Protein AF-0000000084912585 (afdb_homodimer)

Secondary structure (DSSP, 8-state):
------------HHHHHTTSTT-PPPEEEEEEEE---TT-SSPEEEEEEEETTEEEEEEEETTTTEEEE-SS---B-S-SEEEE-SSSEEEEEETTEEEEEETTTTEEEEEEEPPTT-EEEEEEEETTTEEEEEEEEEPP--TTSPEEESPPPPEEEEEEEETTTEEEEEEEEETTEEEEEE-TTSSEEEEEEES-SSPPTT-BEEEEEEE--TT--GGG-EES-SS--BEEEEEE-TTSSEEEEEE---SS-TTTSPPPEEEEEHHHHHHT-GGG-EEEE-SS-EE------SS-TTEEEEEEEETTTEEEEEEEETT-TTS-PEEEEE---S-EEE--SSSS-EEEEEE--SSS--EEEEEETTT--EEEEEEPP--GGGTTEEEEEEEEE-TTS-EEEEEEEEETT--TT--EEEE--S-SS------HHHHHS-SSS--HHHHHTT-EEEEE--TT-TTS-HHHHTTTTT-TT-TTTHHHHHHHHHHHHHHTT---TTSEEEEEETHHHHHHHHHHHH-S--SEEEEES--S-HHHHHHHH---HHHHHH-TT--GGG--SPPHHHHHH-SGGGGGG--S-EEEEEETT-SSS-THHHHHHHHHHHTTT--EEEEEETT--TT---HHHHHHHHHHHHHHHHHHS-SS--/------------HHHHHTTSTT-PPPEEEEEEEE---TT-SSPEEEEEEEETTEEEEEEEETTTTEEEE-SS---B-S-SEEEE-SSSEEEEEETTEEEEEETTTTEEEEEEEPPTT-EEEEEEEETTTEEEEEEEEEPP--TTSPEEESPPPPEEEEEEEETTTEEEEEEEEETTEEEEEE-TTSSEEEEEEES-SSPPTT-BEEEEEEE--TT--GGG-EES-SS--BEEEEEE-TTSSEEEEEE---SS-TTTSPPPEEEEEHHHHHHT-GGG-EEEE-SS-EE-----SSS-TTEEEEEEEETTTEEEEEEEETTEEEEEEEEEEE--SS-EEE--SSSS-EEEEEE--SSS--EEEEEETTT--EEEEEEPP--GGGTTEEEEEEEEE-TTS-EEEEEEEEETT--TT--EEEE--S-SS------HHHHHS-SSS--HHHHHTT-EEEEE--TT-TTS-HHHHTTTTT-TT-TTTHHHHHHHHHHHHHHTT---TTSEEEEEETHHHHHHHHHHHH-S--SEEEEES--S-HHHHHHHH---HHHHHH-TT--GGGG-SPPHHHHHH-SGGGGGG--S-EEEEEETT-SSS-THHHHHHHHHHHTTT--EEEEEETT--TT---HHHHHHHHHHHHHHHHHHS-SS--

pLDDT: mean 81.7, std 15.3, range [21.84, 98.81]

Sequence (1308 aa):
MTTTPPQQPRVDARIAALCGPGKDVVRPSAVFVLNKEDGDDDAAIIVCERKASTLQFYRSQGAGNTVATLDDSLTLTDVDGFFPISDTAFAYQKGQDVKLYDFATKETSDVCTLPARASEVCITYSVDAGATVACFQPDERCKDAPLVLPCEPAAKTLLAHRPLAGWATVCVVPETAERLTIASDGRLCAYAVMTNVIPEEAERGEVVICRLAPAATPHQARRVTADAGRVGEVVFTHDSTAILYTANYSEKRPITTHCPLFACPIKSALMATTDDDRILLSPQQTHVQQLVQGVASSSILITLIEGVAERSLYLADWRHPEQAAELLAPATTPCVAVTAGDDTRRLCFISESHRRYPHVVCVDAAKGSVAREVDLPHDAEFDDIRVDIVSYTSHDDTAMEMLHCYTAETKADASLLVHAHGGPAVAFTAHRTAAASNVRYPYRQLLKSGYRVIMPLFRGTLGYGDKFAQANIGCQGRHDSDLGDILAAIQAMRKSGFAFEDRIGIFGGSYGGYMTLRSLAITDTFKAGVAMYGFVHGRFMSLEGGDFTWEVTWEDEYVGKQAWPITDATIDSDVFHQLGNITAPTLLLHGDEDDICLKSSSLVAYRALHTRGIPTGCIIYPGEGHGFENPVYQRDRDLRLLKWFLAHVPPTPAMTTTPPQQPRVDARIAALCGPGKDVVRPSAVFVLNKEDGDDDAAIIVCERKASTLQFYRSQGAGNTVATLDDSLTLTDVDGFFPISDTAFAYQKGQDVKLYDFATKETSDVCTLPARASEVCITYSVDAGATVACFQPDERCKDAPLVLPCEPAAKTLLAHRPLAGWATVCVVPETAERLTIASDGRLCAYAVMTNVIPEEAERGEVVICRLAPAATPHQARRVTADAGRVGEVVFTHDSTAILYTANYSEKRPITTHCPLFACPIKSALMATTDDDRILLSPQQTHVQQLVQGVASSSILITLIEGVAERSLYLADWRHPEQAAELLAPATTPCVAVTAGDDTRRLCFISESHRRYPHVVCVDAAKGSVAREVDLPHDAEFDDIRVDIVSYTSHDDTAMEMLHCYTAETKADASLLVHAHGGPAVAFTAHRTAAASNVRYPYRQLLKSGYRVIMPLFRGTLGYGDKFAQANIGCQGRHDSDLGDILAAIQAMRKSGFAFEDRIGIFGGSYGGYMTLRSLAITDTFKAGVAMYGFVHGRFMSLEGGDFTWEVTWEDEYVGKQAWPITDATIDSDVFHQLGNITAPTLLLHGDEDDICLKSSSLVAYRALHTRGIPTGCIIYPGEGHGFENPVYQRDRDLRLLKWFLAHVPPTPA

Solvent-accessible surface area (backbone atoms only — not comparable to full-atom values): 66013 Å² total; per-residue (Å²): 131,82,71,66,72,76,78,72,58,88,69,55,66,73,55,50,50,57,35,34,86,86,57,65,45,70,41,77,66,40,45,27,34,39,66,60,54,94,88,49,93,53,57,39,38,33,37,34,27,37,47,86,40,28,41,42,41,30,27,44,39,79,91,49,50,42,58,39,68,51,79,82,71,64,65,46,65,65,44,76,41,80,39,80,62,51,44,49,30,34,32,38,22,45,85,49,37,32,35,35,36,32,66,84,75,68,42,74,44,82,68,50,69,56,61,83,67,55,40,59,72,31,74,34,56,33,92,88,66,38,56,33,37,35,30,34,29,58,63,89,76,67,78,78,48,61,46,50,39,79,62,74,85,58,43,20,34,35,33,36,31,34,74,90,74,38,74,39,56,25,37,75,40,61,56,37,54,42,64,49,30,58,21,43,83,49,51,36,30,34,30,32,40,39,73,46,84,59,72,42,89,35,39,36,24,31,42,32,36,29,64,55,42,66,71,40,63,70,83,51,60,26,49,47,47,74,75,24,15,18,48,63,62,54,45,50,36,63,69,50,53,28,38,33,33,28,35,41,53,26,82,57,34,30,57,39,39,56,29,24,38,33,36,31,42,40,72,38,33,73,63,53,47,62,87,58,63,37,69,48,42,72,67,47,38,48,49,73,42,49,67,38,53,68,81,44,75,55,42,34,44,35,37,36,33,48,45,43,76,40,30,36,27,23,44,31,37,67,91,41,35,86,48,74,57,44,79,52,42,78,27,59,47,56,36,53,18,43,37,75,57,71,100,65,44,30,38,31,27,39,27,47,30,36,86,38,66,57,23,37,38,27,25,31,63,86,77,46,41,81,71,43,62,32,45,49,94,73,68,73,90,53,67,52,56,40,48,40,83,43,75,46,57,29,86,82,67,46,81,39,46,26,41,42,35,34,35,79,78,39,53,62,74,17,18,26,35,38,38,39,60,40,63,47,50,40,67,57,71,48,34,38,48,47,46,60,23,64,39,98,53,76,34,41,60,45,31,75,63,30,22,32,38,35,34,55,57,33,57,12,26,37,24,64,42,48,68,38,14,45,61,22,56,63,37,50,72,27,70,90,31,30,42,18,30,47,53,28,50,50,49,51,33,34,76,72,54,43,43,52,77,90,26,24,33,32,29,20,36,39,44,3,6,26,45,32,54,40,46,46,34,76,46,84,61,48,50,25,36,37,26,25,38,18,57,28,46,64,68,61,47,25,28,45,62,64,36,53,43,63,43,43,47,36,32,87,75,49,45,72,70,44,68,51,69,78,48,68,60,58,58,66,51,34,32,58,88,37,50,71,53,44,66,48,38,37,38,30,41,28,20,63,55,16,72,78,41,43,44,54,29,48,37,27,52,40,43,59,31,46,54,58,68,31,58,58,33,35,38,35,34,62,83,18,30,80,74,56,77,53,65,69,58,48,24,50,48,45,45,51,54,46,43,50,36,55,62,58,43,44,29,54,81,132,131,83,73,67,72,76,78,73,58,88,69,56,66,74,54,50,50,56,34,35,86,86,58,63,43,71,41,79,64,38,42,27,31,38,64,60,54,96,88,50,93,53,57,40,38,34,37,34,28,38,45,86,38,28,42,42,42,29,26,44,39,77,91,50,47,42,59,41,68,51,80,81,69,65,64,46,65,64,43,75,40,79,41,80,64,52,43,50,29,35,31,38,22,45,85,49,36,32,33,34,38,31,64,87,74,68,43,76,42,83,68,50,69,54,62,83,66,56,39,62,72,31,72,34,57,32,92,88,67,38,56,32,37,36,29,35,28,57,64,88,74,66,80,78,48,61,45,50,39,80,62,74,86,58,43,20,33,34,36,37,32,35,73,89,75,38,75,38,56,22,34,68,39,60,58,36,53,41,64,50,30,59,21,42,84,50,51,36,31,36,29,32,40,39,74,48,84,58,72,41,87,35,40,36,25,31,41,32,36,29,64,54,38,70,69,35,57,58,82,54,57,26,51,48,47,75,74,23,16,17,48,63,62,55,44,50,35,62,68,50,53,27,38,34,35,29,35,41,53,26,82,57,34,29,57,37,39,50,29,21,37,33,36,30,41,40,72,36,32,73,62,53,47,62,86,58,62,37,73,48,46,57,78,47,36,48,48,79,32,53,66,42,57,71,84,41,68,55,37,32,38,34,34,35,34,51,43,44,79,40,27,38,28,27,43,26,32,70,92,42,34,89,63,48,40,80,34,78,49,60,35,62,46,55,29,58,17,47,41,75,57,73,101,67,46,30,40,30,27,35,23,44,30,35,86,37,65,57,23,39,36,26,25,31,64,86,76,59,42,81,71,45,62,32,46,49,94,72,71,73,89,55,66,52,57,42,47,41,83,43,76,45,57,28,85,83,68,46,82,39,45,25,41,42,36,33,35,79,77,39,52,62,73,17,17,26,35,36,39,39,59,38,65,45,49,40,69,56,68,48,33,36,48,46,44,60,24,61,40,99,52,75,34,40,60,45,32,75,63,30,22,32,39,35,35,56,56,33,56,12,25,38,25,64,42,48,70,40,14,47,61,21,56,64,38,51,73,27,70,93,30,29,41,18,31,46,52,27,48,50,51,50,34,33,75,73,55,42,44,51,77,92,25,23,33,33,29,21,36,39,44,4,7,25,45,30,53,40,45,44,34,76,45,84,62,48,50,25,35,37,26,25,38,17,57,28,45,65,68,60,48,24,28,44,60,63,36,53,44,62,44,41,47,37,32,89,75,49,43,71,70,45,66,51,70,76,48,66,61,57,58,66,52,33,33,58,89,36,50,70,52,43,66,49,37,36,37,31,39,28,21,64,54,15,69,78,40,44,45,54,31,46,36,27,53,40,42,58,32,46,56,56,67,31,59,57,33,35,35,35,34,63,82,20,32,79,73,57,78,52,67,69,58,46,25,50,49,45,45,50,54,47,41,50,37,57,64,58,43,45,29,55,84,132

Nearest PDB structures (foldseek):
  7c72-assembly1_A  TM=6.687E-01  e=1.669E-30  Mycobacterium tuberculosis
  3azq-assembly1_A  TM=6.581E-01  e=9.686E-29  Streptomyces morookaense
  3ivm-assembly1_A  TM=6.615E-01  e=1.525E-24  Aeromonas caviae
  3iuq-assembly1_A  TM=6.765E-01  e=2.326E-23  Aeromonas caviae
  5lcn-assembly1_A  TM=7.028E-01  e=6.674E-11  Pyrococcus furiosus DSM 3638

Organism: Salpingoeca rosetta (strain ATCC 50818 / BSB-021) (NCBI:txid946362)

InterPro domains:
  IPR001375 Peptidase S9, prolyl oligopeptidase, catalytic domain [PF00326] (445-648)
  IPR002471 Peptidase S9, serine active site [PS00708] (485-515)
  IPR029058 Alpha/Beta hydrolase fold [G3DSA:3.40.50.1820] (337-649)
  IPR029058 Alpha/Beta hydrolase fold [SSF53474] (386-648)

Radius of gyration: 35.96 Å; Cα contacts (8 Å, |Δi|>4): 3363; chains: 2; bounding box: 74×111×90 Å

Foldseek 3Di:
DPPDQPDQDDDDPVLLCCLDPPVAFKDFDAKAWAPDDPPAPGTKIKIWIDGFQKIWIWIDDGQDQEIDTPPDPPIDGQWPAWADAANFKIWTDHQQWIWIAGNVVRDIGTDDGHDPQWAAKEWYADPVFGIKIKTKHWDDDDPPDDDDPVDDWTWIWIWMQTDVPGIATADIGTPQWAQWYAANVRFKIKTWRFPDPQDFPLQWTWIWMFTPDHPPPPVQIFTQDDLQGHWDHWYAQNLRQWIKIWGQSDQLASLLGATFIWIGGPVCRRVNPNVPIDGLGPDFRWPQADQAPPDDSFKGWTWHFAAAFFTWIWITGNVCSVPDTDTLDGADDRHWYWDPDDPWIWIWHWHFGQQGATWIWIAGPVVSHTDGIHDYDDDPVLNQKGWDWDWFAFPVRDIWIKIKIAGPPADLAWFEEEEEEADLAEEHYNGSCVCVHPDLHYNNSVRVLRYIYMYTNFQLYTNHHSCSVQVCQLPPLHCVGRLRSRVRVLVVSVVVSRYDQQFYEYEYEASSLLNQLSCLLPHSRHQEYERELYAQQLLVQCVVLVHCSCCSNRPVPRDPVPSPDDDPSNVVSGRLVRLLRHQHAYEYEYECAASHRHCVRVVSSQCSQVVVPRHYYYHYDYPAYGSGDDSVVSSVVNVVVNSRCCVRRNGDDD/DPPDQPDQDDDDPVLLCCLDPPVAFKDFDAKAWAPDDPPAPGTKIWIWIDGFQKIWIWIDDGQDQEIDTPPDPPIDGQWPAWADAANFKIWTDHQQWIWIAGNVVRDIGTDDGHDPQWAAKEWYADPVFGIKIKTKHWDDDDPPDDDDPVDDWTWIWIWMQTDVPGIATAEIGTPQWAQWYAANVRFKIKTWRFPDPQDFPLQWTWIWMATPDHPNPPVQIFTQDDLQGHWDHWYAQNLRQWIKIWGQSDQLASLLGATFIWIGGPVCRSVNNNVPIDGLGDWARWDQADNAPPDDSFWGWTWGFAAAFATWIWIAGNVCSVPIDTLRDRADDSHWYWHPDDPWIWIWGWHFGQQGAIWIWIAGPVVSHTDGIHDDDDDPVLNQKGWDWDWFAFPVRDIWIKIKIAGPPADLAWFEEEEEEADLAEEHYNGSCVLVHPDLHYNNSVRVLRYIYMYTNFQLYGNHTSCSVQVCQLPPLHCPGRLRSSVRVLVVSVVVSRYDQQFYEYEYEASSLLNQLSCLLPHSRHQEYERELYAQQLLVQCVVLVHCSCCSNRPVPRDVVPSPDDDPSNVVSGRLVRLLRHQHEYEYEYECAASHRHCVRVVSSQCSQVVVPRHYYYHYDYPAYGSGDDSVVSSVVNVVVNSSCCVRRNGDDD

Structure (mmCIF, N/CA/C/O backbone):
data_AF-0000000084912585-model_v1
#
loop_
_entity.id
_entity.type
_entity.pdbx_description
1 polymer 'Peptidase S9 prolyl oligopeptidase catalytic domain-containing protein'
#
loop_
_atom_site.group_PDB
_atom_site.id
_atom_site.type_symbol
_atom_site.label_atom_id
_atom_site.label_alt_id
_atom_site.label_comp_id
_atom_site.label_asym_id
_atom_site.label_entity_id
_atom_site.label_seq_id
_atom_site.pdbx_PDB_ins_code
_atom_site.Cartn_x
_atom_site.Cartn_y
_atom_site.Cartn_z
_atom_site.occupancy
_atom_site.B_iso_or_equiv
_atom_site.auth_seq_id
_atom_site.auth_comp_id
_atom_site.auth_asym_id
_atom_site.auth_atom_id
_atom_site.pdbx_PDB_model_num
ATOM 1 N N . MET A 1 1 ? 29.234 11.031 2.162 1 22.2 1 MET A N 1
ATOM 2 C CA . MET A 1 1 ? 29.969 10.156 1.259 1 22.2 1 MET A CA 1
ATOM 3 C C . MET A 1 1 ? 29.062 9.57 0.192 1 22.2 1 MET A C 1
ATOM 5 O O . MET A 1 1 ? 28.016 9 0.512 1 22.2 1 MET A O 1
ATOM 9 N N . THR A 1 2 ? 29.094 10.086 -0.97 1 27.62 2 THR A N 1
ATOM 10 C CA . THR A 1 2 ? 28.453 9.68 -2.219 1 27.62 2 THR A CA 1
ATOM 11 C C . THR A 1 2 ? 28.797 8.234 -2.553 1 27.62 2 THR A C 1
ATOM 13 O O . THR A 1 2 ? 29.922 7.922 -2.953 1 27.62 2 THR A O 1
ATOM 16 N N . THR A 1 3 ? 28.484 7.367 -1.679 1 32 3 THR A N 1
ATOM 17 C CA . THR A 1 3 ? 28.859 6.027 -2.109 1 32 3 THR A CA 1
ATOM 18 C C . THR A 1 3 ? 28.375 5.758 -3.531 1 32 3 THR A C 1
ATOM 20 O O . THR A 1 3 ? 27.219 6.008 -3.855 1 32 3 THR A O 1
ATOM 23 N N . THR A 1 4 ? 29.266 5.895 -4.422 1 34.47 4 THR A N 1
ATOM 24 C CA . THR A 1 4 ? 29.109 5.496 -5.816 1 34.47 4 THR A CA 1
ATOM 25 C C . THR A 1 4 ? 28.375 4.168 -5.922 1 34.47 4 THR A C 1
ATOM 27 O O . THR A 1 4 ? 28.734 3.189 -5.27 1 34.47 4 THR A O 1
ATOM 30 N N . PRO A 1 5 ? 27.219 4.312 -6.348 1 39.75 5 PRO A N 1
ATOM 31 C CA . PRO A 1 5 ? 26.594 2.998 -6.539 1 39.75 5 PRO A CA 1
ATOM 32 C C . PRO A 1 5 ? 27.547 1.989 -7.184 1 39.75 5 PRO A C 1
ATOM 34 O O . PRO A 1 5 ? 28.406 2.369 -7.977 1 39.75 5 PRO A O 1
ATOM 37 N N . PRO A 1 6 ? 27.875 0.97 -6.57 1 40.69 6 PRO A N 1
ATOM 38 C CA . PRO A 1 6 ? 28.766 -0.003 -7.203 1 40.69 6 PRO A CA 1
ATOM 39 C C . PRO A 1 6 ? 28.469 -0.194 -8.688 1 40.69 6 PRO A C 1
ATOM 41 O O . PRO A 1 6 ? 27.328 -0.039 -9.125 1 40.69 6 PRO A O 1
ATOM 44 N N . GLN A 1 7 ? 29.516 0.004 -9.578 1 42.09 7 GLN A N 1
ATOM 45 C CA . GLN A 1 7 ? 29.484 -0.253 -11.016 1 42.09 7 GLN A CA 1
ATOM 46 C C . GLN A 1 7 ? 28.828 -1.596 -11.312 1 42.09 7 GLN A C 1
ATOM 48 O O . GLN A 1 7 ? 29.234 -2.631 -10.789 1 42.09 7 GLN A O 1
ATOM 53 N N . GLN A 1 8 ? 27.656 -1.567 -11.789 1 54.31 8 GLN A N 1
ATOM 54 C CA . GLN A 1 8 ? 27.016 -2.809 -12.211 1 54.31 8 GLN A CA 1
ATOM 55 C C . GLN A 1 8 ? 27.906 -3.594 -13.164 1 54.31 8 GLN A C 1
ATOM 57 O O . GLN A 1 8 ? 28.484 -3.025 -14.102 1 54.31 8 GLN A O 1
ATOM 62 N N . PRO A 1 9 ? 28.328 -4.773 -12.82 1 59.66 9 PRO A N 1
ATOM 63 C CA . PRO A 1 9 ? 29.172 -5.543 -13.734 1 59.66 9 PRO A CA 1
ATOM 64 C C . PRO A 1 9 ? 28.641 -5.527 -15.172 1 59.66 9 PRO A C 1
ATOM 66 O O . PRO A 1 9 ? 27.422 -5.5 -15.383 1 59.66 9 PRO A O 1
ATOM 69 N N . ARG A 1 10 ? 29.531 -5.32 -16.219 1 62.06 10 ARG A N 1
ATOM 70 C CA . ARG A 1 10 ? 29.188 -5.398 -17.625 1 62.06 10 ARG A CA 1
ATOM 71 C C . ARG A 1 10 ? 28.828 -6.824 -18.031 1 62.06 10 ARG A C 1
ATOM 73 O O . ARG A 1 10 ? 29.562 -7.766 -17.734 1 62.06 10 ARG A O 1
ATOM 80 N N . VAL A 1 11 ? 27.531 -7.148 -18.344 1 71.12 11 VAL A N 1
ATOM 81 C CA . VAL A 1 11 ? 27.047 -8.445 -18.812 1 71.12 11 VAL A CA 1
ATOM 82 C C . VAL A 1 11 ? 27.391 -8.625 -20.281 1 71.12 11 VAL A C 1
ATOM 84 O O . VAL A 1 11 ? 27.219 -7.703 -21.094 1 71.12 11 VAL A O 1
ATOM 87 N N . ASP A 1 12 ? 28.047 -9.734 -20.516 1 74.25 12 ASP A N 1
ATOM 88 C CA . ASP A 1 12 ? 28.266 -10.109 -21.906 1 74.25 12 ASP A CA 1
ATOM 89 C C . ASP A 1 12 ? 26.984 -9.945 -22.719 1 74.25 12 ASP A C 1
ATOM 91 O O . ASP A 1 12 ? 25.891 -10.305 -22.266 1 74.25 12 ASP A O 1
ATOM 95 N N . ALA A 1 13 ? 27.156 -9.242 -23.797 1 71.56 13 ALA A N 1
ATOM 96 C CA . ALA A 1 13 ? 26.031 -8.914 -24.672 1 71.56 13 ALA A CA 1
ATOM 97 C C . ALA A 1 13 ? 25.234 -10.164 -25.047 1 71.56 13 ALA A C 1
ATOM 99 O O . ALA A 1 13 ? 24.016 -10.125 -25.172 1 71.56 13 ALA A O 1
ATOM 100 N N . ARG A 1 14 ? 26.031 -11.195 -25.234 1 70.38 14 ARG A N 1
ATOM 101 C CA . ARG A 1 14 ? 25.391 -12.453 -25.609 1 70.38 14 ARG A CA 1
ATOM 102 C C . ARG A 1 14 ? 24.484 -12.953 -24.484 1 70.38 14 ARG A C 1
ATOM 104 O O . ARG A 1 14 ? 23.375 -13.422 -24.75 1 70.38 14 ARG A O 1
ATOM 111 N N . ILE A 1 15 ? 24.953 -12.766 -23.328 1 73.5 15 ILE A N 1
ATOM 112 C CA . ILE A 1 15 ? 24.188 -13.242 -22.188 1 73.5 15 ILE A CA 1
ATOM 113 C C . ILE A 1 15 ? 23.016 -12.305 -21.922 1 73.5 15 ILE A C 1
ATOM 115 O O . ILE A 1 15 ? 21.906 -12.758 -21.609 1 73.5 15 ILE A O 1
ATOM 119 N N . ALA A 1 16 ? 23.234 -11.047 -22.141 1 73.81 16 ALA A N 1
ATOM 120 C CA . ALA A 1 16 ? 22.156 -10.07 -21.984 1 73.81 16 ALA A CA 1
ATOM 121 C C . ALA A 1 16 ? 21.031 -10.336 -22.969 1 73.81 16 ALA A C 1
ATOM 123 O O . ALA A 1 16 ? 19.859 -10.141 -22.641 1 73.81 16 ALA A O 1
ATOM 124 N N . ALA A 1 17 ? 21.406 -10.836 -24.047 1 75.88 17 ALA A N 1
ATOM 125 C CA . ALA A 1 17 ? 20.422 -11.117 -25.094 1 75.88 17 ALA A CA 1
ATOM 126 C C . ALA A 1 17 ? 19.516 -12.266 -24.688 1 75.88 17 ALA A C 1
ATOM 128 O O . ALA A 1 17 ? 18.391 -12.383 -25.172 1 75.88 17 ALA A O 1
ATOM 129 N N . LEU A 1 18 ? 20 -13.055 -23.766 1 75.25 18 LEU A N 1
ATOM 130 C CA . LEU A 1 18 ? 19.203 -14.18 -23.281 1 75.25 18 LEU A CA 1
ATOM 131 C C . LEU A 1 18 ? 18.031 -13.688 -22.438 1 75.25 18 LEU A C 1
ATOM 133 O O . LEU A 1 18 ? 17.078 -14.438 -22.203 1 75.25 18 LEU A O 1
ATOM 137 N N . CYS A 1 19 ? 18.125 -12.477 -22 1 72.56 19 CYS A N 1
ATOM 138 C CA . CYS A 1 19 ? 17.062 -11.875 -21.203 1 72.56 19 CYS A CA 1
ATOM 139 C C . CYS A 1 19 ? 16.172 -10.984 -22.062 1 72.56 19 CYS A C 1
ATOM 141 O O . CYS A 1 19 ? 15.219 -10.375 -21.562 1 72.56 19 CYS A O 1
ATOM 143 N N . GLY A 1 20 ? 16.484 -10.867 -23.281 1 72.31 20 GLY A N 1
ATOM 144 C CA . GLY A 1 20 ? 15.812 -9.914 -24.141 1 72.31 20 GLY A CA 1
ATOM 145 C C . GLY A 1 20 ? 14.547 -10.469 -24.766 1 72.31 20 GLY A C 1
ATOM 146 O O . GLY A 1 20 ? 14.125 -11.586 -24.453 1 72.31 20 GLY A O 1
ATOM 147 N N . PRO A 1 21 ? 14.047 -9.594 -25.594 1 68.75 21 PRO A N 1
ATOM 148 C CA . PRO A 1 21 ? 12.82 -10.008 -26.281 1 68.75 21 PRO A CA 1
ATOM 149 C C . PRO A 1 21 ? 13.055 -11.195 -27.219 1 68.75 21 PRO A C 1
ATOM 151 O O . PRO A 1 21 ? 14.164 -11.391 -27.719 1 68.75 21 PRO A O 1
ATOM 154 N N . GLY A 1 22 ? 12.164 -12.062 -27.422 1 64.31 22 GLY A N 1
ATOM 155 C CA . GLY A 1 22 ? 12.258 -13.203 -28.328 1 64.31 22 GLY A CA 1
ATOM 156 C C . GLY A 1 22 ? 12.594 -14.5 -27.609 1 64.31 22 GLY A C 1
ATOM 157 O O . GLY A 1 22 ? 12.461 -15.586 -28.188 1 64.31 22 GLY A O 1
ATOM 158 N N . LYS A 1 23 ? 13.086 -14.273 -26.484 1 63.53 23 LYS A N 1
ATOM 159 C CA . LYS A 1 23 ? 13.438 -15.469 -25.719 1 63.53 23 LYS A CA 1
ATOM 160 C C . LYS A 1 23 ? 12.375 -15.789 -24.672 1 63.53 23 LYS A C 1
ATOM 162 O O . LYS A 1 23 ? 12.641 -16.516 -23.719 1 63.53 23 LYS A O 1
ATOM 167 N N . ASP A 1 24 ? 11.242 -15.25 -25.016 1 62.69 24 ASP A N 1
ATOM 168 C CA . ASP A 1 24 ? 10.148 -15.477 -24.062 1 62.69 24 ASP A CA 1
ATOM 169 C C . ASP A 1 24 ? 9.711 -16.938 -24.078 1 62.69 24 ASP A C 1
ATOM 171 O O . ASP A 1 24 ? 9.852 -17.625 -25.094 1 62.69 24 ASP A O 1
ATOM 175 N N . VAL A 1 25 ? 9.242 -17.297 -22.969 1 59.34 25 VAL A N 1
ATOM 176 C CA . VAL A 1 25 ? 8.852 -18.688 -22.766 1 59.34 25 VAL A CA 1
ATOM 177 C C . VAL A 1 25 ? 7.645 -19.016 -23.656 1 59.34 25 VAL A C 1
ATOM 179 O O . VAL A 1 25 ? 6.699 -18.234 -23.734 1 59.34 25 VAL A O 1
ATOM 182 N N . VAL A 1 26 ? 7.812 -20.031 -24.438 1 60.72 26 VAL A N 1
ATOM 183 C CA . VAL A 1 26 ? 6.727 -20.547 -25.266 1 60.72 26 VAL A CA 1
ATOM 184 C C . VAL A 1 26 ? 6.086 -21.766 -24.578 1 60.72 26 VAL A C 1
ATOM 186 O O . VAL A 1 26 ? 6.789 -22.656 -24.109 1 60.72 26 VAL A O 1
ATOM 189 N N . ARG A 1 27 ? 4.809 -21.641 -24.328 1 63.5 27 ARG A N 1
ATOM 190 C CA . ARG A 1 27 ? 4.082 -22.781 -23.781 1 63.5 27 ARG A CA 1
ATOM 191 C C . ARG A 1 27 ? 3.061 -23.297 -24.781 1 63.5 27 ARG A C 1
ATOM 193 O O . ARG A 1 27 ? 2.195 -22.547 -25.25 1 63.5 27 ARG A O 1
ATOM 200 N N . PRO A 1 28 ? 3.381 -24.547 -25.188 1 64.25 28 PRO A N 1
ATOM 201 C CA . PRO A 1 28 ? 2.283 -25.094 -26 1 64.25 28 PRO A CA 1
ATOM 202 C C . PRO A 1 28 ? 0.954 -25.109 -25.25 1 64.25 28 PRO A C 1
ATOM 204 O O . PRO A 1 28 ? 0.894 -25.562 -24.094 1 64.25 28 PRO A O 1
ATOM 207 N N . SER A 1 29 ? -0.005 -24.547 -25.812 1 65.12 29 SER A N 1
ATOM 208 C CA . SER A 1 29 ? -1.274 -24.328 -25.125 1 65.12 29 SER A CA 1
ATOM 209 C C . SER A 1 29 ? -2.332 -25.328 -25.594 1 65.12 29 SER A C 1
ATOM 211 O O . SER A 1 29 ? -3.283 -25.609 -24.875 1 65.12 29 SER A O 1
ATOM 213 N N . ALA A 1 30 ? -2.195 -25.844 -26.844 1 69.62 30 ALA A N 1
ATOM 214 C CA . ALA A 1 30 ? -3.232 -26.734 -27.359 1 69.62 30 ALA A CA 1
ATOM 215 C C . ALA A 1 30 ? -2.721 -27.547 -28.547 1 69.62 30 ALA A C 1
ATOM 217 O O . ALA A 1 30 ? -1.782 -27.125 -29.219 1 69.62 30 ALA A O 1
ATOM 218 N N . VAL A 1 31 ? -3.35 -28.672 -28.688 1 70.69 31 VAL A N 1
ATOM 219 C CA . VAL A 1 31 ? -3.088 -29.547 -29.828 1 70.69 31 VAL A CA 1
ATOM 220 C C . VAL A 1 31 ? -4.391 -29.828 -30.562 1 70.69 31 VAL A C 1
ATOM 222 O O . VAL A 1 31 ? -5.418 -30.109 -29.938 1 70.69 31 VAL A O 1
ATOM 225 N N . PHE A 1 32 ? -4.27 -29.625 -31.875 1 70.94 32 PHE A N 1
ATOM 226 C CA . PHE A 1 32 ? -5.395 -29.922 -32.75 1 70.94 32 PHE A CA 1
ATOM 227 C C . PHE A 1 32 ? -5.016 -30.984 -33.781 1 70.94 32 PHE A C 1
ATOM 229 O O . PHE A 1 32 ? -3.881 -31.016 -34.25 1 70.94 32 PHE A O 1
ATOM 236 N N . VAL A 1 33 ? -5.879 -31.844 -34.031 1 71.06 33 VAL A N 1
ATOM 237 C CA . VAL A 1 33 ? -5.637 -32.875 -35 1 71.06 33 VAL A CA 1
ATOM 238 C C . VAL A 1 33 ? -6.668 -32.781 -36.125 1 71.06 33 VAL A C 1
ATOM 240 O O . VAL A 1 33 ? -7.875 -32.875 -35.875 1 71.06 33 VAL A O 1
ATOM 243 N N . LEU A 1 34 ? -6.137 -32.531 -37.312 1 64.94 34 LEU A N 1
ATOM 244 C CA . LEU A 1 34 ? -7.008 -32.406 -38.469 1 64.94 34 LEU A CA 1
ATOM 245 C C . LEU A 1 34 ? -7.156 -33.719 -39.188 1 64.94 34 LEU A C 1
ATOM 247 O O . LEU A 1 34 ? -6.211 -34.531 -39.25 1 64.94 34 LEU A O 1
ATOM 251 N N . ASN A 1 35 ? -8.508 -34.125 -39.5 1 59.34 35 ASN A N 1
ATOM 252 C CA . ASN A 1 35 ? -8.773 -35.344 -40.25 1 59.34 35 ASN A CA 1
ATOM 253 C C . ASN A 1 35 ? -7.957 -35.375 -41.531 1 59.34 35 ASN A C 1
ATOM 255 O O . ASN A 1 35 ? -7.586 -34.344 -42.062 1 59.34 35 ASN A O 1
ATOM 259 N N . LYS A 1 36 ? -7.598 -36.656 -42 1 57.12 36 LYS A N 1
ATOM 260 C CA . LYS A 1 36 ? -6.855 -36.938 -43.219 1 57.12 36 LYS A CA 1
ATOM 261 C C . LYS A 1 36 ? -7.445 -36.219 -44.406 1 57.12 36 LYS A C 1
ATOM 263 O O . LYS A 1 36 ? -8.664 -36.25 -44.625 1 57.12 36 LYS A O 1
ATOM 268 N N . GLU A 1 37 ? -6.727 -35.125 -44.781 1 48.34 37 GLU A N 1
ATOM 269 C CA . GLU A 1 37 ? -7.102 -34.75 -46.156 1 48.34 37 GLU A CA 1
ATOM 270 C C . GLU A 1 37 ? -6.809 -35.844 -47.156 1 48.34 37 GLU A C 1
ATOM 272 O O . GLU A 1 37 ? -5.926 -36.688 -46.906 1 48.34 37 GLU A O 1
ATOM 277 N N . ASP A 1 38 ? -7.609 -35.969 -48.25 1 43.78 38 ASP A N 1
ATOM 278 C CA . ASP A 1 38 ? -7.383 -36.906 -49.344 1 43.78 38 ASP A CA 1
ATOM 279 C C . ASP A 1 38 ? -5.918 -36.906 -49.781 1 43.78 38 ASP A C 1
ATOM 281 O O . ASP A 1 38 ? -5.375 -35.844 -50.125 1 43.78 38 ASP A O 1
ATOM 285 N N . GLY A 1 39 ? -5.176 -38.062 -49.625 1 45.56 39 GLY A N 1
ATOM 286 C CA . GLY A 1 39 ? -3.828 -38.344 -50.094 1 45.56 39 GLY A CA 1
ATOM 287 C C . GLY A 1 39 ? -2.805 -38.375 -48.969 1 45.56 39 GLY A C 1
ATOM 288 O O . GLY A 1 39 ? -1.663 -38.781 -49.156 1 45.56 39 GLY A O 1
ATOM 289 N N . ASP A 1 40 ? -3.078 -37.656 -47.844 1 48.69 40 ASP A N 1
ATOM 290 C CA . ASP A 1 40 ? -2.035 -37.594 -46.812 1 48.69 40 ASP A CA 1
ATOM 291 C C . ASP A 1 40 ? -2.172 -38.781 -45.844 1 48.69 40 ASP A C 1
ATOM 293 O O . ASP A 1 40 ? -3.285 -39.156 -45.5 1 48.69 40 ASP A O 1
ATOM 297 N N . ASP A 1 41 ? -1.229 -39.594 -45.656 1 48.38 41 ASP A N 1
ATOM 298 C CA . ASP A 1 41 ? -1.172 -40.812 -44.844 1 48.38 41 ASP A CA 1
ATOM 299 C C . ASP A 1 41 ? -1.446 -40.469 -43.375 1 48.38 41 ASP A C 1
ATOM 301 O O . ASP A 1 41 ? -1.836 -41.375 -42.594 1 48.38 41 ASP A O 1
ATOM 305 N N . ASP A 1 42 ? -1.128 -39.25 -42.844 1 56.56 42 ASP A N 1
ATOM 306 C CA . ASP A 1 42 ? -1.308 -39.062 -41.406 1 56.56 42 ASP A CA 1
ATOM 307 C C . ASP A 1 42 ? -2.041 -37.75 -41.125 1 56.56 42 ASP A C 1
ATOM 309 O O . ASP A 1 42 ? -1.96 -36.781 -41.938 1 56.56 42 ASP A O 1
ATOM 313 N N . ALA A 1 43 ? -2.875 -37.75 -40.125 1 62.16 43 ALA A N 1
ATOM 314 C CA . ALA A 1 43 ? -3.613 -36.594 -39.688 1 62.16 43 ALA A CA 1
ATOM 315 C C . ALA A 1 43 ? -2.662 -35.438 -39.312 1 62.16 43 ALA A C 1
ATOM 317 O O . ALA A 1 43 ? -1.602 -35.688 -38.75 1 62.16 43 ALA A O 1
ATOM 318 N N . ALA A 1 44 ? -2.939 -34.312 -39.906 1 67.12 44 ALA A N 1
ATOM 319 C CA . ALA A 1 44 ? -2.131 -33.156 -39.594 1 67.12 44 ALA A CA 1
ATOM 320 C C . ALA A 1 44 ? -2.367 -32.688 -38.156 1 67.12 44 ALA A C 1
ATOM 322 O O . ALA A 1 44 ? -3.506 -32.656 -37.688 1 67.12 44 ALA A O 1
ATOM 323 N N . ILE A 1 45 ? -1.284 -32.562 -37.406 1 69 45 ILE A N 1
ATOM 324 C CA . ILE A 1 45 ? -1.313 -32.062 -36.031 1 69 45 ILE A CA 1
ATOM 325 C C . ILE A 1 45 ? -0.972 -30.578 -36.031 1 69 45 ILE A C 1
ATOM 327 O O . ILE A 1 45 ? 0.007 -30.156 -36.625 1 69 45 ILE A O 1
ATOM 331 N N . ILE A 1 46 ? -1.858 -29.828 -35.438 1 69.19 46 ILE A N 1
ATOM 332 C CA . ILE A 1 46 ? -1.601 -28.406 -35.25 1 69.19 46 ILE A CA 1
ATOM 333 C C . ILE A 1 46 ? -1.386 -28.109 -33.781 1 69.19 46 ILE A C 1
ATOM 335 O O . ILE A 1 46 ? -2.166 -28.562 -32.938 1 69.19 46 ILE A O 1
ATOM 339 N N . VAL A 1 47 ? -0.299 -27.469 -33.469 1 67.94 47 VAL A N 1
ATOM 340 C CA . VAL A 1 47 ? 0.017 -27.078 -32.094 1 67.94 47 VAL A CA 1
ATOM 341 C C . VAL A 1 47 ? -0.022 -25.562 -31.969 1 67.94 47 VAL A C 1
ATOM 343 O O . VAL A 1 47 ? 0.473 -24.844 -32.844 1 67.94 47 VAL A O 1
ATOM 346 N N . CYS A 1 48 ? -0.737 -25.141 -30.953 1 66.62 48 CYS A N 1
ATOM 347 C CA . CYS A 1 48 ? -0.765 -23.719 -30.625 1 66.62 48 CYS A CA 1
ATOM 348 C C . CYS A 1 48 ? 0.212 -23.391 -29.5 1 66.62 48 CYS A C 1
ATOM 350 O O . CYS A 1 48 ? 0.214 -24.062 -28.469 1 66.62 48 CYS A O 1
ATOM 352 N N . GLU A 1 49 ? 1.027 -22.438 -29.812 1 65.44 49 GLU A N 1
ATOM 353 C CA . GLU A 1 49 ? 1.929 -21.922 -28.781 1 65.44 49 GLU A CA 1
ATOM 354 C C . GLU A 1 49 ? 1.596 -20.484 -28.406 1 65.44 49 GLU A C 1
ATOM 356 O O . GLU A 1 49 ? 1.339 -19.656 -29.297 1 65.44 49 GLU A O 1
ATOM 361 N N . ARG A 1 50 ? 1.483 -20.281 -27.125 1 65.06 50 ARG A N 1
ATOM 362 C CA . ARG A 1 50 ? 1.207 -18.938 -26.656 1 65.06 50 ARG A CA 1
ATOM 363 C C . ARG A 1 50 ? 2.473 -18.266 -26.141 1 65.06 50 ARG A C 1
ATOM 365 O O . ARG A 1 50 ? 3.174 -18.828 -25.297 1 65.06 50 ARG A O 1
ATOM 372 N N . LYS A 1 51 ? 2.807 -17.141 -26.797 1 65.81 51 LYS A N 1
ATOM 373 C CA . LYS A 1 51 ? 3.857 -16.234 -26.344 1 65.81 51 LYS A CA 1
ATOM 374 C C . LYS A 1 51 ? 3.271 -14.906 -25.875 1 65.81 51 LYS A C 1
ATOM 376 O O . LYS A 1 51 ? 3.008 -14.016 -26.688 1 65.81 51 LYS A O 1
ATOM 381 N N . ALA A 1 52 ? 3.049 -14.711 -24.672 1 64.75 52 ALA A N 1
ATOM 382 C CA . ALA A 1 52 ? 2.348 -13.539 -24.156 1 64.75 52 ALA A CA 1
ATOM 383 C C . ALA A 1 52 ? 0.942 -13.438 -24.734 1 64.75 52 ALA A C 1
ATOM 385 O O . ALA A 1 52 ? 0.145 -14.367 -24.625 1 64.75 52 ALA A O 1
ATOM 386 N N . SER A 1 53 ? 0.786 -12.383 -25.516 1 68.69 53 SER A N 1
ATOM 387 C CA . SER A 1 53 ? -0.54 -12.18 -26.094 1 68.69 53 SER A CA 1
ATOM 388 C C . SER A 1 53 ? -0.59 -12.648 -27.547 1 68.69 53 SER A C 1
ATOM 390 O O . SER A 1 53 ? -1.55 -12.359 -28.266 1 68.69 53 SER A O 1
ATOM 392 N N . THR A 1 54 ? 0.437 -13.531 -27.891 1 72.94 54 THR A N 1
ATOM 393 C CA . THR A 1 54 ? 0.498 -13.984 -29.281 1 72.94 54 THR A CA 1
ATOM 394 C C . THR A 1 54 ? 0.298 -15.5 -29.359 1 72.94 54 THR A C 1
ATOM 396 O O . THR A 1 54 ? 0.887 -16.25 -28.578 1 72.94 54 THR A O 1
ATOM 399 N N . LEU A 1 55 ? -0.553 -15.945 -30.25 1 76.81 55 LEU A N 1
ATOM 400 C CA . LEU A 1 55 ? -0.736 -17.359 -30.562 1 76.81 55 LEU A CA 1
ATOM 401 C C . LEU A 1 55 ? -0.051 -17.719 -31.875 1 76.81 55 LEU A C 1
ATOM 403 O O . LEU A 1 55 ? -0.316 -17.094 -32.906 1 76.81 55 LEU A O 1
ATOM 407 N N . GLN A 1 56 ? 0.808 -18.719 -31.734 1 75.88 56 GLN A N 1
ATOM 408 C CA . GLN A 1 56 ? 1.467 -19.266 -32.938 1 75.88 56 GLN A CA 1
ATOM 409 C C . GLN A 1 56 ? 1.074 -20.719 -33.156 1 75.88 56 GLN A C 1
ATOM 411 O O . GLN A 1 56 ? 0.989 -21.5 -32.188 1 75.88 56 GLN A O 1
ATOM 416 N N . PHE A 1 57 ? 0.836 -20.984 -34.406 1 78.94 57 PHE A N 1
ATOM 417 C CA . PHE A 1 57 ? 0.373 -22.328 -34.719 1 78.94 57 PHE A CA 1
ATOM 418 C C . PHE A 1 57 ? 1.384 -23.047 -35.625 1 78.94 57 PHE A C 1
ATOM 420 O O . PHE A 1 57 ? 1.966 -22.438 -36.531 1 78.94 57 PHE A O 1
ATOM 427 N N . TYR A 1 58 ? 1.559 -24.297 -35.25 1 77.38 58 TYR A N 1
ATOM 428 C CA . TYR A 1 58 ? 2.447 -25.172 -36 1 77.38 58 TYR A CA 1
ATOM 429 C C . TYR A 1 58 ? 1.7 -26.391 -36.531 1 77.38 58 TYR A C 1
ATOM 431 O O . TYR A 1 58 ? 0.831 -26.938 -35.844 1 77.38 58 TYR A O 1
ATOM 439 N N . ARG A 1 59 ? 2.133 -26.734 -37.719 1 80.06 59 ARG A N 1
ATOM 440 C CA . ARG A 1 59 ? 1.527 -27.906 -38.344 1 80.06 59 ARG A CA 1
ATOM 441 C C . ARG A 1 59 ? 2.572 -28.969 -38.625 1 80.06 59 ARG A C 1
ATOM 443 O O . ARG A 1 59 ? 3.691 -28.672 -39.031 1 80.06 59 ARG A O 1
ATOM 450 N N . SER A 1 60 ? 2.182 -30.203 -38.281 1 79.75 60 SER A N 1
ATOM 451 C CA . SER A 1 60 ? 3.062 -31.328 -38.562 1 79.75 60 SER A CA 1
ATOM 452 C C . SER A 1 60 ? 3.252 -31.516 -40.062 1 79.75 60 SER A C 1
ATOM 454 O O . SER A 1 60 ? 2.314 -31.297 -40.844 1 79.75 60 SER A O 1
ATOM 456 N N . GLN A 1 61 ? 4.512 -31.828 -40.344 1 74.12 61 GLN A N 1
ATOM 457 C CA . GLN A 1 61 ? 4.832 -32.031 -41.75 1 74.12 61 GLN A CA 1
ATOM 458 C C . GLN A 1 61 ? 4.852 -33.531 -42.094 1 74.12 61 GLN A C 1
ATOM 460 O O . GLN A 1 61 ? 5.742 -34.25 -41.656 1 74.12 61 GLN A O 1
ATOM 465 N N . GLY A 1 62 ? 4.008 -33.844 -43 1 63.56 62 GLY A N 1
ATOM 466 C CA . GLY A 1 62 ? 3.982 -35.219 -43.438 1 63.56 62 GLY A CA 1
ATOM 467 C C . GLY A 1 62 ? 4.09 -36.219 -42.312 1 63.56 62 GLY A C 1
ATOM 468 O O . GLY A 1 62 ? 3.518 -36.031 -41.219 1 63.56 62 GLY A O 1
ATOM 469 N N . ALA A 1 63 ? 4.75 -37.375 -42.688 1 58.25 63 ALA A N 1
ATOM 470 C CA . ALA A 1 63 ? 4.969 -38.438 -41.719 1 58.25 63 ALA A CA 1
ATOM 471 C C . ALA A 1 63 ? 6.203 -38.156 -40.844 1 58.25 63 ALA A C 1
ATOM 473 O O . ALA A 1 63 ? 6.512 -38.906 -39.938 1 58.25 63 ALA A O 1
ATOM 474 N N . GLY A 1 64 ? 6.715 -37 -41.125 1 60.06 64 GLY A N 1
ATOM 475 C CA . GLY A 1 64 ? 7.957 -36.688 -40.438 1 60.06 64 GLY A CA 1
ATOM 476 C C . GLY A 1 64 ? 7.738 -36.188 -39.031 1 60.06 64 GLY A C 1
ATOM 477 O O . GLY A 1 64 ? 6.602 -36.094 -38.562 1 60.06 64 GLY A O 1
ATOM 478 N N . ASN A 1 65 ? 8.828 -36.031 -38.344 1 67.5 65 ASN A N 1
ATOM 479 C CA . ASN A 1 65 ? 8.859 -35.656 -36.938 1 67.5 65 ASN A CA 1
ATOM 480 C C . ASN A 1 65 ? 9.078 -34.156 -36.75 1 67.5 65 ASN A C 1
ATOM 482 O O . ASN A 1 65 ? 9.57 -33.719 -35.719 1 67.5 65 ASN A O 1
ATOM 486 N N . THR A 1 66 ? 8.648 -33.438 -37.875 1 73.62 66 THR A N 1
ATOM 487 C CA . THR A 1 66 ? 8.898 -32 -37.781 1 73.62 66 THR A CA 1
ATOM 488 C C . THR A 1 66 ? 7.609 -31.219 -38 1 73.62 66 THR A C 1
ATOM 490 O O . THR A 1 66 ? 6.598 -31.766 -38.406 1 73.62 66 THR A O 1
ATOM 493 N N . VAL A 1 67 ? 7.68 -29.969 -37.5 1 76.06 67 VAL A N 1
ATOM 494 C CA . VAL A 1 67 ? 6.539 -29.078 -37.688 1 76.06 67 VAL A CA 1
ATOM 495 C C . VAL A 1 67 ? 6.969 -27.844 -38.469 1 76.06 67 VAL A C 1
ATOM 497 O O . VAL A 1 67 ? 8.156 -27.531 -38.531 1 76.06 67 VAL A O 1
ATOM 500 N N . ALA A 1 68 ? 5.996 -27.266 -39.25 1 75.31 68 ALA A N 1
ATOM 501 C CA . ALA A 1 68 ? 6.156 -25.969 -39.906 1 75.31 68 ALA A CA 1
ATOM 502 C C . ALA A 1 68 ? 5.098 -24.984 -39.406 1 75.31 68 ALA A C 1
ATOM 504 O O . ALA A 1 68 ? 4.027 -25.391 -38.938 1 75.31 68 ALA A O 1
ATOM 505 N N . THR A 1 69 ? 5.539 -23.688 -39.344 1 76.44 69 THR A N 1
ATOM 506 C CA . THR A 1 69 ? 4.559 -22.672 -39.031 1 76.44 69 THR A CA 1
ATOM 507 C C . THR A 1 69 ? 3.357 -22.75 -39.969 1 76.44 69 THR A C 1
ATOM 509 O O . THR A 1 69 ? 3.516 -22.953 -41.188 1 76.44 69 THR A O 1
ATOM 512 N N . LEU A 1 70 ? 2.27 -22.734 -39.344 1 73 70 LEU A N 1
ATOM 513 C CA . LEU A 1 70 ? 1.053 -22.781 -40.156 1 73 70 LEU A CA 1
ATOM 514 C C . LEU A 1 70 ? 0.958 -21.594 -41.062 1 73 70 LEU A C 1
ATOM 516 O O . LEU A 1 70 ? 1.221 -20.453 -40.656 1 73 70 LEU A O 1
ATOM 520 N N . ASP A 1 71 ? 1.438 -21.672 -42.438 1 58.56 71 ASP A N 1
ATOM 521 C CA . ASP A 1 71 ? 1.613 -20.688 -43.5 1 58.56 71 ASP A CA 1
ATOM 522 C C . ASP A 1 71 ? 0.596 -19.562 -43.375 1 58.56 71 ASP A C 1
ATOM 524 O O . ASP A 1 71 ? 0.863 -18.438 -43.812 1 58.56 71 ASP A O 1
ATOM 528 N N . ASP A 1 72 ? -0.726 -19.766 -43.219 1 50.81 72 ASP A N 1
ATOM 529 C CA . ASP A 1 72 ? -1.723 -18.844 -43.75 1 50.81 72 ASP A CA 1
ATOM 530 C C . ASP A 1 72 ? -1.965 -17.688 -42.781 1 50.81 72 ASP A C 1
ATOM 532 O O . ASP A 1 72 ? -3.07 -17.141 -42.719 1 50.81 72 ASP A O 1
ATOM 536 N N . SER A 1 73 ? -1.088 -17 -42.25 1 54.66 73 SER A N 1
ATOM 537 C CA . SER A 1 73 ? -1.303 -15.688 -41.656 1 54.66 73 SER A CA 1
ATOM 538 C C . SER A 1 73 ? -2.055 -15.82 -40.312 1 54.66 73 SER A C 1
ATOM 540 O O . SER A 1 73 ? -2.625 -14.844 -39.844 1 54.66 73 SER A O 1
ATOM 542 N N . LEU A 1 74 ? -2.113 -17.109 -39.875 1 68.88 74 LEU A N 1
ATOM 543 C CA . LEU A 1 74 ? -2.891 -17.078 -38.656 1 68.88 74 LEU A CA 1
ATOM 544 C C . LEU A 1 74 ? -2.002 -16.75 -37.438 1 68.88 74 LEU A C 1
ATOM 546 O O . LEU A 1 74 ? -1.424 -17.656 -36.844 1 68.88 74 LEU A O 1
ATOM 550 N N . THR A 1 75 ? -1.456 -15.672 -37.438 1 69.25 75 THR A N 1
ATOM 551 C CA . THR A 1 75 ? -0.866 -15.156 -36.188 1 69.25 75 THR A CA 1
ATOM 552 C C . THR A 1 75 ? -1.812 -14.172 -35.5 1 69.25 75 THR A C 1
ATOM 554 O O . THR A 1 75 ? -2.213 -13.172 -36.094 1 69.25 75 THR A O 1
ATOM 557 N N . LEU A 1 76 ? -2.217 -14.688 -34.344 1 80.69 76 LEU A N 1
ATOM 558 C CA . LEU A 1 76 ? -3.127 -13.82 -33.625 1 80.69 76 LEU A CA 1
ATOM 559 C C . LEU A 1 76 ? -2.393 -13.094 -32.5 1 80.69 76 LEU A C 1
ATOM 561 O O . LEU A 1 76 ? -1.743 -13.727 -31.656 1 80.69 76 LEU A O 1
ATOM 565 N N . THR A 1 77 ? -2.436 -11.789 -32.562 1 81.19 77 THR A N 1
ATOM 566 C CA . THR A 1 77 ? -1.817 -10.977 -31.516 1 81.19 77 THR A CA 1
ATOM 567 C C . THR A 1 77 ? -2.879 -10.328 -30.625 1 81.19 77 THR A C 1
ATOM 569 O O . THR A 1 77 ? -4.043 -10.227 -31.016 1 81.19 77 THR A O 1
ATOM 572 N N . ASP A 1 78 ? -2.541 -9.922 -29.469 1 82.06 78 ASP A N 1
ATOM 573 C CA . ASP A 1 78 ? -3.396 -9.227 -28.5 1 82.06 78 ASP A CA 1
ATOM 574 C C . ASP A 1 78 ? -4.594 -10.094 -28.109 1 82.06 78 ASP A C 1
ATOM 576 O O . ASP A 1 78 ? -5.73 -9.617 -28.094 1 82.06 78 ASP A O 1
ATOM 580 N N . VAL A 1 79 ? -4.289 -11.32 -27.984 1 85.81 79 VAL A N 1
ATOM 581 C CA . VAL A 1 79 ? -5.332 -12.273 -27.625 1 85.81 79 VAL A CA 1
ATOM 582 C C . VAL A 1 79 ? -5.496 -12.312 -26.109 1 85.81 79 VAL A C 1
ATOM 584 O O . VAL A 1 79 ? -4.551 -12.641 -25.391 1 85.81 79 VAL A O 1
ATOM 587 N N . ASP A 1 80 ? -6.758 -12.062 -25.656 1 84.69 80 ASP A N 1
ATOM 588 C CA . ASP A 1 80 ? -7.062 -12.023 -24.219 1 84.69 80 ASP A CA 1
ATOM 589 C C . ASP A 1 80 ? -7.543 -13.391 -23.734 1 84.69 80 ASP A C 1
ATOM 591 O O . ASP A 1 80 ? -7.414 -13.711 -22.547 1 84.69 80 ASP A O 1
ATOM 595 N N . GLY A 1 81 ? -8.07 -14.125 -24.625 1 83.62 81 GLY A N 1
ATOM 596 C CA . GLY A 1 81 ? -8.602 -15.438 -24.297 1 83.62 81 GLY A CA 1
ATOM 597 C C . GLY A 1 81 ? -8.477 -16.438 -25.422 1 83.62 81 GLY A C 1
ATOM 598 O O . GLY A 1 81 ? -8.609 -16.078 -26.594 1 83.62 81 GLY A O 1
ATOM 599 N N . PHE A 1 82 ? -8.258 -17.703 -25.094 1 82.19 82 PHE A N 1
ATOM 600 C CA . PHE A 1 82 ? -8.133 -18.797 -26.047 1 82.19 82 PHE A CA 1
ATOM 601 C C . PHE A 1 82 ? -8.953 -20 -25.578 1 82.19 82 PHE A C 1
ATOM 603 O O . PHE A 1 82 ? -8.789 -20.484 -24.453 1 82.19 82 PHE A O 1
ATOM 610 N N . PHE A 1 83 ? -9.789 -20.453 -26.453 1 81.69 83 PHE A N 1
ATOM 611 C CA . PHE A 1 83 ? -10.758 -21.484 -26.078 1 81.69 83 PHE A CA 1
ATOM 612 C C . PHE A 1 83 ? -10.797 -22.594 -27.125 1 81.69 83 PHE A C 1
ATOM 614 O O . PHE A 1 83 ? -11.508 -22.484 -28.125 1 81.69 83 PHE A O 1
ATOM 621 N N . PRO A 1 84 ? -10.078 -23.625 -26.844 1 77.38 84 PRO A N 1
ATOM 622 C CA . PRO A 1 84 ? -10.258 -24.766 -27.75 1 77.38 84 PRO A CA 1
ATOM 623 C C . PRO A 1 84 ? -11.688 -25.297 -27.734 1 77.38 84 PRO A C 1
ATOM 625 O O . PRO A 1 84 ? -12.258 -25.531 -26.672 1 77.38 84 PRO A O 1
ATOM 628 N N . ILE A 1 85 ? -12.273 -25.406 -28.875 1 75.19 85 ILE A N 1
ATOM 629 C CA . ILE A 1 85 ? -13.68 -25.766 -29.016 1 75.19 85 ILE A CA 1
ATOM 630 C C . ILE A 1 85 ? -13.805 -27.219 -29.469 1 75.19 85 ILE A C 1
ATOM 632 O O . ILE A 1 85 ? -14.656 -27.969 -28.984 1 75.19 85 ILE A O 1
ATOM 636 N N . SER A 1 86 ? -13.047 -27.531 -30.469 1 71.31 86 SER A N 1
ATOM 637 C CA . SER A 1 86 ? -13.039 -28.875 -31.047 1 71.31 86 SER A CA 1
ATOM 638 C C . SER A 1 86 ? -11.656 -29.234 -31.578 1 71.31 86 SER A C 1
ATOM 640 O O . SER A 1 86 ? -10.688 -28.5 -31.375 1 71.31 86 SER A O 1
ATOM 642 N N . ASP A 1 87 ? -11.688 -30.375 -32.156 1 67.38 87 ASP A N 1
ATOM 643 C CA . ASP A 1 87 ? -10.43 -30.828 -32.75 1 67.38 87 ASP A CA 1
ATOM 644 C C . ASP A 1 87 ? -10.039 -29.953 -33.938 1 67.38 87 ASP A C 1
ATOM 646 O O . ASP A 1 87 ? -8.883 -29.969 -34.375 1 67.38 87 ASP A O 1
ATOM 650 N N . THR A 1 88 ? -10.984 -29.219 -34.406 1 72.69 88 THR A N 1
ATOM 651 C CA . THR A 1 88 ? -10.672 -28.484 -35.625 1 72.69 88 THR A CA 1
ATOM 652 C C . THR A 1 88 ? -10.992 -27 -35.469 1 72.69 88 THR A C 1
ATOM 654 O O . THR A 1 88 ? -10.977 -26.234 -36.438 1 72.69 88 THR A O 1
ATOM 657 N N . ALA A 1 89 ? -11.312 -26.672 -34.344 1 78.94 89 ALA A N 1
ATOM 658 C CA . ALA A 1 89 ? -11.695 -25.266 -34.188 1 78.94 89 ALA A CA 1
ATOM 659 C C . ALA A 1 89 ? -11.352 -24.75 -32.812 1 78.94 89 ALA A C 1
ATOM 661 O O . ALA A 1 89 ? -11.297 -25.516 -31.844 1 78.94 89 ALA A O 1
ATOM 662 N N . PHE A 1 90 ? -11.133 -23.469 -32.75 1 82.31 90 PHE A N 1
ATOM 663 C CA . PHE A 1 90 ? -10.945 -22.781 -31.469 1 82.31 90 PHE A CA 1
ATOM 664 C C . PHE A 1 90 ? -11.578 -21.391 -31.5 1 82.31 90 PHE A C 1
ATOM 666 O O . PHE A 1 90 ? -11.789 -20.828 -32.594 1 82.31 90 PHE A O 1
ATOM 673 N N . ALA A 1 91 ? -11.93 -20.922 -30.375 1 87.56 91 ALA A N 1
ATOM 674 C CA . ALA A 1 91 ? -12.367 -19.547 -30.203 1 87.56 91 ALA A CA 1
ATOM 675 C C . ALA A 1 91 ? -11.297 -18.703 -29.516 1 87.56 91 ALA A C 1
ATOM 677 O O . ALA A 1 91 ? -10.406 -19.25 -28.859 1 87.56 91 ALA A O 1
ATOM 678 N N . TYR A 1 92 ? -11.32 -17.422 -29.766 1 87.62 92 TYR A N 1
ATOM 679 C CA . TYR A 1 92 ? -10.391 -16.516 -29.094 1 87.62 92 TYR A CA 1
ATOM 680 C C . TYR A 1 92 ? -11.039 -15.172 -28.828 1 87.62 92 TYR A C 1
ATOM 682 O O . TYR A 1 92 ? -12.016 -14.805 -29.5 1 87.62 92 TYR A O 1
ATOM 690 N N . GLN A 1 93 ? -10.57 -14.57 -27.875 1 90.94 93 GLN A N 1
ATOM 691 C CA . GLN A 1 93 ? -11.07 -13.266 -27.453 1 90.94 93 GLN A CA 1
ATOM 692 C C . GLN A 1 93 ? -10.039 -12.172 -27.734 1 90.94 93 GLN A C 1
ATOM 694 O O . GLN A 1 93 ? -8.867 -12.32 -27.391 1 90.94 93 GLN A O 1
ATOM 699 N N . LYS A 1 94 ? -10.422 -11.094 -28.375 1 91.5 94 LYS A N 1
ATOM 700 C CA . LYS A 1 94 ? -9.664 -9.852 -28.547 1 91.5 94 LYS A CA 1
ATOM 701 C C . LYS A 1 94 ? -10.461 -8.648 -28.047 1 91.5 94 LYS A C 1
ATOM 703 O O . LYS A 1 94 ? -11.359 -8.164 -28.734 1 91.5 94 LYS A O 1
ATOM 708 N N . GLY A 1 95 ? -10.031 -8.094 -26.906 1 91.12 95 GLY A N 1
ATOM 709 C CA . GLY A 1 95 ? -10.891 -7.117 -26.266 1 91.12 95 GLY A CA 1
ATOM 710 C C . GLY A 1 95 ? -12.242 -7.684 -25.859 1 91.12 95 GLY A C 1
ATOM 711 O O . GLY A 1 95 ? -12.312 -8.688 -25.156 1 91.12 95 GLY A O 1
ATOM 712 N N . GLN A 1 96 ? -13.273 -7.012 -26.438 1 94.69 96 GLN A N 1
ATOM 713 C CA . GLN A 1 96 ? -14.617 -7.488 -26.141 1 94.69 96 GLN A CA 1
ATOM 714 C C . GLN A 1 96 ? -15.133 -8.43 -27.219 1 94.69 96 GLN A C 1
ATOM 716 O O . GLN A 1 96 ? -16.203 -9.023 -27.078 1 94.69 96 GLN A O 1
ATOM 721 N N . ASP A 1 97 ? -14.305 -8.664 -28.203 1 94.94 97 ASP A N 1
ATOM 722 C CA . ASP A 1 97 ? -14.773 -9.469 -29.328 1 94.94 97 ASP A CA 1
ATOM 723 C C . ASP A 1 97 ? -14.383 -10.938 -29.156 1 94.94 97 ASP A C 1
ATOM 725 O O . ASP A 1 97 ? -13.219 -11.242 -28.875 1 94.94 97 ASP A O 1
ATOM 729 N N . VAL A 1 98 ? -15.289 -11.758 -29.344 1 95.19 98 VAL A N 1
ATOM 730 C CA . VAL A 1 98 ? -15.062 -13.195 -29.359 1 95.19 98 VAL A CA 1
ATOM 731 C C . VAL A 1 98 ? -15.266 -13.727 -30.781 1 95.19 98 VAL A C 1
ATOM 733 O O . VAL A 1 98 ? -16.297 -13.484 -31.391 1 95.19 98 VAL A O 1
ATOM 736 N N . LYS A 1 99 ? -14.305 -14.461 -31.219 1 93.12 99 LYS A N 1
ATOM 737 C CA . LYS A 1 99 ? -14.328 -14.992 -32.594 1 93.12 99 LYS A CA 1
ATOM 738 C C . LYS A 1 99 ? -14.062 -16.5 -32.594 1 93.12 99 LYS A C 1
ATOM 740 O O . LYS A 1 99 ? -13.508 -17.047 -31.625 1 93.12 99 LYS A O 1
ATOM 745 N N . LEU A 1 100 ? -14.531 -17.094 -33.594 1 90.62 100 LEU A N 1
ATOM 746 C CA . LEU A 1 100 ? -14.336 -18.531 -33.812 1 90.62 100 LEU A CA 1
ATOM 747 C C . LEU A 1 100 ? -13.57 -18.797 -35.094 1 90.62 100 LEU A C 1
ATOM 749 O O . LEU A 1 100 ? -13.898 -18.234 -36.156 1 90.62 100 LEU A O 1
ATOM 753 N N . TYR A 1 101 ? -12.547 -19.594 -34.969 1 86.94 101 TYR A N 1
ATOM 754 C CA . TYR A 1 101 ? -11.758 -19.984 -36.125 1 86.94 101 TYR A CA 1
ATOM 755 C C . TYR A 1 101 ? -11.906 -21.469 -36.406 1 86.94 101 TYR A C 1
ATOM 757 O O . TYR A 1 101 ? -11.805 -22.297 -35.5 1 86.94 101 TYR A O 1
ATOM 765 N N . ASP A 1 102 ? -12.117 -21.75 -37.656 1 83.44 102 ASP A N 1
ATOM 766 C CA . ASP A 1 102 ? -12.219 -23.125 -38.125 1 83.44 102 ASP A CA 1
ATOM 767 C C . ASP A 1 102 ? -11.062 -23.469 -39.062 1 83.44 102 ASP A C 1
ATOM 769 O O . ASP A 1 102 ? -10.938 -22.875 -40.125 1 83.44 102 ASP A O 1
ATOM 773 N N . PHE A 1 103 ? -10.328 -24.516 -38.656 1 80.5 103 PHE A N 1
ATOM 774 C CA . PHE A 1 103 ? -9.148 -24.891 -39.438 1 80.5 103 PHE A CA 1
ATOM 775 C C . PHE A 1 103 ? -9.539 -25.469 -40.781 1 80.5 103 PHE A C 1
ATOM 777 O O . PHE A 1 103 ? -8.773 -25.375 -41.75 1 80.5 103 PHE A O 1
ATOM 784 N N . ALA A 1 104 ? -10.625 -26.094 -40.844 1 74.81 104 ALA A N 1
ATOM 785 C CA . ALA A 1 104 ? -11.055 -26.734 -42.094 1 74.81 104 ALA A CA 1
ATOM 786 C C . ALA A 1 104 ? -11.414 -25.688 -43.125 1 74.81 104 ALA A C 1
ATOM 788 O O . ALA A 1 104 ? -11.039 -25.828 -44.312 1 74.81 104 ALA A O 1
ATOM 789 N N . THR A 1 105 ? -12.102 -24.781 -42.656 1 78.38 105 THR A N 1
ATOM 790 C CA . THR A 1 105 ? -12.547 -23.75 -43.594 1 78.38 105 THR A CA 1
ATOM 791 C C . THR A 1 105 ? -11.562 -22.578 -43.625 1 78.38 105 THR A C 1
ATOM 793 O O . THR A 1 105 ? -11.609 -21.75 -44.531 1 78.38 105 THR A O 1
ATOM 796 N N . LYS A 1 106 ? -10.719 -22.531 -42.688 1 82.81 106 LYS A N 1
ATOM 797 C CA . LYS A 1 106 ? -9.773 -21.438 -42.531 1 82.81 106 LYS A CA 1
ATOM 798 C C . LYS A 1 106 ? -10.508 -20.094 -42.406 1 82.81 106 LYS A C 1
ATOM 800 O O . LYS A 1 106 ? -10.07 -19.094 -43 1 82.81 106 LYS A O 1
ATOM 805 N N . GLU A 1 107 ? -11.602 -20.125 -41.844 1 86.12 107 GLU A N 1
ATOM 806 C CA . GLU A 1 107 ? -12.414 -18.922 -41.688 1 86.12 107 GLU A CA 1
ATOM 807 C C . GLU A 1 107 ? -12.602 -18.547 -40.219 1 86.12 107 GLU A C 1
ATOM 809 O O . GLU A 1 107 ? -12.648 -19.422 -39.375 1 86.12 107 GLU A O 1
ATOM 814 N N . THR A 1 108 ? -12.633 -17.234 -40.062 1 89.69 108 THR A N 1
ATOM 815 C CA . THR A 1 108 ? -12.961 -16.688 -38.75 1 89.69 108 THR A CA 1
ATOM 816 C C . THR A 1 108 ? -14.367 -16.094 -38.75 1 89.69 108 THR A C 1
ATOM 818 O O . THR A 1 108 ? -14.742 -15.367 -39.656 1 89.69 108 THR A O 1
ATOM 821 N N . SER A 1 109 ? -15.133 -16.453 -37.844 1 90.25 109 SER A N 1
ATOM 822 C CA . SER A 1 109 ? -16.484 -15.906 -37.688 1 90.25 109 SER A CA 1
ATOM 823 C C . SER A 1 109 ? -16.641 -15.211 -36.344 1 90.25 109 SER A C 1
ATOM 825 O O . SER A 1 109 ? -15.961 -15.562 -35.375 1 90.25 109 SER A O 1
ATOM 827 N N . ASP A 1 110 ? -17.578 -14.25 -36.344 1 92.81 110 ASP A N 1
ATOM 828 C CA . ASP A 1 110 ? -17.875 -13.555 -35.125 1 92.81 110 ASP A CA 1
ATOM 829 C C . ASP A 1 110 ? -18.812 -14.383 -34.25 1 92.81 110 ASP A C 1
ATOM 831 O O . ASP A 1 110 ? -19.781 -14.969 -34.719 1 92.81 110 ASP A O 1
ATOM 835 N N . VAL A 1 111 ? -18.484 -14.406 -33 1 94.38 111 VAL A N 1
ATOM 836 C CA . VAL A 1 111 ? -19.359 -15.094 -32.062 1 94.38 111 VAL A CA 1
ATOM 837 C C . VAL A 1 111 ? -20.203 -14.078 -31.312 1 94.38 111 VAL A C 1
ATOM 839 O O . VAL A 1 111 ? -21.422 -14.117 -31.359 1 94.38 111 VAL A O 1
ATOM 842 N N . CYS A 1 112 ? -19.531 -13.148 -30.594 1 95.5 112 CYS A N 1
ATOM 843 C CA . CYS A 1 112 ? -20.25 -12.117 -29.844 1 95.5 112 CYS A CA 1
ATOM 844 C C . CYS A 1 112 ? -19.297 -11.023 -29.375 1 95.5 112 CYS A C 1
ATOM 846 O O . CYS A 1 112 ? -18.078 -11.141 -29.547 1 95.5 112 CYS A O 1
ATOM 848 N N . THR A 1 113 ? -19.844 -9.922 -28.953 1 96.69 113 THR A N 1
ATOM 849 C CA . THR A 1 113 ? -19.141 -8.883 -28.203 1 96.69 113 THR A CA 1
ATOM 850 C C . THR A 1 113 ? -19.469 -8.977 -26.719 1 96.69 113 THR A C 1
ATOM 852 O O . THR A 1 113 ? -20.625 -8.852 -26.328 1 96.69 113 THR A O 1
ATOM 855 N N . LEU A 1 114 ? -18.484 -9.125 -25.938 1 97.12 114 LEU A N 1
ATOM 856 C CA . LEU A 1 114 ? -18.672 -9.305 -24.516 1 97.12 114 LEU A CA 1
ATOM 857 C C . LEU A 1 114 ? -19.203 -8.016 -23.875 1 97.12 114 LEU A C 1
ATOM 859 O O . LEU A 1 114 ? -18.859 -6.918 -24.312 1 97.12 114 LEU A O 1
ATOM 863 N N . PRO A 1 115 ? -20.062 -8.164 -22.828 1 95.75 115 PRO A N 1
ATOM 864 C CA . PRO A 1 115 ? -20.469 -6.98 -22.062 1 95.75 115 PRO A CA 1
ATOM 865 C C . PRO A 1 115 ? -19.297 -6.316 -21.344 1 95.75 115 PRO A C 1
ATOM 867 O O . PRO A 1 115 ? -18.25 -6.938 -21.156 1 95.75 115 PRO A O 1
ATOM 870 N N . ALA A 1 116 ? -19.594 -5.039 -20.953 1 93.25 116 ALA A N 1
ATOM 871 C CA . ALA A 1 116 ? -18.562 -4.324 -20.188 1 93.25 116 ALA A CA 1
ATOM 872 C C . ALA A 1 116 ? -18.234 -5.055 -18.891 1 93.25 116 ALA A C 1
ATOM 874 O O . ALA A 1 116 ? -19.125 -5.574 -18.219 1 93.25 116 ALA A O 1
ATOM 875 N N . ARG A 1 117 ? -16.953 -5.117 -18.516 1 92.62 117 ARG A N 1
ATOM 876 C CA . ARG A 1 117 ? -16.438 -5.668 -17.266 1 92.62 117 ARG A CA 1
ATOM 877 C C . ARG A 1 117 ? -16.641 -7.176 -17.219 1 92.62 117 ARG A C 1
ATOM 879 O O . ARG A 1 117 ? -16.703 -7.758 -16.125 1 92.62 117 ARG A O 1
ATOM 886 N N . ALA A 1 118 ? -16.844 -7.785 -18.359 1 95.69 118 ALA A N 1
ATOM 887 C CA . ALA A 1 118 ? -17 -9.234 -18.375 1 95.69 118 ALA A CA 1
ATOM 888 C C . ALA A 1 118 ? -15.758 -9.922 -17.797 1 95.69 118 ALA A C 1
ATOM 890 O O . ALA A 1 118 ? -14.633 -9.508 -18.047 1 95.69 118 ALA A O 1
ATOM 891 N N . SER A 1 119 ? -16.062 -10.953 -17.047 1 93.31 119 SER A N 1
ATOM 892 C CA . SER A 1 119 ? -14.969 -11.75 -16.484 1 93.31 119 SER A CA 1
ATOM 893 C C . SER A 1 119 ? -15.289 -13.242 -16.547 1 93.31 119 SER A C 1
ATOM 895 O O . SER A 1 119 ? -16.453 -13.625 -16.656 1 93.31 119 SER A O 1
ATOM 897 N N . GLU A 1 120 ? -14.211 -14.094 -16.594 1 93.25 120 GLU A N 1
ATOM 898 C CA . GLU A 1 120 ? -14.305 -15.555 -16.609 1 93.25 120 GLU A CA 1
ATOM 899 C C . GLU A 1 120 ? -15.164 -16.031 -17.781 1 93.25 120 GLU A C 1
ATOM 901 O O . GLU A 1 120 ? -16.109 -16.797 -17.578 1 93.25 120 GLU A O 1
ATOM 906 N N . VAL A 1 121 ? -14.781 -15.711 -18.844 1 94.06 121 VAL A N 1
ATOM 907 C CA . VAL A 1 121 ? -15.5 -16.047 -20.062 1 94.06 121 VAL A CA 1
ATOM 908 C C . VAL A 1 121 ? -15.312 -17.531 -20.391 1 94.06 121 VAL A C 1
ATOM 910 O O . VAL A 1 121 ? -14.195 -18.047 -20.281 1 94.06 121 VAL A O 1
ATOM 913 N N . CYS A 1 122 ? -16.344 -18.172 -20.703 1 92.44 122 CYS A N 1
ATOM 914 C CA . CYS A 1 122 ? -16.312 -19.562 -21.156 1 92.44 122 CYS A CA 1
ATOM 915 C C . CYS A 1 122 ? -17.172 -19.75 -22.406 1 92.44 122 CYS A C 1
ATOM 917 O O . CYS A 1 122 ? -18.156 -19.047 -22.594 1 92.44 122 CYS A O 1
ATOM 919 N N . ILE A 1 123 ? -16.734 -20.688 -23.203 1 91.69 123 ILE A N 1
ATOM 920 C CA . ILE A 1 123 ? -17.422 -20.891 -24.469 1 91.69 123 ILE A CA 1
ATOM 921 C C . ILE A 1 123 ? -17.547 -22.391 -24.75 1 91.69 123 ILE A C 1
ATOM 923 O O . ILE A 1 123 ? -16.625 -23.156 -24.453 1 91.69 123 ILE A O 1
ATOM 927 N N . THR A 1 124 ? -18.672 -22.719 -25.203 1 87.06 124 THR A N 1
ATOM 928 C CA . THR A 1 124 ? -18.859 -24.047 -25.75 1 87.06 124 THR A CA 1
ATOM 929 C C . THR A 1 124 ? -19.531 -23.969 -27.125 1 87.06 124 THR A C 1
ATOM 931 O O . THR A 1 124 ? -20.031 -22.922 -27.516 1 87.06 124 THR A O 1
ATOM 934 N N . TYR A 1 125 ? -19.422 -25.047 -27.875 1 84.81 125 TYR A N 1
ATOM 935 C CA . TYR A 1 125 ? -20 -25.094 -29.219 1 84.81 125 TYR A CA 1
ATOM 936 C C . TYR A 1 125 ? -20.703 -26.422 -29.469 1 84.81 125 TYR A C 1
ATOM 938 O O . TYR A 1 125 ? -20.188 -27.469 -29.078 1 84.81 125 TYR A O 1
ATOM 946 N N . SER A 1 126 ? -21.859 -26.297 -29.953 1 75.94 126 SER A N 1
ATOM 947 C CA . SER A 1 126 ? -22.562 -27.469 -30.469 1 75.94 126 SER A CA 1
ATOM 948 C C . SER A 1 126 ? -23.078 -27.234 -31.875 1 75.94 126 SER A C 1
ATOM 950 O O . SER A 1 126 ? -23.375 -26.094 -32.25 1 75.94 126 SER A O 1
ATOM 952 N N . VAL A 1 127 ? -23.078 -28.281 -32.562 1 72.19 127 VAL A N 1
ATOM 953 C CA . VAL A 1 127 ? -23.5 -28.188 -33.969 1 72.19 127 VAL A CA 1
ATOM 954 C C . VAL A 1 127 ? -24.938 -27.656 -34.031 1 72.19 127 VAL A C 1
ATOM 956 O O . VAL A 1 127 ? -25.266 -26.891 -34.938 1 72.19 127 VAL A O 1
ATOM 959 N N . ASP A 1 128 ? -25.703 -28.031 -33.125 1 73.12 128 ASP A N 1
ATOM 960 C CA . ASP A 1 128 ? -27.125 -27.672 -33.156 1 73.12 128 ASP A CA 1
ATOM 961 C C . ASP A 1 128 ? -27.328 -26.25 -32.688 1 73.12 128 ASP A C 1
ATOM 963 O O . ASP A 1 128 ? -28.109 -25.484 -33.281 1 73.12 128 ASP A O 1
ATOM 967 N N . ALA A 1 129 ? -26.641 -25.875 -31.688 1 74.75 129 ALA A N 1
ATOM 968 C CA . ALA A 1 129 ? -26.953 -24.625 -31 1 74.75 129 ALA A CA 1
ATOM 969 C C . ALA A 1 129 ? -25.922 -23.531 -31.328 1 74.75 129 ALA A C 1
ATOM 971 O O . ALA A 1 129 ? -26.172 -22.359 -31.094 1 74.75 129 ALA A O 1
ATOM 972 N N . GLY A 1 130 ? -24.859 -23.969 -31.969 1 82.44 130 GLY A N 1
ATOM 973 C CA . GLY A 1 130 ? -23.797 -23 -32.188 1 82.44 130 GLY A CA 1
ATOM 974 C C . GLY A 1 130 ? -23 -22.719 -30.922 1 82.44 130 GLY A C 1
ATOM 975 O O . GLY A 1 130 ? -22.891 -23.578 -30.031 1 82.44 130 GLY A O 1
ATOM 976 N N . ALA A 1 131 ? -22.359 -21.531 -30.953 1 90.31 131 ALA A N 1
ATOM 977 C CA . ALA A 1 131 ? -21.5 -21.172 -29.828 1 90.31 131 ALA A CA 1
ATOM 978 C C . ALA A 1 131 ? -22.312 -20.578 -28.688 1 90.31 131 ALA A C 1
ATOM 980 O O . ALA A 1 131 ? -23.094 -19.656 -28.891 1 90.31 131 ALA A O 1
ATOM 981 N N . THR A 1 132 ? -22.203 -21.109 -27.547 1 92.44 132 THR A N 1
ATOM 982 C CA . THR A 1 132 ? -22.734 -20.531 -26.312 1 92.44 132 THR A CA 1
ATOM 983 C C . THR A 1 132 ? -21.594 -19.922 -25.469 1 92.44 132 THR A C 1
ATOM 985 O O . THR A 1 132 ? -20.578 -20.578 -25.234 1 92.44 132 THR A O 1
ATOM 988 N N . VAL A 1 133 ? -21.797 -18.672 -25.109 1 95.25 133 VAL A N 1
ATOM 989 C CA . VAL A 1 133 ? -20.812 -17.969 -24.297 1 95.25 133 VAL A CA 1
ATOM 990 C C . VAL A 1 133 ? -21.406 -17.609 -22.953 1 95.25 133 VAL A C 1
ATOM 992 O O . VAL A 1 133 ? -22.578 -17.203 -22.875 1 95.25 133 VAL A O 1
ATOM 995 N N . ALA A 1 134 ? -20.734 -17.812 -21.906 1 95.75 134 ALA A N 1
ATOM 996 C CA . ALA A 1 134 ? -21.125 -17.359 -20.578 1 95.75 134 ALA A CA 1
ATOM 997 C C . ALA A 1 134 ? -20 -16.578 -19.906 1 95.75 134 ALA A C 1
ATOM 999 O O . ALA A 1 134 ? -18.828 -16.797 -20.203 1 95.75 134 ALA A O 1
ATOM 1000 N N . CYS A 1 135 ? -20.359 -15.648 -19.109 1 97 135 CYS A N 1
ATOM 1001 C CA . CYS A 1 135 ? -19.375 -14.875 -18.359 1 97 135 CYS A CA 1
ATOM 1002 C C . CYS A 1 135 ? -19.984 -14.289 -17.094 1 97 135 CYS A C 1
ATOM 1004 O O . CYS A 1 135 ? -21.203 -14.32 -16.922 1 97 135 CYS A O 1
ATOM 1006 N N . PHE A 1 136 ? -19.188 -13.867 -16.203 1 96.25 136 PHE A N 1
ATOM 1007 C CA . PHE A 1 136 ? -19.609 -13.047 -15.07 1 96.25 136 PHE A CA 1
ATOM 1008 C C . PHE A 1 136 ? -19.469 -11.562 -15.398 1 96.25 136 PHE A C 1
ATOM 1010 O O . PHE A 1 136 ? -18.578 -11.18 -16.172 1 96.25 136 PHE A O 1
ATOM 1017 N N . GLN A 1 137 ? -20.312 -10.773 -14.828 1 95.88 137 GLN A N 1
ATOM 1018 C CA . GLN A 1 137 ? -20.203 -9.32 -14.883 1 95.88 137 GLN A CA 1
ATOM 1019 C C . GLN A 1 137 ? -20.25 -8.711 -13.484 1 95.88 137 GLN A C 1
ATOM 1021 O O . GLN A 1 137 ? -21.328 -8.508 -12.922 1 95.88 137 GLN A O 1
ATOM 1026 N N . PRO A 1 138 ? -19.156 -8.367 -12.969 1 92.81 138 PRO A N 1
ATOM 1027 C CA . PRO A 1 138 ? -19.141 -7.727 -11.648 1 92.81 138 PRO A CA 1
ATOM 1028 C C . PRO A 1 138 ? -19.875 -6.387 -11.641 1 92.81 138 PRO A C 1
ATOM 1030 O O . PRO A 1 138 ? -19.875 -5.668 -12.641 1 92.81 138 PRO A O 1
ATOM 1033 N N . ASP A 1 139 ? -20.375 -6.02 -10.438 1 88.62 139 ASP A N 1
ATOM 1034 C CA . ASP A 1 139 ? -21 -4.711 -10.25 1 88.62 139 ASP A CA 1
ATOM 1035 C C . ASP A 1 139 ? -19.969 -3.592 -10.414 1 88.62 139 ASP A C 1
ATOM 1037 O O . ASP A 1 139 ? -18.781 -3.781 -10.141 1 88.62 139 ASP A O 1
ATOM 1041 N N . GLU A 1 140 ? -20.469 -2.479 -10.891 1 85.06 140 GLU A N 1
ATOM 1042 C CA . GLU A 1 140 ? -19.594 -1.321 -11.023 1 85.06 140 GLU A CA 1
ATOM 1043 C C . GLU A 1 140 ? -19.281 -0.717 -9.656 1 85.06 140 GLU A C 1
ATOM 1045 O O . GLU A 1 140 ? -20.156 -0.605 -8.805 1 85.06 140 GLU A O 1
ATOM 1050 N N . ARG A 1 141 ? -18.062 -0.4 -9.438 1 78.06 141 ARG A N 1
ATOM 1051 C CA . ARG A 1 141 ? -17.656 0.252 -8.195 1 78.06 141 ARG A CA 1
ATOM 1052 C C . ARG A 1 141 ? -17.234 1.699 -8.445 1 78.06 141 ARG A C 1
ATOM 1054 O O . ARG A 1 141 ? -16.609 2 -9.461 1 78.06 141 ARG A O 1
ATOM 1061 N N . CYS A 1 142 ? -17.672 2.525 -7.52 1 77.69 142 CYS A N 1
ATOM 1062 C CA . CYS A 1 142 ? -17.234 3.912 -7.59 1 77.69 142 CYS A CA 1
ATOM 1063 C C . CYS A 1 142 ? -15.805 4.055 -7.066 1 77.69 142 CYS A C 1
ATOM 1065 O O . CYS A 1 142 ? -15.539 3.752 -5.902 1 77.69 142 CYS A O 1
ATOM 1067 N N . LYS A 1 143 ? -15 4.629 -7.914 1 79.19 143 LYS A N 1
ATOM 1068 C CA . LYS A 1 143 ? -13.586 4.73 -7.586 1 79.19 143 LYS A CA 1
ATOM 1069 C C . LYS A 1 143 ? -13.352 5.75 -6.477 1 79.19 143 LYS A C 1
ATOM 1071 O O . LYS A 1 143 ? -12.383 5.637 -5.715 1 79.19 143 LYS A O 1
ATOM 1076 N N . ASP A 1 144 ? -14.242 6.672 -6.316 1 84.44 144 ASP A N 1
ATOM 1077 C CA . ASP A 1 144 ? -14.023 7.746 -5.348 1 84.44 144 ASP A CA 1
ATOM 1078 C C . ASP A 1 144 ? -14.742 7.445 -4.031 1 84.44 144 ASP A C 1
ATOM 1080 O O . ASP A 1 144 ? -14.609 8.195 -3.062 1 84.44 144 ASP A O 1
ATOM 1084 N N . ALA A 1 145 ? -15.367 6.344 -4 1 87.5 145 ALA A N 1
ATOM 1085 C CA . ALA A 1 145 ? -16.047 5.98 -2.76 1 87.5 145 ALA A CA 1
ATOM 1086 C C . ALA A 1 145 ? -15.055 5.434 -1.733 1 87.5 145 ALA A C 1
ATOM 1088 O O . ALA A 1 145 ? -14.133 4.699 -2.084 1 87.5 145 ALA A O 1
ATOM 1089 N N . PRO A 1 146 ? -15.234 5.918 -0.458 1 90.75 146 PRO A N 1
ATOM 1090 C CA . PRO A 1 146 ? -14.383 5.312 0.568 1 90.75 146 PRO A CA 1
ATOM 1091 C C . PRO A 1 146 ? -14.508 3.791 0.618 1 90.75 146 PRO A C 1
ATOM 1093 O O . PRO A 1 146 ? -15.594 3.25 0.388 1 90.75 146 PRO A O 1
ATOM 1096 N N . LEU A 1 147 ? -13.391 3.121 0.8 1 88.12 147 LEU A N 1
ATOM 1097 C CA . LEU A 1 147 ? -13.445 1.701 1.129 1 88.12 147 LEU A CA 1
ATOM 1098 C C . LEU A 1 147 ? -13.945 1.495 2.557 1 88.12 147 LEU A C 1
ATOM 1100 O O . LEU A 1 147 ? -13.344 1.995 3.508 1 88.12 147 LEU A O 1
ATOM 1104 N N . VAL A 1 148 ? -15.023 0.865 2.674 1 90.19 148 VAL A N 1
ATOM 1105 C CA . VAL A 1 148 ? -15.625 0.628 3.984 1 90.19 148 VAL A CA 1
ATOM 1106 C C . VAL A 1 148 ? -15.484 -0.846 4.355 1 90.19 148 VAL A C 1
ATOM 1108 O O . VAL A 1 148 ? -15.953 -1.723 3.621 1 90.19 148 VAL A O 1
ATOM 1111 N N . LEU A 1 149 ? -14.852 -1.16 5.434 1 89.69 149 LEU A N 1
ATOM 1112 C CA . LEU A 1 149 ? -14.703 -2.521 5.938 1 89.69 149 LEU A CA 1
ATOM 1113 C C . LEU A 1 149 ? -15.5 -2.713 7.223 1 89.69 149 LEU A C 1
ATOM 1115 O O . LEU A 1 149 ? -15.461 -1.862 8.117 1 89.69 149 LEU A O 1
ATOM 1119 N N . PRO A 1 150 ? -16.156 -3.736 7.398 1 86.44 150 PRO A N 1
ATOM 1120 C CA . PRO A 1 150 ? -16.312 -4.797 6.398 1 86.44 150 PRO A CA 1
ATOM 1121 C C . PRO A 1 150 ? -17.125 -4.348 5.184 1 86.44 150 PRO A C 1
ATOM 1123 O O . PRO A 1 150 ? -18.062 -3.559 5.316 1 86.44 150 PRO A O 1
ATOM 1126 N N . CYS A 1 151 ? -16.703 -4.836 4.113 1 75.19 151 CYS A N 1
ATOM 1127 C CA . CYS A 1 151 ? -17.344 -4.441 2.865 1 75.19 151 CYS A CA 1
ATOM 1128 C C . CYS A 1 151 ? -18.75 -5.016 2.766 1 75.19 151 CYS A C 1
ATOM 1130 O O . CYS A 1 151 ? -19 -6.141 3.205 1 75.19 151 CYS A O 1
ATOM 1132 N N . GLU A 1 152 ? -19.594 -4.152 2.191 1 73.56 152 GLU A N 1
ATOM 1133 C CA . GLU A 1 152 ? -20.875 -4.723 1.79 1 73.56 152 GLU A CA 1
ATOM 1134 C C . GLU A 1 152 ? -20.703 -5.73 0.656 1 73.56 152 GLU A C 1
ATOM 1136 O O . GLU A 1 152 ? -19.875 -5.523 -0.242 1 73.56 152 GLU A O 1
ATOM 1141 N N . PRO A 1 153 ? -21.391 -6.785 0.798 1 71.94 153 PRO A N 1
ATOM 1142 C CA . PRO A 1 153 ? -21.281 -7.801 -0.252 1 71.94 153 PRO A CA 1
ATOM 1143 C C . PRO A 1 153 ? -21.594 -7.25 -1.642 1 71.94 153 PRO A C 1
ATOM 1145 O O . PRO A 1 153 ? -22.609 -6.586 -1.829 1 71.94 153 PRO A O 1
ATOM 1148 N N . ALA A 1 154 ? -20.703 -7.281 -2.463 1 78.38 154 ALA A N 1
ATOM 1149 C CA . ALA A 1 154 ? -20.938 -7.027 -3.879 1 78.38 154 ALA A CA 1
ATOM 1150 C C . ALA A 1 154 ? -21.406 -8.289 -4.594 1 78.38 154 ALA A C 1
ATOM 1152 O O . ALA A 1 154 ? -21.547 -9.344 -3.971 1 78.38 154 ALA A O 1
ATOM 1153 N N . ALA A 1 155 ? -21.969 -8.047 -5.75 1 86.94 155 ALA A N 1
ATOM 1154 C CA . ALA A 1 155 ? -22.453 -9.188 -6.523 1 86.94 155 ALA A CA 1
ATOM 1155 C C . ALA A 1 155 ? -21.953 -9.125 -7.961 1 86.94 155 ALA A C 1
ATOM 1157 O O . ALA A 1 155 ? -21.312 -8.148 -8.367 1 86.94 155 ALA A O 1
ATOM 1158 N N . LYS A 1 156 ? -21.984 -10.266 -8.586 1 92.88 156 LYS A N 1
ATOM 1159 C CA . LYS A 1 156 ? -21.781 -10.414 -10.023 1 92.88 156 LYS A CA 1
ATOM 1160 C C . LYS A 1 156 ? -23.062 -10.898 -10.703 1 92.88 156 LYS A C 1
ATOM 1162 O O . LYS A 1 156 ? -23.969 -11.422 -10.039 1 92.88 156 LYS A O 1
ATOM 1167 N N . THR A 1 157 ? -23.125 -10.594 -11.922 1 93.31 157 THR A N 1
ATOM 1168 C CA . THR A 1 157 ? -24.203 -11.141 -12.734 1 93.31 157 THR A CA 1
ATOM 1169 C C . THR A 1 157 ? -23.688 -12.211 -13.688 1 93.31 157 THR A C 1
ATOM 1171 O O . THR A 1 157 ? -22.688 -11.992 -14.375 1 93.31 157 THR A O 1
ATOM 1174 N N . LEU A 1 158 ? -24.281 -13.32 -13.656 1 95 158 LEU A N 1
ATOM 1175 C CA . LEU A 1 158 ? -24.016 -14.352 -14.648 1 95 158 LEU A CA 1
ATOM 1176 C C . LEU A 1 158 ? -24.797 -14.086 -15.93 1 95 158 LEU A C 1
ATOM 1178 O O . LEU A 1 158 ? -26.031 -13.969 -15.891 1 95 158 LEU A O 1
ATOM 1182 N N . LEU A 1 159 ? -24.078 -14.039 -17 1 95.38 159 LEU A N 1
ATOM 1183 C CA . LEU A 1 159 ? -24.672 -13.781 -18.312 1 95.38 159 LEU A CA 1
ATOM 1184 C C . LEU A 1 159 ? -24.391 -14.93 -19.281 1 95.38 159 LEU A C 1
ATOM 1186 O O . LEU A 1 159 ? -23.375 -15.617 -19.141 1 95.38 159 LEU A O 1
ATOM 1190 N N . ALA A 1 160 ? -25.281 -15.078 -20.219 1 94.94 160 ALA A N 1
ATOM 1191 C CA . ALA A 1 160 ? -25.109 -16.062 -21.281 1 94.94 160 ALA A CA 1
ATOM 1192 C C . ALA A 1 160 ? -25.5 -15.5 -22.641 1 94.94 160 ALA A C 1
ATOM 1194 O O . ALA A 1 160 ? -26.469 -14.742 -22.75 1 94.94 160 ALA A O 1
ATOM 1195 N N . HIS A 1 161 ? -24.781 -15.867 -23.641 1 95.56 161 HIS A N 1
ATOM 1196 C CA . HIS A 1 161 ? -25.062 -15.484 -25.016 1 95.56 161 HIS A CA 1
ATOM 1197 C C . HIS A 1 161 ? -25.297 -16.703 -25.891 1 95.56 161 HIS A C 1
ATOM 1199 O O . HIS A 1 161 ? -24.531 -17.672 -25.844 1 95.56 161 HIS A O 1
ATOM 1205 N N . ARG A 1 162 ? -26.297 -16.609 -26.703 1 92.25 162 ARG A N 1
ATOM 1206 C CA . ARG A 1 162 ? -26.594 -17.609 -27.734 1 92.25 162 ARG A CA 1
ATOM 1207 C C . ARG A 1 162 ? -26.828 -16.938 -29.078 1 92.25 162 ARG A C 1
ATOM 1209 O O . ARG A 1 162 ? -27.312 -15.805 -29.156 1 92.25 162 ARG A O 1
ATOM 1216 N N . PRO A 1 163 ? -26.469 -17.609 -30.125 1 88.81 163 PRO A N 1
ATOM 1217 C CA . PRO A 1 163 ? -26.531 -16.984 -31.453 1 88.81 163 PRO A CA 1
ATOM 1218 C C . PRO A 1 163 ? -27.891 -16.359 -31.75 1 88.81 163 PRO A C 1
ATOM 1220 O O . PRO A 1 163 ? -27.953 -15.242 -32.25 1 88.81 163 PRO A O 1
ATOM 1223 N N . LEU A 1 164 ? -28.984 -16.938 -31.516 1 84.31 164 LEU A N 1
ATOM 1224 C CA . LEU A 1 164 ? -30.281 -16.422 -31.891 1 84.31 164 LEU A CA 1
ATOM 1225 C C . LEU A 1 164 ? -30.875 -15.562 -30.781 1 84.31 164 LEU A C 1
ATOM 1227 O O . LEU A 1 164 ? -31.609 -14.609 -31.047 1 84.31 164 LEU A O 1
ATOM 1231 N N . ALA A 1 165 ? -30.531 -15.758 -29.594 1 87.12 165 ALA A N 1
ATOM 1232 C CA . ALA A 1 165 ? -31.156 -15.102 -28.453 1 87.12 165 ALA A CA 1
ATOM 1233 C C . ALA A 1 165 ? -30.344 -13.906 -27.984 1 87.12 165 ALA A C 1
ATOM 1235 O O . ALA A 1 165 ? -30.875 -12.992 -27.344 1 87.12 165 ALA A O 1
ATOM 1236 N N . GLY A 1 166 ? -29.078 -13.891 -28.344 1 93.31 166 GLY A N 1
ATOM 1237 C CA . GLY A 1 166 ? -28.203 -12.852 -27.844 1 93.31 166 GLY A CA 1
ATOM 1238 C C . GLY A 1 166 ? -27.891 -13.008 -26.359 1 93.31 166 GLY A C 1
ATOM 1239 O O . GLY A 1 166 ? -27.844 -14.133 -25.844 1 93.31 166 GLY A O 1
ATOM 1240 N N . TRP A 1 167 ? -27.453 -11.898 -25.719 1 95.12 167 TRP A N 1
ATOM 1241 C CA . TRP A 1 167 ? -27.109 -11.93 -24.312 1 95.12 167 TRP A CA 1
ATOM 1242 C C . TRP A 1 167 ? -28.359 -11.93 -23.438 1 95.12 167 TRP A C 1
ATOM 1244 O O . TRP A 1 167 ? -29.312 -11.211 -23.719 1 95.12 167 TRP A O 1
ATOM 1254 N N . ALA A 1 168 ? -28.375 -12.672 -22.406 1 93.5 168 ALA A N 1
ATOM 1255 C CA . ALA A 1 168 ? -29.422 -12.711 -21.391 1 93.5 168 ALA A CA 1
ATOM 1256 C C . ALA A 1 168 ? -28.844 -12.836 -20 1 93.5 168 ALA A C 1
ATOM 1258 O O . ALA A 1 168 ? -27.797 -13.477 -19.797 1 93.5 168 ALA A O 1
ATOM 1259 N N . THR A 1 169 ? -29.516 -12.242 -19.031 1 92.69 169 THR A N 1
ATOM 1260 C CA . THR A 1 169 ? -29.156 -12.414 -17.625 1 92.69 169 THR A CA 1
ATOM 1261 C C . THR A 1 169 ? -29.656 -13.758 -17.109 1 92.69 169 THR A C 1
ATOM 1263 O O . THR A 1 169 ? -30.828 -14.094 -17.266 1 92.69 169 THR A O 1
ATOM 1266 N N . VAL A 1 170 ? -28.734 -14.461 -16.594 1 92.5 170 VAL A N 1
ATOM 1267 C CA . VAL A 1 170 ? -29.094 -15.742 -16 1 92.5 170 VAL A CA 1
ATOM 1268 C C . VAL A 1 170 ? -29.484 -15.555 -14.539 1 92.5 170 VAL A C 1
ATOM 1270 O O . VAL A 1 170 ? -30.656 -15.758 -14.172 1 92.5 170 VAL A O 1
ATOM 1273 N N . CYS A 1 171 ? -28.625 -15.062 -13.703 1 90.5 171 CYS A N 1
ATOM 1274 C CA . CYS A 1 171 ? -28.891 -14.789 -12.289 1 90.5 171 CYS A CA 1
ATOM 1275 C C . CYS A 1 171 ? -27.766 -13.961 -11.672 1 90.5 171 CYS A C 1
ATOM 1277 O O . CYS A 1 171 ? -26.75 -13.711 -12.312 1 90.5 171 CYS A O 1
ATOM 1279 N N . VAL A 1 172 ? -28.062 -13.516 -10.453 1 90.94 172 VAL A N 1
ATOM 1280 C CA . VAL A 1 172 ? -27.047 -12.844 -9.648 1 90.94 172 VAL A CA 1
ATOM 1281 C C . VAL A 1 172 ? -26.266 -13.875 -8.844 1 90.94 172 VAL A C 1
ATOM 1283 O O . VAL A 1 172 ? -26.844 -14.812 -8.289 1 90.94 172 VAL A O 1
ATOM 1286 N N . VAL A 1 173 ? -24.969 -13.75 -8.883 1 92.12 173 VAL A N 1
ATOM 1287 C CA . VAL A 1 173 ? -24.094 -14.648 -8.133 1 92.12 173 VAL A CA 1
ATOM 1288 C C . VAL A 1 173 ? -23.234 -13.844 -7.156 1 92.12 173 VAL A C 1
ATOM 1290 O O . VAL A 1 173 ? -23.125 -12.625 -7.285 1 92.12 173 VAL A O 1
ATOM 1293 N N . PRO A 1 174 ? -22.75 -14.57 -6.113 1 91.19 174 PRO A N 1
ATOM 1294 C CA . PRO A 1 174 ? -21.859 -13.859 -5.188 1 91.19 174 PRO A CA 1
ATOM 1295 C C . PRO A 1 174 ? -20.641 -13.25 -5.879 1 91.19 174 PRO A C 1
ATOM 1297 O O . PRO A 1 174 ? -20.188 -13.766 -6.902 1 91.19 174 PRO A O 1
ATOM 1300 N N . GLU A 1 175 ? -20.062 -12.258 -5.293 1 91.25 175 GLU A N 1
ATOM 1301 C CA . GLU A 1 175 ? -18.875 -11.594 -5.832 1 91.25 175 GLU A CA 1
ATOM 1302 C C . GLU A 1 175 ? -17.688 -12.555 -5.875 1 91.25 175 GLU A C 1
ATOM 1304 O O . GLU A 1 175 ? -16.781 -12.391 -6.695 1 91.25 175 GLU A O 1
ATOM 1309 N N . THR A 1 176 ? -17.719 -13.594 -5.113 1 92.75 176 THR A N 1
ATOM 1310 C CA . THR A 1 176 ? -16.594 -14.516 -4.973 1 92.75 176 THR A CA 1
ATOM 1311 C C . THR A 1 176 ? -16.703 -15.656 -5.973 1 92.75 176 THR A C 1
ATOM 1313 O O . THR A 1 176 ? -15.93 -16.625 -5.918 1 92.75 176 THR A O 1
ATOM 1316 N N . ALA A 1 177 ? -17.672 -15.609 -6.809 1 94.12 177 ALA A N 1
ATOM 1317 C CA . ALA A 1 177 ? -17.812 -16.656 -7.828 1 94.12 177 ALA A CA 1
ATOM 1318 C C . ALA A 1 177 ? -16.672 -16.594 -8.836 1 94.12 177 ALA A C 1
ATOM 1320 O O . ALA A 1 177 ? -16.328 -15.523 -9.336 1 94.12 177 ALA A O 1
ATOM 1321 N N . GLU A 1 178 ? -16.094 -17.797 -9.086 1 93.44 178 GLU A N 1
ATOM 1322 C CA . GLU A 1 178 ? -14.984 -17.938 -10.023 1 93.44 178 GLU A CA 1
ATOM 1323 C C . GLU A 1 178 ? -15.031 -19.281 -10.742 1 93.44 178 GLU A C 1
ATOM 1325 O O . GLU A 1 178 ? -15.883 -20.125 -10.438 1 93.44 178 GLU A O 1
ATOM 1330 N N . ARG A 1 179 ? -14.18 -19.391 -11.789 1 92.06 179 ARG A N 1
ATOM 1331 C CA . ARG A 1 179 ? -13.953 -20.656 -12.484 1 92.06 179 ARG A CA 1
ATOM 1332 C C . ARG A 1 179 ? -15.211 -21.125 -13.195 1 92.06 179 ARG A C 1
ATOM 1334 O O . ARG A 1 179 ? -15.625 -22.281 -13.055 1 92.06 179 ARG A O 1
ATOM 1341 N N . LEU A 1 180 ? -15.781 -20.25 -13.852 1 94.62 180 LEU A N 1
ATOM 1342 C CA . LEU A 1 180 ? -17 -20.547 -14.609 1 94.62 180 LEU A CA 1
ATOM 1343 C C . LEU A 1 180 ? -16.719 -21.547 -15.719 1 94.62 180 LEU A C 1
ATOM 1345 O O . LEU A 1 180 ? -15.711 -21.438 -16.438 1 94.62 180 LEU A O 1
ATOM 1349 N N . THR A 1 181 ? -17.547 -22.578 -15.805 1 92 181 THR A N 1
ATOM 1350 C CA . THR A 1 181 ? -17.516 -23.531 -16.906 1 92 181 THR A CA 1
ATOM 1351 C C . THR A 1 181 ? -18.938 -23.828 -17.391 1 92 181 THR A C 1
ATOM 1353 O O . THR A 1 181 ? -19.906 -23.656 -16.656 1 92 181 THR A O 1
ATOM 1356 N N . ILE A 1 182 ? -19.031 -24.188 -18.594 1 92.44 182 ILE A N 1
ATOM 1357 C CA . ILE A 1 182 ? -20.344 -24.5 -19.156 1 92.44 182 ILE A CA 1
ATOM 1358 C C . ILE A 1 182 ? -20.328 -25.906 -19.766 1 92.44 182 ILE A C 1
ATOM 1360 O O . ILE A 1 182 ? -19.297 -26.344 -20.281 1 92.44 182 ILE A O 1
ATOM 1364 N N . ALA A 1 183 ? -21.453 -26.516 -19.656 1 87.38 183 ALA A N 1
ATOM 1365 C CA . ALA A 1 183 ? -21.609 -27.844 -20.234 1 87.38 183 ALA A CA 1
ATOM 1366 C C . ALA A 1 183 ? -21.578 -27.797 -21.75 1 87.38 183 ALA A C 1
ATOM 1368 O O . ALA A 1 183 ? -21.875 -26.766 -22.359 1 87.38 183 ALA A O 1
ATOM 1369 N N . SER A 1 184 ? -21.281 -28.938 -22.328 1 81.44 184 SER A N 1
ATOM 1370 C CA . SER A 1 184 ? -21.109 -29.016 -23.781 1 81.44 184 SER A CA 1
ATOM 1371 C C . SER A 1 184 ? -22.406 -28.703 -24.5 1 81.44 184 SER A C 1
ATOM 1373 O O . SER A 1 184 ? -22.391 -28.188 -25.625 1 81.44 184 SER A O 1
ATOM 1375 N N . ASP A 1 185 ? -23.5 -28.984 -23.859 1 81.44 185 ASP A N 1
ATOM 1376 C CA . ASP A 1 185 ? -24.781 -28.75 -24.516 1 81.44 185 ASP A CA 1
ATOM 1377 C C . ASP A 1 185 ? -25.281 -27.328 -24.25 1 81.44 185 ASP A C 1
ATOM 1379 O O . ASP A 1 185 ? -26.344 -26.938 -24.734 1 81.44 185 ASP A O 1
ATOM 1383 N N . GLY A 1 186 ? -24.562 -26.641 -23.422 1 87.25 186 GLY A N 1
ATOM 1384 C CA . GLY A 1 186 ? -24.859 -25.234 -23.188 1 87.25 186 GLY A CA 1
ATOM 1385 C C . GLY A 1 186 ? -26.016 -25.016 -22.234 1 87.25 186 GLY A C 1
ATOM 1386 O O . GLY A 1 186 ? -26.5 -23.906 -22.078 1 87.25 186 GLY A O 1
ATOM 1387 N N . ARG A 1 187 ? -26.453 -25.984 -21.5 1 87.88 187 ARG A N 1
ATOM 1388 C CA . ARG A 1 187 ? -27.656 -25.875 -20.688 1 87.88 187 ARG A CA 1
ATOM 1389 C C . ARG A 1 187 ? -27.312 -25.625 -19.234 1 87.88 187 ARG A C 1
ATOM 1391 O O . ARG A 1 187 ? -28.125 -25.109 -18.469 1 87.88 187 ARG A O 1
ATOM 1398 N N . LEU A 1 188 ? -26.141 -26.141 -18.859 1 90.75 188 LEU A N 1
ATOM 1399 C CA . LEU A 1 188 ? -25.719 -26.031 -17.469 1 90.75 188 LEU A CA 1
ATOM 1400 C C . LEU A 1 188 ? -24.406 -25.266 -17.359 1 90.75 188 LEU A C 1
ATOM 1402 O O . LEU A 1 188 ? -23.625 -25.25 -18.312 1 90.75 188 LEU A O 1
ATOM 1406 N N . CYS A 1 189 ? -24.219 -24.672 -16.266 1 93.12 189 CYS A N 1
ATOM 1407 C CA . CYS A 1 189 ? -22.922 -24.125 -15.898 1 93.12 189 CYS A CA 1
ATOM 1408 C C . CYS A 1 189 ? -22.531 -24.5 -14.477 1 93.12 189 CYS A C 1
ATOM 1410 O O . CYS A 1 189 ? -23.375 -24.969 -13.703 1 93.12 189 CYS A O 1
ATOM 1412 N N . ALA A 1 190 ? -21.297 -24.469 -14.234 1 93.62 190 ALA A N 1
ATOM 1413 C CA . ALA A 1 190 ? -20.75 -24.672 -12.891 1 93.62 190 ALA A CA 1
ATOM 1414 C C . ALA A 1 190 ? -19.672 -23.625 -12.578 1 93.62 190 ALA A C 1
ATOM 1416 O O . ALA A 1 190 ? -19.062 -23.078 -13.492 1 93.62 190 ALA A O 1
ATOM 1417 N N . TYR A 1 191 ? -19.531 -23.344 -11.359 1 94.19 191 TYR A N 1
ATOM 1418 C CA . TYR A 1 191 ? -18.516 -22.406 -10.891 1 94.19 191 TYR A CA 1
ATOM 1419 C C . TYR A 1 191 ? -18.188 -22.641 -9.422 1 94.19 191 TYR A C 1
ATOM 1421 O O . TYR A 1 191 ? -18.859 -23.422 -8.75 1 94.19 191 TYR A O 1
ATOM 1429 N N . ALA A 1 192 ? -17.125 -22.047 -9.008 1 95.19 192 ALA A N 1
ATOM 1430 C CA . ALA A 1 192 ? -16.75 -22.078 -7.598 1 95.19 192 ALA A CA 1
ATOM 1431 C C . ALA A 1 192 ? -17.172 -20.781 -6.898 1 95.19 192 ALA A C 1
ATOM 1433 O O . ALA A 1 192 ? -17.078 -19.688 -7.484 1 95.19 192 ALA A O 1
ATOM 1434 N N . VAL A 1 193 ? -17.672 -20.875 -5.715 1 94.31 193 VAL A N 1
ATOM 1435 C CA . VAL A 1 193 ? -17.891 -19.734 -4.84 1 94.31 193 VAL A CA 1
ATOM 1436 C C . VAL A 1 193 ? -16.859 -19.766 -3.699 1 94.31 193 VAL A C 1
ATOM 1438 O O . VAL A 1 193 ? -16.953 -20.594 -2.793 1 94.31 193 VAL A O 1
ATOM 1441 N N . MET A 1 194 ? -15.945 -18.859 -3.773 1 93.06 194 MET A N 1
ATOM 1442 C CA . MET A 1 194 ? -14.852 -18.844 -2.807 1 93.06 194 MET A CA 1
ATOM 1443 C C . MET A 1 194 ? -15.328 -18.312 -1.456 1 93.06 194 MET A C 1
ATOM 1445 O O . MET A 1 194 ? -16.266 -17.516 -1.391 1 93.06 194 MET A O 1
ATOM 1449 N N . THR A 1 195 ? -14.695 -18.734 -0.415 1 88.88 195 THR A N 1
ATOM 1450 C CA . THR A 1 195 ? -15.117 -18.469 0.957 1 88.88 195 THR A CA 1
ATOM 1451 C C . THR A 1 195 ? -14.867 -17 1.317 1 88.88 195 THR A C 1
ATOM 1453 O O . THR A 1 195 ? -15.625 -16.406 2.09 1 88.88 195 THR A O 1
ATOM 1456 N N . ASN A 1 196 ? -13.844 -16.453 0.81 1 84.19 196 ASN A N 1
ATOM 1457 C CA . ASN A 1 196 ? -13.461 -15.102 1.211 1 84.19 196 ASN A CA 1
ATOM 1458 C C . ASN A 1 196 ? -13.477 -14.133 0.027 1 84.19 196 ASN A C 1
ATOM 1460 O O . ASN A 1 196 ? -13.156 -14.523 -1.098 1 84.19 196 ASN A O 1
ATOM 1464 N N . VAL A 1 197 ? -13.828 -12.922 0.301 1 82.31 197 VAL A N 1
ATOM 1465 C CA . VAL A 1 197 ? -13.797 -11.875 -0.714 1 82.31 197 VAL A CA 1
ATOM 1466 C C . VAL A 1 197 ? -12.352 -11.523 -1.055 1 82.31 197 VAL A C 1
ATOM 1468 O O . VAL A 1 197 ? -12.008 -11.328 -2.225 1 82.31 197 VAL A O 1
ATOM 1471 N N . ILE A 1 198 ? -11.562 -11.469 -0.001 1 82.88 198 ILE A N 1
ATOM 1472 C CA . ILE A 1 198 ? -10.133 -11.328 -0.247 1 82.88 198 ILE A CA 1
ATOM 1473 C C . ILE A 1 198 ? -9.562 -12.656 -0.734 1 82.88 198 ILE A C 1
ATOM 1475 O O . ILE A 1 198 ? -9.727 -13.688 -0.081 1 82.88 198 ILE A O 1
ATOM 1479 N N . PRO A 1 199 ? -8.969 -12.562 -1.886 1 81.88 199 PRO A N 1
ATOM 1480 C CA . PRO A 1 199 ? -8.398 -13.812 -2.398 1 81.88 199 PRO A CA 1
ATOM 1481 C C . PRO A 1 199 ? -7.41 -14.453 -1.429 1 81.88 199 PRO A C 1
ATOM 1483 O O . PRO A 1 199 ? -6.516 -13.773 -0.914 1 81.88 199 PRO A O 1
ATOM 1486 N N . GLU A 1 200 ? -7.715 -15.703 -1.108 1 87 200 GLU A N 1
ATOM 1487 C CA . GLU A 1 200 ? -6.824 -16.469 -0.244 1 87 200 GLU A CA 1
ATOM 1488 C C . GLU A 1 200 ? -5.973 -17.453 -1.055 1 87 200 GLU A C 1
ATOM 1490 O O . GLU A 1 200 ? -6.445 -18.016 -2.037 1 87 200 GLU A O 1
ATOM 1495 N N . GLU A 1 201 ? -4.801 -17.672 -0.649 1 86.75 201 GLU A N 1
ATOM 1496 C CA . GLU A 1 201 ? -3.941 -18.672 -1.264 1 86.75 201 GLU A CA 1
ATOM 1497 C C . GLU A 1 201 ? -4.523 -20.078 -1.091 1 86.75 201 GLU A C 1
ATOM 1499 O O . GLU A 1 201 ? -4.34 -20.938 -1.95 1 86.75 201 GLU A O 1
ATOM 1504 N N . ALA A 1 202 ? -5.266 -20.281 -0.029 1 88.06 202 ALA A N 1
ATOM 1505 C CA . ALA A 1 202 ? -5.863 -21.594 0.233 1 88.06 202 ALA A CA 1
ATOM 1506 C C . ALA A 1 202 ? -6.949 -21.906 -0.789 1 88.06 202 ALA A C 1
ATOM 1508 O O . ALA A 1 202 ? -7.285 -23.078 -1.003 1 88.06 202 ALA A O 1
ATOM 1509 N N . GLU A 1 203 ? -7.516 -20.891 -1.361 1 90.94 203 GLU A N 1
ATOM 1510 C CA . GLU A 1 203 ? -8.539 -21.047 -2.391 1 90.94 203 GLU A CA 1
ATOM 1511 C C . GLU A 1 203 ? -9.68 -21.938 -1.914 1 90.94 203 GLU A C 1
ATOM 1513 O O . GLU A 1 203 ? -10.102 -22.844 -2.629 1 90.94 203 GLU A O 1
ATOM 1518 N N . ARG A 1 204 ? -10.195 -21.781 -0.664 1 93.38 204 ARG A N 1
ATOM 1519 C CA . ARG A 1 204 ? -11.328 -22.531 -0.135 1 93.38 204 ARG A CA 1
ATOM 1520 C C . ARG A 1 204 ? -12.641 -22.047 -0.731 1 93.38 204 ARG A C 1
ATOM 1522 O O . ARG A 1 204 ? -12.836 -20.844 -0.911 1 93.38 204 ARG A O 1
ATOM 1529 N N . GLY A 1 205 ? -13.438 -22.891 -1.055 1 94.31 205 GLY A N 1
ATOM 1530 C CA . GLY A 1 205 ? -14.734 -22.547 -1.616 1 94.31 205 GLY A CA 1
ATOM 1531 C C . GLY A 1 205 ? -15.641 -23.75 -1.794 1 94.31 205 GLY A C 1
ATOM 1532 O O . GLY A 1 205 ? -15.43 -24.797 -1.174 1 94.31 205 GLY A O 1
ATOM 1533 N N . GLU A 1 206 ? -16.734 -23.547 -2.502 1 94.06 206 GLU A N 1
ATOM 1534 C CA . GLU A 1 206 ? -17.719 -24.578 -2.826 1 94.06 206 GLU A CA 1
ATOM 1535 C C . GLU A 1 206 ? -18.016 -24.594 -4.32 1 94.06 206 GLU A C 1
ATOM 1537 O O . GLU A 1 206 ? -18.062 -23.547 -4.965 1 94.06 206 GLU A O 1
ATOM 1542 N N . VAL A 1 207 ? -18.25 -25.781 -4.801 1 94.12 207 VAL A N 1
ATOM 1543 C CA . VAL A 1 207 ? -18.656 -25.922 -6.195 1 94.12 207 VAL A CA 1
ATOM 1544 C C . VAL A 1 207 ? -20.172 -25.797 -6.312 1 94.12 207 VAL A C 1
ATOM 1546 O O . VAL A 1 207 ? -20.906 -26.391 -5.527 1 94.12 207 VAL A O 1
ATOM 1549 N N . VAL A 1 208 ? -20.578 -25.031 -7.285 1 93.56 208 VAL A N 1
ATOM 1550 C CA . VAL A 1 208 ? -22 -24.766 -7.523 1 93.56 208 VAL A CA 1
ATOM 1551 C C . VAL A 1 208 ? -22.359 -25.094 -8.969 1 93.56 208 VAL A C 1
ATOM 1553 O O . VAL A 1 208 ? -21.531 -24.922 -9.875 1 93.56 208 VAL A O 1
ATOM 1556 N N . ILE A 1 209 ? -23.547 -25.578 -9.141 1 92.5 209 ILE A N 1
ATOM 1557 C CA . ILE A 1 209 ? -24.078 -25.844 -10.469 1 92.5 209 ILE A CA 1
ATOM 1558 C C . ILE A 1 209 ? -25.375 -25.047 -10.68 1 92.5 209 ILE A C 1
ATOM 1560 O O . ILE A 1 209 ? -26.094 -24.766 -9.719 1 92.5 209 ILE A O 1
ATOM 1564 N N . CYS A 1 210 ? -25.562 -24.672 -11.875 1 90.12 210 CYS A N 1
ATOM 1565 C CA . CYS A 1 210 ? -26.75 -23.875 -12.203 1 90.12 210 CYS A CA 1
ATOM 1566 C C . CYS A 1 210 ? -27.156 -24.094 -13.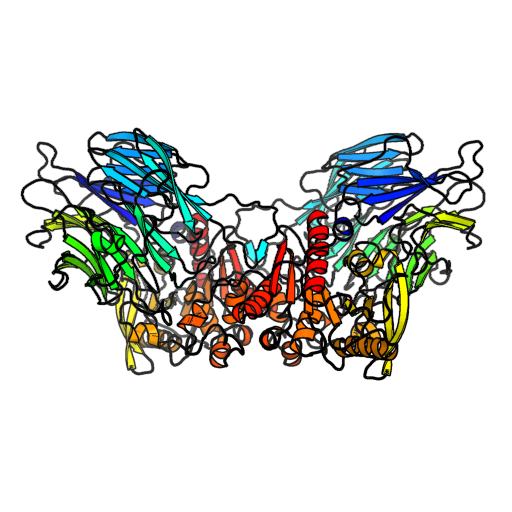656 1 90.12 210 CYS A C 1
ATOM 1568 O O . CYS A 1 210 ? -26.328 -24.422 -14.5 1 90.12 210 CYS A O 1
ATOM 1570 N N . ARG A 1 211 ? -28.438 -23.953 -13.875 1 88.94 211 ARG A N 1
ATOM 1571 C CA . ARG A 1 211 ? -28.922 -23.938 -15.25 1 88.94 211 ARG A CA 1
ATOM 1572 C C . ARG A 1 211 ? -28.562 -22.625 -15.945 1 88.94 211 ARG A C 1
ATOM 1574 O O . ARG A 1 211 ? -28.656 -21.562 -15.344 1 88.94 211 ARG A O 1
ATOM 1581 N N . LEU A 1 212 ? -28.125 -22.828 -17.109 1 89.75 212 LEU A N 1
ATOM 1582 C CA . LEU A 1 212 ? -27.781 -21.656 -17.906 1 89.75 212 LEU A CA 1
ATOM 1583 C C . LEU A 1 212 ? -28.984 -21.172 -18.719 1 89.75 212 LEU A C 1
ATOM 1585 O O . LEU A 1 212 ? -28.984 -21.234 -19.938 1 89.75 212 LEU A O 1
ATOM 1589 N N . ALA A 1 213 ? -30.031 -20.703 -18.109 1 86.06 213 ALA A N 1
ATOM 1590 C CA . ALA A 1 213 ? -31.266 -20.219 -18.719 1 86.06 213 ALA A CA 1
ATOM 1591 C C . ALA A 1 213 ? -31.625 -18.812 -18.25 1 86.06 213 ALA A C 1
ATOM 1593 O O . ALA A 1 213 ? -31.297 -18.438 -17.125 1 86.06 213 ALA A O 1
ATOM 1594 N N . PRO A 1 214 ? -32.219 -18.016 -19.281 1 79.62 214 PRO A N 1
ATOM 1595 C CA . PRO A 1 214 ? -32.594 -16.656 -18.906 1 79.62 214 PRO A CA 1
ATOM 1596 C C . PRO A 1 214 ? -33.5 -16.625 -17.688 1 79.62 214 PRO A C 1
ATOM 1598 O O . PRO A 1 214 ? -34.344 -17.516 -17.516 1 79.62 214 PRO A O 1
ATOM 1601 N N . ALA A 1 215 ? -33.469 -15.367 -16.891 1 63.72 215 ALA A N 1
ATOM 1602 C CA . ALA A 1 215 ? -34.25 -14.984 -15.703 1 63.72 215 ALA A CA 1
ATOM 1603 C C . ALA A 1 215 ? -34.625 -16.219 -14.883 1 63.72 215 ALA A C 1
ATOM 1605 O O . ALA A 1 215 ? -35.75 -16.312 -14.367 1 63.72 215 ALA A O 1
ATOM 1606 N N . ALA A 1 216 ? -33.75 -17.156 -14.922 1 53.38 216 ALA A N 1
ATOM 1607 C CA . ALA A 1 216 ? -34.125 -18.266 -14.055 1 53.38 216 ALA A CA 1
ATOM 1608 C C . ALA A 1 216 ? -34.125 -17.844 -12.586 1 53.38 216 ALA A C 1
ATOM 1610 O O . ALA A 1 216 ? -33.406 -16.938 -12.195 1 53.38 216 ALA A O 1
ATOM 1611 N N . THR A 1 217 ? -35.156 -17.844 -11.875 1 50.59 217 THR A N 1
ATOM 1612 C CA . THR A 1 217 ? -35.25 -17.547 -10.453 1 50.59 217 THR A CA 1
ATOM 1613 C C . THR A 1 217 ? -33.969 -17.984 -9.734 1 50.59 217 THR A C 1
ATOM 1615 O O . THR A 1 217 ? -33.375 -19 -10.086 1 50.59 217 THR A O 1
ATOM 1618 N N . PRO A 1 218 ? -33.312 -17.062 -9.109 1 50.53 218 PRO A N 1
ATOM 1619 C CA . PRO A 1 218 ? -32.094 -17.297 -8.336 1 50.53 218 PRO A CA 1
ATOM 1620 C C . PRO A 1 218 ? -31.984 -18.734 -7.816 1 50.53 218 PRO A C 1
ATOM 1622 O O . PRO A 1 218 ? -30.891 -19.188 -7.504 1 50.53 218 PRO A O 1
ATOM 1625 N N . HIS A 1 219 ? -33.156 -19.281 -7.543 1 52.59 219 HIS A N 1
ATOM 1626 C CA . HIS A 1 219 ? -33.25 -20.5 -6.754 1 52.59 219 HIS A CA 1
ATOM 1627 C C . HIS A 1 219 ? -32.594 -21.672 -7.48 1 52.59 219 HIS A C 1
ATOM 1629 O O . HIS A 1 219 ? -32.688 -22.812 -7.012 1 52.59 219 HIS A O 1
ATOM 1635 N N . GLN A 1 220 ? -31.844 -21.266 -8.617 1 64.94 220 GLN A N 1
ATOM 1636 C CA . GLN A 1 220 ? -31.547 -22.5 -9.344 1 64.94 220 GLN A CA 1
ATOM 1637 C C . GLN A 1 220 ? -30.094 -22.906 -9.172 1 64.94 220 GLN A C 1
ATOM 1639 O O . GLN A 1 220 ? -29.688 -24 -9.547 1 64.94 220 GLN A O 1
ATOM 1644 N N . ALA A 1 221 ? -29.281 -22.078 -8.484 1 83.88 221 ALA A N 1
ATOM 1645 C CA . ALA A 1 221 ? -27.938 -22.562 -8.203 1 83.88 221 ALA A CA 1
ATOM 1646 C C . ALA A 1 221 ? -27.922 -23.531 -7.031 1 83.88 221 ALA A C 1
ATOM 1648 O O . ALA A 1 221 ? -28.609 -23.312 -6.023 1 83.88 221 ALA A O 1
ATOM 1649 N N . ARG A 1 222 ? -27.312 -24.609 -7.262 1 88.75 222 ARG A N 1
ATOM 1650 C CA . ARG A 1 222 ? -27.219 -25.641 -6.234 1 88.75 222 ARG A CA 1
ATOM 1651 C C . ARG A 1 222 ? -25.766 -25.938 -5.879 1 88.75 222 ARG A C 1
ATOM 1653 O O . ARG A 1 222 ? -24.922 -26.047 -6.766 1 88.75 222 ARG A O 1
ATOM 1660 N N . ARG A 1 223 ? -25.562 -26.109 -4.637 1 90.31 223 ARG A N 1
ATOM 1661 C CA . ARG A 1 223 ? -24.219 -26.484 -4.184 1 90.31 223 ARG A CA 1
ATOM 1662 C C . ARG A 1 223 ? -23.969 -27.969 -4.422 1 90.31 223 ARG A C 1
ATOM 1664 O O . ARG A 1 223 ? -24.781 -28.812 -4.051 1 90.31 223 ARG A O 1
ATOM 1671 N N . VAL A 1 224 ? -22.906 -28.203 -5 1 90.94 224 VAL A N 1
ATOM 1672 C CA . VAL A 1 224 ? -22.469 -29.562 -5.273 1 90.94 224 VAL A CA 1
ATOM 1673 C C . VAL A 1 224 ? -21.656 -30.094 -4.098 1 90.94 224 VAL A C 1
ATOM 1675 O O . VAL A 1 224 ? -21.672 -31.297 -3.812 1 90.94 224 VAL A O 1
ATOM 1678 N N . THR A 1 225 ? -20.906 -29.234 -3.479 1 91.38 225 THR A N 1
ATOM 1679 C CA . THR A 1 225 ? -20 -29.609 -2.395 1 91.38 225 THR A CA 1
ATOM 1680 C C . THR A 1 225 ? -20.391 -28.891 -1.1 1 91.38 225 THR A C 1
ATOM 1682 O O . THR A 1 225 ? -21.141 -27.922 -1.12 1 91.38 225 THR A O 1
ATOM 1685 N N . ALA A 1 226 ? -19.922 -29.438 0.016 1 90.56 226 ALA A N 1
ATOM 1686 C CA . ALA A 1 226 ? -20.031 -28.828 1.342 1 90.56 226 ALA A CA 1
ATOM 1687 C C . ALA A 1 226 ? -18.703 -28.938 2.096 1 90.56 226 ALA A C 1
ATOM 1689 O O . ALA A 1 226 ? -18.172 -30.031 2.287 1 90.56 226 ALA A O 1
ATOM 1690 N N . ASP A 1 227 ? -18.203 -27.844 2.51 1 90.81 227 ASP A N 1
ATOM 1691 C CA . ASP A 1 227 ? -16.906 -27.766 3.197 1 90.81 227 ASP A CA 1
ATOM 1692 C C . ASP A 1 227 ? -15.812 -28.438 2.373 1 90.81 227 ASP A C 1
ATOM 1694 O O . ASP A 1 227 ? -15.094 -29.312 2.869 1 90.81 227 ASP A O 1
ATOM 1698 N N . ALA A 1 228 ? -15.695 -28 1.147 1 92.44 228 ALA A N 1
ATOM 1699 C CA . ALA A 1 228 ? -14.836 -28.672 0.172 1 92.44 228 ALA A CA 1
ATOM 1700 C C . ALA A 1 228 ? -13.367 -28.344 0.417 1 92.44 228 ALA A C 1
ATOM 1702 O O . ALA A 1 228 ? -12.477 -29 -0.127 1 92.44 228 ALA A O 1
ATOM 1703 N N . GLY A 1 229 ? -13.086 -27.391 1.314 1 92.75 229 GLY A N 1
ATOM 1704 C CA . GLY A 1 229 ? -11.703 -26.969 1.443 1 92.75 229 GLY A CA 1
ATOM 1705 C C . GLY A 1 229 ? -11.172 -26.281 0.201 1 92.75 229 GLY A C 1
ATOM 1706 O O . GLY A 1 229 ? -11.812 -25.359 -0.329 1 92.75 229 GLY A O 1
ATOM 1707 N N . ARG A 1 230 ? -10.023 -26.656 -0.217 1 92.5 230 ARG A N 1
ATOM 1708 C CA . ARG A 1 230 ? -9.477 -26.109 -1.451 1 92.5 230 ARG A CA 1
ATOM 1709 C C . ARG A 1 230 ? -10.188 -26.672 -2.672 1 92.5 230 ARG A C 1
ATOM 1711 O O . ARG A 1 230 ? -10.359 -27.891 -2.787 1 92.5 230 ARG A O 1
ATOM 1718 N N . VAL A 1 231 ? -10.609 -25.75 -3.457 1 91.56 231 VAL A N 1
ATOM 1719 C CA . VAL A 1 231 ? -11.273 -26.172 -4.688 1 91.56 231 VAL A CA 1
ATOM 1720 C C . VAL A 1 231 ? -10.422 -25.766 -5.895 1 91.56 231 VAL A C 1
ATOM 1722 O O . VAL A 1 231 ? -9.945 -24.641 -5.973 1 91.56 231 VAL A O 1
ATOM 1725 N N . GLY A 1 232 ? -10.219 -26.75 -6.781 1 87.31 232 GLY A N 1
ATOM 1726 C CA . GLY A 1 232 ? -9.469 -26.484 -8.008 1 87.31 232 GLY A CA 1
ATOM 1727 C C . GLY A 1 232 ? -10.359 -26.328 -9.227 1 87.31 232 GLY A C 1
ATOM 1728 O O . GLY A 1 232 ? -11.352 -25.594 -9.188 1 87.31 232 GLY A O 1
ATOM 1729 N N . GLU A 1 233 ? -10.078 -26.953 -10.234 1 79.25 233 GLU A N 1
ATOM 1730 C CA . GLU A 1 233 ? -10.797 -26.844 -11.492 1 79.25 233 GLU A CA 1
ATOM 1731 C C . GLU A 1 233 ? -12.141 -27.547 -11.43 1 79.25 233 GLU A C 1
ATOM 1733 O O . GLU A 1 233 ? -12.281 -28.562 -10.742 1 79.25 233 GLU A O 1
ATOM 1738 N N . VAL A 1 234 ? -13.078 -26.969 -12.094 1 85.56 234 VAL A N 1
ATOM 1739 C CA . VAL A 1 234 ? -14.406 -27.547 -12.273 1 85.56 234 VAL A CA 1
ATOM 1740 C C . VAL A 1 234 ? -14.727 -27.672 -13.758 1 85.56 234 VAL A C 1
ATOM 1742 O O . VAL A 1 234 ? -14.648 -26.688 -14.5 1 85.56 234 VAL A O 1
ATOM 1745 N N . VAL A 1 235 ? -15.023 -28.938 -14.133 1 83.56 235 VAL A N 1
ATOM 1746 C CA . VAL A 1 235 ? -15.336 -29.109 -15.547 1 83.56 235 VAL A CA 1
ATOM 1747 C C . VAL A 1 235 ? -16.453 -30.141 -15.703 1 83.56 235 VAL A C 1
ATOM 1749 O O . VAL A 1 235 ? -16.656 -30.984 -14.836 1 83.56 235 VAL A O 1
ATOM 1752 N N . PHE A 1 236 ? -17.172 -30.031 -16.781 1 84.94 236 PHE A N 1
ATOM 1753 C CA . PHE A 1 236 ? -18.172 -31.031 -17.141 1 84.94 236 PHE A CA 1
ATOM 1754 C C . PHE A 1 236 ? -17.547 -32.156 -17.984 1 84.94 236 PHE A C 1
ATOM 1756 O O . PHE A 1 236 ? -16.625 -31.906 -18.766 1 84.94 236 PHE A O 1
ATOM 1763 N N . THR A 1 237 ? -18.156 -33.312 -17.734 1 78.62 237 THR A N 1
ATOM 1764 C CA . THR A 1 237 ? -17.812 -34.344 -18.688 1 78.62 237 THR A CA 1
ATOM 1765 C C . THR A 1 237 ? -18.344 -33.969 -20.078 1 78.62 237 THR A C 1
ATOM 1767 O O . THR A 1 237 ? -19.297 -33.219 -20.203 1 78.62 237 THR A O 1
ATOM 1770 N N . HIS A 1 238 ? -17.734 -34.531 -21.078 1 73.69 238 HIS A N 1
ATOM 1771 C CA . HIS A 1 238 ? -18.078 -34.156 -22.453 1 73.69 238 HIS A CA 1
ATOM 1772 C C . HIS A 1 238 ? -19.547 -34.438 -22.734 1 73.69 238 HIS A C 1
ATOM 1774 O O . HIS A 1 238 ? -20.188 -33.719 -23.516 1 73.69 238 HIS A O 1
ATOM 1780 N N . ASP A 1 239 ? -20.031 -35.531 -22.188 1 75.31 239 ASP A N 1
ATOM 1781 C CA . ASP A 1 239 ? -21.422 -35.875 -22.422 1 75.31 239 ASP A CA 1
ATOM 1782 C C . ASP A 1 239 ? -22.359 -35.125 -21.469 1 75.31 239 ASP A C 1
ATOM 1784 O O . ASP A 1 239 ? -23.562 -35.375 -21.453 1 75.31 239 ASP A O 1
ATOM 1788 N N . SER A 1 240 ? -21.75 -34.312 -20.641 1 81.75 240 SER A N 1
ATOM 1789 C CA . SER A 1 240 ? -22.484 -33.469 -19.703 1 81.75 240 SER A CA 1
ATOM 1790 C C . SER A 1 240 ? -23.281 -34.281 -18.703 1 81.75 240 SER A C 1
ATOM 1792 O O . SER A 1 240 ? -24.375 -33.906 -18.297 1 81.75 240 SER A O 1
ATOM 1794 N N . THR A 1 241 ? -22.703 -35.438 -18.344 1 82.69 241 THR A N 1
ATOM 1795 C CA . THR A 1 241 ? -23.438 -36.281 -17.422 1 82.69 241 THR A CA 1
ATOM 1796 C C . THR A 1 241 ? -22.844 -36.188 -16.016 1 82.69 241 THR A C 1
ATOM 1798 O O . THR A 1 241 ? -23.469 -36.625 -15.047 1 82.69 241 THR A O 1
ATOM 1801 N N . ALA A 1 242 ? -21.719 -35.625 -15.953 1 85.19 242 ALA A N 1
ATOM 1802 C CA . ALA A 1 242 ? -21.109 -35.438 -14.641 1 85.19 242 ALA A CA 1
ATOM 1803 C C . ALA A 1 242 ? -20.297 -34.156 -14.594 1 85.19 242 ALA A C 1
ATOM 1805 O O . ALA A 1 242 ? -19.891 -33.625 -15.633 1 85.19 242 ALA A O 1
ATOM 1806 N N . ILE A 1 243 ? -20.078 -33.719 -13.375 1 86.56 243 ILE A N 1
ATOM 1807 C CA . ILE A 1 243 ? -19.141 -32.625 -13.094 1 86.56 243 ILE A CA 1
ATOM 1808 C C . ILE A 1 243 ? -17.891 -33.219 -12.43 1 86.56 243 ILE A C 1
ATOM 1810 O O . ILE A 1 243 ? -17.984 -34.031 -11.516 1 86.56 243 ILE A O 1
ATOM 1814 N N . LEU A 1 244 ? -16.781 -32.844 -12.961 1 84 244 LEU A N 1
ATOM 1815 C CA . LEU A 1 244 ? -15.508 -33.188 -12.352 1 84 244 LEU A CA 1
ATOM 1816 C C . LEU A 1 244 ? -14.938 -31.984 -11.602 1 84 244 LEU A C 1
ATOM 1818 O O . LEU A 1 244 ? -14.984 -30.844 -12.094 1 84 244 LEU A O 1
ATOM 1822 N N . TYR A 1 245 ? -14.469 -32.219 -10.445 1 86 245 TYR A N 1
ATOM 1823 C CA . TYR A 1 245 ? -13.844 -31.156 -9.68 1 86 245 TYR A CA 1
ATOM 1824 C C . TYR A 1 245 ? -12.797 -31.703 -8.719 1 86 245 TYR A C 1
ATOM 1826 O O . TYR A 1 245 ? -12.828 -32.875 -8.367 1 86 245 TYR A O 1
ATOM 1834 N N . THR A 1 246 ? -11.844 -30.906 -8.406 1 86.19 246 THR A N 1
ATOM 1835 C CA . THR A 1 246 ? -10.875 -31.281 -7.379 1 86.19 246 THR A CA 1
ATOM 1836 C C . THR A 1 246 ? -11.164 -30.531 -6.078 1 86.19 246 THR A C 1
ATOM 1838 O O . THR A 1 246 ? -11.547 -29.359 -6.102 1 86.19 246 THR A O 1
ATOM 1841 N N . ALA A 1 247 ? -11.055 -31.188 -5.035 1 89.44 247 ALA A N 1
ATOM 1842 C CA . ALA A 1 247 ? -11.234 -30.641 -3.688 1 89.44 247 ALA A CA 1
ATOM 1843 C C . ALA A 1 247 ? -10.516 -31.5 -2.652 1 89.44 247 ALA A C 1
ATOM 1845 O O . ALA A 1 247 ? -10.336 -32.719 -2.857 1 89.44 247 ALA A O 1
ATOM 1846 N N . ASN A 1 248 ? -10.039 -30.906 -1.596 1 88.94 248 ASN A N 1
ATOM 1847 C CA . ASN A 1 248 ? -9.32 -31.719 -0.628 1 88.94 248 ASN A CA 1
ATOM 1848 C C . ASN A 1 248 ? -10.125 -31.906 0.654 1 88.94 248 ASN A C 1
ATOM 1850 O O . ASN A 1 248 ? -9.781 -32.75 1.494 1 88.94 248 ASN A O 1
ATOM 1854 N N . TYR A 1 249 ? -11.242 -31.125 0.822 1 90.62 249 TYR A N 1
ATOM 1855 C CA . TYR A 1 249 ? -12.125 -31.203 1.977 1 90.62 249 TYR A CA 1
ATOM 1856 C C . TYR A 1 249 ? -11.344 -31.078 3.277 1 90.62 249 TYR A C 1
ATOM 1858 O O . TYR A 1 249 ? -11.625 -31.781 4.25 1 90.62 249 TYR A O 1
ATOM 1866 N N . SER A 1 250 ? -10.281 -30.312 3.227 1 89.38 250 SER A N 1
ATOM 1867 C CA . SER A 1 250 ? -9.461 -30.016 4.395 1 89.38 250 SER A CA 1
ATOM 1868 C C . SER A 1 250 ? -9.617 -28.562 4.828 1 89.38 250 SER A C 1
ATOM 1870 O O . SER A 1 250 ? -9.117 -27.656 4.156 1 89.38 250 SER A O 1
ATOM 1872 N N . GLU A 1 251 ? -10.203 -28.375 5.934 1 82.44 251 GLU A N 1
ATOM 1873 C CA . GLU A 1 251 ? -10.391 -27.016 6.438 1 82.44 251 GLU A CA 1
ATOM 1874 C C . GLU A 1 251 ? -9.141 -26.5 7.141 1 82.44 251 GLU A C 1
ATOM 1876 O O . GLU A 1 251 ? -8.805 -25.328 7.047 1 82.44 251 GLU A O 1
ATOM 1881 N N . LYS A 1 252 ? -8.398 -27.375 7.742 1 83.44 252 LYS A N 1
ATOM 1882 C CA . LYS A 1 252 ? -7.273 -26.969 8.578 1 83.44 252 LYS A CA 1
ATOM 1883 C C . LYS A 1 252 ? -5.977 -26.953 7.777 1 83.44 252 LYS A C 1
ATOM 1885 O O . LYS A 1 252 ? -5.02 -26.266 8.156 1 83.44 252 LYS A O 1
ATOM 1890 N N . ARG A 1 253 ? -5.93 -27.75 6.711 1 89.94 253 ARG A N 1
ATOM 1891 C CA . ARG A 1 253 ? -4.707 -27.828 5.922 1 89.94 253 ARG A CA 1
ATOM 1892 C C . ARG A 1 253 ? -5.008 -27.781 4.43 1 89.94 253 ARG A C 1
ATOM 1894 O O . ARG A 1 253 ? -4.59 -28.656 3.67 1 89.94 253 ARG A O 1
ATOM 1901 N N . PRO A 1 254 ? -5.586 -26.688 4.082 1 88.5 254 PRO A N 1
ATOM 1902 C CA . PRO A 1 254 ? -6.129 -26.656 2.721 1 88.5 254 PRO A CA 1
ATOM 1903 C C . PRO A 1 254 ? -5.039 -26.625 1.651 1 88.5 254 PRO A C 1
ATOM 1905 O O . PRO A 1 254 ? -5.266 -27.062 0.518 1 88.5 254 PRO A O 1
ATOM 1908 N N . ILE A 1 255 ? -3.871 -26.188 1.927 1 89.75 255 ILE A N 1
ATOM 1909 C CA . ILE A 1 255 ? -2.865 -26.031 0.883 1 89.75 255 ILE A CA 1
ATOM 1910 C C . ILE A 1 255 ? -1.899 -27.219 0.91 1 89.75 255 ILE A C 1
ATOM 1912 O O . ILE A 1 255 ? -1.266 -27.531 -0.1 1 89.75 255 ILE A O 1
ATOM 1916 N N . THR A 1 256 ? -1.81 -27.859 2.068 1 91.12 256 THR A N 1
ATOM 1917 C CA . THR A 1 256 ? -0.805 -28.906 2.221 1 91.12 256 THR A CA 1
ATOM 1918 C C . THR A 1 256 ? -1.429 -30.281 2.039 1 91.12 256 THR A C 1
ATOM 1920 O O . THR A 1 256 ? -0.725 -31.297 2.059 1 91.12 256 THR A O 1
ATOM 1923 N N . THR A 1 257 ? -2.709 -30.266 1.915 1 90.12 257 THR A N 1
ATOM 1924 C CA . THR A 1 257 ? -3.42 -31.5 1.616 1 90.12 257 THR A CA 1
ATOM 1925 C C . THR A 1 257 ? -3.676 -31.625 0.118 1 90.12 257 THR A C 1
ATOM 1927 O O . THR A 1 257 ? -4.176 -30.688 -0.515 1 90.12 257 THR A O 1
ATOM 1930 N N . HIS A 1 258 ? -3.338 -32.781 -0.441 1 86.75 258 HIS A N 1
ATOM 1931 C CA . HIS A 1 258 ? -3.533 -33 -1.869 1 86.75 258 HIS A CA 1
ATOM 1932 C C . HIS A 1 258 ? -5.016 -33.062 -2.221 1 86.75 258 HIS A C 1
ATOM 1934 O O . HIS A 1 258 ? -5.832 -33.5 -1.411 1 86.75 258 HIS A O 1
ATOM 1940 N N . CYS A 1 259 ? -5.336 -32.656 -3.391 1 85.38 259 CYS A N 1
ATOM 1941 C CA . CYS A 1 259 ? -6.719 -32.625 -3.861 1 85.38 259 CYS A CA 1
ATOM 1942 C C . CYS A 1 259 ? -7.023 -33.844 -4.734 1 85.38 259 CYS A C 1
ATOM 1944 O O . CYS A 1 259 ? -6.488 -33.969 -5.836 1 85.38 259 CYS A O 1
ATOM 1946 N N . PRO A 1 260 ? -7.91 -34.625 -4.32 1 81.94 260 PRO A N 1
ATOM 1947 C CA . PRO A 1 260 ? -8.406 -35.656 -5.219 1 81.94 260 PRO A CA 1
ATOM 1948 C C . PRO A 1 260 ? -9.336 -35.125 -6.301 1 81.94 260 PRO A C 1
ATOM 1950 O O . PRO A 1 260 ? -9.836 -34 -6.184 1 81.94 260 PRO A O 1
ATOM 1953 N N . LEU A 1 261 ? -9.484 -35.938 -7.316 1 83.56 261 LEU A N 1
ATOM 1954 C CA . LEU A 1 261 ? -10.461 -35.625 -8.367 1 83.56 261 LEU A CA 1
ATOM 1955 C C . LEU A 1 261 ? -11.789 -36.312 -8.078 1 83.56 261 LEU A C 1
ATOM 1957 O O . LEU A 1 261 ? -11.828 -37.531 -7.867 1 83.56 261 LEU A O 1
ATOM 1961 N N . PHE A 1 262 ? -12.828 -35.562 -8.102 1 84.12 262 PHE A N 1
ATOM 1962 C CA . PHE A 1 262 ? -14.18 -36.094 -7.852 1 84.12 262 PHE A CA 1
ATOM 1963 C C . PHE A 1 262 ? -15.023 -36 -9.117 1 84.12 262 PHE A C 1
ATOM 1965 O O . PHE A 1 262 ? -14.812 -35.125 -9.961 1 84.12 262 PHE A O 1
ATOM 1972 N N . ALA A 1 263 ? -15.852 -36.938 -9.219 1 84.62 263 ALA A N 1
ATOM 1973 C CA . ALA A 1 263 ? -16.906 -36.906 -10.219 1 84.62 263 ALA A CA 1
ATOM 1974 C C . ALA A 1 263 ? -18.281 -36.938 -9.562 1 84.62 263 ALA A C 1
ATOM 1976 O O . ALA A 1 263 ? -18.562 -37.781 -8.719 1 84.62 263 ALA A O 1
ATOM 1977 N N . CYS A 1 264 ? -19.062 -36.031 -9.938 1 86.56 264 CYS A N 1
ATOM 1978 C CA . CYS A 1 264 ? -20.438 -35.938 -9.445 1 86.56 264 CYS A CA 1
ATOM 1979 C C . CYS A 1 264 ? -21.438 -36.031 -10.594 1 86.56 264 CYS A C 1
ATOM 1981 O O . CYS A 1 264 ? -21.469 -35.156 -11.453 1 86.56 264 CYS A O 1
ATOM 1983 N N . PRO A 1 265 ? -22.281 -37.031 -10.547 1 86.31 265 PRO A N 1
ATOM 1984 C CA . PRO A 1 265 ? -23.328 -37.094 -11.578 1 86.31 265 PRO A CA 1
ATOM 1985 C C . PRO A 1 265 ? -24.25 -35.875 -11.539 1 86.31 265 PRO A C 1
ATOM 1987 O O . PRO A 1 265 ? -24.609 -35.375 -10.461 1 86.31 265 PRO A O 1
ATOM 1990 N N . ILE A 1 266 ? -24.609 -35.469 -12.695 1 86.94 266 ILE A N 1
ATOM 1991 C CA . ILE A 1 266 ? -25.391 -34.25 -12.828 1 86.94 266 ILE A CA 1
ATOM 1992 C C . ILE A 1 266 ? -26.703 -34.375 -12.062 1 86.94 266 ILE A C 1
ATOM 1994 O O . ILE A 1 266 ? -27.156 -33.406 -11.422 1 86.94 266 ILE A O 1
ATOM 1998 N N . LYS A 1 267 ? -27.312 -35.469 -12.18 1 81.62 267 LYS A N 1
ATOM 1999 C CA . LYS A 1 267 ? -28.578 -35.656 -11.484 1 81.62 267 LYS A CA 1
ATOM 2000 C C . LYS A 1 267 ? -28.422 -35.469 -9.977 1 81.62 267 LYS A C 1
ATOM 2002 O O . LYS A 1 267 ? -29.266 -34.812 -9.344 1 81.62 267 LYS A O 1
ATOM 2007 N N . SER A 1 268 ? -27.359 -35.969 -9.477 1 76.94 268 SER A N 1
ATOM 2008 C CA . SER A 1 268 ? -27.078 -35.781 -8.055 1 76.94 268 SER A CA 1
ATOM 2009 C C . SER A 1 268 ? -26.719 -34.344 -7.723 1 76.94 268 SER A C 1
ATOM 2011 O O . SER A 1 268 ? -27.125 -33.812 -6.688 1 76.94 268 SER A O 1
ATOM 2013 N N . ALA A 1 269 ? -25.984 -33.75 -8.531 1 76.25 269 ALA A N 1
ATOM 2014 C CA . ALA A 1 269 ? -25.562 -32.375 -8.336 1 76.25 269 ALA A CA 1
ATOM 2015 C C . ALA A 1 269 ? -26.766 -31.438 -8.281 1 76.25 269 ALA A C 1
ATOM 2017 O O . ALA A 1 269 ? -26.828 -30.531 -7.438 1 76.25 269 ALA A O 1
ATOM 2018 N N . LEU A 1 270 ? -27.703 -31.656 -9.109 1 75.56 270 LEU A N 1
ATOM 2019 C CA . LEU A 1 270 ? -28.875 -30.797 -9.188 1 75.56 270 LEU A CA 1
ATOM 2020 C C . LEU A 1 270 ? -29.828 -31.062 -8.039 1 75.56 270 LEU A C 1
ATOM 2022 O O . LEU A 1 270 ? -30.656 -30.219 -7.703 1 75.56 270 LEU A O 1
ATOM 2026 N N . MET A 1 271 ? -29.719 -32.25 -7.445 1 70 271 MET A N 1
ATOM 2027 C CA . MET A 1 271 ? -30.578 -32.562 -6.309 1 70 271 MET A CA 1
ATOM 2028 C C . MET A 1 271 ? -29.875 -32.25 -4.992 1 70 271 MET A C 1
ATOM 2030 O O . MET A 1 271 ? -30.484 -32.375 -3.922 1 70 271 MET A O 1
ATOM 2034 N N . ALA A 1 272 ? -28.719 -31.609 -5.047 1 62.88 272 ALA A N 1
ATOM 2035 C CA . ALA A 1 272 ? -27.906 -31.25 -3.895 1 62.88 272 ALA A CA 1
ATOM 2036 C C . ALA A 1 272 ? -27.703 -32.438 -2.965 1 62.88 272 ALA A C 1
ATOM 2038 O O . ALA A 1 272 ? -27.766 -32.281 -1.74 1 62.88 272 ALA A O 1
ATOM 2039 N N . THR A 1 273 ? -27.781 -33.625 -3.508 1 53.16 273 THR A N 1
ATOM 2040 C CA . THR A 1 273 ? -27.516 -34.812 -2.678 1 53.16 273 THR A CA 1
ATOM 2041 C C . THR A 1 273 ? -26.047 -35.219 -2.791 1 53.16 273 THR A C 1
ATOM 2043 O O . THR A 1 273 ? -25.516 -35.344 -3.895 1 53.16 273 THR A O 1
ATOM 2046 N N . THR A 1 274 ? -25.156 -34.906 -1.76 1 54.78 274 THR A N 1
ATOM 2047 C CA . THR A 1 274 ? -23.703 -35.094 -1.739 1 54.78 274 THR A CA 1
ATOM 2048 C C . THR A 1 274 ? -23.344 -36.562 -1.768 1 54.78 274 THR A C 1
ATOM 2050 O O . THR A 1 274 ? -22.172 -36.938 -1.88 1 54.78 274 THR A O 1
ATOM 2053 N N . ASP A 1 275 ? -24.312 -37.438 -1.609 1 52.88 275 ASP A N 1
ATOM 2054 C CA . ASP A 1 275 ? -24 -38.812 -1.299 1 52.88 275 ASP A CA 1
ATOM 2055 C C . ASP A 1 275 ? -23.391 -39.531 -2.506 1 52.88 275 ASP A C 1
ATOM 2057 O O . ASP A 1 275 ? -22.875 -40.625 -2.379 1 52.88 275 ASP A O 1
ATOM 2061 N N . ASP A 1 276 ? -23.359 -38.75 -3.557 1 57.03 276 ASP A N 1
ATOM 2062 C CA . ASP A 1 276 ? -23 -39.562 -4.715 1 57.03 276 ASP A CA 1
ATOM 2063 C C . ASP A 1 276 ? -21.672 -39.125 -5.301 1 57.03 276 ASP A C 1
ATOM 2065 O O . ASP A 1 276 ? -21.359 -39.406 -6.453 1 57.03 276 ASP A O 1
ATOM 2069 N N . ASP A 1 277 ? -20.891 -38.375 -4.488 1 58.44 277 ASP A N 1
ATOM 2070 C CA . ASP A 1 277 ? -19.594 -38 -5.043 1 58.44 277 ASP A CA 1
ATOM 2071 C C . ASP A 1 277 ? -18.625 -39.188 -5.051 1 58.44 277 ASP A C 1
ATOM 2073 O O . ASP A 1 277 ? -18.547 -39.938 -4.07 1 58.44 277 ASP A O 1
ATOM 2077 N N . ARG A 1 278 ? -18.156 -39.5 -6.25 1 63.66 278 ARG A N 1
ATOM 2078 C CA . ARG A 1 278 ? -17.203 -40.562 -6.434 1 63.66 278 ARG A CA 1
ATOM 2079 C C . ARG A 1 278 ? -15.781 -40.062 -6.539 1 63.66 278 ARG A C 1
ATOM 2081 O O . ARG A 1 278 ? -15.516 -39.094 -7.289 1 63.66 278 ARG A O 1
ATOM 2088 N N . ILE A 1 279 ? -14.977 -40.594 -5.637 1 60.12 279 ILE A N 1
ATOM 2089 C CA . ILE A 1 279 ? -13.555 -40.281 -5.777 1 60.12 279 ILE A CA 1
ATOM 2090 C C . ILE A 1 279 ? -12.977 -41.031 -6.969 1 60.12 279 ILE A C 1
ATOM 2092 O O . ILE A 1 279 ? -13.047 -42.25 -7.02 1 60.12 279 ILE A O 1
ATOM 2096 N N . LEU A 1 280 ? -12.688 -40.375 -7.949 1 60.03 280 LEU A N 1
ATOM 2097 C CA . LEU A 1 280 ? -12.102 -41 -9.125 1 60.03 280 LEU A CA 1
ATOM 2098 C C . LEU A 1 280 ? -10.625 -41.312 -8.914 1 60.03 280 LEU A C 1
ATOM 2100 O O . LEU A 1 280 ? -10.125 -42.344 -9.352 1 60.03 280 LEU A O 1
ATOM 2104 N N . LEU A 1 281 ? -9.875 -40.469 -8.391 1 57.97 281 LEU A N 1
ATOM 2105 C CA . LEU A 1 281 ? -8.445 -40.625 -8.164 1 57.97 281 LEU A CA 1
ATOM 2106 C C . LEU A 1 281 ? -8.008 -39.906 -6.887 1 57.97 281 LEU A C 1
ATOM 2108 O O . LEU A 1 281 ? -8.422 -38.781 -6.625 1 57.97 281 LEU A O 1
ATOM 2112 N N . SER A 1 282 ? -7.621 -40.75 -5.801 1 55.88 282 SER A N 1
ATOM 2113 C CA . SER A 1 282 ? -7.129 -40.156 -4.555 1 55.88 282 SER A CA 1
ATOM 2114 C C . SER A 1 282 ? -5.621 -39.938 -4.605 1 55.88 282 SER A C 1
ATOM 2116 O O . SER A 1 282 ? -5.012 -39.531 -3.611 1 55.88 282 SER A O 1
ATOM 2118 N N . PRO A 1 283 ? -4.965 -40.594 -5.387 1 52.22 283 PRO A N 1
ATOM 2119 C CA . PRO A 1 283 ? -3.568 -40.5 -4.957 1 52.22 283 PRO A CA 1
ATOM 2120 C C . PRO A 1 283 ? -3.088 -39.031 -4.836 1 52.22 283 PRO A C 1
ATOM 2122 O O . PRO A 1 283 ? -3.896 -38.125 -4.887 1 52.22 283 PRO A O 1
ATOM 2125 N N . GLN A 1 284 ? -1.84 -38.719 -5.277 1 55.72 284 GLN A N 1
ATOM 2126 C CA . GLN A 1 284 ? -0.938 -37.594 -5.254 1 55.72 284 GLN A CA 1
ATOM 2127 C C . GLN A 1 284 ? -1.551 -36.375 -5.973 1 55.72 284 GLN A C 1
ATOM 2129 O O . GLN A 1 284 ? -2.637 -36.5 -6.547 1 55.72 284 GLN A O 1
ATOM 2134 N N . GLN A 1 285 ? -0.848 -35.188 -5.93 1 54.09 285 GLN A N 1
ATOM 2135 C CA . GLN A 1 285 ? -1.323 -33.938 -6.516 1 54.09 285 GLN A CA 1
ATOM 2136 C C . GLN A 1 285 ? -1.819 -34.156 -7.941 1 54.09 285 GLN A C 1
ATOM 2138 O O . GLN A 1 285 ? -1.045 -34.531 -8.82 1 54.09 285 GLN A O 1
ATOM 2143 N N . THR A 1 286 ? -3.217 -34.312 -8.023 1 51.28 286 THR A N 1
ATOM 2144 C CA . THR A 1 286 ? -3.871 -34.469 -9.32 1 51.28 286 THR A CA 1
ATOM 2145 C C . THR A 1 286 ? -3.912 -33.125 -10.055 1 51.28 286 THR A C 1
ATOM 2147 O O . THR A 1 286 ? -4.344 -32.125 -9.484 1 51.28 286 THR A O 1
ATOM 2150 N N . HIS A 1 287 ? -3.031 -32.938 -10.977 1 52.12 287 HIS A N 1
ATOM 2151 C CA . HIS A 1 287 ? -3.285 -31.859 -11.914 1 52.12 287 HIS A CA 1
ATOM 2152 C C . HIS A 1 287 ? -4.281 -32.281 -12.992 1 52.12 287 HIS A C 1
ATOM 2154 O O . HIS A 1 287 ? -4.035 -33.219 -13.734 1 52.12 287 HIS A O 1
ATOM 2160 N N . VAL A 1 288 ? -5.637 -32.125 -12.641 1 46.62 288 VAL A N 1
ATOM 2161 C CA . VAL A 1 288 ? -6.676 -32.562 -13.57 1 46.62 288 VAL A CA 1
ATOM 2162 C C . VAL A 1 288 ? -6.648 -31.688 -14.82 1 46.62 288 VAL A C 1
ATOM 2164 O O . VAL A 1 288 ? -6.762 -30.469 -14.727 1 46.62 288 VAL A O 1
ATOM 2167 N N . GLN A 1 289 ? -5.883 -32 -15.766 1 47.75 289 GLN A N 1
ATOM 2168 C CA . GLN A 1 289 ? -6.02 -31.141 -16.938 1 47.75 289 GLN A CA 1
ATOM 2169 C C . GLN A 1 289 ? -7.367 -31.344 -17.625 1 47.75 289 GLN A C 1
ATOM 2171 O O . GLN A 1 289 ? -8.156 -32.219 -17.203 1 47.75 289 GLN A O 1
ATOM 2176 N N . GLN A 1 290 ? -7.254 -31.484 -19.109 1 48.03 290 GLN A N 1
ATOM 2177 C CA . GLN A 1 290 ? -8.266 -31.297 -20.141 1 48.03 290 GLN A CA 1
ATOM 2178 C C . GLN A 1 290 ? -9.055 -32.594 -20.375 1 48.03 290 GLN A C 1
ATOM 2180 O O . GLN A 1 290 ? -8.469 -33.688 -20.438 1 48.03 290 GLN A O 1
ATOM 2185 N N . LEU A 1 291 ? -10.25 -32.719 -19.719 1 47.09 291 LEU A N 1
ATOM 2186 C CA . LEU A 1 291 ? -11.219 -33.719 -20.094 1 47.09 291 LEU A CA 1
ATOM 2187 C C . LEU A 1 291 ? -11.32 -33.844 -21.625 1 47.09 291 LEU A C 1
ATOM 2189 O O . LEU A 1 291 ? -11.656 -32.844 -22.297 1 47.09 291 LEU A O 1
ATOM 2193 N N . VAL A 1 292 ? -10.398 -34.469 -22.219 1 46.34 292 VAL A N 1
ATOM 2194 C CA . VAL A 1 292 ? -10.469 -34.625 -23.672 1 46.34 292 VAL A CA 1
ATOM 2195 C C . VAL A 1 292 ? -11.719 -35.406 -24.047 1 46.34 292 VAL A C 1
ATOM 2197 O O . VAL A 1 292 ? -12.031 -36.438 -23.438 1 46.34 292 VAL A O 1
ATOM 2200 N N . GLN A 1 293 ? -12.617 -34.875 -24.75 1 43.91 293 GLN A N 1
ATOM 2201 C CA . GLN A 1 293 ? -13.836 -35.406 -25.344 1 43.91 293 GLN A CA 1
ATOM 2202 C C . GLN A 1 293 ? -13.664 -36.844 -25.75 1 43.91 293 GLN A C 1
ATOM 2204 O O . GLN A 1 293 ? -14.539 -37.688 -25.484 1 43.91 293 GLN A O 1
ATOM 2209 N N . GLY A 1 294 ? -13.016 -37.125 -26.875 1 41.97 294 GLY A N 1
ATOM 2210 C CA . GLY A 1 294 ? -13.398 -38.031 -27.938 1 41.97 294 GLY A CA 1
ATOM 2211 C C . GLY A 1 294 ? -13.195 -39.5 -27.578 1 41.97 294 GLY A C 1
ATOM 2212 O O . GLY A 1 294 ? -13.289 -40.375 -28.438 1 41.97 294 GLY A O 1
ATOM 2213 N N . VAL A 1 295 ? -12.492 -40.031 -26.625 1 44.97 295 VAL A N 1
ATOM 2214 C CA . VAL A 1 295 ? -12.281 -41.469 -26.859 1 44.97 295 VAL A CA 1
ATOM 2215 C C . VAL A 1 295 ? -13.586 -42.219 -26.609 1 44.97 295 VAL A C 1
ATOM 2217 O O . VAL A 1 295 ? -13.984 -43.062 -27.422 1 44.97 295 VAL A O 1
ATOM 2220 N N . ALA A 1 296 ? -14.047 -42.406 -25.469 1 46.34 296 ALA A N 1
ATOM 2221 C CA . ALA A 1 296 ? -15.367 -42.875 -25.078 1 46.34 296 ALA A CA 1
ATOM 2222 C C . ALA A 1 296 ? -16.062 -41.906 -24.156 1 46.34 296 ALA A C 1
ATOM 2224 O O . ALA A 1 296 ? -15.414 -41.094 -23.469 1 46.34 296 ALA A O 1
ATOM 2225 N N . SER A 1 297 ? -17.406 -41.688 -24.391 1 54.94 297 SER A N 1
ATOM 2226 C CA . SER A 1 297 ? -18.281 -40.719 -23.766 1 54.94 297 SER A CA 1
ATOM 2227 C C . SER A 1 297 ? -17.984 -40.562 -22.281 1 54.94 297 SER A C 1
ATOM 2229 O O . SER A 1 297 ? -18.078 -39.469 -21.734 1 54.94 297 SER A O 1
ATOM 2231 N N . SER A 1 298 ? -17.406 -41.594 -21.609 1 62.34 298 SER A N 1
ATOM 2232 C CA . SER A 1 298 ? -17.25 -41.531 -20.156 1 62.34 298 SER A CA 1
ATOM 2233 C C . SER A 1 298 ? -15.773 -41.531 -19.75 1 62.34 298 SER A C 1
ATOM 2235 O O . SER A 1 298 ? -15.445 -41.469 -18.562 1 62.34 298 SER A O 1
ATOM 2237 N N . SER A 1 299 ? -14.953 -41.562 -20.672 1 65.19 299 SER A N 1
ATOM 2238 C CA . SER A 1 299 ? -13.531 -41.656 -20.359 1 65.19 299 SER A CA 1
ATOM 2239 C C . SER A 1 299 ? -12.922 -40.281 -20.094 1 65.19 299 SER A C 1
ATOM 2241 O O . SER A 1 299 ? -13.258 -39.312 -20.766 1 65.19 299 SER A O 1
ATOM 2243 N N . ILE A 1 300 ? -12.094 -40.281 -18.953 1 72.94 300 ILE A N 1
ATOM 2244 C CA . ILE A 1 300 ? -11.414 -39.062 -18.562 1 72.94 300 ILE A CA 1
ATOM 2245 C C . ILE A 1 300 ? -9.906 -39.281 -18.578 1 72.94 300 ILE A C 1
ATOM 2247 O O . ILE A 1 300 ? -9.422 -40.344 -18.156 1 72.94 300 ILE A O 1
ATOM 2251 N N . LEU A 1 301 ? -9.242 -38.344 -19.188 1 71.31 301 LEU A N 1
ATOM 2252 C CA . LEU A 1 301 ? -7.785 -38.344 -19.109 1 71.31 301 LEU A CA 1
ATOM 2253 C C . LEU A 1 301 ? -7.301 -37.5 -17.938 1 71.31 301 LEU A C 1
ATOM 2255 O O . LEU A 1 301 ? -7.777 -36.375 -17.734 1 71.31 301 LEU A O 1
ATOM 2259 N N . ILE A 1 302 ? -6.422 -38.156 -17.141 1 72.56 302 ILE A N 1
ATOM 2260 C CA . ILE A 1 302 ? -5.945 -37.531 -15.922 1 72.56 302 ILE A CA 1
ATOM 2261 C C . ILE A 1 302 ? -4.418 -37.5 -15.906 1 72.56 302 ILE A C 1
ATOM 2263 O O . ILE A 1 302 ? -3.781 -38.531 -16.203 1 72.56 302 ILE A O 1
ATOM 2267 N N . THR A 1 303 ? -3.881 -36.312 -15.68 1 70.31 303 THR A N 1
ATOM 2268 C CA . THR A 1 303 ? -2.447 -36.25 -15.422 1 70.31 303 THR A CA 1
ATOM 2269 C C . THR A 1 303 ? -2.172 -36.188 -13.922 1 70.31 303 THR A C 1
ATOM 2271 O O . THR A 1 303 ? -2.816 -35.438 -13.188 1 70.31 303 THR A O 1
ATOM 2274 N N . LEU A 1 304 ? -1.282 -37.062 -13.469 1 71.5 304 LEU A N 1
ATOM 2275 C CA . LEU A 1 304 ? -0.897 -37.156 -12.07 1 71.5 304 LEU A CA 1
ATOM 2276 C C . LEU A 1 304 ? 0.588 -36.875 -11.891 1 71.5 304 LEU A C 1
ATOM 2278 O O . LEU A 1 304 ? 1.411 -37.281 -12.703 1 71.5 304 LEU A O 1
ATOM 2282 N N . ILE A 1 305 ? 0.873 -36.062 -10.812 1 72.06 305 ILE A N 1
ATOM 2283 C CA . ILE A 1 305 ? 2.262 -35.812 -10.453 1 72.06 305 ILE A CA 1
ATOM 2284 C C . ILE A 1 305 ? 2.656 -36.688 -9.258 1 72.06 305 ILE A C 1
ATOM 2286 O O . ILE A 1 305 ? 1.989 -36.656 -8.227 1 72.06 305 ILE A O 1
ATOM 2290 N N . GLU A 1 306 ? 3.605 -37.531 -9.5 1 71.56 306 GLU A N 1
ATOM 2291 C CA . GLU A 1 306 ? 4.25 -38.281 -8.438 1 71.56 306 GLU A CA 1
ATOM 2292 C C . GLU A 1 306 ? 5.746 -38 -8.367 1 71.56 306 GLU A C 1
ATOM 2294 O O . GLU A 1 306 ? 6.492 -38.312 -9.289 1 71.56 306 GLU A O 1
ATOM 2299 N N . GLY A 1 307 ? 6.145 -37.438 -7.227 1 75.31 307 GLY A N 1
ATOM 2300 C CA . GLY A 1 307 ? 7.52 -36.969 -7.16 1 75.31 307 GLY A CA 1
ATOM 2301 C C . GLY A 1 307 ? 7.836 -35.906 -8.188 1 75.31 307 GLY A C 1
ATOM 2302 O O . GLY A 1 307 ? 6.977 -35.094 -8.539 1 75.31 307 GLY A O 1
ATOM 2303 N N . VAL A 1 308 ? 9.125 -35.781 -8.562 1 76.44 308 VAL A N 1
ATOM 2304 C CA . VAL A 1 308 ? 9.523 -34.719 -9.484 1 76.44 308 VAL A CA 1
ATOM 2305 C C . VAL A 1 308 ? 9.586 -35.25 -10.906 1 76.44 308 VAL A C 1
ATOM 2307 O O . VAL A 1 308 ? 9.445 -34.531 -11.875 1 76.44 308 VAL A O 1
ATOM 2310 N N . ALA A 1 309 ? 9.867 -36.469 -11.062 1 60.41 309 ALA A N 1
ATOM 2311 C CA . ALA A 1 309 ? 10.195 -37.062 -12.352 1 60.41 309 ALA A CA 1
ATOM 2312 C C . ALA A 1 309 ? 8.945 -37.344 -13.18 1 60.41 309 ALA A C 1
ATOM 2314 O O . ALA A 1 309 ? 8.984 -37.281 -14.406 1 60.41 309 ALA A O 1
ATOM 2315 N N . GLU A 1 310 ? 7.762 -37.656 -12.547 1 59.91 310 GLU A N 1
ATOM 2316 C CA . GLU A 1 310 ? 6.883 -38.469 -13.383 1 59.91 310 GLU A CA 1
ATOM 2317 C C . GLU A 1 310 ? 5.469 -37.906 -13.414 1 59.91 310 GLU A C 1
ATOM 2319 O O . GLU A 1 310 ? 4.871 -37.656 -12.367 1 59.91 310 GLU A O 1
ATOM 2324 N N . ARG A 1 311 ? 5.18 -37.188 -14.539 1 63.31 311 ARG A N 1
ATOM 2325 C CA . ARG A 1 311 ? 3.746 -37.062 -14.797 1 63.31 311 ARG A CA 1
ATOM 2326 C C . ARG A 1 311 ? 3.248 -38.219 -15.664 1 63.31 311 ARG A C 1
ATOM 2328 O O . ARG A 1 311 ? 3.973 -38.688 -16.531 1 63.31 311 ARG A O 1
ATOM 2335 N N . SER A 1 312 ? 2.123 -38.75 -15.211 1 67.19 312 SER A N 1
ATOM 2336 C CA . SER A 1 312 ? 1.559 -39.875 -15.977 1 67.19 312 SER A CA 1
ATOM 2337 C C . SER A 1 312 ? 0.14 -39.562 -16.438 1 67.19 312 SER A C 1
ATOM 2339 O O . SER A 1 312 ? -0.604 -38.844 -15.75 1 67.19 312 SER A O 1
ATOM 2341 N N . LEU A 1 313 ? -0.047 -39.812 -17.656 1 70.69 313 LEU A N 1
ATOM 2342 C CA . LEU A 1 313 ? -1.394 -39.719 -18.219 1 70.69 313 LEU A CA 1
ATOM 2343 C C . LEU A 1 313 ? -2.168 -41.031 -17.953 1 70.69 313 LEU A C 1
ATOM 2345 O O . LEU A 1 313 ? -1.708 -42.094 -18.312 1 70.69 313 LEU A O 1
ATOM 2349 N N . TYR A 1 314 ? -3.293 -40.812 -17.281 1 71.38 314 TYR A N 1
ATOM 2350 C CA . TYR A 1 314 ? -4.172 -41.938 -16.984 1 71.38 314 TYR A CA 1
ATOM 2351 C C . TYR A 1 314 ? -5.504 -41.812 -17.703 1 71.38 314 TYR A C 1
ATOM 2353 O O . TYR A 1 314 ? -5.977 -40.688 -17.953 1 71.38 314 TYR A O 1
ATOM 2361 N N . LEU A 1 315 ? -5.902 -42.844 -18.094 1 71.5 315 LEU A N 1
ATOM 2362 C CA . LEU A 1 315 ? -7.266 -42.938 -18.609 1 71.5 315 LEU A CA 1
ATOM 2363 C C . LEU A 1 315 ? -8.188 -43.594 -17.57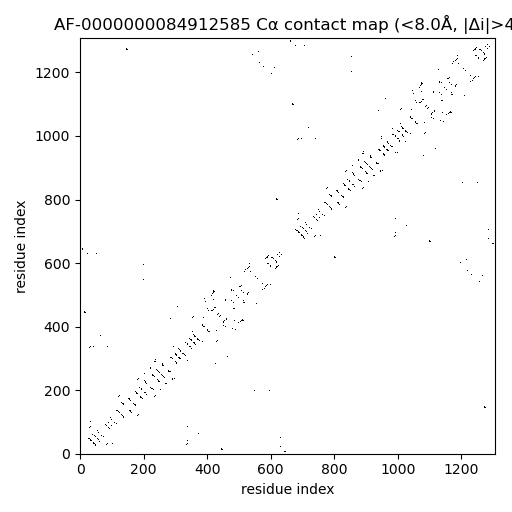8 1 71.5 315 LEU A C 1
ATOM 2365 O O . LEU A 1 315 ? -7.879 -44.688 -17.062 1 71.5 315 LEU A O 1
ATOM 2369 N N . ALA A 1 316 ? -9.188 -42.812 -17.25 1 72.62 316 ALA A N 1
ATOM 2370 C CA . ALA A 1 316 ? -10.141 -43.344 -16.266 1 72.62 316 ALA A CA 1
ATOM 2371 C C . ALA A 1 316 ? -11.57 -43.219 -16.781 1 72.62 316 ALA A C 1
ATOM 2373 O O . ALA A 1 316 ? -11.867 -42.375 -17.625 1 72.62 316 ALA A O 1
ATOM 2374 N N . ASP A 1 317 ? -12.375 -44.188 -16.328 1 72.38 317 ASP A N 1
ATOM 2375 C CA . ASP A 1 317 ? -13.82 -44.094 -16.516 1 72.38 317 ASP A CA 1
ATOM 2376 C C . ASP A 1 317 ? -14.5 -43.562 -15.25 1 72.38 317 ASP A C 1
ATOM 2378 O O . ASP A 1 317 ? -14.469 -44.219 -14.203 1 72.38 317 ASP A O 1
ATOM 2382 N N . TRP A 1 318 ? -15.164 -42.406 -15.375 1 74.5 318 TRP A N 1
ATOM 2383 C CA . TRP A 1 318 ? -15.695 -41.781 -14.172 1 74.5 318 TRP A CA 1
ATOM 2384 C C . TRP A 1 318 ? -16.875 -42.562 -13.625 1 74.5 318 TRP A C 1
ATOM 2386 O O . TRP A 1 318 ? -17.234 -42.438 -12.453 1 74.5 318 TRP A O 1
ATOM 2396 N N . ARG A 1 319 ? -17.531 -43.406 -14.406 1 77 319 ARG A N 1
ATOM 2397 C CA . ARG A 1 319 ? -18.641 -44.219 -13.969 1 77 319 ARG A CA 1
ATOM 2398 C C . ARG A 1 319 ? -18.141 -45.438 -13.18 1 77 319 ARG A C 1
ATOM 2400 O O . ARG A 1 319 ? -18.891 -46.031 -12.391 1 77 319 ARG A O 1
ATOM 2407 N N . HIS A 1 320 ? -16.906 -45.719 -13.508 1 74.19 320 HIS A N 1
ATOM 2408 C CA . HIS A 1 320 ? -16.312 -46.875 -12.844 1 74.19 320 HIS A CA 1
ATOM 2409 C C . HIS A 1 320 ? -14.953 -46.531 -12.234 1 74.19 320 HIS A C 1
ATOM 2411 O O . HIS A 1 320 ? -13.922 -47.094 -12.641 1 74.19 320 HIS A O 1
ATOM 2417 N N . PRO A 1 321 ? -15.031 -45.75 -11.273 1 67.5 321 PRO A N 1
ATOM 2418 C CA . PRO A 1 321 ? -13.773 -45.25 -10.695 1 67.5 321 PRO A CA 1
ATOM 2419 C C . PRO A 1 321 ? -12.961 -46.375 -10.047 1 67.5 321 PRO A C 1
ATOM 2421 O O . PRO A 1 321 ? -11.75 -46.219 -9.836 1 67.5 321 PRO A O 1
ATOM 2424 N N . GLU A 1 322 ? -13.703 -47.438 -9.695 1 64.62 322 GLU A N 1
ATOM 2425 C CA . GLU A 1 322 ? -13.031 -48.562 -9.078 1 64.62 322 GLU A CA 1
ATOM 2426 C C . GLU A 1 322 ? -12.094 -49.25 -10.07 1 64.62 322 GLU A C 1
ATOM 2428 O O . GLU A 1 322 ? -11.18 -50 -9.672 1 64.62 322 GLU A O 1
ATOM 2433 N N . GLN A 1 323 ? -12.469 -49 -11.289 1 61.09 323 GLN A N 1
ATOM 2434 C CA . GLN A 1 323 ? -11.57 -49.562 -12.281 1 61.09 323 GLN A CA 1
ATOM 2435 C C . GLN A 1 323 ? -10.305 -48.719 -12.445 1 61.09 323 GLN A C 1
ATOM 2437 O O . GLN A 1 323 ? -10.383 -47.5 -12.5 1 61.09 323 GLN A O 1
ATOM 2442 N N . ALA A 1 324 ? -9.211 -49.281 -11.914 1 56.44 324 ALA A N 1
ATOM 2443 C CA . ALA A 1 324 ? -7.926 -48.594 -11.914 1 56.44 324 ALA A CA 1
ATOM 2444 C C . ALA A 1 324 ? -7.707 -47.844 -13.234 1 56.44 324 ALA A C 1
ATOM 2446 O O . ALA A 1 324 ? -8.039 -48.375 -14.305 1 56.44 324 ALA A O 1
ATOM 2447 N N . ALA A 1 325 ? -7.312 -46.562 -13.102 1 61.47 325 ALA A N 1
ATOM 2448 C CA . ALA A 1 325 ? -6.891 -45.781 -14.266 1 61.47 325 ALA A CA 1
ATOM 2449 C C . ALA A 1 325 ? -5.676 -46.406 -14.938 1 61.47 325 ALA A C 1
ATOM 2451 O O . ALA A 1 325 ? -4.789 -46.938 -14.266 1 61.47 325 ALA A O 1
ATOM 2452 N N . GLU A 1 326 ? -5.805 -46.625 -16.25 1 63.62 326 GLU A N 1
ATOM 2453 C CA . GLU A 1 326 ? -4.695 -47.188 -17.016 1 63.62 326 GLU A CA 1
ATOM 2454 C C . GLU A 1 326 ? -3.676 -46.094 -17.359 1 63.62 326 GLU A C 1
ATOM 2456 O O . GLU A 1 326 ? -4.043 -45.031 -17.844 1 63.62 326 GLU A O 1
ATOM 2461 N N . LEU A 1 327 ? -2.371 -46.375 -16.938 1 62.94 327 LEU A N 1
ATOM 2462 C CA . LEU A 1 327 ? -1.282 -45.5 -17.344 1 62.94 327 LEU A CA 1
ATOM 2463 C C . LEU A 1 327 ? -1.084 -45.562 -18.859 1 62.94 327 LEU A C 1
ATOM 2465 O O . LEU A 1 327 ? -0.896 -46.656 -19.422 1 62.94 327 LEU A O 1
ATOM 2469 N N . LEU A 1 328 ? -1.267 -44.5 -19.469 1 64.25 328 LEU A N 1
ATOM 2470 C CA . LEU A 1 328 ? -1.065 -44.469 -20.906 1 64.25 328 LEU A CA 1
ATOM 2471 C C . LEU A 1 328 ? 0.368 -44.094 -21.25 1 64.25 328 LEU A C 1
ATOM 2473 O O . LEU A 1 328 ? 1.007 -44.75 -22.094 1 64.25 328 LEU A O 1
ATOM 2477 N N . ALA A 1 329 ? 0.88 -42.938 -20.766 1 62.62 329 ALA A N 1
ATOM 2478 C CA . ALA A 1 329 ? 2.207 -42.438 -21.094 1 62.62 329 ALA A CA 1
ATOM 2479 C C . ALA A 1 329 ? 2.664 -41.406 -20.078 1 62.62 329 ALA A C 1
ATOM 2481 O O . ALA A 1 329 ? 1.839 -40.781 -19.406 1 62.62 329 ALA A O 1
ATOM 2482 N N . PRO A 1 330 ? 4.027 -41.469 -19.969 1 61.38 330 PRO A N 1
ATOM 2483 C CA . PRO A 1 330 ? 4.516 -40.281 -19.266 1 61.38 330 PRO A CA 1
ATOM 2484 C C . PRO A 1 330 ? 4.117 -38.969 -19.953 1 61.38 330 PRO A C 1
ATOM 2486 O O . PRO A 1 330 ? 4.117 -38.875 -21.188 1 61.38 330 PRO A O 1
ATOM 2489 N N . ALA A 1 331 ? 3.258 -38.188 -19.297 1 59.56 331 ALA A N 1
ATOM 2490 C CA . ALA A 1 331 ? 2.807 -36.938 -19.891 1 59.56 331 ALA A CA 1
ATOM 2491 C C . ALA A 1 331 ? 3.189 -35.75 -19 1 59.56 331 ALA A C 1
ATOM 2493 O O . ALA A 1 331 ? 3.246 -35.875 -17.781 1 59.56 331 ALA A O 1
ATOM 2494 N N . THR A 1 332 ? 3.789 -34.719 -19.672 1 55.41 332 THR A N 1
ATOM 2495 C CA . THR A 1 332 ? 4.191 -33.562 -18.891 1 55.41 332 THR A CA 1
ATOM 2496 C C . THR A 1 332 ? 3.123 -32.469 -18.953 1 55.41 332 THR A C 1
ATOM 2498 O O . THR A 1 332 ? 3.094 -31.578 -18.094 1 55.41 332 THR A O 1
ATOM 2501 N N . THR A 1 333 ? 2.402 -32.375 -20.109 1 56.5 333 THR A N 1
ATOM 2502 C CA . THR A 1 333 ? 1.521 -31.234 -20.234 1 56.5 333 THR A CA 1
ATOM 2503 C C . THR A 1 333 ? 0.059 -31.672 -20.25 1 56.5 333 THR A C 1
ATOM 2505 O O . THR A 1 333 ? -0.258 -32.781 -20.672 1 56.5 333 THR A O 1
ATOM 2508 N N . PRO A 1 334 ? -0.745 -30.766 -19.719 1 52.84 334 PRO A N 1
ATOM 2509 C CA . PRO A 1 334 ? -2.166 -31.094 -19.594 1 52.84 334 PRO A CA 1
ATOM 2510 C C . PRO A 1 334 ? -2.912 -30.984 -20.922 1 52.84 334 PRO A C 1
ATOM 2512 O O . PRO A 1 334 ? -4.102 -31.297 -21 1 52.84 334 PRO A O 1
ATOM 2515 N N . CYS A 1 335 ? -2.176 -30.625 -22.047 1 57.09 335 CYS A N 1
ATOM 2516 C CA . CYS A 1 335 ? -2.98 -30.375 -23.234 1 57.09 335 CYS A CA 1
ATOM 2517 C C . CYS A 1 335 ? -3.115 -31.625 -24.078 1 57.09 335 CYS A C 1
ATOM 2519 O O . CYS A 1 335 ? -2.119 -32.156 -24.562 1 57.09 335 CYS A O 1
ATOM 2521 N N . VAL A 1 336 ? -4.277 -32.25 -24.109 1 59.38 336 VAL A N 1
ATOM 2522 C CA . VAL A 1 336 ? -4.488 -33.469 -24.859 1 59.38 336 VAL A CA 1
ATOM 2523 C C . VAL A 1 336 ? -5.527 -33.219 -25.953 1 59.38 336 VAL A C 1
ATOM 2525 O O . VAL A 1 336 ? -6.555 -32.594 -25.719 1 59.38 336 VAL A O 1
ATOM 2528 N N . ALA A 1 337 ? -5.109 -33.406 -27.203 1 60.56 337 ALA A N 1
ATOM 2529 C CA . ALA A 1 337 ? -6.059 -33.438 -28.297 1 60.56 337 ALA A CA 1
ATOM 2530 C C . ALA A 1 337 ? -6.367 -34.875 -28.734 1 60.56 337 ALA A C 1
ATOM 2532 O O . ALA A 1 337 ? -5.516 -35.75 -28.609 1 60.56 337 ALA A O 1
ATOM 2533 N N . VAL A 1 338 ? -7.793 -35.188 -29.047 1 55.47 338 VAL A N 1
ATOM 2534 C CA . VAL A 1 338 ? -8.227 -36.5 -29.5 1 55.47 338 VAL A CA 1
ATOM 2535 C C . VAL A 1 338 ? -8.531 -36.469 -31 1 55.47 338 VAL A C 1
ATOM 2537 O O . VAL A 1 338 ? -9.148 -35.5 -31.484 1 55.47 338 VAL A O 1
ATOM 2540 N N . THR A 1 339 ? -7.836 -37.312 -31.875 1 51.62 339 THR A N 1
ATOM 2541 C CA . THR A 1 339 ? -8.172 -37.406 -33.281 1 51.62 339 THR A CA 1
ATOM 2542 C C . THR A 1 339 ? -9.445 -38.219 -33.5 1 51.62 339 THR A C 1
ATOM 2544 O O . THR A 1 339 ? -9.664 -39.219 -32.781 1 51.62 339 THR A O 1
ATOM 2547 N N . ALA A 1 340 ? -10.547 -37.594 -33.969 1 43.81 340 ALA A N 1
ATOM 2548 C CA . ALA A 1 340 ? -11.758 -38.344 -34.281 1 43.81 340 ALA A CA 1
ATOM 2549 C C . ALA A 1 340 ? -11.578 -39.156 -35.562 1 43.81 340 ALA A C 1
ATOM 2551 O O . ALA A 1 340 ? -12.539 -39.719 -36.094 1 43.81 340 ALA A O 1
ATOM 2552 N N . GLY A 1 341 ? -10.586 -39.156 -36.312 1 38.66 341 GLY A N 1
ATOM 2553 C CA . GLY A 1 341 ? -10.82 -39.812 -37.594 1 38.66 341 GLY A CA 1
ATOM 2554 C C . GLY A 1 341 ? -11.273 -41.25 -37.438 1 38.66 341 GLY A C 1
ATOM 2555 O O . GLY A 1 341 ? -11.719 -41.656 -36.375 1 38.66 341 GLY A O 1
ATOM 2556 N N . ASP A 1 342 ? -10.68 -42.188 -38.375 1 42.03 342 ASP A N 1
ATOM 2557 C CA . ASP A 1 342 ? -11.07 -43.594 -38.625 1 42.03 342 ASP A CA 1
ATOM 2558 C C . ASP A 1 342 ? -11.047 -44.406 -37.312 1 42.03 342 ASP A C 1
ATOM 2560 O O . ASP A 1 342 ? -10.68 -43.875 -36.25 1 42.03 342 ASP A O 1
ATOM 2564 N N . ASP A 1 343 ? -10.984 -45.812 -37.438 1 45.28 343 ASP A N 1
ATOM 2565 C CA . ASP A 1 343 ? -11.102 -47 -36.562 1 45.28 343 ASP A CA 1
ATOM 2566 C C . ASP A 1 343 ? -10.148 -46.906 -35.375 1 45.28 343 ASP A C 1
ATOM 2568 O O . ASP A 1 343 ? -10.211 -47.719 -34.438 1 45.28 343 ASP A O 1
ATOM 2572 N N . THR A 1 344 ? -9.07 -46.031 -35.5 1 50.41 344 THR A N 1
ATOM 2573 C CA . THR A 1 344 ? -8.141 -46.031 -34.375 1 50.41 344 THR A CA 1
ATOM 2574 C C . THR A 1 344 ? -8.094 -44.656 -33.688 1 50.41 344 THR A C 1
ATOM 2576 O O . THR A 1 344 ? -7.75 -43.656 -34.344 1 50.41 344 THR A O 1
ATOM 2579 N N . ARG A 1 345 ? -8.727 -44.531 -32.562 1 60.59 345 ARG A N 1
ATOM 2580 C CA . ARG A 1 345 ? -8.734 -43.312 -31.734 1 60.59 345 ARG A CA 1
ATOM 2581 C C . ARG A 1 345 ? -7.344 -43.031 -31.172 1 60.59 345 ARG A C 1
ATOM 2583 O O . ARG A 1 345 ? -6.734 -43.906 -30.547 1 60.59 345 ARG A O 1
ATOM 2590 N N . ARG A 1 346 ? -6.656 -41.969 -31.734 1 66.25 346 ARG A N 1
ATOM 2591 C CA . ARG A 1 346 ? -5.363 -41.562 -31.203 1 66.25 346 ARG A CA 1
ATOM 2592 C C . ARG A 1 346 ? -5.512 -40.344 -30.281 1 66.25 346 ARG A C 1
ATOM 2594 O O . ARG A 1 346 ? -6.328 -39.469 -30.531 1 66.25 346 ARG A O 1
ATOM 2601 N N . LEU A 1 347 ? -4.816 -40.469 -29.172 1 72.69 347 LEU A N 1
ATOM 2602 C CA . LEU A 1 347 ? -4.66 -39.375 -28.234 1 72.69 347 LEU A CA 1
ATOM 2603 C C . LEU A 1 347 ? -3.334 -38.625 -28.469 1 72.69 347 LEU A C 1
ATOM 2605 O O . LEU A 1 347 ? -2.271 -39.25 -28.469 1 72.69 347 LEU A O 1
ATOM 2609 N N . CYS A 1 348 ? -3.422 -37.375 -28.859 1 74.69 348 CYS A N 1
ATOM 2610 C CA . CYS A 1 348 ? -2.213 -36.594 -29.047 1 74.69 348 CYS A CA 1
ATOM 2611 C C . CYS A 1 348 ? -2.053 -35.562 -27.938 1 74.69 348 CYS A C 1
ATOM 2613 O O . CYS A 1 348 ? -2.996 -34.844 -27.609 1 74.69 348 CYS A O 1
ATOM 2615 N N . PHE A 1 349 ? -0.892 -35.594 -27.344 1 76.31 349 PHE A N 1
ATOM 2616 C CA . PHE A 1 349 ? -0.619 -34.656 -26.25 1 76.31 349 PHE A CA 1
ATOM 2617 C C . PHE A 1 349 ? 0.834 -34.219 -26.266 1 76.31 349 PHE A C 1
ATOM 2619 O O . PHE A 1 349 ? 1.675 -34.844 -26.922 1 76.31 349 PHE A O 1
ATOM 2626 N N . ILE A 1 350 ? 1.027 -33.156 -25.609 1 74.88 350 ILE A N 1
ATOM 2627 C CA . ILE A 1 350 ? 2.383 -32.625 -25.5 1 74.88 350 ILE A CA 1
ATOM 2628 C C . ILE A 1 350 ? 3.098 -33.281 -24.312 1 74.88 350 ILE A C 1
ATOM 2630 O O . ILE A 1 350 ? 2.541 -33.375 -23.219 1 74.88 350 ILE A O 1
ATOM 2634 N N . SER A 1 351 ? 4.23 -33.75 -24.609 1 74.94 351 SER A N 1
ATOM 2635 C CA . SER A 1 351 ? 5.066 -34.344 -23.594 1 74.94 351 SER A CA 1
ATOM 2636 C C . SER A 1 351 ? 6.422 -33.656 -23.484 1 74.94 351 SER A C 1
ATOM 2638 O O . SER A 1 351 ? 6.906 -33.094 -24.469 1 74.94 351 SER A O 1
ATOM 2640 N N . GLU A 1 352 ? 6.883 -33.625 -22.234 1 76.69 352 GLU A N 1
ATOM 2641 C CA . GLU A 1 352 ? 8.219 -33.125 -21.938 1 76.69 352 GLU A CA 1
ATOM 2642 C C . GLU A 1 352 ? 8.836 -33.844 -20.75 1 76.69 352 GLU A C 1
ATOM 2644 O O . GLU A 1 352 ? 8.117 -34.406 -19.906 1 76.69 352 GLU A O 1
ATOM 2649 N N . SER A 1 353 ? 10.141 -34.031 -20.75 1 76.31 353 SER A N 1
ATOM 2650 C CA . SER A 1 353 ? 10.875 -34.625 -19.625 1 76.31 353 SER A CA 1
ATOM 2651 C C . SER A 1 353 ? 12.188 -33.875 -19.391 1 76.31 353 SER A C 1
ATOM 2653 O O . SER A 1 353 ? 12.5 -32.906 -20.078 1 76.31 353 SER A O 1
ATOM 2655 N N . HIS A 1 354 ? 12.906 -34.344 -18.281 1 80.25 354 HIS A N 1
ATOM 2656 C CA . HIS A 1 354 ? 14.195 -33.719 -17.984 1 80.25 354 HIS A CA 1
ATOM 2657 C C . HIS A 1 354 ? 15.227 -34.062 -19.062 1 80.25 354 HIS A C 1
ATOM 2659 O O . HIS A 1 354 ? 16.281 -33.406 -19.141 1 80.25 354 HIS A O 1
ATOM 2665 N N . ARG A 1 355 ? 14.859 -34.938 -19.984 1 79.62 355 ARG A N 1
ATOM 2666 C CA . ARG A 1 355 ? 15.812 -35.375 -21 1 79.62 355 ARG A CA 1
ATOM 2667 C C . ARG A 1 355 ? 15.375 -34.906 -22.391 1 79.62 355 ARG A C 1
ATOM 2669 O O . ARG A 1 355 ? 16.172 -34.875 -23.328 1 79.62 355 ARG A O 1
ATOM 2676 N N . ARG A 1 356 ? 14.078 -34.562 -22.469 1 77.94 356 ARG A N 1
ATOM 2677 C CA . ARG A 1 356 ? 13.57 -34.25 -23.797 1 77.94 356 ARG A CA 1
ATOM 2678 C C . ARG A 1 356 ? 12.742 -32.969 -23.781 1 77.94 356 ARG A C 1
ATOM 2680 O O . ARG A 1 356 ? 11.945 -32.75 -22.859 1 77.94 356 ARG A O 1
ATOM 2687 N N . TYR A 1 357 ? 12.93 -32.094 -24.781 1 78.69 357 TYR A N 1
ATOM 2688 C CA . TYR A 1 357 ? 12.133 -30.891 -24.969 1 78.69 357 TYR A CA 1
ATOM 2689 C C . TYR A 1 357 ? 10.711 -31.25 -25.391 1 78.69 357 TYR A C 1
ATOM 2691 O O . TYR A 1 357 ? 10.43 -32.375 -25.766 1 78.69 357 TYR A O 1
ATOM 2699 N N . PRO A 1 358 ? 9.781 -30.219 -25.344 1 76 358 PRO A N 1
ATOM 2700 C CA . PRO A 1 358 ? 8.383 -30.5 -25.672 1 76 358 PRO A CA 1
ATOM 2701 C C . PRO A 1 358 ? 8.211 -31.109 -27.062 1 76 358 PRO A C 1
ATOM 2703 O O . PRO A 1 358 ? 8.859 -30.672 -28.016 1 76 358 PRO A O 1
ATOM 2706 N N . HIS A 1 359 ? 7.414 -32.062 -27.172 1 78.5 359 HIS A N 1
ATOM 2707 C CA . HIS A 1 359 ? 7.051 -32.75 -28.406 1 78.5 359 HIS A CA 1
ATOM 2708 C C . HIS A 1 359 ? 5.648 -33.344 -28.312 1 78.5 359 HIS A C 1
ATOM 2710 O O . HIS A 1 359 ? 5.145 -33.594 -27.219 1 78.5 359 HIS A O 1
ATOM 2716 N N . VAL A 1 360 ? 5.062 -33.531 -29.438 1 78 360 VAL A N 1
ATOM 2717 C CA . VAL A 1 360 ? 3.738 -34.156 -29.484 1 78 360 VAL A CA 1
ATOM 2718 C C . VAL A 1 360 ? 3.877 -35.688 -29.516 1 78 360 VAL A C 1
ATOM 2720 O O . VAL A 1 360 ? 4.695 -36.219 -30.266 1 78 360 VAL A O 1
ATOM 2723 N N . VAL A 1 361 ? 3.143 -36.281 -28.641 1 77.62 361 VAL A N 1
ATOM 2724 C CA . VAL A 1 361 ? 3.057 -37.719 -28.625 1 77.62 361 VAL A CA 1
ATOM 2725 C C . VAL A 1 361 ? 1.637 -38.156 -28.984 1 77.62 361 VAL A C 1
ATOM 2727 O O . VAL A 1 361 ? 0.669 -37.688 -28.391 1 77.62 361 VAL A O 1
ATOM 2730 N N . CYS A 1 362 ? 1.542 -38.938 -29.938 1 77.12 362 CYS A N 1
ATOM 2731 C CA . CYS A 1 362 ? 0.261 -39.562 -30.297 1 77.12 362 CYS A CA 1
ATOM 2732 C C . CYS A 1 362 ? 0.219 -41.031 -29.922 1 77.12 362 CYS A C 1
ATOM 2734 O O . CYS A 1 362 ? 1.061 -41.812 -30.359 1 77.12 362 CYS A O 1
ATOM 2736 N N . VAL A 1 363 ? -0.733 -41.312 -29.094 1 75.06 363 VAL A N 1
ATOM 2737 C CA . VAL A 1 363 ? -0.858 -42.688 -28.609 1 75.06 363 VAL A CA 1
ATOM 2738 C C . VAL A 1 363 ? -2.129 -43.312 -29.172 1 75.06 363 VAL A C 1
ATOM 2740 O O . VAL A 1 363 ? -3.16 -42.625 -29.297 1 75.06 363 VAL A O 1
ATOM 2743 N N . ASP A 1 364 ? -1.928 -44.5 -29.625 1 69.44 364 ASP A N 1
ATOM 2744 C CA . ASP A 1 364 ? -3.113 -45.281 -29.969 1 69.44 364 ASP A CA 1
ATOM 2745 C C . ASP A 1 364 ? -3.939 -45.594 -28.719 1 69.44 364 ASP A C 1
ATOM 2747 O O . ASP A 1 364 ? -3.473 -46.312 -27.828 1 69.44 364 ASP A O 1
ATOM 2751 N N . ALA A 1 365 ? -5.129 -45.094 -28.641 1 65.94 365 ALA A N 1
ATOM 2752 C CA . ALA A 1 365 ? -5.934 -45.188 -27.422 1 65.94 365 ALA A CA 1
ATOM 2753 C C . ALA A 1 365 ? -6.273 -46.625 -27.094 1 65.94 365 ALA A C 1
ATOM 2755 O O . ALA A 1 365 ? -6.438 -47 -25.938 1 65.94 365 ALA A O 1
ATOM 2756 N N . ALA A 1 366 ? -6.391 -47.438 -28.125 1 62.47 366 ALA A N 1
ATOM 2757 C CA . ALA A 1 366 ? -6.773 -48.812 -27.922 1 62.47 366 ALA A CA 1
ATOM 2758 C C . ALA A 1 366 ? -5.578 -49.656 -27.484 1 62.47 366 ALA A C 1
ATOM 2760 O O . ALA A 1 366 ? -5.715 -50.531 -26.625 1 62.47 366 ALA A O 1
ATOM 2761 N N . LYS A 1 367 ? -4.473 -49.375 -28 1 65.69 367 LYS A N 1
ATOM 2762 C CA . LYS A 1 367 ? -3.295 -50.219 -27.766 1 65.69 367 LYS A CA 1
ATOM 2763 C C . LYS A 1 367 ? -2.414 -49.594 -26.672 1 65.69 367 LYS A C 1
ATOM 2765 O O . LYS A 1 367 ? -1.589 -50.312 -26.078 1 65.69 367 LYS A O 1
ATOM 2770 N N . GLY A 1 368 ? -2.543 -48.375 -26.469 1 65.19 368 GLY A N 1
ATOM 2771 C CA . GLY A 1 368 ? -1.711 -47.656 -25.516 1 65.19 368 GLY A CA 1
ATOM 2772 C C . GLY A 1 368 ? -0.299 -47.406 -26.016 1 65.19 368 GLY A C 1
ATOM 2773 O O . GLY A 1 368 ? 0.557 -46.938 -25.266 1 65.19 368 GLY A O 1
ATOM 2774 N N . SER A 1 369 ? -0.051 -47.75 -27.203 1 71.25 369 SER A N 1
ATOM 2775 C CA . SER A 1 369 ? 1.296 -47.625 -27.75 1 71.25 369 SER A CA 1
ATOM 2776 C C . SER A 1 369 ? 1.468 -46.281 -28.453 1 71.25 369 SER A C 1
ATOM 2778 O O . SER A 1 369 ? 0.514 -45.75 -29.031 1 71.25 369 SER A O 1
ATOM 2780 N N . VAL A 1 370 ? 2.742 -45.812 -28.359 1 76.44 370 VAL A N 1
ATOM 2781 C CA . VAL A 1 370 ? 3.061 -44.562 -29.062 1 76.44 370 VAL A CA 1
ATOM 2782 C C . VAL A 1 370 ? 3.035 -44.812 -30.562 1 76.44 370 VAL A C 1
ATOM 2784 O O . VAL A 1 370 ? 3.766 -45.688 -31.078 1 76.44 370 VAL A O 1
ATOM 2787 N N . ALA A 1 371 ? 2.193 -44.062 -31.188 1 75.38 371 ALA A N 1
ATOM 2788 C CA . ALA A 1 371 ? 2.033 -44.219 -32.625 1 75.38 371 ALA A CA 1
ATOM 2789 C C . ALA A 1 371 ? 2.9 -43.219 -33.375 1 75.38 371 ALA A C 1
ATOM 2791 O O . ALA A 1 371 ? 3.303 -43.469 -34.531 1 75.38 371 ALA A O 1
ATOM 2792 N N . ARG A 1 372 ? 3.057 -42.094 -32.781 1 78.38 372 ARG A N 1
ATOM 2793 C CA . ARG A 1 372 ? 3.766 -41 -33.469 1 78.38 372 ARG A CA 1
ATOM 2794 C C . ARG A 1 372 ? 4.316 -40 -32.469 1 78.38 372 ARG A C 1
ATOM 2796 O O . ARG A 1 372 ? 3.695 -39.75 -31.438 1 78.38 372 ARG A O 1
ATOM 2803 N N . GLU A 1 373 ? 5.512 -39.531 -32.812 1 80.06 373 GLU A N 1
ATOM 2804 C CA . GLU A 1 373 ? 6.102 -38.406 -32.062 1 80.06 373 GLU A CA 1
ATOM 2805 C C . GLU A 1 373 ? 6.551 -37.281 -33 1 80.06 373 GLU A C 1
ATOM 2807 O O . GLU A 1 373 ? 7.078 -37.562 -34.094 1 80.06 373 GLU A O 1
ATOM 2812 N N . VAL A 1 374 ? 6.176 -36.094 -32.625 1 79.38 374 VAL A N 1
ATOM 2813 C CA . VAL A 1 374 ? 6.543 -34.938 -33.438 1 79.38 374 VAL A CA 1
ATOM 2814 C C . VAL A 1 374 ? 7.27 -33.906 -32.562 1 79.38 374 VAL A C 1
ATOM 2816 O O . VAL A 1 374 ? 6.703 -33.406 -31.578 1 79.38 374 VAL A O 1
ATOM 2819 N N . ASP A 1 375 ? 8.445 -33.562 -32.969 1 78.69 375 ASP A N 1
ATOM 2820 C CA . ASP A 1 375 ? 9.203 -32.562 -32.219 1 78.69 375 ASP A CA 1
ATOM 2821 C C . ASP A 1 375 ? 8.656 -31.156 -32.469 1 78.69 375 ASP A C 1
ATOM 2823 O O . ASP A 1 375 ? 8.289 -30.812 -33.594 1 78.69 375 ASP A O 1
ATOM 2827 N N . LEU A 1 376 ? 8.547 -30.422 -31.406 1 77.75 376 LEU A N 1
ATOM 2828 C CA . LEU A 1 376 ? 8.156 -29.031 -31.531 1 77.75 376 LEU A CA 1
ATOM 2829 C C . LEU A 1 376 ? 9.383 -28.125 -31.594 1 77.75 376 LEU A C 1
ATOM 2831 O O . LEU A 1 376 ? 10.461 -28.5 -31.125 1 77.75 376 LEU A O 1
ATOM 2835 N N . PRO A 1 377 ? 9.188 -26.938 -32.219 1 74 377 PRO A N 1
ATOM 2836 C CA . PRO A 1 377 ? 10.328 -26.016 -32.281 1 74 377 PRO A CA 1
ATOM 2837 C C . PRO A 1 377 ? 10.836 -25.594 -30.891 1 74 377 PRO A C 1
ATOM 2839 O O . PRO A 1 377 ? 10.039 -25.406 -29.969 1 74 377 PRO A O 1
ATOM 2842 N N . HIS A 1 378 ? 12.102 -25.625 -30.719 1 76.12 378 HIS A N 1
ATOM 2843 C CA . HIS A 1 378 ? 12.75 -25.094 -29.531 1 76.12 378 HIS A CA 1
ATOM 2844 C C . HIS A 1 378 ? 14.055 -24.375 -29.875 1 76.12 378 HIS A C 1
ATOM 2846 O O . HIS A 1 378 ? 14.531 -24.484 -31.016 1 76.12 378 HIS A O 1
ATOM 2852 N N . ASP A 1 379 ? 14.539 -23.594 -29.062 1 77.25 379 ASP A N 1
ATOM 2853 C CA . ASP A 1 379 ? 15.773 -22.859 -29.281 1 77.25 379 ASP A CA 1
ATOM 2854 C C . ASP A 1 379 ? 17 -23.75 -29.094 1 77.25 379 ASP A C 1
ATOM 2856 O O . ASP A 1 379 ? 17.312 -24.156 -27.969 1 77.25 379 ASP A O 1
ATOM 2860 N N . ALA A 1 380 ? 17.719 -23.953 -30.125 1 80.5 380 ALA A N 1
ATOM 2861 C CA . ALA A 1 380 ? 18.859 -24.859 -30.141 1 80.5 380 ALA A CA 1
ATOM 2862 C C . ALA A 1 380 ? 19.984 -24.344 -29.25 1 80.5 380 ALA A C 1
ATOM 2864 O O . ALA A 1 380 ? 20.859 -25.094 -28.844 1 80.5 380 ALA A O 1
ATOM 2865 N N . GLU A 1 381 ? 19.875 -23.109 -28.922 1 80.69 381 GLU A N 1
ATOM 2866 C CA . GLU A 1 381 ? 20.875 -22.5 -28.062 1 80.69 381 GLU A CA 1
ATOM 2867 C C . GLU A 1 381 ? 20.875 -23.172 -26.688 1 80.69 381 GLU A C 1
ATOM 2869 O O . GLU A 1 381 ? 21.891 -23.141 -25.969 1 80.69 381 GLU A O 1
ATOM 2874 N N . PHE A 1 382 ? 19.859 -23.906 -26.359 1 83.06 382 PHE A N 1
ATOM 2875 C CA . PHE A 1 382 ? 19.719 -24.453 -25.016 1 83.06 382 PHE A CA 1
ATOM 2876 C C . PHE A 1 382 ? 19.781 -25.969 -25.031 1 83.06 382 PHE A C 1
ATOM 2878 O O . PHE A 1 382 ? 19.438 -26.625 -24.047 1 83.06 382 PHE A O 1
ATOM 2885 N N . ASP A 1 383 ? 20.219 -26.516 -26.078 1 85.31 383 ASP A N 1
ATOM 2886 C CA . ASP A 1 383 ? 20.281 -27.953 -26.234 1 85.31 383 ASP A CA 1
ATOM 2887 C C . ASP A 1 383 ? 21.281 -28.562 -25.25 1 85.31 383 ASP A C 1
ATOM 2889 O O . ASP A 1 383 ? 21.188 -29.75 -24.922 1 85.31 383 ASP A O 1
ATOM 2893 N N . ASP A 1 384 ? 22.188 -27.812 -24.781 1 89.62 384 ASP A N 1
ATOM 2894 C CA . ASP A 1 384 ? 23.234 -28.359 -23.922 1 89.62 384 ASP A CA 1
ATOM 2895 C C . ASP A 1 384 ? 22.828 -28.281 -22.453 1 89.62 384 ASP A C 1
ATOM 2897 O O . ASP A 1 384 ? 23.578 -28.719 -21.578 1 89.62 384 ASP A O 1
ATOM 2901 N N . ILE A 1 385 ? 21.688 -27.734 -22.172 1 89.69 385 ILE A N 1
ATOM 2902 C CA . ILE A 1 385 ? 21.203 -27.672 -20.781 1 89.69 385 ILE A CA 1
ATOM 2903 C C . ILE A 1 385 ? 20.781 -29.078 -20.328 1 89.69 385 ILE A C 1
ATOM 2905 O O . ILE A 1 385 ? 20.125 -29.812 -21.062 1 89.69 385 ILE A O 1
ATOM 2909 N N . ARG A 1 386 ? 21.234 -29.391 -19.141 1 90.44 386 ARG A N 1
ATOM 2910 C CA . ARG A 1 386 ? 20.922 -30.672 -18.516 1 90.44 386 ARG A CA 1
ATOM 2911 C C . ARG A 1 386 ? 20.203 -30.469 -17.188 1 90.44 386 ARG A C 1
ATOM 2913 O O . ARG A 1 386 ? 20.5 -29.531 -16.453 1 90.44 386 ARG A O 1
ATOM 2920 N N . VAL A 1 387 ? 19.219 -31.359 -16.922 1 90 387 VAL A N 1
ATOM 2921 C CA . VAL A 1 387 ? 18.5 -31.406 -15.656 1 90 387 VAL A CA 1
ATOM 2922 C C . VAL A 1 387 ? 18.562 -32.812 -15.078 1 90 387 VAL A C 1
ATOM 2924 O O . VAL A 1 387 ? 18.031 -33.781 -15.664 1 90 387 VAL A O 1
ATOM 2927 N N . ASP A 1 388 ? 19.297 -32.938 -13.969 1 91.5 388 ASP A N 1
ATOM 2928 C CA . ASP A 1 388 ? 19.391 -34.219 -13.297 1 91.5 388 ASP A CA 1
ATOM 2929 C C . ASP A 1 388 ? 18.547 -34.25 -12.016 1 91.5 388 ASP A C 1
ATOM 2931 O O . ASP A 1 388 ? 18.406 -33.219 -11.352 1 91.5 388 ASP A O 1
ATOM 2935 N N . ILE A 1 389 ? 17.922 -35.375 -11.805 1 91.31 389 ILE A N 1
ATOM 2936 C CA . ILE A 1 389 ? 17.297 -35.594 -10.5 1 91.31 389 ILE A CA 1
ATOM 2937 C C . ILE A 1 389 ? 18.312 -36.281 -9.57 1 91.31 389 ILE A C 1
ATOM 2939 O O . ILE A 1 389 ? 18.797 -37.375 -9.859 1 91.31 389 ILE A O 1
ATOM 2943 N N . VAL A 1 390 ? 18.672 -35.656 -8.492 1 95.69 390 VAL A N 1
ATOM 2944 C CA . VAL A 1 390 ? 19.688 -36.156 -7.57 1 95.69 390 VAL A CA 1
ATOM 2945 C C . VAL A 1 390 ? 19.047 -36.5 -6.23 1 95.69 390 VAL A C 1
ATOM 2947 O O . VAL A 1 390 ? 18.297 -35.688 -5.664 1 95.69 390 VAL A O 1
ATOM 2950 N N . SER A 1 391 ? 19.281 -37.656 -5.797 1 95.81 391 SER A N 1
ATOM 2951 C CA . SER A 1 391 ? 18.844 -38.031 -4.461 1 95.81 391 SER A CA 1
ATOM 2952 C C . SER A 1 391 ? 19.891 -37.688 -3.412 1 95.81 391 SER A C 1
ATOM 2954 O O . SER A 1 391 ? 21.094 -37.812 -3.67 1 95.81 391 SER A O 1
ATOM 2956 N N . TYR A 1 392 ? 19.438 -37.281 -2.236 1 97.69 392 TYR A N 1
ATOM 2957 C CA . TYR A 1 392 ? 20.328 -36.969 -1.11 1 97.69 392 TYR A CA 1
ATOM 2958 C C . TYR A 1 392 ? 19.609 -37.219 0.215 1 97.69 392 TYR A C 1
ATOM 2960 O O . TYR A 1 392 ? 18.406 -37.5 0.24 1 97.69 392 TYR A O 1
ATOM 2968 N N . THR A 1 393 ? 20.406 -37.188 1.31 1 97.81 393 THR A N 1
ATOM 2969 C CA . THR A 1 393 ? 19.859 -37.406 2.646 1 97.81 393 THR A CA 1
ATOM 2970 C C . THR A 1 393 ? 19.891 -36.125 3.465 1 97.81 393 THR A C 1
ATOM 2972 O O . THR A 1 393 ? 20.922 -35.438 3.518 1 97.81 393 THR A O 1
ATOM 2975 N N . SER A 1 394 ? 18.75 -35.812 4.059 1 98.06 394 SER A N 1
ATOM 2976 C CA . SER A 1 394 ? 18.656 -34.594 4.871 1 98.06 394 SER A CA 1
ATOM 2977 C C . SER A 1 394 ? 19.25 -34.812 6.258 1 98.06 394 SER A C 1
ATOM 2979 O O . SER A 1 394 ? 19.844 -35.875 6.527 1 98.06 394 SER A O 1
ATOM 2981 N N . HIS A 1 395 ? 19.219 -33.844 7.152 1 96.75 395 HIS A N 1
ATOM 2982 C CA . HIS A 1 395 ? 19.844 -33.812 8.469 1 96.75 395 HIS A CA 1
ATOM 2983 C C . HIS A 1 395 ? 19.266 -34.875 9.391 1 96.75 395 HIS A C 1
ATOM 2985 O O . HIS A 1 395 ? 19.922 -35.312 10.336 1 96.75 395 HIS A O 1
ATOM 2991 N N . ASP A 1 396 ? 18.047 -35.375 9.117 1 97.56 396 ASP A N 1
ATOM 2992 C CA . ASP A 1 396 ? 17.391 -36.375 9.953 1 97.56 396 ASP A CA 1
ATOM 2993 C C . ASP A 1 396 ? 17.297 -37.719 9.219 1 97.56 396 ASP A C 1
ATOM 2995 O O . ASP A 1 396 ? 16.391 -38.5 9.492 1 97.56 396 ASP A O 1
ATOM 2999 N N . ASP A 1 397 ? 17.984 -37.875 8.188 1 96.44 397 ASP A N 1
ATOM 3000 C CA . ASP A 1 397 ? 18.125 -39.094 7.422 1 96.44 397 ASP A CA 1
ATOM 3001 C C . ASP A 1 397 ? 16.953 -39.312 6.48 1 96.44 397 ASP A C 1
ATOM 3003 O O . ASP A 1 397 ? 16.75 -40.406 5.941 1 96.44 397 ASP A O 1
ATOM 3007 N N . THR A 1 398 ? 16.188 -38.281 6.273 1 96.75 398 THR A N 1
ATOM 3008 C CA . THR A 1 398 ? 15.094 -38.344 5.309 1 96.75 398 THR A CA 1
ATOM 3009 C C . THR A 1 398 ? 15.633 -38.312 3.881 1 96.75 398 THR A C 1
ATOM 3011 O O . THR A 1 398 ? 16.484 -37.469 3.553 1 96.75 398 THR A O 1
ATOM 3014 N N . ALA A 1 399 ? 15.164 -39.25 3.1 1 95.06 399 ALA A N 1
ATOM 3015 C CA . ALA A 1 399 ? 15.523 -39.25 1.685 1 95.06 399 ALA A CA 1
ATOM 3016 C C . ALA A 1 399 ? 14.867 -38.094 0.95 1 95.06 399 ALA A C 1
ATOM 3018 O O . ALA A 1 399 ? 13.672 -37.844 1.111 1 95.06 399 ALA A O 1
ATOM 3019 N N . MET A 1 400 ? 15.734 -37.438 0.176 1 95.62 400 MET A N 1
ATOM 3020 C CA . MET A 1 400 ? 15.273 -36.25 -0.538 1 95.62 400 MET A CA 1
ATOM 3021 C C . MET A 1 400 ? 15.711 -36.281 -1.998 1 95.62 400 MET A C 1
ATOM 3023 O O . MET A 1 400 ? 16.547 -37.094 -2.377 1 95.62 400 MET A O 1
ATOM 3027 N N . GLU A 1 401 ? 15.031 -35.406 -2.773 1 94.31 401 GLU A N 1
ATOM 3028 C CA . GLU A 1 401 ? 15.438 -35.188 -4.16 1 94.31 401 GLU A CA 1
ATOM 3029 C C . GLU A 1 401 ? 15.68 -33.719 -4.449 1 94.31 401 GLU A C 1
ATOM 3031 O O . GLU A 1 401 ? 15.133 -32.844 -3.764 1 94.31 401 GLU A O 1
ATOM 3036 N N . MET A 1 402 ? 16.547 -33.438 -5.379 1 94.94 402 MET A N 1
ATOM 3037 C CA . MET A 1 402 ? 16.75 -32.094 -5.902 1 94.94 402 MET A CA 1
ATOM 3038 C C . MET A 1 402 ? 16.938 -32.125 -7.414 1 94.94 402 MET A C 1
ATOM 3040 O O . MET A 1 402 ? 17.312 -33.156 -7.977 1 94.94 402 MET A O 1
ATOM 3044 N N . LEU A 1 403 ? 16.609 -31.047 -8.047 1 92.75 403 LEU A N 1
ATOM 3045 C CA . LEU A 1 403 ? 17 -30.844 -9.438 1 92.75 403 LEU A CA 1
ATOM 3046 C C . LEU A 1 403 ? 18.375 -30.188 -9.523 1 92.75 403 LEU A C 1
ATOM 3048 O O . LEU A 1 403 ? 18.672 -29.266 -8.773 1 92.75 403 LEU A O 1
ATOM 3052 N N . HIS A 1 404 ? 19.203 -30.781 -10.289 1 95.06 404 HIS A N 1
ATOM 3053 C CA . HIS A 1 404 ? 20.531 -30.266 -10.586 1 95.06 404 HIS A CA 1
ATOM 3054 C C . HIS A 1 404 ? 20.656 -29.844 -12.039 1 95.06 404 HIS A C 1
ATOM 3056 O O . HIS A 1 404 ? 20.594 -30.688 -12.945 1 95.06 404 HIS A O 1
ATOM 3062 N N . CYS A 1 405 ? 20.828 -28.531 -12.297 1 93.94 405 CYS A N 1
ATOM 3063 C CA . CYS A 1 405 ? 20.844 -27.969 -13.648 1 93.94 405 CYS A CA 1
ATOM 3064 C C . CYS A 1 405 ? 22.203 -27.406 -14 1 93.94 405 CYS A C 1
ATOM 3066 O O . CYS A 1 405 ? 22.797 -26.656 -13.211 1 93.94 405 CYS A O 1
ATOM 3068 N N . TYR A 1 406 ? 22.703 -27.719 -15.109 1 94.25 406 TYR A N 1
ATOM 3069 C CA . TYR A 1 406 ? 23.984 -27.281 -15.625 1 94.25 406 TYR A CA 1
ATOM 3070 C C . TYR A 1 406 ? 24.047 -27.422 -17.141 1 94.25 406 TYR A C 1
ATOM 3072 O O . TYR A 1 406 ? 23.094 -27.891 -17.766 1 94.25 406 TYR A O 1
ATOM 3080 N N . THR A 1 407 ? 25.078 -26.891 -17.781 1 93.06 407 THR A N 1
ATOM 3081 C CA . THR A 1 407 ? 25.312 -27.078 -19.203 1 93.06 407 THR A CA 1
ATOM 3082 C C . THR A 1 407 ? 26.5 -28.016 -19.438 1 93.06 407 THR A C 1
ATOM 3084 O O . THR A 1 407 ? 27.219 -28.359 -18.484 1 93.06 407 THR A O 1
ATOM 3087 N N . ALA A 1 408 ? 26.609 -28.391 -20.672 1 91.56 408 ALA A N 1
ATOM 3088 C CA . ALA A 1 408 ? 27.75 -29.219 -21.047 1 91.56 408 ALA A CA 1
ATOM 3089 C C . ALA A 1 408 ? 29.062 -28.484 -20.781 1 91.56 408 ALA A C 1
ATOM 3091 O O . ALA A 1 408 ? 30.094 -29.109 -20.516 1 91.56 408 ALA A O 1
ATOM 3092 N N . GLU A 1 409 ? 29 -27.219 -20.703 1 91.25 409 GLU A N 1
ATOM 3093 C CA . GLU A 1 409 ? 30.203 -26.406 -20.578 1 91.25 409 GLU A CA 1
ATOM 3094 C C . GLU A 1 409 ? 30.422 -25.984 -19.125 1 91.25 409 GLU A C 1
ATOM 3096 O O . GLU A 1 409 ? 31.453 -25.391 -18.797 1 91.25 409 GLU A O 1
ATOM 3101 N N . THR A 1 410 ? 29.516 -26.312 -18.297 1 94.75 410 THR A N 1
ATOM 3102 C CA . THR A 1 410 ? 29.656 -25.906 -16.891 1 94.75 410 THR A CA 1
ATOM 3103 C C . THR A 1 410 ? 30.875 -26.594 -16.25 1 94.75 410 THR A C 1
ATOM 3105 O O . THR A 1 410 ? 31 -27.812 -16.312 1 94.75 410 THR A O 1
ATOM 3108 N N . LYS A 1 411 ? 31.688 -25.797 -15.648 1 94 411 LYS A N 1
ATOM 3109 C CA . LYS A 1 411 ? 32.906 -26.328 -15.008 1 94 411 LYS A CA 1
ATOM 3110 C C . LYS A 1 411 ? 32.562 -27.031 -13.703 1 94 411 LYS A C 1
ATOM 3112 O O . LYS A 1 411 ? 31.531 -26.734 -13.07 1 94 411 LYS A O 1
ATOM 3117 N N . ALA A 1 412 ? 33.438 -27.891 -13.344 1 89.25 412 ALA A N 1
ATOM 3118 C CA . ALA A 1 412 ? 33.219 -28.625 -12.102 1 89.25 412 ALA A CA 1
ATOM 3119 C C . ALA A 1 412 ? 33.281 -27.703 -10.891 1 89.25 412 ALA A C 1
ATOM 3121 O O . ALA A 1 412 ? 32.594 -27.938 -9.898 1 89.25 412 ALA A O 1
ATOM 3122 N N . ASP A 1 413 ? 34.094 -26.672 -11.07 1 92.5 413 ASP A N 1
ATOM 3123 C CA . ASP A 1 413 ? 34.281 -25.766 -9.938 1 92.5 413 ASP A CA 1
ATOM 3124 C C . ASP A 1 413 ? 33.406 -24.516 -10.086 1 92.5 413 ASP A C 1
ATOM 3126 O O . ASP A 1 413 ? 33.719 -23.469 -9.523 1 92.5 413 ASP A O 1
ATOM 3130 N N . ALA A 1 414 ? 32.344 -24.641 -10.836 1 96.38 414 ALA A N 1
ATOM 3131 C CA . ALA A 1 414 ? 31.422 -23.531 -11.016 1 96.38 414 ALA A CA 1
ATOM 3132 C C . ALA A 1 414 ? 30.75 -23.141 -9.703 1 96.38 414 ALA A C 1
ATOM 3134 O O . ALA A 1 414 ? 30.531 -24 -8.836 1 96.38 414 ALA A O 1
ATOM 3135 N N . SER A 1 415 ? 30.5 -21.859 -9.531 1 97.69 415 SER A N 1
ATOM 3136 C CA . SER A 1 415 ? 29.719 -21.406 -8.391 1 97.69 415 SER A CA 1
ATOM 3137 C C . SER A 1 415 ? 28.312 -22.016 -8.406 1 97.69 415 SER A C 1
ATOM 3139 O O . SER A 1 415 ? 27.766 -22.281 -9.477 1 97.69 415 SER A O 1
ATOM 3141 N N . LEU A 1 416 ? 27.797 -22.203 -7.227 1 98.19 416 LEU A N 1
ATOM 3142 C CA . LEU A 1 416 ? 26.5 -22.844 -7.066 1 98.19 416 LEU A CA 1
ATOM 3143 C C . LEU A 1 416 ? 25.438 -21.828 -6.664 1 98.19 416 LEU A C 1
ATOM 3145 O O . LEU A 1 416 ? 25.625 -21.062 -5.711 1 98.19 416 LEU A O 1
ATOM 3149 N N . LEU A 1 417 ? 24.391 -21.781 -7.453 1 97.38 417 LEU A N 1
ATOM 3150 C CA . LEU A 1 417 ? 23.203 -21.016 -7.062 1 97.38 417 LEU A CA 1
ATOM 3151 C C . LEU A 1 417 ? 22.094 -21.953 -6.613 1 97.38 417 LEU A C 1
ATOM 3153 O O . LEU A 1 417 ? 21.781 -22.938 -7.293 1 97.38 417 LEU A O 1
ATOM 3157 N N . VAL A 1 418 ? 21.531 -21.688 -5.453 1 97.81 418 VAL A N 1
ATOM 3158 C CA . VAL A 1 418 ? 20.453 -22.484 -4.879 1 97.81 418 VAL A CA 1
ATOM 3159 C C . VAL A 1 418 ? 19.125 -21.766 -5.074 1 97.81 418 VAL A C 1
ATOM 3161 O O . VAL A 1 418 ? 18.938 -20.656 -4.59 1 97.81 418 VAL A O 1
ATOM 3164 N N . HIS A 1 419 ? 18.219 -22.438 -5.789 1 96.19 419 HIS A N 1
ATOM 3165 C CA . HIS A 1 419 ? 16.859 -21.938 -5.922 1 96.19 419 HIS A CA 1
ATOM 3166 C C . HIS A 1 419 ? 15.961 -22.484 -4.816 1 96.19 419 HIS A C 1
ATOM 3168 O O . HIS A 1 419 ? 15.555 -23.656 -4.852 1 96.19 419 HIS A O 1
ATOM 3174 N N . ALA A 1 420 ? 15.695 -21.672 -3.811 1 96.81 420 ALA A N 1
ATOM 3175 C CA . ALA A 1 420 ? 14.648 -22.016 -2.855 1 96.81 420 ALA A CA 1
ATOM 3176 C C . ALA A 1 420 ? 13.266 -21.766 -3.447 1 96.81 420 ALA A C 1
ATOM 3178 O O . ALA A 1 420 ? 12.867 -20.609 -3.637 1 96.81 420 ALA A O 1
ATOM 3179 N N . HIS A 1 421 ? 12.547 -22.812 -3.719 1 93.44 421 HIS A N 1
ATOM 3180 C CA . HIS A 1 421 ? 11.289 -22.625 -4.434 1 93.44 421 HIS A CA 1
ATOM 3181 C C . HIS A 1 421 ? 10.203 -22.094 -3.51 1 93.44 421 HIS A C 1
ATOM 3183 O O . HIS A 1 421 ? 10.32 -22.188 -2.285 1 93.44 421 HIS A O 1
ATOM 3189 N N . GLY A 1 422 ? 9.164 -21.516 -4.152 1 92.62 422 GLY A N 1
ATOM 3190 C CA . GLY A 1 422 ? 8.031 -20.984 -3.404 1 92.62 422 GLY A CA 1
ATOM 3191 C C . GLY A 1 422 ? 7.039 -22.062 -3 1 92.62 422 GLY A C 1
ATOM 3192 O O . GLY A 1 422 ? 7.297 -23.25 -3.172 1 92.62 422 GLY A O 1
ATOM 3193 N N . GLY A 1 423 ? 5.965 -21.641 -2.551 1 88 423 GLY A N 1
ATOM 3194 C CA . GLY A 1 423 ? 4.945 -22.516 -1.988 1 88 423 GLY A CA 1
ATOM 3195 C C . GLY A 1 423 ? 4.883 -22.453 -0.473 1 88 423 GLY A C 1
ATOM 3196 O O . GLY A 1 423 ? 4.445 -21.453 0.097 1 88 423 GLY A O 1
ATOM 3197 N N . PRO A 1 424 ? 5.426 -23.281 0.327 1 88.38 424 PRO A N 1
ATOM 3198 C CA . PRO A 1 424 ? 6.234 -24.453 -0.013 1 88.38 424 PRO A CA 1
ATOM 3199 C C . PRO A 1 424 ? 5.398 -25.609 -0.581 1 88.38 424 PRO A C 1
ATOM 3201 O O . PRO A 1 424 ? 5.953 -26.562 -1.128 1 88.38 424 PRO A O 1
ATOM 3204 N N . ALA A 1 425 ? 4.125 -25.469 -0.425 1 89.44 425 ALA A N 1
ATOM 3205 C CA . ALA A 1 425 ? 3.268 -26.547 -0.881 1 89.44 425 ALA A CA 1
ATOM 3206 C C . ALA A 1 425 ? 2.939 -26.406 -2.365 1 89.44 425 ALA A C 1
ATOM 3208 O O . ALA A 1 425 ? 1.788 -26.172 -2.732 1 89.44 425 ALA A O 1
ATOM 3209 N N . VAL A 1 426 ? 3.908 -26.688 -3.148 1 86.94 426 VAL A N 1
ATOM 3210 C CA . VAL A 1 426 ? 3.773 -26.688 -4.602 1 86.94 426 VAL A CA 1
ATOM 3211 C C . VAL A 1 426 ? 4.508 -27.891 -5.195 1 86.94 426 VAL A C 1
ATOM 3213 O O . VAL A 1 426 ? 5.527 -28.328 -4.656 1 86.94 426 VAL A O 1
ATOM 3216 N N . ALA A 1 427 ? 3.92 -28.328 -6.242 1 83.81 427 ALA A N 1
ATOM 3217 C CA . ALA A 1 427 ? 4.539 -29.453 -6.918 1 83.81 427 ALA A CA 1
ATOM 3218 C C . ALA A 1 427 ? 5.41 -29 -8.086 1 83.81 427 ALA A C 1
ATOM 3220 O O . ALA A 1 427 ? 5.125 -27.984 -8.719 1 83.81 427 ALA A O 1
ATOM 3221 N N . PHE A 1 428 ? 6.469 -29.766 -8.305 1 82.69 428 PHE A N 1
ATOM 3222 C CA . PHE A 1 428 ? 7.395 -29.469 -9.391 1 82.69 428 PHE A CA 1
ATOM 3223 C C . PHE A 1 428 ? 7.629 -30.688 -10.266 1 82.69 428 PHE A C 1
ATOM 3225 O O . PHE A 1 428 ? 7.539 -31.828 -9.789 1 82.69 428 PHE A O 1
ATOM 3232 N N . THR A 1 429 ? 7.816 -30.391 -11.555 1 76.62 429 THR A N 1
ATOM 3233 C CA . THR A 1 429 ? 8.211 -31.438 -12.5 1 76.62 429 THR A CA 1
ATOM 3234 C C . THR A 1 429 ? 9.57 -31.125 -13.117 1 76.62 429 THR A C 1
ATOM 3236 O O . THR A 1 429 ? 9.859 -29.969 -13.43 1 76.62 429 THR A O 1
ATOM 3239 N N . ALA A 1 430 ? 10.383 -32.188 -13.227 1 79.5 430 ALA A N 1
ATOM 3240 C CA . ALA A 1 430 ? 11.703 -32.031 -13.828 1 79.5 430 ALA A CA 1
ATOM 3241 C C . ALA A 1 430 ? 11.594 -31.906 -15.352 1 79.5 430 ALA A C 1
ATOM 3243 O O . ALA A 1 430 ? 11.391 -32.906 -16.047 1 79.5 430 ALA A O 1
ATOM 3244 N N . HIS A 1 431 ? 11.547 -30.688 -15.867 1 76.06 431 HIS A N 1
ATOM 3245 C CA . HIS A 1 431 ? 11.508 -30.453 -17.312 1 76.06 431 HIS A CA 1
ATOM 3246 C C . HIS A 1 431 ? 12.695 -29.609 -17.766 1 76.06 431 HIS A C 1
ATOM 3248 O O . HIS A 1 431 ? 13.164 -28.75 -17.031 1 76.06 431 HIS A O 1
ATOM 3254 N N . ARG A 1 432 ? 13.07 -29.922 -18.938 1 75.38 432 ARG A N 1
ATOM 3255 C CA . ARG A 1 432 ? 14.188 -29.156 -19.484 1 75.38 432 ARG A CA 1
ATOM 3256 C C . ARG A 1 432 ? 13.805 -27.688 -19.688 1 75.38 432 ARG A C 1
ATOM 3258 O O . ARG A 1 432 ? 14.625 -26.797 -19.484 1 75.38 432 ARG A O 1
ATOM 3265 N N . THR A 1 433 ? 12.555 -27.547 -20.047 1 70 433 THR A N 1
ATOM 3266 C CA . THR A 1 433 ? 12.102 -26.188 -20.312 1 70 433 THR A CA 1
ATOM 3267 C C . THR A 1 433 ? 12.102 -25.344 -19.047 1 70 433 THR A C 1
ATOM 3269 O O . THR A 1 433 ? 12.289 -24.125 -19.094 1 70 433 THR A O 1
ATOM 3272 N N . ALA A 1 434 ? 11.812 -26.062 -17.984 1 62.03 434 ALA A N 1
ATOM 3273 C CA . ALA A 1 434 ? 11.844 -25.312 -16.719 1 62.03 434 ALA A CA 1
ATOM 3274 C C . ALA A 1 434 ? 13.203 -24.672 -16.5 1 62.03 434 ALA A C 1
ATOM 3276 O O . ALA A 1 434 ? 13.289 -23.547 -16 1 62.03 434 ALA A O 1
ATOM 3277 N N . ALA A 1 435 ? 14.148 -25.406 -16.844 1 58.12 435 ALA A N 1
ATOM 3278 C CA . ALA A 1 435 ? 15.5 -24.875 -16.734 1 58.12 435 ALA A CA 1
ATOM 3279 C C . ALA A 1 435 ? 15.805 -23.906 -17.891 1 58.12 435 ALA A C 1
ATOM 3281 O O . ALA A 1 435 ? 16.625 -23.016 -17.75 1 58.12 435 ALA A O 1
ATOM 3282 N N . ALA A 1 436 ? 15.117 -24.25 -18.891 1 45.81 436 ALA A N 1
ATOM 3283 C CA . ALA A 1 436 ? 15.391 -23.5 -20.109 1 45.81 436 ALA A CA 1
ATOM 3284 C C . ALA A 1 436 ? 14.375 -22.375 -20.297 1 45.81 436 ALA A C 1
ATOM 3286 O O . ALA A 1 436 ? 14.633 -21.406 -21.031 1 45.81 436 ALA A O 1
ATOM 3287 N N . SER A 1 437 ? 13.25 -22.531 -19.906 1 51.03 437 SER A N 1
ATOM 3288 C CA . SER A 1 437 ? 12.18 -21.578 -20.156 1 51.03 437 SER A CA 1
ATOM 3289 C C . SER A 1 437 ? 11.781 -20.844 -18.875 1 51.03 437 SER A C 1
ATOM 3291 O O . SER A 1 437 ? 12.195 -21.234 -17.781 1 51.03 437 SER A O 1
ATOM 3293 N N . ASN A 1 438 ? 11.281 -19.641 -19.016 1 45.16 438 ASN A N 1
ATOM 3294 C CA . ASN A 1 438 ? 10.852 -18.734 -17.969 1 45.16 438 ASN A CA 1
ATOM 3295 C C . ASN A 1 438 ? 9.781 -19.359 -17.078 1 45.16 438 ASN A C 1
ATOM 3297 O O . ASN A 1 438 ? 8.586 -19.203 -17.344 1 45.16 438 ASN A O 1
ATOM 3301 N N . VAL A 1 439 ? 10.016 -20.562 -16.719 1 51.38 439 VAL A N 1
ATOM 3302 C CA . VAL A 1 439 ? 9.133 -20.797 -15.586 1 51.38 439 VAL A CA 1
ATOM 3303 C C . VAL A 1 439 ? 9.195 -19.625 -14.617 1 51.38 439 VAL A C 1
ATOM 3305 O O . VAL A 1 439 ? 9.969 -18.688 -14.828 1 51.38 439 VAL A O 1
ATOM 3308 N N . ARG A 1 440 ? 8.359 -19.578 -13.695 1 59.66 440 ARG A N 1
ATOM 3309 C CA . ARG A 1 440 ? 8.266 -18.5 -12.719 1 59.66 440 ARG A CA 1
ATOM 3310 C C . ARG A 1 440 ? 9.648 -18.031 -12.281 1 59.66 440 ARG A C 1
ATOM 3312 O O . ARG A 1 440 ? 9.844 -16.859 -11.969 1 59.66 440 ARG A O 1
ATOM 3319 N N . TYR A 1 441 ? 10.688 -18.953 -12.617 1 66.12 441 TYR A N 1
ATOM 3320 C CA . TYR A 1 441 ? 12.016 -18.531 -12.18 1 66.12 441 TYR A CA 1
ATOM 3321 C C . TYR A 1 441 ? 13.055 -18.781 -13.266 1 66.12 441 TYR A C 1
ATOM 3323 O O . TYR A 1 441 ? 13.062 -19.844 -13.898 1 66.12 441 TYR A O 1
ATOM 3331 N N . PRO A 1 442 ? 14 -17.844 -13.547 1 73.31 442 PRO A N 1
ATOM 3332 C CA . PRO A 1 442 ? 14.914 -17.875 -14.688 1 73.31 442 PRO A CA 1
ATOM 3333 C C . PRO A 1 442 ? 16.188 -18.656 -14.406 1 73.31 442 PRO A C 1
ATOM 3335 O O . PRO A 1 442 ? 16.922 -18.344 -13.461 1 73.31 442 PRO A O 1
ATOM 3338 N N . TYR A 1 443 ? 16.516 -19.797 -15.203 1 87.06 443 TYR A N 1
ATOM 3339 C CA . TYR A 1 443 ? 17.781 -20.5 -15.023 1 87.06 443 TYR A CA 1
ATOM 3340 C C . TYR A 1 443 ? 18.688 -20.281 -16.219 1 87.06 443 TYR A C 1
ATOM 3342 O O . TYR A 1 443 ? 19.922 -20.281 -16.094 1 87.06 443 TYR A O 1
ATOM 3350 N N . ARG A 1 444 ? 18.156 -20.125 -17.359 1 85.75 444 ARG A N 1
ATOM 3351 C CA . ARG A 1 444 ? 18.906 -20.234 -18.609 1 85.75 444 ARG A CA 1
ATOM 3352 C C . ARG A 1 444 ? 20.062 -19.219 -18.625 1 85.75 444 ARG A C 1
ATOM 3354 O O . ARG A 1 444 ? 21.188 -19.578 -18.953 1 85.75 444 ARG A O 1
ATOM 3361 N N . GLN A 1 445 ? 19.734 -17.984 -18.266 1 87.25 445 GLN A N 1
ATOM 3362 C CA . GLN A 1 445 ? 20.766 -16.953 -18.297 1 87.25 445 GLN A CA 1
ATOM 3363 C C . GLN A 1 445 ? 21.844 -17.234 -17.25 1 87.25 445 GLN A C 1
ATOM 3365 O O . GLN A 1 445 ? 23.016 -16.922 -17.453 1 87.25 445 GLN A O 1
ATOM 3370 N N . LEU A 1 446 ? 21.469 -17.828 -16.172 1 92.62 446 LEU A N 1
ATOM 3371 C CA . LEU A 1 446 ? 22.438 -18.188 -15.133 1 92.62 446 LEU A CA 1
ATOM 3372 C C . LEU A 1 446 ? 23.328 -19.328 -15.594 1 92.62 446 LEU A C 1
ATOM 3374 O O . LEU A 1 446 ? 24.547 -19.266 -15.461 1 92.62 446 LEU A O 1
ATOM 3378 N N . LEU A 1 447 ? 22.719 -20.344 -16.188 1 92.56 447 LEU A N 1
ATOM 3379 C CA . LEU A 1 447 ? 23.438 -21.531 -16.625 1 92.56 447 LEU A CA 1
ATOM 3380 C C . LEU A 1 447 ? 24.406 -21.188 -17.75 1 92.56 447 LEU A C 1
ATOM 3382 O O . LEU A 1 447 ? 25.562 -21.609 -17.734 1 92.56 447 LEU A O 1
ATOM 3386 N N . LYS A 1 448 ? 23.938 -20.406 -18.641 1 89.81 448 LYS A N 1
ATOM 3387 C CA . LYS A 1 448 ? 24.75 -20.047 -19.781 1 89.81 448 LYS A CA 1
ATOM 3388 C C . LYS A 1 448 ? 25.891 -19.109 -19.375 1 89.81 448 LYS A C 1
ATOM 3390 O O . LYS A 1 448 ? 26.859 -18.953 -20.125 1 89.81 448 LYS A O 1
ATOM 3395 N N . SER A 1 449 ? 25.766 -18.531 -18.234 1 91.94 449 SER A N 1
ATOM 3396 C CA . SER A 1 449 ? 26.828 -17.656 -17.719 1 91.94 449 SER A CA 1
ATOM 3397 C C . SER A 1 449 ? 27.844 -18.453 -16.891 1 91.94 449 SER A C 1
ATOM 3399 O O . SER A 1 449 ? 28.781 -17.875 -16.344 1 91.94 449 SER A O 1
ATOM 3401 N N . GLY A 1 450 ? 27.609 -19.75 -16.703 1 93.75 450 GLY A N 1
ATOM 3402 C CA . GLY A 1 450 ? 28.609 -20.594 -16.109 1 93.75 450 GLY A CA 1
ATOM 3403 C C . GLY A 1 450 ? 28.234 -21.094 -14.719 1 93.75 450 GLY A C 1
ATOM 3404 O O . GLY A 1 450 ? 29.016 -21.797 -14.07 1 93.75 450 GLY A O 1
ATOM 3405 N N . TYR A 1 451 ? 27.062 -20.828 -14.305 1 95.81 451 TYR A N 1
ATOM 3406 C CA . TYR A 1 451 ? 26.641 -21.25 -12.977 1 95.81 451 TYR A CA 1
ATOM 3407 C C . TYR A 1 451 ? 26.078 -22.656 -13.008 1 95.81 451 TYR A C 1
ATOM 3409 O O . TYR A 1 451 ? 25.641 -23.141 -14.062 1 95.81 451 TYR A O 1
ATOM 3417 N N . ARG A 1 452 ? 26.156 -23.25 -11.914 1 96.12 452 ARG A N 1
ATOM 3418 C CA . ARG A 1 452 ? 25.344 -24.422 -11.57 1 96.12 452 ARG A CA 1
ATOM 3419 C C . ARG A 1 452 ? 24.172 -24.031 -10.695 1 96.12 452 ARG A C 1
ATOM 3421 O O . ARG A 1 452 ? 24.297 -23.188 -9.797 1 96.12 452 ARG A O 1
ATOM 3428 N N . VAL A 1 453 ? 22.969 -24.641 -10.992 1 95.81 453 VAL A N 1
ATOM 3429 C CA . VAL A 1 453 ? 21.781 -24.328 -10.203 1 95.81 453 VAL A CA 1
ATOM 3430 C C . VAL A 1 453 ? 21.172 -25.609 -9.633 1 95.81 453 VAL A C 1
ATOM 3432 O O . VAL A 1 453 ? 21.047 -26.609 -10.344 1 95.81 453 VAL A O 1
ATOM 3435 N N . ILE A 1 454 ? 20.859 -25.594 -8.336 1 96.31 454 ILE A N 1
ATOM 3436 C CA . ILE A 1 454 ? 20.109 -26.688 -7.77 1 96.31 454 ILE A CA 1
ATOM 3437 C C . ILE A 1 454 ? 18.781 -26.172 -7.199 1 96.31 454 ILE A C 1
ATOM 3439 O O . ILE A 1 454 ? 18.703 -25.016 -6.77 1 96.31 454 ILE A O 1
ATOM 3443 N N . MET A 1 455 ? 17.766 -27.016 -7.234 1 95 455 MET A N 1
ATOM 3444 C CA . MET A 1 455 ? 16.484 -26.781 -6.594 1 95 455 MET A CA 1
ATOM 3445 C C . MET A 1 455 ? 16.109 -27.938 -5.676 1 95 455 MET A C 1
ATOM 3447 O O . MET A 1 455 ? 15.508 -28.922 -6.121 1 95 455 MET A O 1
ATOM 3451 N N . PRO A 1 456 ? 16.438 -27.781 -4.395 1 96.88 456 PRO A N 1
ATOM 3452 C CA . PRO A 1 456 ? 16.031 -28.828 -3.455 1 96.88 456 PRO A CA 1
ATOM 3453 C C . PRO A 1 456 ? 14.523 -28.938 -3.307 1 96.88 456 PRO A C 1
ATOM 3455 O O . PRO A 1 456 ? 13.836 -27.906 -3.209 1 96.88 456 PRO A O 1
ATOM 3458 N N . LEU A 1 457 ? 13.992 -30.125 -3.412 1 94.94 457 LEU A N 1
ATOM 3459 C CA . LEU A 1 457 ? 12.586 -30.375 -3.133 1 94.94 457 LEU A CA 1
ATOM 3460 C C . LEU A 1 457 ? 12.375 -30.734 -1.664 1 94.94 457 LEU A C 1
ATOM 3462 O O . LEU A 1 457 ? 12.055 -31.875 -1.334 1 94.94 457 LEU A O 1
ATOM 3466 N N . PHE A 1 458 ? 12.469 -29.703 -0.832 1 97.44 458 PHE A N 1
ATOM 3467 C CA . PHE A 1 458 ? 12.5 -29.859 0.618 1 97.44 458 PHE A CA 1
ATOM 3468 C C . PHE A 1 458 ? 11.109 -30.188 1.152 1 97.44 458 PHE A C 1
ATOM 3470 O O . PHE A 1 458 ? 10.125 -30.156 0.409 1 97.44 458 PHE A O 1
ATOM 3477 N N . ARG A 1 459 ? 11.125 -30.672 2.455 1 97.38 459 ARG A N 1
ATOM 3478 C CA . ARG A 1 459 ? 9.836 -30.984 3.068 1 97.38 459 ARG A CA 1
ATOM 3479 C C . ARG A 1 459 ? 8.867 -29.812 2.955 1 97.38 459 ARG A C 1
ATOM 3481 O O . ARG A 1 459 ? 9.266 -28.656 3.105 1 97.38 459 ARG A O 1
ATOM 3488 N N . GLY A 1 460 ? 7.582 -30.078 2.758 1 94 460 GLY A N 1
ATOM 3489 C CA . GLY A 1 460 ? 6.582 -29.078 2.414 1 94 460 GLY A CA 1
ATOM 3490 C C . GLY A 1 460 ? 6.168 -29.125 0.956 1 94 460 GLY A C 1
ATOM 3491 O O . GLY A 1 460 ? 5.082 -28.672 0.6 1 94 460 GLY A O 1
ATOM 3492 N N . THR A 1 461 ? 7.047 -29.719 0.089 1 92.5 461 THR A N 1
ATOM 3493 C CA . THR A 1 461 ? 6.789 -29.828 -1.343 1 92.5 461 THR A CA 1
ATOM 3494 C C . THR A 1 461 ? 5.688 -30.844 -1.617 1 92.5 461 THR A C 1
ATOM 3496 O O . THR A 1 461 ? 5.629 -31.891 -0.974 1 92.5 461 THR A O 1
ATOM 3499 N N . LEU A 1 462 ? 4.816 -30.594 -2.553 1 87.56 462 LEU A N 1
ATOM 3500 C CA . LEU A 1 462 ? 3.771 -31.516 -2.953 1 87.56 462 LEU A CA 1
ATOM 3501 C C . LEU A 1 462 ? 4.332 -32.594 -3.867 1 87.56 462 LEU A C 1
ATOM 3503 O O . LEU A 1 462 ? 5.402 -32.438 -4.457 1 87.56 462 LEU A O 1
ATOM 3507 N N . GLY A 1 463 ? 3.619 -33.688 -3.986 1 83.12 463 GLY A N 1
ATOM 3508 C CA . GLY A 1 463 ? 4 -34.75 -4.887 1 83.12 463 GLY A CA 1
ATOM 3509 C C . GLY A 1 463 ? 4.641 -35.938 -4.172 1 83.12 463 GLY A C 1
ATOM 3510 O O . GLY A 1 463 ? 4.871 -37 -4.773 1 83.12 463 GLY A O 1
ATOM 3511 N N . TYR A 1 464 ? 4.875 -35.75 -2.844 1 87.75 464 TYR A N 1
ATOM 3512 C CA . TYR A 1 464 ? 5.535 -36.812 -2.074 1 87.75 464 TYR A CA 1
ATOM 3513 C C . TYR A 1 464 ? 4.637 -37.312 -0.945 1 87.75 464 TYR A C 1
ATOM 3515 O O . TYR A 1 464 ? 5.113 -37.906 0.022 1 87.75 464 TYR A O 1
ATOM 3523 N N . GLY A 1 465 ? 3.348 -36.969 -1.058 1 87.56 465 GLY A N 1
ATOM 3524 C CA . GLY A 1 465 ? 2.385 -37.344 -0.036 1 87.56 465 GLY A CA 1
ATOM 3525 C C . GLY A 1 465 ? 2.121 -36.25 0.976 1 87.56 465 GLY A C 1
ATOM 3526 O O . GLY A 1 465 ? 2.953 -35.375 1.162 1 87.56 465 GLY A O 1
ATOM 3527 N N . ASP A 1 466 ? 0.961 -36.375 1.662 1 89.81 466 ASP A N 1
ATOM 3528 C CA . ASP A 1 466 ? 0.522 -35.344 2.586 1 89.81 466 ASP A CA 1
ATOM 3529 C C . ASP A 1 466 ? 1.471 -35.219 3.775 1 89.81 466 ASP A C 1
ATOM 3531 O O . ASP A 1 466 ? 1.726 -34.125 4.27 1 89.81 466 ASP A O 1
ATOM 3535 N N . LYS A 1 467 ? 1.961 -36.375 4.258 1 92.75 467 LYS A N 1
ATOM 3536 C CA . LYS A 1 467 ? 2.867 -36.344 5.398 1 92.75 467 LYS A CA 1
ATOM 3537 C C . LYS A 1 467 ? 4.113 -35.5 5.094 1 92.75 467 LYS A C 1
ATOM 3539 O O . LYS A 1 467 ? 4.566 -34.719 5.934 1 92.75 467 LYS A O 1
ATOM 3544 N N . PHE A 1 468 ? 4.688 -35.719 3.938 1 93.5 468 PHE A N 1
ATOM 3545 C CA . PHE A 1 468 ? 5.863 -34.969 3.518 1 93.5 468 PHE A CA 1
ATOM 3546 C C . PHE A 1 468 ? 5.523 -33.469 3.32 1 93.5 468 PHE A C 1
ATOM 3548 O O . PHE A 1 468 ? 6.273 -32.594 3.746 1 93.5 468 PHE A O 1
ATOM 3555 N N . ALA A 1 469 ? 4.371 -33.219 2.707 1 92.25 469 ALA A N 1
ATOM 3556 C CA . ALA A 1 469 ? 3.932 -31.859 2.43 1 92.25 469 ALA A CA 1
ATOM 3557 C C . ALA A 1 469 ? 3.65 -31.109 3.725 1 92.25 469 ALA A C 1
ATOM 3559 O O . ALA A 1 469 ? 3.744 -29.875 3.764 1 92.25 469 ALA A O 1
ATOM 3560 N N . GLN A 1 470 ? 3.369 -31.781 4.793 1 93.06 470 GLN A N 1
ATOM 3561 C CA . GLN A 1 470 ? 2.986 -31.156 6.055 1 93.06 470 GLN A CA 1
ATOM 3562 C C . GLN A 1 470 ? 4.125 -31.219 7.066 1 93.06 470 GLN A C 1
ATOM 3564 O O . GLN A 1 470 ? 3.971 -30.797 8.219 1 93.06 470 GLN A O 1
ATOM 3569 N N . ALA A 1 471 ? 5.246 -31.656 6.664 1 94.81 471 ALA A N 1
ATOM 3570 C CA . ALA A 1 471 ? 6.324 -31.969 7.594 1 94.81 471 ALA A CA 1
ATOM 3571 C C . ALA A 1 471 ? 7.004 -30.703 8.109 1 94.81 471 ALA A C 1
ATOM 3573 O O . ALA A 1 471 ? 7.75 -30.75 9.086 1 94.81 471 ALA A O 1
ATOM 3574 N N . ASN A 1 472 ? 6.82 -29.609 7.48 1 93.25 472 ASN A N 1
ATOM 3575 C CA . ASN A 1 472 ? 7.445 -28.375 7.949 1 93.25 472 ASN A CA 1
ATOM 3576 C C . ASN A 1 472 ? 6.469 -27.516 8.742 1 93.25 472 ASN A C 1
ATOM 3578 O O . ASN A 1 472 ? 6.805 -26.406 9.156 1 93.25 472 ASN A O 1
ATOM 3582 N N . ILE A 1 473 ? 5.211 -27.938 8.914 1 90.75 473 ILE A N 1
ATOM 3583 C CA . ILE A 1 473 ? 4.215 -27.156 9.648 1 90.75 473 ILE A CA 1
ATOM 3584 C C . ILE A 1 473 ? 4.703 -26.906 11.07 1 90.75 473 ILE A C 1
ATOM 3586 O O . ILE A 1 473 ? 5.066 -27.844 11.789 1 90.75 473 ILE A O 1
ATOM 3590 N N . GLY A 1 474 ? 4.785 -25.625 11.469 1 87.06 474 GLY A N 1
ATOM 3591 C CA . GLY A 1 474 ? 5.195 -25.219 12.805 1 87.06 474 GLY A CA 1
ATOM 3592 C C . GLY A 1 474 ? 6.695 -25.094 12.953 1 87.06 474 GLY A C 1
ATOM 3593 O O . GLY A 1 474 ? 7.191 -24.75 14.031 1 87.06 474 GLY A O 1
ATOM 3594 N N . CYS A 1 475 ? 7.449 -25.391 11.883 1 91.44 475 CYS A N 1
ATOM 3595 C CA . CYS A 1 475 ? 8.906 -25.328 11.969 1 91.44 475 CYS A CA 1
ATOM 3596 C C . CYS A 1 475 ? 9.508 -24.781 10.688 1 91.44 475 CYS A C 1
ATOM 3598 O O . CYS A 1 475 ? 10.586 -25.203 10.266 1 91.44 475 CYS A O 1
ATOM 3600 N N . GLN A 1 476 ? 8.852 -23.891 10.078 1 93 476 GLN A N 1
ATOM 3601 C CA . GLN A 1 476 ? 9.289 -23.297 8.82 1 93 476 GLN A CA 1
ATOM 3602 C C . GLN A 1 476 ? 10.594 -22.531 9 1 93 476 GLN A C 1
ATOM 3604 O O . GLN A 1 476 ? 10.758 -21.797 9.977 1 93 476 GLN A O 1
ATOM 3609 N N . GLY A 1 477 ? 11.492 -22.703 8.062 1 95.31 477 GLY A N 1
ATOM 3610 C CA . GLY A 1 477 ? 12.727 -21.922 8.008 1 95.31 477 GLY A CA 1
ATOM 3611 C C . GLY A 1 477 ? 13.727 -22.312 9.078 1 95.31 477 GLY A C 1
ATOM 3612 O O . GLY A 1 477 ? 14.656 -21.562 9.375 1 95.31 477 GLY A O 1
ATOM 3613 N N . ARG A 1 478 ? 13.562 -23.469 9.656 1 95.81 478 ARG A N 1
ATOM 3614 C CA . ARG A 1 478 ? 14.461 -23.891 10.727 1 95.81 478 ARG A CA 1
ATOM 3615 C C . ARG A 1 478 ? 15.539 -24.828 10.203 1 95.81 478 ARG A C 1
ATOM 3617 O O . ARG A 1 478 ? 15.344 -25.5 9.188 1 95.81 478 ARG A O 1
ATOM 3624 N N . HIS A 1 479 ? 16.594 -24.922 10.977 1 96.25 479 HIS A N 1
ATOM 3625 C CA . HIS A 1 479 ? 17.719 -25.781 10.648 1 96.25 479 HIS A CA 1
ATOM 3626 C C . HIS A 1 479 ? 17.328 -27.25 10.719 1 96.25 479 HIS A C 1
ATOM 3628 O O . HIS A 1 479 ? 17.891 -28.078 10.008 1 96.25 479 HIS A O 1
ATOM 3634 N N . ASP A 1 480 ? 16.328 -27.516 11.531 1 96.06 480 ASP A N 1
ATOM 3635 C CA . ASP A 1 480 ? 15.914 -28.906 11.695 1 96.06 480 ASP A CA 1
ATOM 3636 C C . ASP A 1 480 ? 14.633 -29.188 10.906 1 96.06 480 ASP A C 1
ATOM 3638 O O . ASP A 1 480 ? 13.852 -30.062 11.289 1 96.06 480 ASP A O 1
ATOM 3642 N N . SER A 1 481 ? 14.422 -28.406 9.914 1 96.56 481 SER A N 1
ATOM 3643 C CA . SER A 1 481 ? 13.258 -28.547 9.047 1 96.56 481 SER A CA 1
ATOM 3644 C C . SER A 1 481 ? 13.609 -28.234 7.59 1 96.56 481 SER A C 1
ATOM 3646 O O . SER A 1 481 ? 14.586 -28.766 7.059 1 96.56 481 SER A O 1
ATOM 3648 N N . ASP A 1 482 ? 12.867 -27.422 6.914 1 97.56 482 ASP A N 1
ATOM 3649 C CA . ASP A 1 482 ? 13.023 -27.25 5.473 1 97.56 482 ASP A CA 1
ATOM 3650 C C . ASP A 1 482 ? 14.328 -26.516 5.148 1 97.56 482 ASP A C 1
ATOM 3652 O O . ASP A 1 482 ? 14.961 -26.797 4.129 1 97.56 482 ASP A O 1
ATOM 3656 N N . LEU A 1 483 ? 14.75 -25.562 6.016 1 98.38 483 LEU A N 1
ATOM 3657 C CA . LEU A 1 483 ? 16.062 -24.969 5.801 1 98.38 483 LEU A CA 1
ATOM 3658 C C . LEU A 1 483 ? 17.156 -26.031 5.926 1 98.38 483 LEU A C 1
ATOM 3660 O O . LEU A 1 483 ? 18.125 -26.031 5.145 1 98.38 483 LEU A O 1
ATOM 3664 N N . GLY A 1 484 ? 17.031 -26.875 6.906 1 98.5 484 GLY A N 1
ATOM 3665 C CA . GLY A 1 484 ? 17.969 -27.984 7.035 1 98.5 484 GLY A CA 1
ATOM 3666 C C . GLY A 1 484 ? 18.047 -28.844 5.793 1 98.5 484 GLY A C 1
ATOM 3667 O O . GLY A 1 484 ? 19.125 -29.328 5.426 1 98.5 484 GLY A O 1
ATOM 3668 N N . ASP A 1 485 ? 16.891 -29.078 5.184 1 98.81 485 ASP A N 1
ATOM 3669 C CA . ASP A 1 485 ? 16.844 -29.859 3.945 1 98.81 485 ASP A CA 1
ATOM 3670 C C . ASP A 1 485 ? 17.656 -29.172 2.844 1 98.81 485 ASP A C 1
ATOM 3672 O O . ASP A 1 485 ? 18.359 -29.844 2.084 1 98.81 485 ASP A O 1
ATOM 3676 N N . ILE A 1 486 ? 17.594 -27.875 2.752 1 98.75 486 ILE A N 1
ATOM 3677 C CA . ILE A 1 486 ? 18.312 -27.094 1.744 1 98.75 486 ILE A CA 1
ATOM 3678 C C . ILE A 1 486 ? 19.812 -27.156 2.02 1 98.75 486 ILE A C 1
ATOM 3680 O O . ILE A 1 486 ? 20.609 -27.375 1.105 1 98.75 486 ILE A O 1
ATOM 3684 N N . LEU A 1 487 ? 20.203 -27.016 3.264 1 98.62 487 LEU A N 1
ATOM 3685 C CA . LEU A 1 487 ? 21.609 -27.062 3.639 1 98.62 487 LEU A CA 1
ATOM 3686 C C . LEU A 1 487 ? 22.188 -28.453 3.387 1 98.62 487 LEU A C 1
ATOM 3688 O O . LEU A 1 487 ? 23.328 -28.594 2.969 1 98.62 487 LEU A O 1
ATOM 3692 N N . ALA A 1 488 ? 21.375 -29.453 3.613 1 98.75 488 ALA A N 1
ATOM 3693 C CA . ALA A 1 488 ? 21.812 -30.812 3.326 1 98.75 488 ALA A CA 1
ATOM 3694 C C . ALA A 1 488 ? 22.047 -31.016 1.833 1 98.75 488 ALA A C 1
ATOM 3696 O O . ALA A 1 488 ? 22.938 -31.766 1.438 1 98.75 488 ALA A O 1
ATOM 3697 N N . ALA A 1 489 ? 21.219 -30.422 1.01 1 98.69 489 ALA A N 1
ATOM 3698 C CA . ALA A 1 489 ? 21.422 -30.484 -0.435 1 98.69 489 ALA A CA 1
ATOM 3699 C C . ALA A 1 489 ? 22.766 -29.891 -0.823 1 98.69 489 ALA A C 1
ATOM 3701 O O . ALA A 1 489 ? 23.484 -30.453 -1.653 1 98.69 489 ALA A O 1
ATOM 3702 N N . ILE A 1 490 ? 23.125 -28.781 -0.242 1 98.5 490 ILE A N 1
ATOM 3703 C CA . ILE A 1 490 ? 24.406 -28.125 -0.501 1 98.5 490 ILE A CA 1
ATOM 3704 C C . ILE A 1 490 ? 25.547 -29.031 -0.072 1 98.5 490 ILE A C 1
ATOM 3706 O O . ILE A 1 490 ? 26.547 -29.172 -0.788 1 98.5 490 ILE A O 1
ATOM 3710 N N . GLN A 1 491 ? 25.406 -29.672 1.047 1 97.94 491 GLN A N 1
ATOM 3711 C CA . GLN A 1 491 ? 26.422 -30.594 1.525 1 97.94 491 GLN A CA 1
ATOM 3712 C C . GLN A 1 491 ? 26.609 -31.766 0.56 1 97.94 491 GLN A C 1
ATOM 3714 O O . GLN A 1 491 ? 27.734 -32.219 0.319 1 97.94 491 GLN A O 1
ATOM 3719 N N . ALA A 1 492 ? 25.484 -32.281 0.063 1 98.12 492 ALA A N 1
ATOM 3720 C CA . ALA A 1 492 ? 25.562 -33.344 -0.923 1 98.12 492 ALA A CA 1
ATOM 3721 C C . ALA A 1 492 ? 26.328 -32.906 -2.164 1 98.12 492 ALA A C 1
ATOM 3723 O O . ALA A 1 492 ? 27.125 -33.656 -2.717 1 98.12 492 ALA A O 1
ATOM 3724 N N . MET A 1 493 ? 26.094 -31.688 -2.629 1 97.81 493 MET A N 1
ATOM 3725 C CA . MET A 1 493 ? 26.797 -31.156 -3.785 1 97.81 493 MET A CA 1
ATOM 3726 C C . MET A 1 493 ? 28.281 -30.969 -3.475 1 97.81 493 MET A C 1
ATOM 3728 O O . MET A 1 493 ? 29.141 -31.172 -4.34 1 97.81 493 MET A O 1
ATOM 3732 N N . ARG A 1 494 ? 28.547 -30.562 -2.281 1 96.88 494 ARG A N 1
ATOM 3733 C CA . ARG A 1 494 ? 29.938 -30.422 -1.854 1 96.88 494 ARG A CA 1
ATOM 3734 C C . ARG A 1 494 ? 30.656 -31.766 -1.909 1 96.88 494 ARG A C 1
ATOM 3736 O O . ARG A 1 494 ? 31.781 -31.859 -2.402 1 96.88 494 ARG A O 1
ATOM 3743 N N . LYS A 1 495 ? 30.047 -32.75 -1.437 1 96.5 495 LYS A N 1
ATOM 3744 C CA . LYS A 1 495 ? 30.609 -34.094 -1.442 1 96.5 495 LYS A CA 1
ATOM 3745 C C . LYS A 1 495 ? 30.859 -34.562 -2.867 1 96.5 495 LYS A C 1
ATOM 3747 O O . LYS A 1 495 ? 31.797 -35.312 -3.119 1 96.5 495 LYS A O 1
ATOM 3752 N N . SER A 1 496 ? 30.016 -34.125 -3.738 1 96.12 496 SER A N 1
ATOM 3753 C CA . SER A 1 496 ? 30.125 -34.531 -5.137 1 96.12 496 SER A CA 1
ATOM 3754 C C . SER A 1 496 ? 31.109 -33.625 -5.887 1 96.12 496 SER A C 1
ATOM 3756 O O . SER A 1 496 ? 31.359 -33.812 -7.082 1 96.12 496 SER A O 1
ATOM 3758 N N . GLY A 1 497 ? 31.625 -32.562 -5.199 1 95.12 497 GLY A N 1
ATOM 3759 C CA . GLY A 1 497 ? 32.625 -31.688 -5.785 1 95.12 497 GLY A CA 1
ATOM 3760 C C . GLY A 1 497 ? 32.031 -30.531 -6.57 1 95.12 497 GLY A C 1
ATOM 3761 O O . GLY A 1 497 ? 32.719 -29.938 -7.41 1 95.12 497 GLY A O 1
ATOM 3762 N N . PHE A 1 498 ? 30.734 -30.203 -6.289 1 96.31 498 PHE A N 1
ATOM 3763 C CA . PHE A 1 498 ? 30.062 -29.203 -7.121 1 96.31 498 PHE A CA 1
ATOM 3764 C C . PHE A 1 498 ? 29.688 -27.984 -6.297 1 96.31 498 PHE A C 1
ATOM 3766 O O . PHE A 1 498 ? 28.969 -27.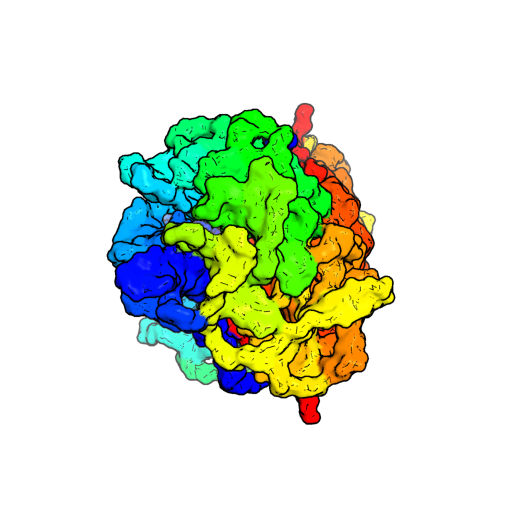094 -6.781 1 96.31 498 PHE A O 1
ATOM 3773 N N . ALA A 1 499 ? 30.094 -27.891 -5.004 1 95.88 499 ALA A N 1
ATOM 3774 C CA . ALA A 1 499 ? 29.812 -26.719 -4.176 1 95.88 499 ALA A CA 1
ATOM 3775 C C . ALA A 1 499 ? 31.047 -26.328 -3.354 1 95.88 499 ALA A C 1
ATOM 3777 O O . ALA A 1 499 ? 31.719 -27.188 -2.785 1 95.88 499 ALA A O 1
ATOM 3778 N N . PHE A 1 500 ? 31.25 -25.016 -3.287 1 94.12 500 PHE A N 1
ATOM 3779 C CA . PHE A 1 500 ? 32.406 -24.438 -2.607 1 94.12 500 PHE A CA 1
ATOM 3780 C C . PHE A 1 500 ? 31.984 -23.312 -1.67 1 94.12 500 PHE A C 1
ATOM 3782 O O . PHE A 1 500 ? 31.078 -22.547 -1.99 1 94.12 500 PHE A O 1
ATOM 3789 N N . GLU A 1 501 ? 32.531 -23.172 -0.501 1 87.44 501 GLU A N 1
ATOM 3790 C CA . GLU A 1 501 ? 32.062 -22.344 0.616 1 87.44 501 GLU A CA 1
ATOM 3791 C C . GLU A 1 501 ? 31.938 -20.875 0.203 1 87.44 501 GLU A C 1
ATOM 3793 O O . GLU A 1 501 ? 30.984 -20.203 0.585 1 87.44 501 GLU A O 1
ATOM 3798 N N . ASP A 1 502 ? 32.781 -20.297 -0.508 1 87.25 502 ASP A N 1
ATOM 3799 C CA . ASP A 1 502 ? 32.75 -18.859 -0.763 1 87.25 502 ASP A CA 1
ATOM 3800 C C . ASP A 1 502 ? 32.156 -18.562 -2.133 1 87.25 502 ASP A C 1
ATOM 3802 O O . ASP A 1 502 ? 32.344 -17.453 -2.664 1 87.25 502 ASP A O 1
ATOM 3806 N N . ARG A 1 503 ? 31.281 -19.531 -2.605 1 95.38 503 ARG A N 1
ATOM 3807 C CA . ARG A 1 503 ? 30.766 -19.328 -3.955 1 95.38 503 ARG A CA 1
ATOM 3808 C C . ARG A 1 503 ? 29.359 -19.891 -4.094 1 95.38 503 ARG A C 1
ATOM 3810 O O . ARG A 1 503 ? 29.062 -20.594 -5.062 1 95.38 503 ARG A O 1
ATOM 3817 N N . ILE A 1 504 ? 28.594 -19.641 -3.088 1 98.25 504 ILE A N 1
ATOM 3818 C CA . ILE A 1 504 ? 27.203 -20.109 -3.1 1 98.25 504 ILE A CA 1
ATOM 3819 C C . ILE A 1 504 ? 26.25 -18.922 -2.973 1 98.25 504 ILE A C 1
ATOM 3821 O O . ILE A 1 504 ? 26.438 -18.078 -2.102 1 98.25 504 ILE A O 1
ATOM 3825 N N . GLY A 1 505 ? 25.344 -18.812 -3.881 1 98.44 505 GLY A N 1
ATOM 3826 C CA . GLY A 1 505 ? 24.266 -17.844 -3.811 1 98.44 505 GLY A CA 1
ATOM 3827 C C . GLY A 1 505 ? 22.891 -18.484 -3.654 1 98.44 505 GLY A C 1
ATOM 3828 O O . GLY A 1 505 ? 22.734 -19.688 -3.875 1 98.44 505 GLY A O 1
ATOM 3829 N N . ILE A 1 506 ? 21.938 -17.734 -3.223 1 98.56 506 ILE A N 1
ATOM 3830 C CA . ILE A 1 506 ? 20.594 -18.234 -3.053 1 98.56 506 ILE A CA 1
ATOM 3831 C C . ILE A 1 506 ? 19.594 -17.25 -3.66 1 98.56 506 ILE A C 1
ATOM 3833 O O . ILE A 1 506 ? 19.781 -16.047 -3.59 1 98.56 506 ILE A O 1
ATOM 3837 N N . PHE A 1 507 ? 18.531 -17.766 -4.285 1 97.12 507 PHE A N 1
ATOM 3838 C CA . PHE A 1 507 ? 17.438 -16.922 -4.773 1 97.12 507 PHE A CA 1
ATOM 3839 C C . PHE A 1 507 ? 16.125 -17.672 -4.703 1 97.12 507 PHE A C 1
ATOM 3841 O O . PHE A 1 507 ? 16.094 -18.906 -4.633 1 97.12 507 PHE A O 1
ATOM 3848 N N . GLY A 1 508 ? 15.016 -16.922 -4.621 1 96.12 508 GLY A N 1
ATOM 3849 C CA . GLY A 1 508 ? 13.688 -17.516 -4.598 1 96.12 508 GLY A CA 1
ATOM 3850 C C . GLY A 1 508 ? 12.578 -16.484 -4.496 1 96.12 508 GLY A C 1
ATOM 3851 O O . GLY A 1 508 ? 12.828 -15.328 -4.168 1 96.12 508 GLY A O 1
ATOM 3852 N N . GLY A 1 509 ? 11.391 -16.891 -4.855 1 95.38 509 GLY A N 1
ATOM 3853 C CA . GLY A 1 509 ? 10.211 -16.047 -4.789 1 95.38 509 GLY A CA 1
ATOM 3854 C C . GLY A 1 509 ? 9.148 -16.562 -3.838 1 95.38 509 GLY A C 1
ATOM 3855 O O . GLY A 1 509 ? 9.102 -17.766 -3.553 1 95.38 509 GLY A O 1
ATOM 3856 N N . SER A 1 510 ? 8.258 -15.633 -3.342 1 95.44 510 SER A N 1
ATOM 3857 C CA . SER A 1 510 ? 7.199 -16.016 -2.416 1 95.44 510 SER A CA 1
ATOM 3858 C C . SER A 1 510 ? 7.773 -16.672 -1.161 1 95.44 510 SER A C 1
ATOM 3860 O O . SER A 1 510 ? 8.641 -16.094 -0.503 1 95.44 510 SER A O 1
ATOM 3862 N N . TYR A 1 511 ? 7.457 -17.938 -0.856 1 96 511 TYR A N 1
ATOM 3863 C CA . TYR A 1 511 ? 8.094 -18.672 0.238 1 96 511 TYR A CA 1
ATOM 3864 C C . TYR A 1 511 ? 9.602 -18.766 0.019 1 96 511 TYR A C 1
ATOM 3866 O O . TYR A 1 511 ? 10.375 -18.719 0.975 1 96 511 TYR A O 1
ATOM 3874 N N . GLY A 1 512 ? 9.992 -18.906 -1.203 1 96.81 512 GLY A N 1
ATOM 3875 C CA . GLY A 1 512 ? 11.406 -18.906 -1.528 1 96.81 512 GLY A CA 1
ATOM 3876 C C . GLY A 1 512 ? 12.102 -17.594 -1.201 1 96.81 512 GLY A C 1
ATOM 3877 O O . GLY A 1 512 ? 13.281 -17.578 -0.86 1 96.81 512 GLY A O 1
ATOM 3878 N N . GLY A 1 513 ? 11.336 -16.453 -1.425 1 97.69 513 GLY A N 1
ATOM 3879 C CA . GLY A 1 513 ? 11.859 -15.172 -0.998 1 97.69 513 GLY A CA 1
ATOM 3880 C C . GLY A 1 513 ? 12.023 -15.062 0.506 1 97.69 513 GLY A C 1
ATOM 3881 O O . GLY A 1 513 ? 13.039 -14.547 0.988 1 97.69 513 GLY A O 1
ATOM 3882 N N . TYR A 1 514 ? 11.039 -15.57 1.258 1 97.88 514 TYR A N 1
ATOM 3883 C CA . TYR A 1 514 ? 11.148 -15.695 2.707 1 97.88 514 TYR A CA 1
ATOM 3884 C C . TYR A 1 514 ? 12.359 -16.531 3.09 1 97.88 514 TYR A C 1
ATOM 3886 O O . TYR A 1 514 ? 13.172 -16.125 3.922 1 97.88 514 TYR A O 1
ATOM 3894 N N . MET A 1 515 ? 12.523 -17.656 2.459 1 98.38 515 MET A N 1
ATOM 3895 C CA . MET A 1 515 ? 13.602 -18.594 2.766 1 98.38 515 MET A CA 1
ATOM 3896 C C . MET A 1 515 ? 14.961 -17.984 2.441 1 98.38 515 MET A C 1
ATOM 3898 O O . MET A 1 515 ? 15.945 -18.219 3.148 1 98.38 515 MET A O 1
ATOM 3902 N N . THR A 1 516 ? 15.039 -17.219 1.367 1 98.62 516 THR A N 1
ATOM 3903 C CA . THR A 1 516 ? 16.266 -16.516 1.019 1 98.62 516 THR A CA 1
ATOM 3904 C C . THR A 1 516 ? 16.688 -15.57 2.141 1 98.62 516 THR A C 1
ATOM 3906 O O . THR A 1 516 ? 17.812 -15.641 2.633 1 98.62 516 THR A O 1
ATOM 3909 N N . LEU A 1 517 ? 15.758 -14.766 2.605 1 98.69 517 LEU A N 1
ATOM 3910 C CA . LEU A 1 517 ? 16.062 -13.812 3.668 1 98.69 517 LEU A CA 1
ATOM 3911 C C . LEU A 1 517 ? 16.344 -14.531 4.977 1 98.69 517 LEU A C 1
ATOM 3913 O O . LEU A 1 517 ? 17.281 -14.164 5.703 1 98.69 517 LEU A O 1
ATOM 3917 N N . ARG A 1 518 ? 15.586 -15.555 5.199 1 98.12 518 ARG A N 1
ATOM 3918 C CA . ARG A 1 518 ? 15.766 -16.359 6.402 1 98.12 518 ARG A CA 1
ATOM 3919 C C . ARG A 1 518 ? 17.156 -17 6.438 1 98.12 518 ARG A C 1
ATOM 3921 O O . ARG A 1 518 ? 17.844 -16.938 7.457 1 98.12 518 ARG A O 1
ATOM 3928 N N . SER A 1 519 ? 17.547 -17.562 5.359 1 98.31 519 SER A N 1
ATOM 3929 C CA . SER A 1 519 ? 18.844 -18.219 5.273 1 98.31 519 SER A CA 1
ATOM 3930 C C . SER A 1 519 ? 19.984 -17.234 5.465 1 98.31 519 SER A C 1
ATOM 3932 O O . SER A 1 519 ? 20.969 -17.531 6.145 1 98.31 519 SER A O 1
ATOM 3934 N N . LEU A 1 520 ? 19.906 -16.094 4.898 1 98.38 520 LEU A N 1
ATOM 3935 C CA . LEU A 1 520 ? 20.938 -15.062 5.027 1 98.38 520 LEU A CA 1
ATOM 3936 C C . LEU A 1 520 ? 21.031 -14.562 6.465 1 98.38 520 LEU A C 1
ATOM 3938 O O . LEU A 1 520 ? 22.094 -14.141 6.918 1 98.38 520 LEU A O 1
ATOM 3942 N N . ALA A 1 521 ? 19.906 -14.633 7.156 1 97.06 521 ALA A N 1
ATOM 3943 C CA . ALA A 1 521 ? 19.844 -14.086 8.508 1 97.06 521 ALA A CA 1
ATOM 3944 C C . ALA A 1 521 ? 20.422 -15.055 9.523 1 97.06 521 ALA A C 1
ATOM 3946 O O . ALA A 1 521 ? 20.969 -14.633 10.547 1 97.06 521 ALA A O 1
ATOM 3947 N N . ILE A 1 522 ? 20.344 -16.344 9.203 1 96.62 522 ILE A N 1
ATOM 3948 C CA . ILE A 1 522 ? 20.641 -17.234 10.328 1 96.62 522 ILE A CA 1
ATOM 3949 C C . ILE A 1 522 ? 21.719 -18.234 9.93 1 96.62 522 ILE A C 1
ATOM 3951 O O . ILE A 1 522 ? 22.016 -19.172 10.68 1 96.62 522 ILE A O 1
ATOM 3955 N N . THR A 1 523 ? 22.234 -18.094 8.711 1 96.69 523 THR A N 1
ATOM 3956 C CA . THR A 1 523 ? 23.375 -18.906 8.289 1 96.69 523 THR A CA 1
ATOM 3957 C C . THR A 1 523 ? 24.438 -18.016 7.637 1 96.69 523 THR A C 1
ATOM 3959 O O . THR A 1 523 ? 24.156 -16.891 7.246 1 96.69 523 THR A O 1
ATOM 3962 N N . ASP A 1 524 ? 25.688 -18.562 7.477 1 95.94 524 ASP A N 1
ATOM 3963 C CA . ASP A 1 524 ? 26.766 -17.891 6.762 1 95.94 524 ASP A CA 1
ATOM 3964 C C . ASP A 1 524 ? 27.094 -18.609 5.461 1 95.94 524 ASP A C 1
ATOM 3966 O O . ASP A 1 524 ? 28.188 -18.422 4.902 1 95.94 524 ASP A O 1
ATOM 3970 N N . THR A 1 525 ? 26.219 -19.375 5.031 1 97.31 525 THR A N 1
ATOM 3971 C CA . THR A 1 525 ? 26.422 -20.266 3.906 1 97.31 525 THR A CA 1
ATOM 3972 C C . THR A 1 525 ? 26.453 -19.5 2.592 1 97.31 525 THR A C 1
ATOM 3974 O O . THR A 1 525 ? 27.188 -19.859 1.67 1 97.31 525 THR A O 1
ATOM 3977 N N . PHE A 1 526 ? 25.688 -18.453 2.475 1 98.44 526 PHE A N 1
ATOM 3978 C CA . PHE A 1 526 ? 25.469 -17.797 1.192 1 98.44 526 PHE A CA 1
ATOM 3979 C C . PHE A 1 526 ? 26.188 -16.453 1.13 1 98.44 526 PHE A C 1
ATOM 3981 O O . PHE A 1 526 ? 26.141 -15.672 2.082 1 98.44 526 PHE A O 1
ATOM 3988 N N . LYS A 1 527 ? 26.781 -16.172 0.055 1 97.62 527 LYS A N 1
ATOM 3989 C CA . LYS A 1 527 ? 27.578 -14.953 -0.115 1 97.62 527 LYS A CA 1
ATOM 3990 C C . LYS A 1 527 ? 26.719 -13.812 -0.66 1 97.62 527 LYS A C 1
ATOM 3992 O O . LYS A 1 527 ? 27.078 -12.641 -0.542 1 97.62 527 LYS A O 1
ATOM 3997 N N . ALA A 1 528 ? 25.594 -14.195 -1.296 1 98.31 528 ALA A N 1
ATOM 3998 C CA . ALA A 1 528 ? 24.625 -13.219 -1.775 1 98.31 528 ALA A CA 1
ATOM 3999 C C . ALA A 1 528 ? 23.25 -13.859 -1.967 1 98.31 528 ALA A C 1
ATOM 4001 O O . ALA A 1 528 ? 23.141 -15.086 -2.059 1 98.31 528 ALA A O 1
ATOM 4002 N N . GLY A 1 529 ? 22.25 -13.016 -1.966 1 98.62 529 GLY A N 1
ATOM 4003 C CA . GLY A 1 529 ? 20.906 -13.523 -2.166 1 98.62 529 GLY A CA 1
ATOM 4004 C C . GLY A 1 529 ? 20.031 -12.594 -2.992 1 98.62 529 GLY A C 1
ATOM 4005 O O . GLY A 1 529 ? 20.266 -11.391 -3.039 1 98.62 529 GLY A O 1
ATOM 4006 N N . VAL A 1 530 ? 19.062 -13.141 -3.713 1 98.25 530 VAL A N 1
ATOM 4007 C CA . VAL A 1 530 ? 18 -12.414 -4.387 1 98.25 530 VAL A CA 1
ATOM 4008 C C . VAL A 1 530 ? 16.641 -12.914 -3.896 1 98.25 530 VAL A C 1
ATOM 4010 O O . VAL A 1 530 ? 16.266 -14.062 -4.164 1 98.25 530 VAL A O 1
ATOM 4013 N N . ALA A 1 531 ? 15.953 -12.117 -3.156 1 98.56 531 ALA A N 1
ATOM 4014 C CA . ALA A 1 531 ? 14.625 -12.453 -2.639 1 98.56 531 ALA A CA 1
ATOM 4015 C C . ALA A 1 531 ? 13.531 -11.773 -3.459 1 98.56 531 ALA A C 1
ATOM 4017 O O . ALA A 1 531 ? 13.469 -10.547 -3.523 1 98.56 531 ALA A O 1
ATOM 4018 N N . MET A 1 532 ? 12.664 -12.555 -4.035 1 97.12 532 MET A N 1
ATOM 4019 C CA . MET A 1 532 ? 11.578 -12.016 -4.855 1 97.12 532 MET A CA 1
ATOM 4020 C C . MET A 1 532 ? 10.234 -12.219 -4.168 1 97.12 532 MET A C 1
ATOM 4022 O O . MET A 1 532 ? 9.852 -13.352 -3.859 1 97.12 532 MET A O 1
ATOM 4026 N N . TYR A 1 533 ? 9.492 -11.141 -3.969 1 97.06 533 TYR A N 1
ATOM 4027 C CA . TYR A 1 533 ? 8.148 -11.07 -3.406 1 97.06 533 TYR A CA 1
ATOM 4028 C C . TYR A 1 533 ? 8 -12.016 -2.225 1 97.06 533 TYR A C 1
ATOM 4030 O O . TYR A 1 533 ? 7.043 -12.789 -2.158 1 97.06 533 TYR A O 1
ATOM 4038 N N . GLY A 1 534 ? 9.039 -12.023 -1.322 1 97 534 GLY A N 1
ATOM 4039 C CA . GLY A 1 534 ? 8.984 -12.742 -0.058 1 97 534 GLY A CA 1
ATOM 4040 C C . GLY A 1 534 ? 8.359 -11.93 1.062 1 97 534 GLY A C 1
ATOM 4041 O O . GLY A 1 534 ? 7.73 -10.906 0.812 1 97 534 GLY A O 1
ATOM 4042 N N . PHE A 1 535 ? 8.43 -12.461 2.316 1 96.62 535 PHE A N 1
ATOM 4043 C CA . PHE A 1 535 ? 7.863 -11.766 3.471 1 96.62 535 PHE A CA 1
ATOM 4044 C C . PHE A 1 535 ? 8.805 -11.859 4.668 1 96.62 535 PHE A C 1
ATOM 4046 O O . PHE A 1 535 ? 9.672 -12.734 4.719 1 96.62 535 PHE A O 1
ATOM 4053 N N . VAL A 1 536 ? 8.625 -10.914 5.629 1 97.12 536 VAL A N 1
ATOM 4054 C CA . VAL A 1 536 ? 9.562 -10.844 6.746 1 97.12 536 VAL A CA 1
ATOM 4055 C C . VAL A 1 536 ? 8.805 -10.945 8.07 1 97.12 536 VAL A C 1
ATOM 4057 O O . VAL A 1 536 ? 9.406 -11.211 9.109 1 97.12 536 VAL A O 1
ATOM 4060 N N . HIS A 1 537 ? 7.535 -10.664 8.086 1 94.75 537 HIS A N 1
ATOM 4061 C CA . HIS A 1 537 ? 6.676 -10.695 9.266 1 94.75 537 HIS A CA 1
ATOM 4062 C C . HIS A 1 537 ? 5.312 -11.297 8.93 1 94.75 537 HIS A C 1
ATOM 4064 O O . HIS A 1 537 ? 4.387 -10.578 8.555 1 94.75 537 HIS A O 1
ATOM 4070 N N . GLY A 1 538 ? 5.148 -12.578 9.203 1 91.31 538 GLY A N 1
ATOM 4071 C CA . GLY A 1 538 ? 3.992 -13.336 8.75 1 91.31 538 GLY A CA 1
ATOM 4072 C C . GLY A 1 538 ? 2.678 -12.781 9.266 1 91.31 538 GLY A C 1
ATOM 4073 O O . GLY A 1 538 ? 1.774 -12.477 8.484 1 91.31 538 GLY A O 1
ATOM 4074 N N . ARG A 1 539 ? 2.547 -12.57 10.562 1 90.69 539 ARG A N 1
ATOM 4075 C CA . ARG A 1 539 ? 1.289 -12.125 11.156 1 90.69 539 ARG A CA 1
ATOM 4076 C C . ARG A 1 539 ? 0.938 -10.711 10.695 1 90.69 539 ARG A C 1
ATOM 4078 O O . ARG A 1 539 ? -0.224 -10.422 10.406 1 90.69 539 ARG A O 1
ATOM 4085 N N . PHE A 1 540 ? 1.923 -9.805 10.688 1 93.12 540 PHE A N 1
ATOM 4086 C CA . PHE A 1 540 ? 1.664 -8.461 10.195 1 93.12 540 PHE A CA 1
ATOM 4087 C C . PHE A 1 540 ? 1.151 -8.5 8.758 1 93.12 540 PHE A C 1
ATOM 4089 O O . PHE A 1 540 ? 0.173 -7.828 8.43 1 93.12 540 PHE A O 1
ATOM 4096 N N . MET A 1 541 ? 1.81 -9.312 7.93 1 93.5 541 MET A N 1
ATOM 4097 C CA . MET A 1 541 ? 1.419 -9.422 6.527 1 93.5 541 MET A CA 1
ATOM 4098 C C . MET A 1 541 ? -0.01 -9.938 6.398 1 93.5 541 MET A C 1
ATOM 4100 O O . MET A 1 541 ? -0.798 -9.414 5.613 1 93.5 541 MET A O 1
ATOM 4104 N N . SER A 1 542 ? -0.371 -10.984 7.164 1 92.06 542 SER A N 1
ATOM 4105 C CA . SER A 1 542 ? -1.712 -11.555 7.109 1 92.06 542 SER A CA 1
ATOM 4106 C C . SER A 1 542 ? -2.766 -10.539 7.535 1 92.06 542 SER A C 1
ATOM 4108 O O . SER A 1 542 ? -3.824 -10.438 6.91 1 92.06 542 SER A O 1
ATOM 4110 N N . LEU A 1 543 ? -2.42 -9.82 8.547 1 92.81 543 LEU A N 1
ATOM 4111 C CA . LEU A 1 543 ? -3.361 -8.82 9.039 1 92.81 543 LEU A CA 1
ATOM 4112 C C . LEU A 1 543 ? -3.467 -7.645 8.07 1 92.81 543 LEU A C 1
ATOM 4114 O O . LEU A 1 543 ? -4.547 -7.074 7.898 1 92.81 543 LEU A O 1
ATOM 4118 N N . GLU A 1 544 ? -2.363 -7.262 7.492 1 94.5 544 GLU A N 1
ATOM 4119 C CA . GLU A 1 544 ? -2.373 -6.18 6.516 1 94.5 544 GLU A CA 1
ATOM 4120 C C . GLU A 1 544 ? -3.172 -6.562 5.273 1 94.5 544 GLU A C 1
ATOM 4122 O O . GLU A 1 544 ? -3.984 -5.777 4.781 1 94.5 544 GLU A O 1
ATOM 4127 N N . GLY A 1 545 ? -2.947 -7.758 4.777 1 92.88 545 GLY A N 1
ATOM 4128 C CA . GLY A 1 545 ? -3.516 -8.172 3.504 1 92.88 545 GLY A CA 1
ATOM 4129 C C . GLY A 1 545 ? -4.871 -8.836 3.646 1 92.88 545 GLY A C 1
ATOM 4130 O O . GLY A 1 545 ? -5.664 -8.859 2.699 1 92.88 545 GLY A O 1
ATOM 4131 N N . GLY A 1 546 ? -5.129 -9.531 4.766 1 90.5 546 GLY A N 1
ATOM 4132 C CA . GLY A 1 546 ? -6.418 -10.164 5.012 1 90.5 546 GLY A CA 1
ATOM 4133 C C . GLY A 1 546 ? -6.438 -11.633 4.656 1 90.5 546 GLY A C 1
ATOM 4134 O O . GLY A 1 546 ? -7.441 -12.32 4.863 1 90.5 546 GLY A O 1
ATOM 4135 N N . ASP A 1 547 ? -5.34 -12.133 4.039 1 89.5 547 ASP A N 1
ATOM 4136 C CA . ASP A 1 547 ? -5.223 -13.562 3.764 1 89.5 547 ASP A CA 1
ATOM 4137 C C . ASP A 1 547 ? -4.559 -14.297 4.926 1 89.5 547 ASP A C 1
ATOM 4139 O O . ASP A 1 547 ? -3.381 -14.07 5.219 1 89.5 547 ASP A O 1
ATOM 4143 N N . PHE A 1 548 ? -5.273 -15.227 5.535 1 87.5 548 PHE A N 1
ATOM 4144 C CA . PHE A 1 548 ? -4.766 -15.914 6.719 1 87.5 548 PHE A CA 1
ATOM 4145 C C . PHE A 1 548 ? -4.418 -17.359 6.398 1 87.5 548 PHE A C 1
ATOM 4147 O O . PHE A 1 548 ? -4.418 -18.219 7.285 1 87.5 548 PHE A O 1
ATOM 4154 N N . THR A 1 549 ? -4.156 -17.625 5.145 1 86.88 549 THR A N 1
ATOM 4155 C CA . THR A 1 549 ? -3.791 -18.969 4.723 1 86.88 549 THR A CA 1
ATOM 4156 C C . THR A 1 549 ? -2.572 -19.469 5.496 1 86.88 549 THR A C 1
ATOM 4158 O O . THR A 1 549 ? -2.523 -20.625 5.906 1 86.88 549 THR A O 1
ATOM 4161 N N . TRP A 1 550 ? -1.647 -18.656 5.719 1 84.5 550 TRP A N 1
ATOM 4162 C CA . TRP A 1 550 ? -0.435 -19.016 6.441 1 84.5 550 TRP A CA 1
ATOM 4163 C C . TRP A 1 550 ? -0.762 -19.469 7.863 1 84.5 550 TRP A C 1
ATOM 4165 O O . TRP A 1 550 ? -0.296 -20.516 8.312 1 84.5 550 TRP A O 1
ATOM 4175 N N . GLU A 1 551 ? -1.582 -18.766 8.516 1 82.56 551 GLU A N 1
ATOM 4176 C CA . GLU A 1 551 ? -1.937 -19.078 9.906 1 82.56 551 GLU A CA 1
ATOM 4177 C C . GLU A 1 551 ? -2.777 -20.344 9.992 1 82.56 551 GLU A C 1
ATOM 4179 O O . GLU A 1 551 ? -2.551 -21.188 10.859 1 82.56 551 GLU A O 1
ATOM 4184 N N . VAL A 1 552 ? -3.656 -20.484 9.125 1 79.06 552 VAL A N 1
ATOM 4185 C CA . VAL A 1 552 ? -4.559 -21.625 9.117 1 79.06 552 VAL A CA 1
ATOM 4186 C C . VAL A 1 552 ? -3.771 -22.906 8.836 1 79.06 552 VAL A C 1
ATOM 4188 O O . VAL A 1 552 ? -4.023 -23.953 9.453 1 79.06 552 VAL A O 1
ATOM 4191 N N . THR A 1 553 ? -2.818 -22.766 8.023 1 78.38 553 THR A N 1
ATOM 4192 C CA . THR A 1 553 ? -2.135 -23.969 7.543 1 78.38 553 THR A CA 1
ATOM 4193 C C . THR A 1 553 ? -0.908 -24.266 8.398 1 78.38 553 THR A C 1
ATOM 4195 O O . THR A 1 553 ? -0.658 -25.422 8.75 1 78.38 553 THR A O 1
ATOM 4198 N N . TRP A 1 554 ? -0.202 -23.297 8.773 1 76.75 554 TRP A N 1
ATOM 4199 C CA . TRP A 1 554 ? 1.149 -23.562 9.258 1 76.75 554 TRP A CA 1
ATOM 4200 C C . TRP A 1 554 ? 1.263 -23.25 10.75 1 76.75 554 TRP A C 1
ATOM 4202 O O . TRP A 1 554 ? 2.303 -23.5 11.359 1 76.75 554 TRP A O 1
ATOM 4212 N N . GLU A 1 555 ? 0.154 -22.688 11.219 1 76.19 555 GLU A N 1
ATOM 4213 C CA . GLU A 1 555 ? 0.14 -22.516 12.664 1 76.19 555 GLU A CA 1
ATOM 4214 C C . GLU A 1 555 ? -0.76 -23.547 13.328 1 76.19 555 GLU A C 1
ATOM 4216 O O . GLU A 1 555 ? -1.963 -23.609 13.07 1 76.19 555 GLU A O 1
ATOM 4221 N N . ASP A 1 556 ? -0.236 -24.562 13.914 1 62.59 556 ASP A N 1
ATOM 4222 C CA . ASP A 1 556 ? -0.946 -25.703 14.484 1 62.59 556 ASP A CA 1
ATOM 4223 C C . ASP A 1 556 ? -2.182 -25.25 15.258 1 62.59 556 ASP A C 1
ATOM 4225 O O . ASP A 1 556 ? -3.227 -25.906 15.211 1 62.59 556 ASP A O 1
ATOM 4229 N N . GLU A 1 557 ? -2.072 -24.281 16.016 1 61.22 557 GLU A N 1
ATOM 4230 C CA . GLU A 1 557 ? -3.162 -23.969 16.922 1 61.22 557 GLU A CA 1
ATOM 4231 C C . GLU A 1 557 ? -3.92 -22.719 16.469 1 61.22 557 GLU A C 1
ATOM 4233 O O . GLU A 1 557 ? -4.645 -22.094 17.25 1 61.22 557 GLU A O 1
ATOM 4238 N N . TYR A 1 558 ? -3.838 -22.578 15.117 1 57.41 558 TYR A N 1
ATOM 4239 C CA . TYR A 1 558 ? -4.488 -21.328 14.719 1 57.41 558 TYR A CA 1
ATOM 4240 C C . TYR A 1 558 ? -6 -21.484 14.672 1 57.41 558 TYR A C 1
ATOM 4242 O O . TYR A 1 558 ? -6.516 -22.359 13.961 1 57.41 558 TYR A O 1
ATOM 4250 N N . VAL A 1 559 ? -6.789 -21.109 15.656 1 52.09 559 VAL A N 1
ATOM 4251 C CA . VAL A 1 559 ? -8.25 -21.031 15.594 1 52.09 559 VAL A CA 1
ATOM 4252 C C . VAL A 1 559 ? -8.688 -19.562 15.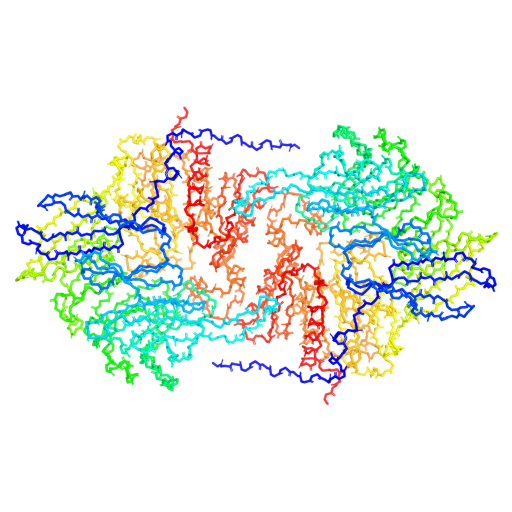555 1 52.09 559 VAL A C 1
ATOM 4254 O O . VAL A 1 559 ? -8.305 -18.766 16.406 1 52.09 559 VAL A O 1
ATOM 4257 N N . GLY A 1 560 ? -9.047 -19.062 14.422 1 54.25 560 GLY A N 1
ATOM 4258 C CA . GLY A 1 560 ? -9.594 -17.734 14.164 1 54.25 560 GLY A CA 1
ATOM 4259 C C . GLY A 1 560 ? -9.531 -16.812 15.375 1 54.25 560 GLY A C 1
ATOM 4260 O O . GLY A 1 560 ? -8.984 -15.711 15.289 1 54.25 560 GLY A O 1
ATOM 4261 N N . LYS A 1 561 ? -10.211 -17.172 16.562 1 52.41 561 LYS A N 1
ATOM 4262 C CA . LYS A 1 561 ? -10.273 -16.422 17.812 1 52.41 561 LYS A CA 1
ATOM 4263 C C . LYS A 1 561 ? -8.898 -16.344 18.484 1 52.41 561 LYS A C 1
ATOM 4265 O O . LYS A 1 561 ? -8.633 -15.438 19.266 1 52.41 561 LYS A O 1
ATOM 4270 N N . GLN A 1 562 ? -7.98 -17.281 18.016 1 58.31 562 GLN A N 1
ATOM 4271 C CA . GLN A 1 562 ? -6.762 -17.406 18.797 1 58.31 562 GLN A CA 1
ATOM 4272 C C . GLN A 1 562 ? -5.574 -16.766 18.094 1 58.31 562 GLN A C 1
ATOM 4274 O O . GLN A 1 562 ? -4.426 -17.156 18.312 1 58.31 562 GLN A O 1
ATOM 4279 N N . ALA A 1 563 ? -5.879 -15.82 17.25 1 62.53 563 ALA A N 1
ATOM 4280 C CA . ALA A 1 563 ? -4.82 -15.148 16.5 1 62.53 563 ALA A CA 1
ATOM 4281 C C . ALA A 1 563 ? -3.873 -14.406 17.438 1 62.53 563 ALA A C 1
ATOM 4283 O O . ALA A 1 563 ? -2.719 -14.148 17.094 1 62.53 563 ALA A O 1
ATOM 4284 N N . TRP A 1 564 ? -4.254 -14.258 18.75 1 71.25 564 TRP A N 1
ATOM 4285 C CA . TRP A 1 564 ? -3.426 -13.539 19.719 1 71.25 564 TRP A CA 1
ATOM 4286 C C . TRP A 1 564 ? -3.342 -14.312 21.031 1 71.25 564 TRP A C 1
ATOM 4288 O O . TRP A 1 564 ? -4.312 -14.945 21.453 1 71.25 564 TRP A O 1
ATOM 4298 N N . PRO A 1 565 ? -2.189 -14.32 21.625 1 74.94 565 PRO A N 1
ATOM 4299 C CA . PRO A 1 565 ? -0.941 -13.68 21.203 1 74.94 565 PRO A CA 1
ATOM 4300 C C . PRO A 1 565 ? -0.228 -14.453 20.094 1 74.94 565 PRO A C 1
ATOM 430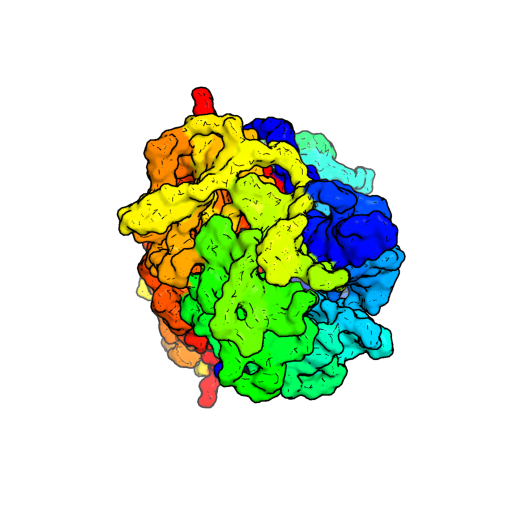2 O O . PRO A 1 565 ? -0.527 -15.633 19.875 1 74.94 565 PRO A O 1
ATOM 4305 N N . ILE A 1 566 ? 0.642 -13.812 19.469 1 78.69 566 ILE A N 1
ATOM 4306 C CA . ILE A 1 566 ? 1.513 -14.484 18.516 1 78.69 566 ILE A CA 1
ATOM 4307 C C . ILE A 1 566 ? 2.4 -15.492 19.234 1 78.69 566 ILE A C 1
ATOM 4309 O O . ILE A 1 566 ? 2.943 -15.195 20.312 1 78.69 566 ILE A O 1
ATOM 4313 N N . THR A 1 567 ? 2.482 -16.656 18.766 1 79.06 567 THR A N 1
ATOM 4314 C CA . THR A 1 567 ? 3.24 -17.719 19.422 1 79.06 567 THR A CA 1
ATOM 4315 C C . THR A 1 567 ? 4.738 -17.5 19.234 1 79.06 567 THR A C 1
ATOM 4317 O O . THR A 1 567 ? 5.164 -16.844 18.281 1 79.06 567 THR A O 1
ATOM 4320 N N . ASP A 1 568 ? 5.488 -18.078 20.078 1 79.69 568 ASP A N 1
ATOM 4321 C CA . ASP A 1 568 ? 6.945 -18.031 19.984 1 79.69 568 ASP A CA 1
ATOM 4322 C C . ASP A 1 568 ? 7.434 -18.672 18.688 1 79.69 568 ASP A C 1
ATOM 4324 O O . ASP A 1 568 ? 8.391 -18.203 18.078 1 79.69 568 ASP A O 1
ATOM 4328 N N . ALA A 1 569 ? 6.762 -19.766 18.344 1 78.69 569 ALA A N 1
ATOM 4329 C CA . ALA A 1 569 ? 7.152 -20.453 17.125 1 78.69 569 ALA A CA 1
ATOM 4330 C C . ALA A 1 569 ? 6.992 -19.547 15.906 1 78.69 569 ALA A C 1
ATOM 4332 O O . ALA A 1 569 ? 7.836 -19.562 15.008 1 78.69 569 ALA A O 1
ATOM 4333 N N . THR A 1 570 ? 5.918 -18.781 15.984 1 82.06 570 THR A N 1
ATOM 4334 C CA . THR A 1 570 ? 5.664 -17.859 14.898 1 82.06 570 THR A CA 1
ATOM 4335 C C . THR A 1 570 ? 6.691 -16.734 14.898 1 82.06 570 THR A C 1
ATOM 4337 O O . THR A 1 570 ? 7.18 -16.328 13.836 1 82.06 570 THR A O 1
ATOM 4340 N N . ILE A 1 571 ? 7.012 -16.297 16.047 1 83.94 571 ILE A N 1
ATOM 4341 C CA . ILE A 1 571 ? 8.008 -15.242 16.172 1 83.94 571 ILE A CA 1
ATOM 4342 C C . ILE A 1 571 ? 9.367 -15.758 15.695 1 83.94 571 ILE A C 1
ATOM 4344 O O . ILE A 1 571 ? 10.078 -15.055 14.977 1 83.94 571 ILE A O 1
ATOM 4348 N N . ASP A 1 572 ? 9.641 -17.016 16.016 1 85.94 572 ASP A N 1
ATOM 4349 C CA . ASP A 1 572 ? 10.93 -17.609 15.672 1 85.94 572 ASP A CA 1
ATOM 4350 C C . ASP A 1 572 ? 11.047 -17.812 14.164 1 85.94 572 ASP A C 1
ATOM 4352 O O . ASP A 1 572 ? 12.148 -17.766 13.609 1 85.94 572 ASP A O 1
ATOM 4356 N N . SER A 1 573 ? 9.961 -18.031 13.57 1 88.5 573 SER A N 1
ATOM 4357 C CA . SER A 1 573 ? 9.977 -18.328 12.141 1 88.5 573 SER A CA 1
ATOM 4358 C C . SER A 1 573 ? 10.008 -17.047 11.312 1 88.5 573 SER A C 1
ATOM 4360 O O . SER A 1 573 ? 10.305 -17.078 10.117 1 88.5 573 SER A O 1
ATOM 4362 N N . ASP A 1 574 ? 9.727 -15.953 11.953 1 91.56 574 ASP A N 1
ATOM 4363 C CA . ASP A 1 574 ? 9.742 -14.68 11.242 1 91.56 574 ASP A CA 1
ATOM 4364 C C . ASP A 1 574 ? 11.164 -14.18 11.031 1 91.56 574 ASP A C 1
ATOM 4366 O O . ASP A 1 574 ? 12.078 -14.57 11.758 1 91.56 574 ASP A O 1
ATOM 4370 N N . VAL A 1 575 ? 11.344 -13.352 10.039 1 95.88 575 VAL A N 1
ATOM 4371 C CA . VAL A 1 575 ? 12.672 -12.844 9.711 1 95.88 575 VAL A CA 1
ATOM 4372 C C . VAL A 1 575 ? 12.852 -11.438 10.289 1 95.88 575 VAL A C 1
ATOM 4374 O O . VAL A 1 575 ? 13.969 -10.945 10.406 1 95.88 575 VAL A O 1
ATOM 4377 N N . PHE A 1 576 ? 11.758 -10.75 10.625 1 94.38 576 PHE A N 1
ATOM 4378 C CA . PHE A 1 576 ? 11.766 -9.328 10.938 1 94.38 576 PHE A CA 1
ATOM 4379 C C . PHE A 1 576 ? 12.789 -9.016 12.031 1 94.38 576 PHE A C 1
ATOM 4381 O O . PHE A 1 576 ? 13.656 -8.164 11.852 1 94.38 576 PHE A O 1
ATOM 4388 N N . HIS A 1 577 ? 12.781 -9.773 13.086 1 90.44 577 HIS A N 1
ATOM 4389 C CA . HIS A 1 577 ? 13.656 -9.484 14.211 1 90.44 577 HIS A CA 1
ATOM 4390 C C . HIS A 1 577 ? 15.094 -9.906 13.914 1 90.44 577 HIS A C 1
ATOM 4392 O O . HIS A 1 577 ? 16.016 -9.547 14.648 1 90.44 577 HIS A O 1
ATOM 4398 N N . GLN A 1 578 ? 15.273 -10.57 12.82 1 93.06 578 GLN A N 1
ATOM 4399 C CA . GLN A 1 578 ? 16.594 -11.078 12.492 1 93.06 578 GLN A CA 1
ATOM 4400 C C . GLN A 1 578 ? 17.188 -10.336 11.297 1 93.06 578 GLN A C 1
ATOM 4402 O O . GLN A 1 578 ? 18.281 -10.672 10.828 1 93.06 578 GLN A O 1
ATOM 4407 N N . LEU A 1 579 ? 16.469 -9.391 10.773 1 94.31 579 LEU A N 1
ATOM 4408 C CA . LEU A 1 579 ? 16.953 -8.625 9.625 1 94.31 579 LEU A CA 1
ATOM 4409 C C . LEU A 1 579 ? 18.312 -7.996 9.914 1 94.31 579 LEU A C 1
ATOM 4411 O O . LEU A 1 579 ? 19.125 -7.844 9.008 1 94.31 579 LEU A O 1
ATOM 4415 N N . GLY A 1 580 ? 18.562 -7.672 11.125 1 91.5 580 GLY A N 1
ATOM 4416 C CA . GLY A 1 580 ? 19.828 -7.07 11.539 1 91.5 580 GLY A CA 1
ATOM 4417 C C . GLY A 1 580 ? 21.016 -8.008 11.406 1 91.5 580 GLY A C 1
ATOM 4418 O O . GLY A 1 580 ? 22.156 -7.574 11.422 1 91.5 580 GLY A O 1
ATOM 4419 N N . ASN A 1 581 ? 20.734 -9.312 11.258 1 94.44 581 ASN A N 1
ATOM 4420 C CA . ASN A 1 581 ? 21.797 -10.312 11.164 1 94.44 581 ASN A CA 1
ATOM 4421 C C . ASN A 1 581 ? 22.312 -10.445 9.734 1 94.44 581 ASN A C 1
ATOM 4423 O O . ASN A 1 581 ? 23.359 -11.039 9.5 1 94.44 581 ASN A O 1
ATOM 4427 N N . ILE A 1 582 ? 21.578 -9.922 8.789 1 96.56 582 ILE A N 1
ATOM 4428 C CA . ILE A 1 582 ? 21.938 -10.102 7.387 1 96.56 582 ILE A CA 1
ATOM 4429 C C . ILE A 1 582 ? 23.109 -9.188 7.039 1 96.56 582 ILE A C 1
ATOM 4431 O O . ILE A 1 582 ? 23.016 -7.969 7.203 1 96.56 582 ILE A O 1
ATOM 4435 N N . THR A 1 583 ? 24.172 -9.758 6.551 1 96.44 583 THR A N 1
ATOM 4436 C CA . THR A 1 583 ? 25.344 -8.984 6.16 1 96.44 583 THR A CA 1
ATOM 4437 C C . THR A 1 583 ? 25.688 -9.227 4.695 1 96.44 583 THR A C 1
ATOM 4439 O O . THR A 1 583 ? 26.469 -8.477 4.098 1 96.44 583 THR A O 1
ATOM 4442 N N . ALA A 1 584 ? 25.156 -10.258 4.098 1 97.81 584 ALA A N 1
ATOM 4443 C CA . ALA A 1 584 ? 25.438 -10.578 2.701 1 97.81 584 ALA A CA 1
ATOM 4444 C C . ALA A 1 584 ? 24.672 -9.648 1.763 1 97.81 584 ALA A C 1
ATOM 4446 O O . ALA A 1 584 ? 23.531 -9.266 2.043 1 97.81 584 ALA A O 1
ATOM 4447 N N . PRO A 1 585 ? 25.312 -9.359 0.559 1 98.25 585 PRO A N 1
ATOM 4448 C CA . PRO A 1 585 ? 24.562 -8.594 -0.449 1 98.25 585 PRO A CA 1
ATOM 4449 C C . PRO A 1 585 ? 23.219 -9.227 -0.795 1 98.25 585 PRO A C 1
ATOM 4451 O O . PRO A 1 585 ? 23.141 -10.438 -1.016 1 98.25 585 PRO A O 1
ATOM 4454 N N . THR A 1 586 ? 22.156 -8.398 -0.755 1 98.69 586 THR A N 1
ATOM 4455 C CA . THR A 1 586 ? 20.797 -8.906 -0.937 1 98.69 586 THR A CA 1
ATOM 4456 C C . THR A 1 586 ? 20 -8.008 -1.876 1 98.69 586 THR A C 1
ATOM 4458 O O . THR A 1 586 ? 19.891 -6.801 -1.637 1 98.69 586 THR A O 1
ATOM 4461 N N . LEU A 1 587 ? 19.469 -8.562 -2.965 1 98.62 587 LEU A N 1
ATOM 4462 C CA . LEU A 1 587 ? 18.594 -7.852 -3.893 1 98.62 587 LEU A CA 1
ATOM 4463 C C . LEU A 1 587 ? 17.141 -8.25 -3.678 1 98.62 587 LEU A C 1
ATOM 4465 O O . LEU A 1 587 ? 16.828 -9.43 -3.492 1 98.62 587 LEU A O 1
ATOM 4469 N N . LEU A 1 588 ? 16.281 -7.266 -3.641 1 98.69 588 LEU A N 1
ATOM 4470 C CA . LEU A 1 588 ? 14.859 -7.516 -3.475 1 98.69 588 LEU A CA 1
ATOM 4471 C C . LEU A 1 588 ? 14.086 -7.086 -4.715 1 98.69 588 LEU A C 1
ATOM 4473 O O . LEU A 1 588 ? 14.352 -6.027 -5.285 1 98.69 588 LEU A O 1
ATOM 4477 N N . LEU A 1 589 ? 13.18 -7.898 -5.234 1 98 589 LEU A N 1
ATOM 4478 C CA . LEU A 1 589 ? 12.258 -7.59 -6.328 1 98 589 LEU A CA 1
ATOM 4479 C C . LEU A 1 589 ? 10.82 -7.891 -5.93 1 98 589 LEU A C 1
ATOM 4481 O O . LEU A 1 589 ? 10.539 -8.93 -5.328 1 98 589 LEU A O 1
ATOM 4485 N N . HIS A 1 590 ? 9.906 -6.953 -6.23 1 98.5 590 HIS A N 1
ATOM 4486 C CA . HIS A 1 590 ? 8.539 -7.133 -5.766 1 98.5 590 HIS A CA 1
ATOM 4487 C C . HIS A 1 590 ? 7.543 -6.461 -6.707 1 98.5 590 HIS A C 1
ATOM 4489 O O . HIS A 1 590 ? 7.883 -5.484 -7.379 1 98.5 590 HIS A O 1
ATOM 4495 N N . GLY A 1 591 ? 6.359 -7.086 -6.844 1 97.69 591 GLY A N 1
ATOM 4496 C CA . GLY A 1 591 ? 5.277 -6.422 -7.551 1 97.69 591 GLY A CA 1
ATOM 4497 C C . GLY A 1 591 ? 4.566 -5.375 -6.711 1 97.69 591 GLY A C 1
ATOM 4498 O O . GLY A 1 591 ? 4.32 -5.59 -5.523 1 97.69 591 GLY A O 1
ATOM 4499 N N . ASP A 1 592 ? 4.172 -4.312 -7.348 1 96.06 592 ASP A N 1
ATOM 4500 C CA . ASP A 1 592 ? 3.553 -3.176 -6.668 1 96.06 592 ASP A CA 1
ATOM 4501 C C . ASP A 1 592 ? 2.168 -3.541 -6.141 1 96.06 592 ASP A C 1
ATOM 4503 O O . ASP A 1 592 ? 1.713 -2.984 -5.141 1 96.06 592 ASP A O 1
ATOM 4507 N N . GLU A 1 593 ? 1.501 -4.426 -6.762 1 94.44 593 GLU A N 1
ATOM 4508 C CA . GLU A 1 593 ? 0.12 -4.77 -6.434 1 94.44 593 GLU A CA 1
ATOM 4509 C C . GLU A 1 593 ? 0.005 -6.219 -5.977 1 94.44 593 GLU A C 1
ATOM 4511 O O . GLU A 1 593 ? -1.017 -6.867 -6.207 1 94.44 593 GLU A O 1
ATOM 4516 N N . ASP A 1 594 ? 1.104 -6.699 -5.41 1 95.12 594 ASP A N 1
ATOM 4517 C CA . ASP A 1 594 ? 1.093 -8.047 -4.852 1 95.12 594 ASP A CA 1
ATOM 4518 C C . ASP A 1 594 ? 0.12 -8.148 -3.68 1 95.12 594 ASP A C 1
ATOM 4520 O O . ASP A 1 594 ? 0.298 -7.48 -2.658 1 95.12 594 ASP A O 1
ATOM 4524 N N . ASP A 1 595 ? -0.884 -9.039 -3.811 1 90.56 595 ASP A N 1
ATOM 4525 C CA . ASP A 1 595 ? -1.905 -9.148 -2.773 1 90.56 595 ASP A CA 1
ATOM 4526 C C . ASP A 1 595 ? -1.757 -10.453 -1.992 1 90.56 595 ASP A C 1
ATOM 4528 O O . ASP A 1 595 ? -2.623 -10.805 -1.189 1 90.56 595 ASP A O 1
ATOM 4532 N N . ILE A 1 596 ? -0.692 -11.148 -2.242 1 92.06 596 ILE A N 1
ATOM 4533 C CA . ILE A 1 596 ? -0.408 -12.375 -1.505 1 92.06 596 ILE A CA 1
ATOM 4534 C C . ILE A 1 596 ? 0.689 -12.117 -0.475 1 92.06 596 ILE A C 1
ATOM 4536 O O . ILE A 1 596 ? 0.464 -12.258 0.73 1 92.06 596 ILE A O 1
ATOM 4540 N N . CYS A 1 597 ? 1.828 -11.797 -0.944 1 94.81 597 CYS A N 1
ATOM 4541 C CA . CYS A 1 597 ? 2.902 -11.242 -0.127 1 94.81 597 CYS A CA 1
ATOM 4542 C C . CYS A 1 597 ? 3.078 -9.75 -0.396 1 94.81 597 CYS A C 1
ATOM 4544 O O . CYS A 1 597 ? 3.545 -9.359 -1.468 1 94.81 597 CYS A O 1
ATOM 4546 N N . LEU A 1 598 ? 2.809 -8.961 0.499 1 95.94 598 LEU A N 1
ATOM 4547 C CA . LEU A 1 598 ? 2.732 -7.523 0.269 1 95.94 598 LEU A CA 1
ATOM 4548 C C . LEU A 1 598 ? 4.125 -6.922 0.126 1 95.94 598 LEU A C 1
ATOM 4550 O O . LEU A 1 598 ? 5.066 -7.355 0.793 1 95.94 598 LEU A O 1
ATOM 4554 N N . LYS A 1 599 ? 4.254 -5.875 -0.716 1 97.38 599 LYS A N 1
ATOM 4555 C CA . LYS A 1 599 ? 5.531 -5.242 -1.028 1 97.38 599 LYS A CA 1
ATOM 4556 C C . LYS A 1 599 ? 6.16 -4.629 0.219 1 97.38 599 LYS A C 1
ATOM 4558 O O . LYS A 1 599 ? 7.359 -4.332 0.235 1 97.38 599 LYS A O 1
ATOM 4563 N N . SER A 1 600 ? 5.324 -4.371 1.223 1 97.12 600 SER A N 1
ATOM 4564 C CA . SER A 1 600 ? 5.855 -3.818 2.463 1 97.12 600 SER A CA 1
ATOM 4565 C C . SER A 1 600 ? 7.023 -4.648 2.98 1 97.12 600 SER A C 1
ATOM 4567 O O . SER A 1 600 ? 7.98 -4.105 3.541 1 97.12 600 SER A O 1
ATOM 4569 N N . SER A 1 601 ? 6.973 -5.934 2.773 1 97.56 601 SER A N 1
ATOM 4570 C CA . SER A 1 601 ? 8.023 -6.828 3.256 1 97.56 601 SER A CA 1
ATOM 4571 C C . SER A 1 601 ? 9.359 -6.52 2.594 1 97.56 601 SER A C 1
ATOM 4573 O O . SER A 1 601 ? 10.391 -6.453 3.268 1 97.56 601 SER A O 1
ATOM 4575 N N . SER A 1 602 ? 9.352 -6.352 1.318 1 98.25 602 SER A N 1
ATOM 4576 C CA . SER A 1 602 ? 10.586 -6.055 0.603 1 98.25 602 SER A CA 1
ATOM 4577 C C . SER A 1 602 ? 11.117 -4.668 0.964 1 98.25 602 SER A C 1
ATOM 4579 O O . SER A 1 602 ? 12.328 -4.469 1.074 1 98.25 602 SER A O 1
ATOM 4581 N N . LEU A 1 603 ? 10.227 -3.711 1.136 1 97 603 LEU A N 1
ATOM 4582 C CA . LEU A 1 603 ? 10.641 -2.367 1.521 1 97 603 LEU A CA 1
ATOM 4583 C C . LEU A 1 603 ? 11.273 -2.371 2.906 1 97 603 LEU A C 1
ATOM 4585 O O . LEU A 1 603 ? 12.312 -1.737 3.121 1 97 603 LEU A O 1
ATOM 4589 N N . VAL A 1 604 ? 10.68 -3.062 3.816 1 96.62 604 VAL A N 1
ATOM 4590 C CA . VAL A 1 604 ? 11.195 -3.189 5.176 1 96.62 604 VAL A CA 1
ATOM 4591 C C . VAL A 1 604 ? 12.578 -3.836 5.145 1 96.62 604 VAL A C 1
ATOM 4593 O O . VAL A 1 604 ? 13.523 -3.332 5.762 1 96.62 604 VAL A O 1
ATOM 4596 N N . ALA A 1 605 ? 12.695 -4.941 4.422 1 97.81 605 ALA A N 1
ATOM 4597 C CA . ALA A 1 605 ? 13.984 -5.621 4.332 1 97.81 605 ALA A CA 1
ATOM 4598 C C . ALA A 1 605 ? 15.047 -4.715 3.709 1 97.81 605 ALA A C 1
ATOM 4600 O O . ALA A 1 605 ? 16.156 -4.613 4.219 1 97.81 605 ALA A O 1
ATOM 4601 N N . TYR A 1 606 ? 14.688 -4.023 2.645 1 97.12 606 TYR A N 1
ATOM 4602 C CA . TYR A 1 606 ? 15.602 -3.133 1.944 1 97.12 606 TYR A CA 1
ATOM 4603 C C . TYR A 1 606 ? 16.141 -2.059 2.881 1 97.12 606 TYR A C 1
ATOM 4605 O O . TYR A 1 606 ? 17.359 -1.872 2.986 1 97.12 606 TYR A O 1
ATOM 4613 N N . ARG A 1 607 ? 15.297 -1.42 3.555 1 93.44 607 ARG A N 1
ATOM 4614 C CA . ARG A 1 607 ? 15.734 -0.272 4.344 1 93.44 607 ARG A CA 1
ATOM 4615 C C . ARG A 1 607 ? 16.453 -0.72 5.605 1 93.44 607 ARG A C 1
ATOM 4617 O O . ARG A 1 607 ? 17.359 -0.03 6.086 1 93.44 607 ARG A O 1
ATOM 4624 N N . ALA A 1 608 ? 16.062 -1.915 6.164 1 93.69 608 ALA A N 1
ATOM 4625 C CA . ALA A 1 608 ? 16.812 -2.475 7.281 1 93.69 608 ALA A CA 1
ATOM 4626 C C . ALA A 1 608 ? 18.266 -2.715 6.895 1 93.69 608 ALA A C 1
ATOM 4628 O O . ALA A 1 608 ? 19.172 -2.527 7.711 1 93.69 608 ALA A O 1
ATOM 4629 N N . LEU A 1 609 ? 18.484 -3.125 5.668 1 95.31 609 LEU A N 1
ATOM 4630 C CA . LEU A 1 609 ? 19.828 -3.395 5.188 1 95.31 609 LEU A CA 1
ATOM 4631 C C . LEU A 1 609 ? 20.531 -2.105 4.762 1 95.31 609 LEU A C 1
ATOM 4633 O O . LEU A 1 609 ? 21.672 -1.862 5.133 1 95.31 609 LEU A O 1
ATOM 4637 N N . HIS A 1 610 ? 19.797 -1.264 4.031 1 92.06 610 HIS A N 1
ATOM 4638 C CA . HIS A 1 610 ? 20.359 -0.048 3.457 1 92.06 610 HIS A CA 1
ATOM 4639 C C . HIS A 1 610 ? 20.859 0.899 4.547 1 92.06 610 HIS A C 1
ATOM 4641 O O . HIS A 1 610 ? 21.938 1.483 4.422 1 92.06 610 HIS A O 1
ATOM 4647 N N . THR A 1 611 ? 20.094 1.069 5.57 1 86.88 611 THR A N 1
ATOM 4648 C CA . THR A 1 611 ? 20.438 1.989 6.648 1 86.88 611 THR A CA 1
ATOM 4649 C C . THR A 1 611 ? 21.703 1.517 7.371 1 86.88 611 THR A C 1
ATOM 4651 O O . THR A 1 611 ? 22.344 2.299 8.07 1 86.88 611 THR A O 1
ATOM 4654 N N . ARG A 1 612 ? 22.062 0.246 7.18 1 89.06 612 ARG A N 1
ATOM 4655 C CA . ARG A 1 612 ? 23.234 -0.325 7.828 1 89.06 612 ARG A CA 1
ATOM 4656 C C . ARG A 1 612 ? 24.406 -0.433 6.852 1 89.06 612 ARG A C 1
ATOM 4658 O O . ARG A 1 612 ? 25.453 -0.98 7.191 1 89.06 612 ARG A O 1
ATOM 4665 N N . GLY A 1 613 ? 24.203 -0.025 5.641 1 90.38 613 GLY A N 1
ATOM 4666 C CA . GLY A 1 613 ? 25.281 0.018 4.656 1 90.38 613 GLY A CA 1
ATOM 4667 C C . GLY A 1 613 ? 25.531 -1.322 3.992 1 90.38 613 GLY A C 1
ATOM 4668 O O . GLY A 1 613 ? 26.578 -1.534 3.393 1 90.38 613 GLY A O 1
ATOM 4669 N N . ILE A 1 614 ? 24.594 -2.277 4.191 1 94.19 614 ILE A N 1
ATOM 4670 C CA . ILE A 1 614 ? 24.719 -3.559 3.504 1 94.19 614 ILE A CA 1
ATOM 4671 C C . ILE A 1 614 ? 24.375 -3.385 2.025 1 94.19 614 ILE A C 1
ATOM 4673 O O . ILE A 1 614 ? 23.391 -2.742 1.682 1 94.19 614 ILE A O 1
ATOM 4677 N N . PRO A 1 615 ? 25.25 -3.893 1.064 1 96.44 615 PRO A N 1
ATOM 4678 C CA . PRO A 1 615 ? 24.875 -3.799 -0.348 1 96.44 615 PRO A CA 1
ATOM 4679 C C . PRO A 1 615 ? 23.5 -4.391 -0.63 1 96.44 615 PRO A C 1
ATOM 4681 O O . PRO A 1 615 ? 23.25 -5.566 -0.336 1 96.44 615 PRO A O 1
ATOM 4684 N N . THR A 1 616 ? 22.641 -3.529 -1.056 1 97.06 616 THR A N 1
ATOM 4685 C CA . THR A 1 616 ? 21.266 -3.977 -1.298 1 97.06 616 THR A CA 1
ATOM 4686 C C . THR A 1 616 ? 20.609 -3.129 -2.381 1 97.06 616 THR A C 1
ATOM 4688 O O . THR A 1 616 ? 21.172 -2.129 -2.828 1 97.06 616 THR A O 1
ATOM 4691 N N . GLY A 1 617 ? 19.578 -3.66 -2.945 1 96.5 617 GLY A N 1
ATOM 4692 C CA . GLY A 1 617 ? 18.672 -3.004 -3.871 1 96.5 617 GLY A CA 1
ATOM 4693 C C . GLY A 1 617 ? 17.25 -3.533 -3.795 1 96.5 617 GLY A C 1
ATOM 4694 O O . GLY A 1 617 ? 17.031 -4.648 -3.322 1 96.5 617 GLY A O 1
ATOM 4695 N N . CYS A 1 618 ? 16.344 -2.693 -4.156 1 97.62 618 CYS A N 1
ATOM 4696 C CA . CYS A 1 618 ? 14.938 -3.082 -4.203 1 97.62 618 CYS A CA 1
ATOM 4697 C C . CYS A 1 618 ? 14.273 -2.566 -5.469 1 97.62 618 CYS A C 1
ATOM 4699 O O . CYS A 1 618 ? 14.312 -1.369 -5.758 1 97.62 618 CYS A O 1
ATOM 4701 N N . ILE A 1 619 ? 13.734 -3.441 -6.227 1 97.38 619 ILE A N 1
ATOM 4702 C CA . ILE A 1 619 ? 13.039 -3.121 -7.469 1 97.38 619 ILE A CA 1
ATOM 4703 C C . ILE A 1 619 ? 11.547 -3.398 -7.305 1 97.38 619 ILE A C 1
ATOM 4705 O O . ILE A 1 619 ? 11.148 -4.516 -6.973 1 97.38 619 ILE A O 1
ATOM 4709 N N . ILE A 1 620 ? 10.711 -2.396 -7.516 1 96.94 620 ILE A N 1
ATOM 4710 C CA . ILE A 1 620 ? 9.266 -2.557 -7.477 1 96.94 620 ILE A CA 1
ATOM 4711 C C . ILE A 1 620 ? 8.688 -2.391 -8.883 1 96.94 620 ILE A C 1
ATOM 4713 O O . ILE A 1 620 ? 8.891 -1.357 -9.523 1 96.94 620 ILE A O 1
ATOM 4717 N N . TYR A 1 621 ? 8.008 -3.357 -9.352 1 96.75 621 TYR A N 1
ATOM 4718 C CA . TYR A 1 621 ? 7.41 -3.328 -10.68 1 96.75 621 TYR A CA 1
ATOM 4719 C C . TYR A 1 621 ? 5.977 -2.818 -10.625 1 96.75 621 TYR A C 1
ATOM 4721 O O . TYR A 1 621 ? 5.094 -3.484 -10.078 1 96.75 621 TYR A O 1
ATOM 4729 N N . PRO A 1 622 ? 5.719 -1.701 -11.297 1 94.94 622 PRO A N 1
ATOM 4730 C CA . PRO A 1 622 ? 4.387 -1.096 -11.234 1 94.94 622 PRO A CA 1
ATOM 4731 C C . PRO A 1 622 ? 3.309 -1.978 -11.859 1 94.94 622 PRO A C 1
ATOM 4733 O O . PRO A 1 622 ? 3.518 -2.549 -12.93 1 94.94 622 PRO A O 1
ATOM 4736 N N . GLY A 1 623 ? 2.215 -2.145 -11.133 1 93.5 623 GLY A N 1
ATOM 4737 C CA . GLY A 1 623 ? 1.06 -2.859 -11.656 1 93.5 623 GLY A CA 1
ATOM 4738 C C . GLY A 1 623 ? 1.191 -4.367 -11.547 1 93.5 623 GLY A C 1
ATOM 4739 O O . GLY A 1 623 ? 0.24 -5.102 -11.82 1 93.5 623 GLY A O 1
ATOM 4740 N N . GLU A 1 624 ? 2.344 -4.883 -11.078 1 94.94 624 GLU A N 1
ATOM 4741 C CA . GLU A 1 624 ? 2.566 -6.324 -11.016 1 94.94 624 GLU A CA 1
ATOM 4742 C C . GLU A 1 624 ? 2.074 -6.898 -9.688 1 94.94 624 GLU A C 1
ATOM 4744 O O . GLU A 1 624 ? 2.168 -6.242 -8.648 1 94.94 624 GLU A O 1
ATOM 4749 N N . GLY A 1 625 ? 1.52 -8.125 -9.836 1 93.5 625 GLY A N 1
ATOM 4750 C CA . GLY A 1 625 ? 1.113 -8.867 -8.656 1 93.5 625 GLY A CA 1
ATOM 4751 C C . GLY A 1 625 ? 2.172 -9.836 -8.164 1 93.5 625 GLY A C 1
ATOM 4752 O O . GLY A 1 625 ? 3.367 -9.531 -8.219 1 93.5 625 GLY A O 1
ATOM 4753 N N . HIS A 1 626 ? 1.669 -10.945 -7.648 1 91.56 626 HIS A N 1
ATOM 4754 C CA . HIS A 1 626 ? 2.533 -11.969 -7.07 1 91.56 626 HIS A CA 1
ATOM 4755 C C . HIS A 1 626 ? 3.244 -12.773 -8.156 1 91.56 626 HIS A C 1
ATOM 4757 O O . HIS A 1 626 ? 2.625 -13.594 -8.828 1 91.56 626 HIS A O 1
ATOM 4763 N N . GLY A 1 627 ? 4.562 -12.523 -8.508 1 88.38 627 GLY A N 1
ATOM 4764 C CA . GLY A 1 627 ? 5.328 -13.336 -9.438 1 88.38 627 GLY A CA 1
ATOM 4765 C C . GLY A 1 627 ? 5.547 -12.656 -10.781 1 88.38 627 GLY A C 1
ATOM 4766 O O . GLY A 1 627 ? 6.074 -13.273 -11.711 1 88.38 627 GLY A O 1
ATOM 4767 N N . PHE A 1 628 ? 5.18 -11.516 -11.062 1 88.56 628 PHE A N 1
ATOM 4768 C CA . PHE A 1 628 ? 5.418 -10.703 -12.25 1 88.56 628 PHE A CA 1
ATOM 4769 C C . PHE A 1 628 ? 4.805 -11.352 -13.484 1 88.56 628 PHE A C 1
ATOM 4771 O O . PHE A 1 628 ? 5.176 -12.469 -13.852 1 88.56 628 PHE A O 1
ATOM 4778 N N . GLU A 1 629 ? 4.023 -10.781 -14.211 1 82.88 629 GLU A N 1
ATOM 4779 C CA . GLU A 1 629 ? 3.371 -11.359 -15.383 1 82.88 629 GLU A CA 1
ATOM 4780 C C . GLU A 1 629 ? 3.824 -10.664 -16.656 1 82.88 629 GLU A C 1
ATOM 4782 O O . GLU A 1 629 ? 3.932 -11.289 -17.719 1 82.88 629 GLU A O 1
ATOM 4787 N N . ASN A 1 630 ? 4.148 -9.391 -16.594 1 83.44 630 ASN A N 1
ATOM 4788 C CA . ASN A 1 630 ? 4.562 -8.609 -17.766 1 83.44 630 ASN A CA 1
ATOM 4789 C C . ASN A 1 630 ? 5.93 -9.055 -18.281 1 83.44 630 ASN A C 1
ATOM 4791 O O . ASN A 1 630 ? 6.926 -8.969 -17.547 1 83.44 630 ASN A O 1
ATOM 4795 N N . PRO A 1 631 ? 6 -9.492 -19.578 1 82.62 631 PRO A N 1
ATOM 4796 C CA . PRO A 1 631 ? 7.27 -10 -20.109 1 82.62 631 PRO A CA 1
ATOM 4797 C C . PRO A 1 631 ? 8.406 -8.984 -19.984 1 82.62 631 PRO A C 1
ATOM 4799 O O . PRO A 1 631 ? 9.562 -9.367 -19.828 1 82.62 631 PRO A O 1
ATOM 4802 N N . VAL A 1 632 ? 8.062 -7.746 -20.078 1 84.94 632 VAL A N 1
ATOM 4803 C CA . VAL A 1 632 ? 9.086 -6.711 -19.969 1 84.94 632 VAL A CA 1
ATOM 4804 C C . VAL A 1 632 ? 9.703 -6.746 -18.562 1 84.94 632 VAL A C 1
ATOM 4806 O O . VAL A 1 632 ? 10.922 -6.68 -18.422 1 84.94 632 VAL A O 1
ATOM 4809 N N . TYR A 1 633 ? 8.875 -6.836 -17.578 1 89.5 633 TYR A N 1
ATOM 4810 C CA . TYR A 1 633 ? 9.367 -6.891 -16.203 1 89.5 633 TYR A CA 1
ATOM 4811 C C . TYR A 1 633 ? 10.07 -8.219 -15.93 1 89.5 633 TYR A C 1
ATOM 4813 O O . TYR A 1 633 ? 11.023 -8.273 -15.148 1 89.5 633 TYR A O 1
ATOM 4821 N N . GLN A 1 634 ? 9.609 -9.305 -16.562 1 87.44 634 GLN A N 1
ATOM 4822 C CA . GLN A 1 634 ? 10.281 -10.594 -16.422 1 87.44 634 GLN A CA 1
ATOM 4823 C C . GLN A 1 634 ? 11.711 -10.531 -16.953 1 87.44 634 GLN A C 1
ATOM 4825 O O . GLN A 1 634 ? 12.633 -11.055 -16.312 1 87.44 634 GLN A O 1
ATOM 4830 N N . ARG A 1 635 ? 11.875 -9.938 -18.078 1 86.62 635 ARG A N 1
ATOM 4831 C CA . ARG A 1 635 ? 13.211 -9.789 -18.656 1 86.62 635 ARG A CA 1
ATOM 4832 C C . ARG A 1 635 ? 14.102 -8.938 -17.766 1 86.62 635 ARG A C 1
ATOM 4834 O O . ARG A 1 635 ? 15.281 -9.25 -17.578 1 86.62 635 ARG A O 1
ATOM 4841 N N . ASP A 1 636 ? 13.508 -7.863 -17.281 1 90.62 636 ASP A N 1
ATOM 4842 C CA . ASP A 1 636 ? 14.266 -7.012 -16.359 1 90.62 636 ASP A CA 1
ATOM 4843 C C . ASP A 1 636 ? 14.695 -7.789 -15.117 1 90.62 636 ASP A C 1
ATOM 4845 O O . ASP A 1 636 ? 15.844 -7.703 -14.695 1 90.62 636 ASP A O 1
ATOM 4849 N N . ARG A 1 637 ? 13.781 -8.5 -14.57 1 92.06 637 ARG A N 1
ATOM 4850 C CA . ARG A 1 637 ? 14.055 -9.352 -13.422 1 92.06 637 ARG A CA 1
ATOM 4851 C C . ARG A 1 637 ? 15.211 -10.305 -13.711 1 92.06 637 ARG A C 1
ATOM 4853 O O . ARG A 1 637 ? 16.141 -10.414 -12.914 1 92.06 637 ARG A O 1
ATOM 4860 N N . ASP A 1 638 ? 15.125 -10.992 -14.844 1 89.75 638 ASP A N 1
ATOM 4861 C CA . ASP A 1 638 ? 16.141 -11.977 -15.203 1 89.75 638 ASP A CA 1
ATOM 4862 C C . ASP A 1 638 ? 17.516 -11.328 -15.328 1 89.75 638 ASP A C 1
ATOM 4864 O O . ASP A 1 638 ? 18.516 -11.891 -14.867 1 89.75 638 ASP A O 1
ATOM 4868 N N . LEU A 1 639 ? 17.531 -10.211 -15.953 1 90.69 639 LEU A N 1
ATOM 4869 C CA . LEU A 1 639 ? 18.781 -9.5 -16.141 1 90.69 639 LEU A CA 1
ATOM 4870 C C . LEU A 1 639 ? 19.359 -9.039 -14.797 1 90.69 639 LEU A C 1
ATOM 4872 O O . LEU A 1 639 ? 20.562 -9.141 -14.555 1 90.69 639 LEU A O 1
ATOM 4876 N N . ARG A 1 640 ? 18.531 -8.523 -13.93 1 92.62 640 ARG A N 1
ATOM 4877 C CA . ARG A 1 640 ? 18.984 -8.039 -12.625 1 92.62 640 ARG A CA 1
ATOM 4878 C C . ARG A 1 640 ? 19.484 -9.188 -11.758 1 92.62 640 ARG A C 1
ATOM 4880 O O . ARG A 1 640 ? 20.469 -9.031 -11.031 1 92.62 640 ARG A O 1
ATOM 4887 N N . LEU A 1 641 ? 18.781 -10.242 -11.836 1 93.69 641 LEU A N 1
ATOM 4888 C CA . LEU A 1 641 ? 19.219 -11.438 -11.117 1 93.69 641 LEU A CA 1
ATOM 4889 C C . LEU A 1 641 ? 20.609 -11.852 -11.562 1 93.69 641 LEU A C 1
ATOM 4891 O O . LEU A 1 641 ? 21.484 -12.102 -10.727 1 93.69 641 LEU A O 1
ATOM 4895 N N . LEU A 1 642 ? 20.812 -11.891 -12.812 1 93.25 642 LEU A N 1
ATOM 4896 C CA . LEU A 1 642 ? 22.109 -12.273 -13.359 1 93.25 642 LEU A CA 1
ATOM 4897 C C . LEU A 1 642 ? 23.188 -11.273 -12.953 1 93.25 642 LEU A C 1
ATOM 4899 O O . LEU A 1 642 ? 24.25 -11.672 -12.453 1 93.25 642 LEU A O 1
ATOM 4903 N N . LYS A 1 643 ? 22.922 -10.023 -13.102 1 93.94 643 LYS A N 1
ATOM 4904 C CA . LYS A 1 643 ? 23.891 -8.984 -12.789 1 93.94 643 LYS A CA 1
ATOM 4905 C C . LYS A 1 643 ? 24.281 -9.016 -11.312 1 93.94 643 LYS A C 1
ATOM 4907 O O . LYS A 1 643 ? 25.438 -8.789 -10.961 1 93.94 643 LYS A O 1
ATOM 4912 N N . TRP A 1 644 ? 23.312 -9.266 -10.516 1 96.12 644 TRP A N 1
ATOM 4913 C CA . TRP A 1 644 ? 23.578 -9.305 -9.078 1 96.12 644 TRP A CA 1
ATOM 4914 C C . TRP A 1 644 ? 24.547 -10.422 -8.734 1 96.12 644 TRP A C 1
ATOM 4916 O O . TRP A 1 644 ? 25.531 -10.195 -8.016 1 96.12 644 TRP A O 1
ATOM 4926 N N . PHE A 1 645 ? 24.344 -11.594 -9.242 1 95.88 645 PHE A N 1
ATOM 4927 C CA . PHE A 1 645 ? 25.219 -12.719 -8.922 1 95.88 645 PHE A CA 1
ATOM 4928 C C . PHE A 1 645 ? 26.578 -12.562 -9.594 1 95.88 645 PHE A C 1
ATOM 4930 O O . PHE A 1 645 ? 27.594 -12.938 -9.016 1 95.88 645 PHE A O 1
ATOM 4937 N N . LEU A 1 646 ? 26.625 -12.016 -10.766 1 94.81 646 LEU A N 1
ATOM 4938 C CA . LEU A 1 646 ? 27.906 -11.742 -11.398 1 94.81 646 LEU A CA 1
ATOM 4939 C C . LEU A 1 646 ? 28.766 -10.836 -10.523 1 94.81 646 LEU A C 1
ATOM 4941 O O . LEU A 1 646 ? 29.984 -11.008 -10.445 1 94.81 646 LEU A O 1
ATOM 4945 N N . ALA A 1 647 ? 28.109 -9.969 -9.859 1 94.5 647 ALA A N 1
ATOM 4946 C CA . ALA A 1 647 ? 28.828 -8.977 -9.055 1 94.5 647 ALA A CA 1
ATOM 4947 C C . ALA A 1 647 ? 29.25 -9.562 -7.707 1 94.5 647 ALA A C 1
ATOM 4949 O O . ALA A 1 647 ? 30.312 -9.227 -7.18 1 94.5 647 ALA A O 1
ATOM 4950 N N . HIS A 1 648 ? 28.438 -10.5 -7.188 1 96.25 648 HIS A N 1
ATOM 4951 C CA . HIS A 1 648 ? 28.641 -10.828 -5.781 1 96.25 648 HIS A CA 1
ATOM 4952 C C . HIS A 1 648 ? 29.016 -12.297 -5.609 1 96.25 648 HIS A C 1
ATOM 4954 O O . HIS A 1 648 ? 29.5 -12.703 -4.551 1 96.25 648 HIS A O 1
ATOM 4960 N N . VAL A 1 649 ? 28.672 -13.117 -6.609 1 96.75 649 VAL A N 1
ATOM 4961 C CA . VAL A 1 649 ? 29.047 -14.531 -6.656 1 96.75 649 VAL A CA 1
ATOM 4962 C C . VAL A 1 649 ? 29.531 -14.883 -8.055 1 96.75 649 VAL A C 1
ATOM 4964 O O . VAL A 1 649 ? 28.875 -15.633 -8.781 1 96.75 649 VAL A O 1
ATOM 4967 N N . PRO A 1 650 ? 30.703 -14.508 -8.391 1 94.19 650 PRO A N 1
ATOM 4968 C CA . PRO A 1 650 ? 31.172 -14.805 -9.742 1 94.19 650 PRO A CA 1
ATOM 4969 C C . PRO A 1 650 ? 31.141 -16.297 -10.078 1 94.19 650 PRO A C 1
ATOM 4971 O O . PRO A 1 650 ? 31.391 -17.125 -9.203 1 94.19 650 PRO A O 1
ATOM 4974 N N . PRO A 1 651 ? 30.828 -16.609 -11.312 1 92.38 651 PRO A N 1
ATOM 4975 C CA . PRO A 1 651 ? 30.609 -18 -11.703 1 92.38 651 PRO A CA 1
ATOM 4976 C C . PRO A 1 651 ? 31.859 -18.859 -11.57 1 92.38 651 PRO A C 1
ATOM 4978 O O . PRO A 1 651 ? 31.766 -20.078 -11.406 1 92.38 651 PRO A O 1
ATOM 4981 N N . THR A 1 652 ? 33 -18.266 -11.867 1 84.25 652 THR A N 1
ATOM 4982 C CA . THR A 1 652 ? 34.25 -18.953 -11.688 1 84.25 652 THR A CA 1
ATOM 4983 C C . THR A 1 652 ? 35.25 -18.094 -10.898 1 84.25 652 THR A C 1
ATOM 4985 O O . THR A 1 652 ? 35.156 -16.859 -10.93 1 84.25 652 THR A O 1
ATOM 4988 N N . PRO A 1 653 ? 36.031 -18.844 -10.055 1 68.56 653 PRO A N 1
ATOM 4989 C CA . PRO A 1 653 ? 37.031 -18.047 -9.336 1 68.56 653 PRO A CA 1
ATOM 4990 C C . PRO A 1 653 ? 37.875 -17.203 -10.273 1 68.56 653 PRO A C 1
ATOM 4992 O O . PRO A 1 653 ? 38.094 -17.562 -11.43 1 68.56 653 PRO A O 1
ATOM 4995 N N . ALA A 1 654 ? 38.281 -15.938 -9.758 1 51.22 654 ALA A N 1
ATOM 4996 C CA . ALA A 1 654 ? 39.281 -15.141 -10.484 1 51.22 654 ALA A CA 1
ATOM 4997 C C . ALA A 1 654 ? 40.562 -15.906 -10.648 1 51.22 654 ALA A C 1
ATOM 4999 O O . ALA A 1 654 ? 41.031 -16.594 -9.719 1 51.22 654 ALA A O 1
ATOM 5000 N N . MET B 1 1 ? -22.812 -17.297 10.664 1 21.84 1 MET B N 1
ATOM 5001 C CA . MET B 1 1 ? -23.672 -16.297 11.289 1 21.84 1 MET B CA 1
ATOM 5002 C C . MET B 1 1 ? -23.453 -14.922 10.648 1 21.84 1 MET B C 1
ATOM 5004 O O . MET B 1 1 ? -22.312 -14.461 10.555 1 21.84 1 MET B O 1
ATOM 5008 N N . THR B 1 2 ? -24.297 -14.508 9.797 1 27.78 2 THR B N 1
ATOM 5009 C CA . THR B 1 2 ? -24.469 -13.203 9.164 1 27.78 2 THR B CA 1
ATOM 5010 C C . THR B 1 2 ? -24.516 -12.094 10.211 1 27.78 2 THR B C 1
ATOM 5012 O O . THR B 1 2 ? -25.531 -11.938 10.898 1 27.78 2 THR B O 1
ATOM 5015 N N . THR B 1 3 ? -23.516 -12 10.977 1 32.12 3 THR B N 1
ATOM 5016 C CA . THR B 1 3 ? -23.688 -10.914 11.93 1 32.12 3 THR B CA 1
ATOM 5017 C C . THR B 1 3 ? -24.109 -9.625 11.211 1 32.12 3 THR B C 1
ATOM 5019 O O . THR B 1 3 ? -23.5 -9.242 10.219 1 32.12 3 THR B O 1
ATOM 5022 N N . THR B 1 4 ? -25.344 -9.367 11.258 1 34.66 4 THR B N 1
ATOM 5023 C CA . THR B 1 4 ? -25.969 -8.109 10.844 1 34.66 4 THR B CA 1
ATOM 5024 C C . THR B 1 4 ? -25.109 -6.922 11.25 1 34.66 4 THR B C 1
ATOM 5026 O O . THR B 1 4 ? -24.719 -6.797 12.414 1 34.66 4 THR B O 1
ATOM 5029 N N . PRO B 1 5 ? -24.531 -6.41 10.258 1 40.44 5 PRO B N 1
ATOM 5030 C CA . PRO B 1 5 ? -23.828 -5.207 10.695 1 40.44 5 PRO B CA 1
ATOM 5031 C C . PRO B 1 5 ? -24.625 -4.367 11.688 1 40.44 5 PRO B C 1
ATOM 5033 O O . PRO B 1 5 ? -25.859 -4.352 11.625 1 40.44 5 PRO B O 1
ATOM 5036 N N . PRO B 1 6 ? -24.203 -4.168 12.828 1 41 6 PRO B N 1
ATOM 5037 C CA . PRO B 1 6 ? -24.984 -3.342 13.758 1 41 6 PRO B CA 1
ATOM 5038 C C . PRO B 1 6 ? -25.625 -2.135 13.078 1 41 6 PRO B C 1
ATOM 5040 O O . PRO B 1 6 ? -25.078 -1.612 12.094 1 41 6 PRO B O 1
ATOM 5043 N N . GLN B 1 7 ? -27 -2.002 13.203 1 42.44 7 GLN B N 1
ATOM 5044 C CA . GLN B 1 7 ? -27.781 -0.86 12.742 1 42.44 7 GLN B CA 1
ATOM 5045 C C . GLN B 1 7 ? -27.109 0.457 13.117 1 42.44 7 GLN B C 1
ATOM 5047 O O . GLN B 1 7 ? -26.797 0.692 14.281 1 42.44 7 GLN B O 1
ATOM 5052 N N . GLN B 1 8 ? -26.547 1.096 12.188 1 54.66 8 GLN B N 1
ATOM 5053 C CA . GLN B 1 8 ? -25.984 2.418 12.445 1 54.66 8 GLN B CA 1
ATOM 5054 C C . GLN B 1 8 ? -27 3.332 13.109 1 54.66 8 GLN B C 1
ATOM 5056 O O . GLN B 1 8 ? -28.156 3.404 12.672 1 54.66 8 GLN B O 1
ATOM 5061 N N . PRO B 1 9 ? -26.797 3.793 14.32 1 60.09 9 PRO B N 1
ATOM 5062 C CA . PRO B 1 9 ? -27.766 4.699 14.945 1 60.09 9 PRO B CA 1
ATOM 5063 C C . PRO B 1 9 ? -28.234 5.801 14 1 60.09 9 PRO B C 1
ATOM 5065 O O . PRO B 1 9 ? -27.469 6.27 13.156 1 60.09 9 PRO B O 1
ATOM 5068 N N . ARG B 1 10 ? -29.578 6.113 13.953 1 62.5 10 ARG B N 1
ATOM 5069 C CA . ARG B 1 10 ? -30.156 7.215 13.203 1 62.5 10 ARG B CA 1
ATOM 5070 C C . ARG B 1 10 ? -29.734 8.562 13.781 1 62.5 10 ARG B C 1
ATOM 5072 O O . ARG B 1 10 ? -29.859 8.797 14.984 1 62.5 10 ARG B O 1
ATOM 5079 N N . VAL B 1 11 ? -28.875 9.367 13.07 1 71.19 11 VAL B N 1
ATOM 5080 C CA . VAL B 1 11 ? -28.422 10.703 13.469 1 71.19 11 VAL B CA 1
ATOM 5081 C C . VAL B 1 11 ? -29.516 11.727 13.148 1 71.19 11 VAL B C 1
ATOM 5083 O O . VAL B 1 11 ? -30.125 11.68 12.078 1 71.19 11 VAL B O 1
ATOM 5086 N N . ASP B 1 12 ? -29.828 12.445 14.18 1 74.25 12 ASP B N 1
ATOM 5087 C CA . ASP B 1 12 ? -30.734 13.578 13.961 1 74.25 12 ASP B CA 1
ATOM 5088 C C . ASP B 1 12 ? -30.312 14.383 12.742 1 74.25 12 ASP B C 1
ATOM 5090 O O . ASP B 1 12 ? -29.109 14.633 12.531 1 74.25 12 ASP B O 1
ATOM 5094 N N . ALA B 1 13 ? -31.281 14.594 11.898 1 71.56 13 ALA B N 1
ATOM 5095 C CA . ALA B 1 13 ? -31.047 15.281 10.633 1 71.56 13 ALA B CA 1
ATOM 5096 C C . ALA B 1 13 ? -30.328 16.609 10.859 1 71.56 13 ALA B C 1
ATOM 5098 O O . ALA B 1 13 ? -29.484 17.016 10.047 1 71.56 13 ALA B O 1
ATOM 5099 N N . ARG B 1 14 ? -30.75 17.203 11.953 1 70.19 14 ARG B N 1
ATOM 5100 C CA . ARG B 1 14 ? -30.141 18.484 12.258 1 70.19 14 ARG B CA 1
ATOM 5101 C C . ARG B 1 14 ? -28.641 18.328 12.539 1 70.19 14 ARG B C 1
ATOM 5103 O O . ARG B 1 14 ? -27.828 19.141 12.078 1 70.19 14 ARG B O 1
ATOM 5110 N N . ILE B 1 15 ? -28.344 17.281 13.18 1 73.44 15 ILE B N 1
ATOM 5111 C CA . ILE B 1 15 ? -26.953 17.047 13.539 1 73.44 15 ILE B CA 1
ATOM 5112 C C . ILE B 1 15 ? -26.172 16.562 12.312 1 73.44 15 ILE B C 1
ATOM 5114 O O . ILE B 1 15 ? -25.047 16.984 12.086 1 73.44 15 ILE B O 1
ATOM 5118 N N . ALA B 1 16 ? -26.828 15.797 11.492 1 73.69 16 ALA B N 1
ATOM 5119 C CA . ALA B 1 16 ? -26.203 15.328 10.258 1 73.69 16 ALA B CA 1
ATOM 5120 C C . ALA B 1 16 ? -25.859 16.5 9.336 1 73.69 16 ALA B C 1
ATOM 5122 O O . ALA B 1 16 ? -24.844 16.469 8.641 1 73.69 16 ALA B O 1
ATOM 5123 N N . ALA B 1 17 ? -26.656 17.453 9.438 1 75.88 17 ALA B N 1
ATOM 5124 C CA . ALA B 1 17 ? -26.469 18.641 8.594 1 75.88 17 ALA B CA 1
ATOM 5125 C C . ALA B 1 17 ? -25.203 19.406 9 1 75.88 17 ALA B C 1
ATOM 5127 O O . ALA B 1 17 ? -24.625 20.125 8.188 1 75.88 17 ALA B O 1
ATOM 5128 N N . LEU B 1 18 ? -24.812 19.188 10.219 1 75.12 18 LEU B N 1
ATOM 5129 C CA . LEU B 1 18 ? -23.609 19.844 10.703 1 75.12 18 LEU B CA 1
ATOM 5130 C C . LEU B 1 18 ? -22.359 19.266 10.039 1 75.12 18 LEU B C 1
ATOM 5132 O O . LEU B 1 18 ? -21.297 19.891 10.062 1 75.12 18 LEU B O 1
ATOM 5136 N N . CYS B 1 19 ? -22.516 18.125 9.453 1 72.5 19 CYS B N 1
ATOM 5137 C CA . CYS B 1 19 ? -21.406 17.469 8.758 1 72.5 19 CYS B CA 1
ATOM 5138 C C . CYS B 1 19 ? -21.516 17.688 7.254 1 72.5 19 CYS B C 1
ATOM 5140 O O . CYS B 1 19 ? -20.672 17.203 6.496 1 72.5 19 CYS B O 1
ATOM 5142 N N . GLY B 1 20 ? -22.5 18.359 6.844 1 72.25 20 GLY B N 1
ATOM 5143 C CA . GLY B 1 20 ? -22.781 18.484 5.422 1 72.25 20 GLY B CA 1
ATOM 5144 C C . GLY B 1 20 ? -22.062 19.656 4.773 1 72.25 20 GLY B C 1
ATOM 5145 O O . GLY B 1 20 ? -21.234 20.312 5.414 1 72.25 20 GLY B O 1
ATOM 5146 N N . PRO B 1 21 ? -22.406 19.75 3.525 1 68.88 21 PRO B N 1
ATOM 5147 C CA . PRO B 1 21 ? -21.797 20.844 2.781 1 68.88 21 PRO B CA 1
ATOM 5148 C C . PRO B 1 21 ? -22.203 22.219 3.322 1 68.88 21 PRO B C 1
ATOM 5150 O O . PRO B 1 21 ? -23.281 22.359 3.9 1 68.88 21 PRO B O 1
ATOM 5153 N N . GLY B 1 22 ? -21.406 23.203 3.287 1 64.5 22 GLY B N 1
ATOM 5154 C CA . GLY B 1 22 ? -21.703 24.562 3.729 1 64.5 22 GLY B CA 1
ATOM 5155 C C . GLY B 1 22 ? -21.172 24.859 5.117 1 64.5 22 GLY B C 1
ATOM 5156 O O . GLY B 1 22 ? -21.109 26.016 5.523 1 64.5 22 GLY B O 1
ATOM 5157 N N . LYS B 1 23 ? -20.906 23.812 5.754 1 63.69 23 LYS B N 1
ATOM 5158 C CA . LYS B 1 23 ? -20.375 24 7.098 1 63.69 23 LYS B CA 1
ATOM 5159 C C . LYS B 1 23 ? -18.859 23.828 7.129 1 63.69 23 LYS B C 1
ATOM 5161 O O . LYS B 1 23 ? -18.281 23.578 8.188 1 63.69 23 LYS B O 1
ATOM 5166 N N . ASP B 1 24 ? -18.359 24 5.949 1 62.84 24 ASP B N 1
ATOM 5167 C CA . ASP B 1 24 ? -16.922 23.828 5.852 1 62.84 24 ASP B CA 1
ATOM 5168 C C . ASP B 1 24 ? -16.188 24.953 6.578 1 62.84 24 ASP B C 1
ATOM 5170 O O . ASP B 1 24 ? -16.703 26.062 6.695 1 62.84 24 ASP B O 1
ATOM 5174 N N . VAL B 1 25 ? -15.055 24.578 7.02 1 59.31 25 VAL B N 1
ATOM 5175 C CA . VAL B 1 25 ? -14.242 25.484 7.812 1 59.31 25 VAL B CA 1
ATOM 5176 C C . VAL B 1 25 ? -13.781 26.656 6.941 1 59.31 25 VAL B C 1
ATOM 5178 O O . VAL B 1 25 ? -13.344 26.453 5.805 1 59.31 25 VAL B O 1
ATOM 5181 N N . VAL B 1 26 ? -14.078 27.828 7.41 1 60.97 26 VAL B N 1
ATOM 5182 C CA . VAL B 1 26 ? -13.625 29.047 6.758 1 60.97 26 VAL B CA 1
ATOM 5183 C C . VAL B 1 26 ? -12.398 29.594 7.48 1 60.97 26 VAL B C 1
ATOM 5185 O O . VAL B 1 26 ? -12.375 29.672 8.711 1 60.97 26 VAL B O 1
ATOM 5188 N N . ARG B 1 27 ? -11.336 29.734 6.73 1 63.66 27 ARG B N 1
ATOM 5189 C CA . ARG B 1 27 ? -10.148 30.359 7.297 1 63.66 27 ARG B CA 1
ATOM 5190 C C . ARG B 1 27 ? -9.844 31.672 6.598 1 63.66 27 ARG B C 1
ATOM 5192 O O . ARG B 1 27 ? -9.672 31.719 5.375 1 63.66 27 ARG B O 1
ATOM 5199 N N . PRO B 1 28 ? -9.977 32.719 7.461 1 64.88 28 PRO B N 1
ATOM 5200 C CA . PRO B 1 28 ? -9.492 33.938 6.812 1 64.88 28 PRO B CA 1
ATOM 5201 C C . PRO B 1 28 ? -8.039 33.812 6.355 1 64.88 28 PRO B C 1
ATOM 5203 O O . PRO B 1 28 ? -7.176 33.375 7.125 1 64.88 28 PRO B O 1
ATOM 5206 N N . SER B 1 29 ? -7.812 34.094 5.152 1 65.75 29 SER B N 1
ATOM 5207 C CA . SER B 1 29 ? -6.516 33.844 4.539 1 65.75 29 SER B CA 1
ATOM 5208 C C . SER B 1 29 ? -5.719 35.125 4.375 1 65.75 29 SER B C 1
ATOM 5210 O O . SER B 1 29 ? -4.488 35.094 4.328 1 65.75 29 SER B O 1
ATOM 5212 N N . ALA B 1 30 ? -6.41 36.281 4.25 1 70.56 30 ALA B N 1
ATOM 5213 C CA . ALA B 1 30 ? -5.688 37.531 4.008 1 70.56 30 ALA B CA 1
ATOM 5214 C C . ALA B 1 30 ? -6.551 38.75 4.352 1 70.56 30 ALA B C 1
ATOM 5216 O O . ALA B 1 30 ? -7.781 38.656 4.348 1 70.56 30 ALA B O 1
ATOM 5217 N N . VAL B 1 31 ? -5.852 39.781 4.676 1 71.31 31 VAL B N 1
ATOM 5218 C CA . VAL B 1 31 ? -6.477 41.062 4.941 1 71.31 31 VAL B CA 1
ATOM 5219 C C . VAL B 1 31 ? -5.871 42.125 4.031 1 71.31 31 VAL B C 1
ATOM 5221 O O . VAL B 1 31 ? -4.648 42.188 3.861 1 71.31 31 VAL B O 1
ATOM 5224 N N . PHE B 1 32 ? -6.812 42.844 3.402 1 71.62 32 PHE B N 1
ATOM 5225 C CA . PHE B 1 32 ? -6.418 43.969 2.549 1 71.62 32 PHE B CA 1
ATOM 5226 C C . PHE B 1 32 ? -7.012 45.25 3.059 1 71.62 32 PHE B C 1
ATOM 5228 O O . PHE B 1 32 ? -8.133 45.281 3.578 1 71.62 32 PHE B O 1
ATOM 5235 N N . VAL B 1 33 ? -6.281 46.25 2.998 1 72.06 33 VAL B N 1
ATOM 5236 C CA . VAL B 1 33 ? -6.762 47.562 3.43 1 72.06 33 VAL B CA 1
ATOM 5237 C C . VAL B 1 33 ? -6.703 48.562 2.262 1 72.06 33 VAL B C 1
ATOM 5239 O O . VAL B 1 33 ? -5.633 48.781 1.697 1 72.06 33 VAL B O 1
ATOM 5242 N N . LEU B 1 34 ? -7.891 49.031 1.902 1 65.75 34 LEU B N 1
ATOM 5243 C CA . LEU B 1 34 ? -7.98 49.969 0.8 1 65.75 34 LEU B CA 1
ATOM 5244 C C . LEU B 1 34 ? -7.914 51.406 1.313 1 65.75 34 LEU B C 1
ATOM 5246 O O . LEU B 1 34 ? -8.414 51.719 2.402 1 65.75 34 LEU B O 1
ATOM 5250 N N . ASN B 1 35 ? -6.965 52.219 0.641 1 59.97 35 ASN B N 1
ATOM 5251 C CA . ASN B 1 35 ? -6.875 53.656 0.992 1 59.97 35 ASN B CA 1
ATOM 5252 C C . ASN B 1 35 ? -8.25 54.312 0.97 1 59.97 35 ASN B C 1
ATOM 5254 O O . ASN B 1 35 ? -9.148 53.875 0.26 1 59.97 35 ASN B O 1
ATOM 5258 N N . LYS B 1 36 ? -8.398 55.406 1.861 1 57.59 36 LYS B N 1
ATOM 5259 C CA . LYS B 1 36 ? -9.609 56.219 1.999 1 57.59 36 LYS B CA 1
ATOM 5260 C C . LYS B 1 36 ? -10.109 56.688 0.639 1 57.59 36 LYS B C 1
ATOM 5262 O O . LYS B 1 36 ? -9.328 57.188 -0.174 1 57.59 36 LYS B O 1
ATOM 5267 N N . GLU B 1 37 ? -11.172 55.969 0.186 1 48.53 37 GLU B N 1
ATOM 5268 C CA . GLU B 1 37 ? -11.828 56.719 -0.88 1 48.53 37 GLU B CA 1
ATOM 5269 C C . GLU B 1 37 ? -12.344 58.062 -0.375 1 48.53 37 GLU B C 1
ATOM 5271 O O . GLU B 1 37 ? -12.625 58.219 0.815 1 48.53 37 GLU B O 1
ATOM 5276 N N . ASP B 1 38 ? -12.383 59.125 -1.244 1 43.81 38 ASP B N 1
ATOM 5277 C CA . ASP B 1 38 ? -12.953 60.406 -0.946 1 43.81 38 ASP B CA 1
ATOM 5278 C C . ASP B 1 38 ? -14.312 60.281 -0.263 1 43.81 38 ASP B C 1
ATOM 5280 O O . ASP B 1 38 ? -15.211 59.625 -0.788 1 43.81 38 ASP B O 1
ATOM 5284 N N . GLY B 1 39 ? -14.406 60.781 1.065 1 45.66 39 GLY B N 1
ATOM 5285 C CA . GLY B 1 39 ? -15.617 60.875 1.871 1 45.66 39 GLY B CA 1
ATOM 5286 C C . GLY B 1 39 ? -15.703 59.844 2.967 1 45.66 39 GLY B C 1
ATOM 5287 O O . GLY B 1 39 ? -16.547 59.938 3.861 1 45.66 39 GLY B O 1
ATOM 5288 N N . ASP B 1 40 ? -15 58.688 2.799 1 48.94 40 ASP B N 1
ATOM 5289 C CA . ASP B 1 40 ? -15.172 57.656 3.83 1 48.94 40 ASP B CA 1
ATOM 5290 C C . ASP B 1 40 ? -14.148 57.844 4.949 1 48.94 40 ASP B C 1
ATOM 5292 O O . ASP B 1 40 ? -13 58.188 4.695 1 48.94 40 ASP B O 1
ATOM 5296 N N . ASP B 1 41 ? -14.508 58 6.156 1 48.38 41 ASP B N 1
ATOM 5297 C CA . ASP B 1 41 ? -13.711 58.25 7.352 1 48.38 41 ASP B CA 1
ATOM 5298 C C . ASP B 1 41 ? -12.711 57.125 7.594 1 48.38 41 ASP B C 1
ATOM 5300 O O . ASP B 1 41 ? -11.719 57.312 8.305 1 48.38 41 ASP B O 1
ATOM 5304 N N . ASP B 1 42 ? -12.969 55.844 7.176 1 56.69 42 ASP B N 1
ATOM 5305 C CA . ASP B 1 42 ? -12.031 54.781 7.52 1 56.69 42 ASP B CA 1
ATOM 5306 C C . ASP B 1 42 ? -11.703 53.938 6.301 1 56.69 42 ASP B C 1
ATOM 5308 O O . ASP B 1 42 ? -12.516 53.812 5.383 1 56.69 42 ASP B O 1
ATOM 5312 N N . ALA B 1 43 ? -10.469 53.5 6.25 1 61.22 43 ALA B N 1
ATOM 5313 C CA . ALA B 1 43 ? -10 52.625 5.188 1 61.22 43 ALA B CA 1
ATOM 5314 C C . ALA B 1 43 ? -10.82 51.344 5.141 1 61.22 43 ALA B C 1
ATOM 5316 O O . ALA B 1 43 ? -11.188 50.781 6.184 1 61.22 43 ALA B O 1
ATOM 5317 N N . ALA B 1 44 ? -11.297 51.031 3.967 1 65.19 44 ALA B N 1
ATOM 5318 C CA . ALA B 1 44 ? -12.039 49.781 3.795 1 65.19 44 ALA B CA 1
ATOM 5319 C C . ALA B 1 44 ? -11.125 48.562 3.967 1 65.19 44 ALA B C 1
ATOM 5321 O O . ALA B 1 44 ? -10 48.562 3.461 1 65.19 44 ALA B O 1
ATOM 5322 N N . ILE B 1 45 ? -11.523 47.688 4.848 1 67.56 45 ILE B N 1
ATOM 5323 C CA . ILE B 1 45 ? -10.82 46.438 5.078 1 67.56 45 ILE B CA 1
ATOM 5324 C C . ILE B 1 45 ? -11.492 45.312 4.285 1 67.56 45 ILE B C 1
ATOM 5326 O O . ILE B 1 45 ? -12.711 45.156 4.332 1 67.56 45 ILE B O 1
ATOM 5330 N N . ILE B 1 46 ? -10.703 44.688 3.479 1 67.69 46 ILE B N 1
ATOM 5331 C CA . ILE B 1 46 ? -11.188 43.5 2.752 1 67.69 46 ILE B CA 1
ATOM 5332 C C . ILE B 1 46 ? -10.539 42.25 3.314 1 67.69 46 ILE B C 1
ATOM 5334 O O . ILE B 1 46 ? -9.32 42.188 3.504 1 67.69 46 ILE B O 1
ATOM 5338 N N . VAL B 1 47 ? -11.359 41.281 3.662 1 66.12 47 VAL B N 1
ATOM 5339 C CA . VAL B 1 47 ? -10.883 40.031 4.18 1 66.12 47 VAL B CA 1
ATOM 5340 C C . VAL B 1 47 ? -11.203 38.906 3.188 1 66.12 47 VAL B C 1
ATOM 5342 O O . VAL B 1 47 ? -12.305 38.875 2.629 1 66.12 47 VAL B O 1
ATOM 5345 N N . CYS B 1 48 ? -10.172 38.125 2.896 1 67 48 CYS B N 1
ATOM 5346 C CA . CYS B 1 48 ? -10.367 36.938 2.064 1 67 48 CYS B CA 1
ATOM 5347 C C . CYS B 1 48 ? -10.516 35.688 2.92 1 67 48 CYS B C 1
ATOM 5349 O O . CYS B 1 48 ? -9.703 35.438 3.816 1 67 48 CYS B O 1
ATOM 5351 N N . GLU B 1 49 ? -11.609 35.031 2.631 1 65.25 49 GLU B N 1
ATOM 5352 C CA . GLU B 1 49 ? -11.812 33.719 3.273 1 65.25 49 GLU B CA 1
ATOM 5353 C C . GLU B 1 49 ? -11.75 32.594 2.258 1 65.25 49 GLU B C 1
ATOM 5355 O O . GLU B 1 49 ? -12.336 32.688 1.175 1 65.25 49 GLU B O 1
ATOM 5360 N N . ARG B 1 50 ? -10.938 31.625 2.598 1 63.91 50 ARG B N 1
ATOM 5361 C CA . ARG B 1 50 ? -10.836 30.453 1.722 1 63.91 50 ARG B CA 1
ATOM 5362 C C . ARG B 1 50 ? -11.656 29.297 2.264 1 63.91 50 ARG B C 1
ATOM 5364 O O . ARG B 1 50 ? -11.508 28.922 3.43 1 63.91 50 ARG B O 1
ATOM 5371 N N . LYS B 1 51 ? -12.617 28.891 1.423 1 65.25 51 LYS B N 1
ATOM 5372 C CA . LYS B 1 51 ? -13.391 27.672 1.637 1 65.25 51 LYS B CA 1
ATOM 5373 C C . LYS B 1 51 ? -13.055 26.609 0.587 1 65.25 51 LYS B C 1
ATOM 5375 O O . LYS B 1 51 ? -13.602 26.641 -0.519 1 65.25 51 LYS B O 1
ATOM 5380 N N . ALA B 1 52 ? -12.234 25.719 0.835 1 64.75 52 ALA B N 1
ATOM 5381 C CA . ALA B 1 52 ? -11.727 24.766 -0.152 1 64.75 52 ALA B CA 1
ATOM 5382 C C . ALA B 1 52 ? -11.062 25.484 -1.317 1 64.75 52 ALA B C 1
ATOM 5384 O O . ALA B 1 52 ? -10.125 26.266 -1.118 1 64.75 52 ALA B O 1
ATOM 5385 N N . SER B 1 53 ? -11.719 25.359 -2.457 1 68.62 53 SER B N 1
ATOM 5386 C CA . SER B 1 53 ? -11.133 25.984 -3.635 1 68.62 53 SER B CA 1
ATOM 5387 C C . SER B 1 53 ? -11.828 27.297 -3.973 1 68.62 53 SER B C 1
ATOM 5389 O O . SER B 1 53 ? -11.633 27.844 -5.055 1 68.62 53 SER B O 1
ATOM 5391 N N . THR B 1 54 ? -12.547 27.859 -2.904 1 72.56 54 THR B N 1
ATOM 5392 C CA . THR B 1 54 ? -13.289 29.078 -3.152 1 72.56 54 THR B CA 1
ATOM 5393 C C . THR B 1 54 ? -12.758 30.219 -2.289 1 72.56 54 THR B C 1
ATOM 5395 O O . THR B 1 54 ? -12.508 30.047 -1.094 1 72.56 54 THR B O 1
ATOM 5398 N N . LEU B 1 55 ? -12.531 31.375 -2.869 1 76.75 55 LEU B N 1
ATOM 5399 C CA . LEU B 1 55 ? -12.18 32.594 -2.164 1 76.75 55 LEU B CA 1
ATOM 5400 C C . LEU B 1 55 ? -13.383 33.531 -2.084 1 76.75 55 LEU B C 1
ATOM 5402 O O . LEU B 1 55 ? -13.977 33.875 -3.107 1 76.75 55 LEU B O 1
ATOM 5406 N N . GLN B 1 56 ? -13.648 33.906 -0.834 1 75.62 56 GLN B N 1
ATOM 5407 C CA . GLN B 1 56 ? -14.695 34.875 -0.585 1 75.62 56 GLN B CA 1
ATOM 5408 C C . GLN B 1 56 ? -14.125 36.156 0.066 1 75.62 56 GLN B C 1
ATOM 5410 O O . GLN B 1 56 ? -13.273 36.062 0.954 1 75.62 56 GLN B O 1
ATOM 5415 N N . PHE B 1 57 ? -14.609 37.219 -0.429 1 78.94 57 PHE B N 1
ATOM 5416 C CA . PHE B 1 57 ? -14.078 38.5 0.058 1 78.94 57 PHE B CA 1
ATOM 5417 C C . PHE B 1 57 ? -15.156 39.312 0.77 1 78.94 57 PHE B C 1
ATOM 5419 O O . PHE B 1 57 ? -16.312 39.344 0.324 1 78.94 57 PHE B O 1
ATOM 5426 N N . TYR B 1 58 ? -14.711 39.844 1.878 1 77.06 58 TYR B N 1
ATOM 5427 C CA . TYR B 1 58 ? -15.578 40.719 2.676 1 77.06 58 TYR B CA 1
ATOM 5428 C C . TYR B 1 58 ? -14.984 42.094 2.826 1 77.06 58 TYR B C 1
ATOM 5430 O O . TYR B 1 58 ? -13.773 42.25 2.969 1 77.06 58 TYR B O 1
ATOM 5438 N N . ARG B 1 59 ? -15.922 43 2.816 1 79.81 59 ARG B N 1
ATOM 5439 C CA . ARG B 1 59 ? -15.5 44.406 2.977 1 79.81 59 ARG B CA 1
ATOM 5440 C C . ARG B 1 59 ? -16.141 45.031 4.211 1 79.81 59 ARG B C 1
ATOM 5442 O O . ARG B 1 59 ? -17.312 44.781 4.496 1 79.81 59 ARG B O 1
ATOM 5449 N N . SER B 1 60 ? -15.289 45.719 4.973 1 79.5 60 SER B N 1
ATOM 5450 C CA . SER B 1 60 ? -15.805 46.438 6.133 1 79.5 60 SER B CA 1
ATOM 5451 C C . SER B 1 60 ? -16.781 47.531 5.719 1 79.5 60 SER B C 1
ATOM 5453 O O . SER B 1 60 ? -16.609 48.188 4.688 1 79.5 60 SER B O 1
ATOM 5455 N N . GLN B 1 61 ? -17.797 47.562 6.586 1 73.88 61 GLN B N 1
ATOM 5456 C CA . GLN B 1 61 ? -18.812 48.594 6.32 1 73.88 61 GLN B CA 1
ATOM 5457 C C . GLN B 1 61 ? -18.609 49.812 7.223 1 73.88 61 GLN B C 1
ATOM 5459 O O . GLN B 1 61 ? -18.828 49.719 8.438 1 73.88 61 GLN B O 1
ATOM 5464 N N . GLY B 1 62 ? -18.422 50.875 6.562 1 63.31 62 GLY B N 1
ATOM 5465 C CA . GLY B 1 62 ? -18.297 52.125 7.316 1 63.31 62 GLY B CA 1
ATOM 5466 C C . GLY B 1 62 ? -17.406 52 8.531 1 63.31 62 GLY B C 1
ATOM 5467 O O . GLY B 1 62 ? -16.406 51.281 8.492 1 63.31 62 GLY B O 1
ATOM 5468 N N . ALA B 1 63 ? -17.766 52.812 9.547 1 57.88 63 ALA B N 1
ATOM 5469 C CA . ALA B 1 63 ? -17.031 52.812 10.805 1 57.88 63 ALA B CA 1
ATOM 5470 C C . ALA B 1 63 ? -17.531 51.688 11.727 1 57.88 63 ALA B C 1
ATOM 5472 O O . ALA B 1 63 ? -16.953 51.469 12.797 1 57.88 63 ALA B O 1
ATOM 5473 N N . GLY B 1 64 ? -18.422 50.969 11.164 1 59.84 64 GLY B N 1
ATOM 5474 C CA . GLY B 1 64 ? -19.031 49.938 11.984 1 59.84 64 GLY B CA 1
ATOM 5475 C C . GLY B 1 64 ? -18.203 48.688 12.07 1 59.84 64 GLY B C 1
ATOM 5476 O O . GLY B 1 64 ? -17.094 48.625 11.508 1 59.84 64 GLY B O 1
ATOM 5477 N N . ASN B 1 65 ? -18.656 47.812 12.898 1 67.25 65 ASN B N 1
ATOM 5478 C CA . ASN B 1 65 ? -17.953 46.562 13.227 1 67.25 65 ASN B CA 1
ATOM 5479 C C . ASN B 1 65 ? -18.469 45.406 12.391 1 67.25 65 ASN B C 1
ATOM 5481 O O . ASN B 1 65 ? -18.344 44.219 12.781 1 67.25 65 ASN B O 1
ATOM 5485 N N . THR B 1 66 ? -19.031 45.844 11.188 1 72.75 66 THR B N 1
ATOM 5486 C CA . THR B 1 66 ? -19.594 44.75 10.398 1 72.75 66 THR B CA 1
ATOM 5487 C C . THR B 1 66 ? -18.969 44.719 9.016 1 72.75 66 THR B C 1
ATOM 5489 O O . THR B 1 66 ? -18.281 45.656 8.609 1 72.75 66 THR B O 1
ATOM 5492 N N . VAL B 1 67 ? -19.094 43.5 8.422 1 75.69 67 VAL B N 1
ATOM 5493 C CA . VAL B 1 67 ? -18.578 43.344 7.062 1 75.69 67 VAL B CA 1
ATOM 5494 C C . VAL B 1 67 ? -19.719 42.906 6.133 1 75.69 67 VAL B C 1
ATOM 5496 O O . VAL B 1 67 ? -20.75 42.438 6.586 1 75.69 67 VAL B O 1
ATOM 5499 N N . ALA B 1 68 ? -19.609 43.344 4.824 1 74.44 68 ALA B N 1
ATOM 5500 C CA . ALA B 1 68 ? -20.469 42.844 3.756 1 74.44 68 ALA B CA 1
ATOM 5501 C C . ALA B 1 68 ? -19.656 42.125 2.678 1 74.44 68 ALA B C 1
ATOM 5503 O O . ALA B 1 68 ? -18.469 42.406 2.514 1 74.44 68 ALA B O 1
ATOM 5504 N N . THR B 1 69 ? -20.328 41.094 2.074 1 75.56 69 THR B N 1
ATOM 5505 C CA . THR B 1 69 ? -19.688 40.469 0.934 1 75.56 69 THR B CA 1
ATOM 5506 C C . THR B 1 69 ? -19.312 41.5 -0.128 1 75.56 69 THR B C 1
ATOM 5508 O O . THR B 1 69 ? -20.094 42.406 -0.414 1 75.56 69 THR B O 1
ATOM 5511 N N . LEU B 1 70 ? -18.109 41.375 -0.508 1 72 70 LEU B N 1
ATOM 5512 C CA . LEU B 1 70 ? -17.656 42.312 -1.535 1 72 70 LEU B CA 1
ATOM 5513 C C . LEU B 1 70 ? -18.5 42.188 -2.795 1 72 70 LEU B C 1
ATOM 5515 O O . LEU B 1 70 ? -18.828 41.062 -3.223 1 72 70 LEU B O 1
ATOM 5519 N N . ASP B 1 71 ? -19.578 43.062 -3.049 1 58.06 71 ASP B N 1
ATOM 5520 C CA . ASP B 1 71 ? -20.641 43.125 -4.051 1 58.06 71 ASP B CA 1
ATOM 5521 C C . ASP B 1 71 ? -20.203 42.469 -5.352 1 58.06 71 ASP B C 1
ATOM 5523 O O . ASP B 1 71 ? -21.031 41.906 -6.078 1 58.06 71 ASP B O 1
ATOM 5527 N N . ASP B 1 72 ? -19.062 42.812 -6.02 1 50.66 72 ASP B N 1
ATOM 5528 C CA . ASP B 1 72 ? -18.953 42.75 -7.473 1 50.66 72 ASP B CA 1
ATOM 5529 C C . ASP B 1 72 ? -18.531 41.344 -7.918 1 50.66 72 ASP B C 1
ATOM 5531 O O . ASP B 1 72 ? -17.859 41.188 -8.938 1 50.66 72 ASP B O 1
ATOM 5535 N N . SER B 1 73 ? -19.062 40.312 -7.551 1 54.56 73 SER B N 1
ATOM 5536 C CA . SER B 1 73 ? -18.938 39.031 -8.258 1 54.56 73 SER B CA 1
ATOM 5537 C C . SER B 1 73 ? -17.531 38.469 -8.078 1 54.56 73 SER B C 1
ATOM 5539 O O . SER B 1 73 ? -17.109 37.594 -8.844 1 54.56 73 SER B O 1
ATOM 5541 N N . LEU B 1 74 ? -16.812 39.094 -7.102 1 69.12 74 LEU B N 1
ATOM 5542 C CA . LEU B 1 74 ? -15.5 38.469 -7.082 1 69.12 74 LEU B CA 1
ATOM 5543 C C . LEU B 1 74 ? -15.523 37.188 -6.258 1 69.12 74 LEU B C 1
ATOM 5545 O O . LEU B 1 74 ? -15.305 37.219 -5.043 1 69.12 74 LEU B O 1
ATOM 5549 N N . THR B 1 75 ? -16.219 36.281 -6.641 1 69.38 75 THR B N 1
ATOM 5550 C CA . THR B 1 75 ? -16.078 34.938 -6.109 1 69.38 75 THR B CA 1
ATOM 5551 C C . THR B 1 75 ? -15.242 34.062 -7.055 1 69.38 75 THR B C 1
ATOM 5553 O O . THR B 1 75 ? -15.578 33.938 -8.227 1 69.38 75 THR B O 1
ATOM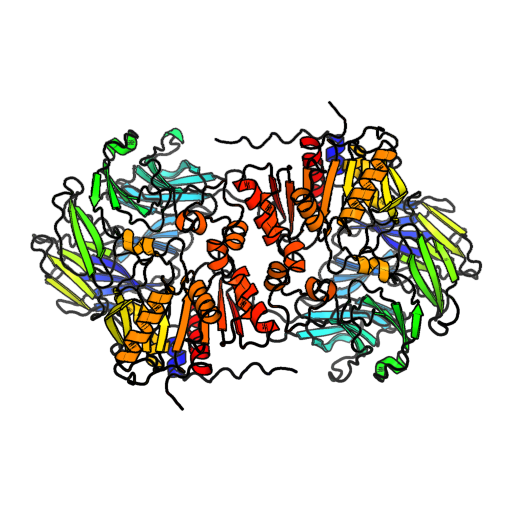 5556 N N . LEU B 1 76 ? -14.102 33.75 -6.473 1 80.44 76 LEU B N 1
ATOM 5557 C CA . LEU B 1 76 ? -13.227 32.906 -7.289 1 80.44 76 LEU B CA 1
ATOM 5558 C C . LEU B 1 76 ? -13.312 31.453 -6.859 1 80.44 76 LEU B C 1
ATOM 5560 O O . LEU B 1 76 ? -13.117 31.141 -5.684 1 80.44 76 LEU B O 1
ATOM 5564 N N . THR B 1 77 ? -13.672 30.609 -7.789 1 80.75 77 THR B N 1
ATOM 5565 C CA . THR B 1 77 ? -13.75 29.188 -7.523 1 80.75 77 THR B CA 1
ATOM 5566 C C . THR B 1 77 ? -12.609 28.438 -8.219 1 80.75 77 THR B C 1
ATOM 5568 O O . THR B 1 77 ? -11.992 28.969 -9.148 1 80.75 77 THR B O 1
ATOM 5571 N N . ASP B 1 78 ? -12.273 27.281 -7.801 1 82 78 ASP B N 1
ATOM 5572 C CA . ASP B 1 78 ? -11.258 26.406 -8.367 1 82 78 ASP B CA 1
ATOM 5573 C C . ASP B 1 78 ? -9.883 27.062 -8.328 1 82 78 ASP B C 1
ATOM 5575 O O . ASP B 1 78 ? -9.148 27.047 -9.32 1 82 78 ASP B O 1
ATOM 5579 N N . VAL B 1 79 ? -9.688 27.734 -7.262 1 85.81 79 VAL B N 1
ATOM 5580 C CA . VAL B 1 79 ? -8.414 28.422 -7.082 1 85.81 79 VAL B CA 1
ATOM 5581 C C . VAL B 1 79 ? -7.379 27.469 -6.508 1 85.81 79 VAL B C 1
ATOM 5583 O O . VAL B 1 79 ? -7.555 26.938 -5.406 1 85.81 79 VAL B O 1
ATOM 5586 N N . ASP B 1 80 ? -6.227 27.344 -7.238 1 84.75 80 ASP B N 1
ATOM 5587 C CA . ASP B 1 80 ? -5.156 26.438 -6.828 1 84.75 80 ASP B CA 1
ATOM 5588 C C . ASP B 1 80 ? -4.109 27.172 -5.992 1 84.75 80 ASP B C 1
ATOM 5590 O O . ASP B 1 80 ? -3.402 26.547 -5.195 1 84.75 80 ASP B O 1
ATOM 5594 N N . GLY B 1 81 ? -4.035 28.422 -6.203 1 83.62 81 GLY B N 1
ATOM 5595 C CA . GLY B 1 81 ? -3.066 29.234 -5.492 1 83.62 81 GLY B CA 1
ATOM 5596 C C . GLY B 1 81 ? -3.551 30.656 -5.227 1 83.62 81 GLY B C 1
ATOM 5597 O O . GLY B 1 81 ? -4.258 31.234 -6.055 1 83.62 81 GLY B O 1
ATOM 5598 N N . PHE B 1 82 ? -3.164 31.219 -4.109 1 82.06 82 PHE B N 1
ATOM 5599 C CA . PHE B 1 82 ? -3.508 32.562 -3.688 1 82.06 82 PHE B CA 1
ATOM 5600 C C . PHE B 1 82 ? -2.275 33.312 -3.174 1 82.06 82 PHE B C 1
ATOM 5602 O O . PHE B 1 82 ? -1.586 32.812 -2.275 1 82.06 82 PHE B O 1
ATOM 5609 N N . PHE B 1 83 ? -2.037 34.438 -3.752 1 82.06 83 PHE B N 1
ATOM 5610 C CA . PHE B 1 83 ? -0.795 35.156 -3.486 1 82.06 83 PHE B CA 1
ATOM 5611 C C . PHE B 1 83 ? -1.069 36.625 -3.207 1 82.06 83 PHE B C 1
ATOM 5613 O O . PHE B 1 83 ? -1.15 37.438 -4.133 1 82.06 83 PHE B O 1
ATOM 5620 N N . PRO B 1 84 ? -1.149 36.938 -1.957 1 77.5 84 PRO B N 1
ATOM 5621 C CA . PRO B 1 84 ? -1.224 38.375 -1.681 1 77.5 84 PRO B CA 1
ATOM 5622 C C . PRO B 1 84 ? 0.007 39.156 -2.17 1 77.5 84 PRO B C 1
ATOM 5624 O O . PRO B 1 84 ? 1.139 38.75 -1.892 1 77.5 84 PRO B O 1
ATOM 5627 N N . ILE B 1 85 ? -0.21 40.156 -2.941 1 75.38 85 ILE B N 1
ATOM 5628 C CA . ILE B 1 85 ? 0.87 40.875 -3.6 1 75.38 85 ILE B CA 1
ATOM 5629 C C . ILE B 1 85 ? 1.103 42.219 -2.887 1 75.38 85 ILE B C 1
ATOM 5631 O O . ILE B 1 85 ? 2.246 42.625 -2.695 1 75.38 85 ILE B O 1
ATOM 5635 N N . SER B 1 86 ? 0.034 42.906 -2.645 1 71.5 86 SER B N 1
ATOM 5636 C CA . SER B 1 86 ? 0.07 44.219 -1.975 1 71.5 86 SER B CA 1
ATOM 5637 C C . SER B 1 86 ? -1.179 44.438 -1.127 1 71.5 86 SER B C 1
ATOM 5639 O O . SER B 1 86 ? -1.992 43.5 -0.963 1 71.5 86 SER B O 1
ATOM 5641 N N . ASP B 1 87 ? -1.176 45.594 -0.619 1 67.44 87 ASP B N 1
ATOM 5642 C CA . ASP B 1 87 ? -2.336 45.938 0.197 1 67.44 87 ASP B CA 1
ATOM 5643 C C . ASP B 1 87 ? -3.596 46.062 -0.658 1 67.44 87 ASP B C 1
ATOM 5645 O O . ASP B 1 87 ? -4.711 46.062 -0.132 1 67.44 87 ASP B O 1
ATOM 5649 N N . THR B 1 88 ? -3.381 46.125 -1.922 1 73.12 88 THR B N 1
ATOM 5650 C CA . THR B 1 88 ? -4.555 46.375 -2.75 1 73.12 88 THR B CA 1
ATOM 5651 C C . THR B 1 88 ? -4.648 45.344 -3.875 1 73.12 88 THR B C 1
ATOM 5653 O O . THR B 1 88 ? -5.461 45.5 -4.793 1 73.12 88 THR B O 1
ATOM 5656 N N . ALA B 1 89 ? -3.832 44.438 -3.816 1 78.88 89 ALA B N 1
ATOM 5657 C CA . ALA B 1 89 ? -3.867 43.5 -4.934 1 78.88 89 ALA B CA 1
ATOM 5658 C C . ALA B 1 89 ? -3.436 42.094 -4.492 1 78.88 89 ALA B C 1
ATOM 5660 O O . ALA B 1 89 ? -2.682 41.969 -3.527 1 78.88 89 ALA B O 1
ATOM 5661 N N . PHE B 1 90 ? -3.928 41.156 -5.211 1 82.44 90 PHE B N 1
ATOM 5662 C CA . PHE B 1 90 ? -3.5 39.75 -5.012 1 82.44 90 PHE B CA 1
ATOM 5663 C C . PHE B 1 90 ? -3.443 39.031 -6.344 1 82.44 90 PHE B C 1
ATOM 5665 O O . PHE B 1 90 ? -4.086 39.438 -7.312 1 82.44 90 PHE B O 1
ATOM 5672 N N . ALA B 1 91 ? -2.637 38.031 -6.398 1 87.5 91 ALA B N 1
ATOM 5673 C CA . ALA B 1 91 ? -2.611 37.094 -7.527 1 87.5 91 ALA B CA 1
ATOM 5674 C C . ALA B 1 91 ? -3.234 35.75 -7.148 1 87.5 91 ALA B C 1
ATOM 5676 O O . ALA B 1 91 ? -3.355 35.438 -5.965 1 87.5 91 ALA B O 1
ATOM 5677 N N . TYR B 1 92 ? -3.744 35.062 -8.133 1 87.69 92 TYR B N 1
ATOM 5678 C CA . TYR B 1 92 ? -4.297 33.75 -7.895 1 87.69 92 TYR B CA 1
ATOM 5679 C C . TYR B 1 92 ? -4.035 32.812 -9.086 1 87.69 92 TYR B C 1
ATOM 5681 O O . TYR B 1 92 ? -3.801 33.281 -10.203 1 87.69 92 TYR B O 1
ATOM 5689 N N . GLN B 1 93 ? -3.988 31.625 -8.781 1 91 93 GLN B N 1
ATOM 5690 C CA . GLN B 1 93 ? -3.736 30.594 -9.781 1 91 93 GLN B CA 1
ATOM 5691 C C . GLN B 1 93 ? -4.98 29.75 -10.023 1 91 93 GLN B C 1
ATOM 5693 O O . GLN B 1 93 ? -5.621 29.297 -9.07 1 91 93 GLN B O 1
ATOM 5698 N N . LYS B 1 94 ? -5.398 29.562 -11.258 1 91.44 94 LYS B N 1
ATOM 5699 C CA . LYS B 1 94 ? -6.418 28.625 -11.719 1 91.44 94 LYS B CA 1
ATOM 5700 C C . LYS B 1 94 ? -5.863 27.688 -12.789 1 91.44 94 LYS B C 1
ATOM 5702 O O . LYS B 1 94 ? -5.73 28.078 -13.953 1 91.44 94 LYS B O 1
ATOM 5707 N N . GLY B 1 95 ? -5.668 26.406 -12.422 1 91.06 95 GLY B N 1
ATOM 5708 C CA . GLY B 1 95 ? -4.914 25.547 -13.32 1 91.06 95 GLY B CA 1
ATOM 5709 C C . GLY B 1 95 ? -3.502 26.047 -13.57 1 91.06 95 GLY B C 1
ATOM 5710 O O . GLY B 1 95 ? -2.742 26.266 -12.625 1 91.06 95 GLY B O 1
ATOM 5711 N N . GLN B 1 96 ? -3.262 26.266 -14.891 1 94.56 96 GLN B N 1
ATOM 5712 C CA . GLN B 1 96 ? -1.933 26.75 -15.234 1 94.56 96 GLN B CA 1
ATOM 5713 C C . GLN B 1 96 ? -1.93 28.281 -15.383 1 94.56 96 GLN B C 1
ATOM 5715 O O . GLN B 1 96 ? -0.873 28.891 -15.547 1 94.56 96 GLN B O 1
ATOM 5720 N N . ASP B 1 97 ? -3.068 28.875 -15.141 1 94.94 97 ASP B N 1
ATOM 5721 C CA . ASP B 1 97 ? -3.156 30.312 -15.375 1 94.94 97 ASP B CA 1
ATOM 5722 C C . ASP B 1 97 ? -2.936 31.094 -14.078 1 94.94 97 ASP B C 1
ATOM 5724 O O . ASP B 1 97 ? -3.547 30.781 -13.047 1 94.94 97 ASP B O 1
ATOM 5728 N N . VAL B 1 98 ? -2.133 32.031 -14.141 1 95.12 98 VAL B N 1
ATOM 5729 C CA . VAL B 1 98 ? -1.911 32.969 -13.039 1 95.12 98 VAL B CA 1
ATOM 5730 C C . VAL B 1 98 ? -2.457 34.344 -13.414 1 95.12 98 VAL B C 1
ATOM 5732 O O . VAL B 1 98 ? -2.119 34.875 -14.469 1 95.12 98 VAL B O 1
ATOM 5735 N N . LYS B 1 99 ? -3.229 34.875 -12.539 1 93.12 99 LYS B N 1
ATOM 5736 C CA . LYS B 1 99 ? -3.871 36.156 -12.773 1 93.12 99 LYS B CA 1
ATOM 5737 C C . LYS B 1 99 ? -3.645 37.125 -11.602 1 93.12 99 LYS B C 1
ATOM 5739 O O . LYS B 1 99 ? -3.332 36.688 -10.492 1 93.12 99 LYS B O 1
ATOM 5744 N N . LEU B 1 100 ? -3.721 38.344 -11.914 1 90.69 100 LEU B N 1
ATOM 5745 C CA . LEU B 1 100 ? -3.584 39.406 -10.922 1 90.69 100 LEU B CA 1
ATOM 5746 C C . LEU B 1 100 ? -4.855 40.25 -10.836 1 90.69 100 LEU B C 1
ATOM 5748 O O . LEU B 1 100 ? -5.395 40.656 -11.859 1 90.69 100 LEU B O 1
ATOM 5752 N N . TYR B 1 101 ? -5.309 40.406 -9.625 1 86.94 101 TYR B N 1
ATOM 5753 C CA . TYR B 1 101 ? -6.484 41.25 -9.391 1 86.94 101 TYR B CA 1
ATOM 5754 C C . TYR B 1 101 ? -6.113 42.5 -8.594 1 86.94 101 TYR B C 1
ATOM 5756 O O . TYR B 1 101 ? -5.41 42.406 -7.582 1 86.94 101 TYR B O 1
ATOM 5764 N N . ASP B 1 102 ? -6.621 43.562 -9.055 1 83.44 102 ASP B N 1
ATOM 5765 C CA . ASP B 1 102 ? -6.434 44.844 -8.383 1 83.44 102 ASP B CA 1
ATOM 5766 C C . ASP B 1 102 ? -7.762 45.406 -7.871 1 83.44 102 ASP B C 1
ATOM 5768 O O . ASP B 1 102 ? -8.672 45.688 -8.656 1 83.44 102 ASP B O 1
ATOM 5772 N N . PHE B 1 103 ? -7.777 45.656 -6.559 1 80.5 103 PHE B N 1
ATOM 5773 C CA . PHE B 1 103 ? -9.016 46.094 -5.93 1 80.5 103 PHE B CA 1
ATOM 5774 C C . PHE B 1 103 ? -9.367 47.5 -6.355 1 80.5 103 PHE B C 1
ATOM 5776 O O . PHE B 1 103 ? -10.539 47.875 -6.383 1 80.5 103 PHE B O 1
ATOM 5783 N N . ALA B 1 104 ? -8.398 48.281 -6.59 1 74.75 104 ALA B N 1
ATOM 5784 C CA . ALA B 1 104 ? -8.633 49.688 -6.949 1 74.75 104 ALA B CA 1
ATOM 5785 C C . ALA B 1 104 ? -9.289 49.781 -8.32 1 74.75 104 ALA B C 1
ATOM 5787 O O . ALA B 1 104 ? -10.219 50.594 -8.508 1 74.75 104 ALA B O 1
ATOM 5788 N N . THR B 1 105 ? -8.758 49.062 -9.141 1 78.25 105 THR B N 1
ATOM 5789 C CA . THR B 1 105 ? -9.281 49.125 -10.5 1 78.25 105 THR B CA 1
ATOM 5790 C C . THR B 1 105 ? -10.367 48.062 -10.719 1 78.25 105 THR B C 1
ATOM 5792 O O . THR B 1 105 ? -11.109 48.125 -11.695 1 78.25 105 THR B O 1
ATOM 5795 N N . LYS B 1 106 ? -10.461 47.156 -9.836 1 82.88 106 LYS B N 1
ATOM 5796 C CA . LYS B 1 106 ? -11.383 46.031 -9.945 1 82.88 106 LYS B CA 1
ATOM 5797 C C . LYS B 1 106 ? -11.148 45.25 -11.234 1 82.88 106 LYS B C 1
ATOM 5799 O O . LYS B 1 106 ? -12.102 44.812 -11.891 1 82.88 106 LYS B O 1
ATOM 5804 N N . GLU B 1 107 ? -9.969 45.156 -11.625 1 86.06 107 GLU B N 1
ATOM 5805 C CA . GLU B 1 107 ? -9.633 44.469 -12.867 1 86.06 107 GLU B CA 1
ATOM 5806 C C . GLU B 1 107 ? -8.719 43.281 -12.609 1 86.06 107 GLU B C 1
ATOM 5808 O O . GLU B 1 107 ? -7.914 43.312 -11.672 1 86.06 107 GLU B O 1
ATOM 5813 N N . THR B 1 108 ? -8.969 42.281 -13.438 1 89.75 108 THR B N 1
ATOM 5814 C CA . THR B 1 108 ? -8.102 41.094 -13.445 1 89.75 108 THR B CA 1
ATOM 5815 C C . THR B 1 108 ? -7.219 41.094 -14.688 1 89.75 108 THR B C 1
ATOM 5817 O O . THR B 1 108 ? -7.695 41.344 -15.797 1 89.75 108 THR B O 1
ATOM 5820 N N . SER B 1 109 ? -6.004 40.969 -14.516 1 90.31 109 SER B N 1
ATOM 5821 C CA . SER B 1 109 ? -5.062 40.844 -15.625 1 90.31 109 SER B CA 1
ATOM 5822 C C . SER B 1 109 ? -4.328 39.531 -15.617 1 90.31 109 SER B C 1
ATOM 5824 O O . SER B 1 109 ? -4.148 38.906 -14.562 1 90.31 109 SER B O 1
ATOM 5826 N N . ASP B 1 110 ? -3.93 39.125 -16.844 1 92.88 110 ASP B N 1
ATOM 5827 C CA . ASP B 1 110 ? -3.154 37.906 -16.953 1 92.88 110 ASP B CA 1
ATOM 5828 C C . ASP B 1 110 ? -1.69 38.125 -16.594 1 92.88 110 ASP B C 1
ATOM 5830 O O . ASP B 1 110 ? -1.102 39.125 -16.984 1 92.88 110 ASP B O 1
ATOM 5834 N N . VAL B 1 111 ? -1.199 37.219 -15.859 1 94.44 111 VAL B N 1
ATOM 5835 C CA . VAL B 1 111 ? 0.217 37.312 -15.516 1 94.44 111 VAL B CA 1
ATOM 5836 C C . VAL B 1 111 ? 1.014 36.344 -16.375 1 94.44 111 VAL B C 1
ATOM 5838 O O . VAL B 1 111 ? 1.919 36.75 -17.109 1 94.44 111 VAL B O 1
ATOM 5841 N N . CYS B 1 112 ? 0.69 35.031 -16.297 1 95.5 112 CYS B N 1
ATOM 5842 C CA . CYS B 1 112 ? 1.375 34.031 -17.109 1 95.5 112 CYS B CA 1
ATOM 5843 C C . CYS B 1 112 ? 0.635 32.688 -17.062 1 95.5 112 CYS B C 1
ATOM 5845 O O . CYS B 1 112 ? -0.342 32.531 -16.312 1 95.5 112 CYS B O 1
ATOM 5847 N N . THR B 1 113 ? 0.985 31.812 -17.953 1 96.69 113 THR B N 1
ATOM 5848 C CA . THR B 1 113 ? 0.611 30.391 -17.906 1 96.69 113 THR B CA 1
ATOM 5849 C C . THR B 1 113 ? 1.774 29.547 -17.406 1 96.69 113 THR B C 1
ATOM 5851 O O . THR B 1 113 ? 2.842 29.516 -18.016 1 96.69 113 THR B O 1
ATOM 5854 N N . LEU B 1 114 ? 1.539 28.844 -16.359 1 97.06 114 LEU B N 1
ATOM 5855 C CA . LEU B 1 114 ? 2.598 28.062 -15.75 1 97.06 114 LEU B CA 1
ATOM 5856 C C . LEU B 1 114 ? 3.008 26.906 -16.656 1 97.06 114 LEU B C 1
ATOM 5858 O O . LEU B 1 114 ? 2.178 26.344 -17.375 1 97.06 114 LEU B O 1
ATOM 5862 N N . PRO B 1 115 ? 4.324 26.547 -16.641 1 95.62 115 PRO B N 1
ATOM 5863 C CA . PRO B 1 115 ? 4.75 25.344 -17.344 1 95.62 115 PRO B CA 1
ATOM 5864 C C . PRO B 1 115 ? 4.125 24.062 -16.781 1 95.62 115 PRO B C 1
ATOM 5866 O O . PRO B 1 115 ? 3.623 24.062 -15.656 1 95.62 115 PRO B O 1
ATOM 5869 N N . ALA B 1 116 ? 4.215 23 -17.641 1 93.12 116 ALA B N 1
ATOM 5870 C CA . ALA B 1 116 ? 3.705 21.703 -17.188 1 93.12 116 ALA B CA 1
ATOM 5871 C C . ALA B 1 116 ? 4.449 21.234 -15.945 1 93.12 116 ALA B C 1
ATOM 5873 O O . ALA B 1 116 ? 5.668 21.406 -15.844 1 93.12 116 ALA B O 1
ATOM 5874 N N . ARG B 1 117 ? 3.729 20.672 -14.969 1 92.5 117 ARG B N 1
ATOM 5875 C CA . ARG B 1 117 ? 4.254 20.047 -13.758 1 92.5 117 ARG B CA 1
ATOM 5876 C C . ARG B 1 117 ? 4.863 21.094 -12.828 1 92.5 117 ARG B C 1
ATOM 5878 O O . ARG B 1 117 ? 5.734 20.781 -12.016 1 92.5 117 ARG B O 1
ATOM 5885 N N . ALA B 1 118 ? 4.508 22.359 -13.047 1 95.69 118 ALA B N 1
ATOM 5886 C CA . ALA B 1 118 ? 5.02 23.406 -12.164 1 95.69 118 ALA B CA 1
ATOM 5887 C C . ALA B 1 118 ? 4.641 23.125 -10.711 1 95.69 118 ALA B C 1
ATOM 5889 O O . ALA B 1 118 ? 3.521 22.688 -10.43 1 95.69 118 ALA B O 1
ATOM 5890 N N . SER B 1 119 ? 5.605 23.391 -9.867 1 93.25 119 SER B N 1
ATOM 5891 C CA . SER B 1 119 ? 5.359 23.25 -8.438 1 93.25 119 SER B CA 1
ATOM 5892 C C . SER B 1 119 ? 5.984 24.391 -7.648 1 93.25 119 SER B C 1
ATOM 5894 O O . SER B 1 119 ? 6.898 25.062 -8.133 1 93.25 119 SER B O 1
ATOM 5896 N N . GLU B 1 120 ? 5.395 24.703 -6.453 1 93.19 120 GLU B N 1
ATOM 5897 C CA . GLU B 1 120 ? 5.867 25.734 -5.535 1 93.19 120 GLU B CA 1
ATOM 5898 C C . GLU B 1 120 ? 5.945 27.094 -6.223 1 93.19 120 GLU B C 1
ATOM 5900 O O . GLU B 1 120 ? 6.988 27.766 -6.199 1 93.19 120 GLU B O 1
ATOM 5905 N N . VAL B 1 121 ? 4.926 27.5 -6.68 1 94 121 VAL B N 1
ATOM 5906 C CA . VAL B 1 121 ? 4.832 28.766 -7.41 1 94 121 VAL B CA 1
ATOM 5907 C C . VAL B 1 121 ? 4.918 29.922 -6.434 1 94 121 VAL B C 1
ATOM 5909 O O . VAL B 1 121 ? 4.301 29.906 -5.367 1 94 121 VAL B O 1
ATOM 5912 N N . CYS B 1 122 ? 5.691 30.875 -6.766 1 92.5 122 CYS B N 1
ATOM 5913 C CA . CYS B 1 122 ? 5.797 32.094 -6.004 1 92.5 122 CYS B CA 1
ATOM 5914 C C . CYS B 1 122 ? 5.727 33.312 -6.922 1 92.5 122 CYS B C 1
ATOM 5916 O O . CYS B 1 122 ? 6.16 33.25 -8.07 1 92.5 122 CYS B O 1
ATOM 5918 N N . ILE B 1 123 ? 5.199 34.375 -6.375 1 91.75 123 ILE B N 1
ATOM 5919 C CA . ILE B 1 123 ? 4.996 35.562 -7.188 1 91.75 123 ILE B CA 1
ATOM 5920 C C . ILE B 1 123 ? 5.348 36.812 -6.375 1 91.75 123 ILE B C 1
ATOM 5922 O O . ILE B 1 123 ? 5.066 36.875 -5.176 1 91.75 123 ILE B O 1
ATOM 5926 N N . THR B 1 124 ? 6.023 37.656 -7.016 1 87.25 124 THR B N 1
ATOM 5927 C CA . THR B 1 124 ? 6.223 39 -6.465 1 87.25 124 THR B CA 1
ATOM 5928 C C . THR B 1 124 ? 5.883 40.062 -7.504 1 87.25 124 THR B C 1
ATOM 5930 O O . THR B 1 124 ? 5.711 39.75 -8.688 1 87.25 124 THR B O 1
ATOM 5933 N N . TYR B 1 125 ? 5.664 41.281 -7.043 1 84.94 125 TYR B N 1
ATOM 5934 C CA . TYR B 1 125 ? 5.309 42.375 -7.93 1 84.94 125 TYR B CA 1
ATOM 5935 C C . TYR B 1 125 ? 6.066 43.656 -7.555 1 84.94 125 TYR B C 1
ATOM 5937 O O . TYR B 1 125 ? 6.223 43.969 -6.371 1 84.94 125 TYR B O 1
ATOM 5945 N N . SER B 1 126 ? 6.59 44.219 -8.547 1 76.06 126 SER B N 1
ATOM 5946 C CA . SER B 1 126 ? 7.164 45.531 -8.406 1 76.06 126 SER B CA 1
ATOM 5947 C C . SER B 1 126 ? 6.629 46.5 -9.469 1 76.06 126 SER B C 1
ATOM 5949 O O . SER B 1 126 ? 6.309 46.062 -10.578 1 76.06 126 SER B O 1
ATOM 5951 N N . VAL B 1 127 ? 6.535 47.688 -9.047 1 72.38 127 VAL B N 1
ATOM 5952 C CA . VAL B 1 127 ? 5.996 48.688 -9.961 1 72.38 127 VAL B CA 1
ATOM 5953 C C . VAL B 1 127 ? 6.867 48.781 -11.211 1 72.38 127 VAL B C 1
ATOM 5955 O O . VAL B 1 127 ? 6.359 48.969 -12.32 1 72.38 127 VAL B O 1
ATOM 5958 N N . ASP B 1 128 ? 8.078 48.625 -11.039 1 73.19 128 ASP B N 1
ATOM 5959 C CA . ASP B 1 128 ? 9.023 48.812 -12.141 1 73.19 128 ASP B CA 1
ATOM 5960 C C . ASP B 1 128 ? 9.055 47.562 -13.031 1 73.19 128 ASP B C 1
ATOM 5962 O O . ASP B 1 128 ? 9.055 47.688 -14.258 1 73.19 128 ASP B O 1
ATOM 5966 N N . ALA B 1 129 ? 9.016 46.438 -12.453 1 74.75 129 ALA B N 1
ATOM 5967 C CA . ALA B 1 129 ? 9.297 45.219 -13.195 1 74.75 129 ALA B CA 1
ATOM 5968 C C . ALA B 1 129 ? 8.023 44.438 -13.445 1 74.75 129 ALA B C 1
ATOM 5970 O O . ALA B 1 129 ? 7.996 43.531 -14.297 1 74.75 129 ALA B O 1
ATOM 5971 N N . GLY B 1 130 ? 6.957 44.844 -12.781 1 82.5 130 GLY B N 1
ATOM 5972 C CA . GLY B 1 130 ? 5.758 44.031 -12.883 1 82.5 130 GLY B CA 1
ATOM 5973 C C . GLY B 1 130 ? 5.824 42.781 -12.055 1 82.5 130 GLY B C 1
ATOM 5974 O O . GLY B 1 130 ? 6.516 42.719 -11.031 1 82.5 130 GLY B O 1
ATOM 5975 N N . ALA B 1 131 ? 4.996 41.812 -12.508 1 90.12 131 ALA B N 1
ATOM 5976 C CA . ALA B 1 131 ? 4.922 40.562 -11.742 1 90.12 131 ALA B CA 1
ATOM 5977 C C . ALA B 1 131 ? 6.039 39.594 -12.148 1 90.12 131 ALA B C 1
ATOM 5979 O O . ALA B 1 131 ? 6.242 39.344 -13.336 1 90.12 131 ALA B O 1
ATOM 5980 N N . THR B 1 132 ? 6.801 39.156 -11.227 1 92.38 132 THR B N 1
ATOM 5981 C CA . THR B 1 132 ? 7.766 38.094 -11.398 1 92.38 132 THR B CA 1
ATOM 5982 C C . THR B 1 132 ? 7.25 36.781 -10.773 1 92.38 132 THR B C 1
ATOM 5984 O O . THR B 1 132 ? 6.824 36.781 -9.617 1 92.38 132 THR B O 1
ATOM 5987 N N . VAL B 1 133 ? 7.262 35.75 -11.586 1 95.25 133 VAL B N 1
ATOM 5988 C CA . VAL B 1 133 ? 6.805 34.438 -11.117 1 95.25 133 VAL B CA 1
ATOM 5989 C C . VAL B 1 133 ? 7.965 33.438 -11.148 1 95.25 133 VAL B C 1
ATOM 5991 O O . VAL B 1 133 ? 8.766 33.438 -12.078 1 95.25 133 VAL B O 1
ATOM 5994 N N . ALA B 1 134 ? 8.133 32.688 -10.148 1 95.81 134 ALA B N 1
ATOM 5995 C CA . ALA B 1 134 ? 9.102 31.578 -10.125 1 95.81 134 ALA B CA 1
ATOM 5996 C C . ALA B 1 134 ? 8.438 30.281 -9.688 1 95.81 134 ALA B C 1
ATOM 5998 O O . ALA B 1 134 ? 7.449 30.297 -8.953 1 95.81 134 ALA B O 1
ATOM 5999 N N . CYS B 1 135 ? 8.922 29.203 -10.18 1 96.94 135 CYS B N 1
ATOM 6000 C CA . CYS B 1 135 ? 8.422 27.891 -9.781 1 96.94 135 CYS B CA 1
ATOM 6001 C C . CYS B 1 135 ? 9.469 26.812 -10.008 1 96.94 135 CYS B C 1
ATOM 6003 O O . CYS B 1 135 ? 10.492 27.062 -10.648 1 96.94 135 CYS B O 1
ATOM 6005 N N . PHE B 1 136 ? 9.289 25.688 -9.422 1 96.12 136 PHE B N 1
ATOM 6006 C CA . PHE B 1 136 ? 10.047 24.5 -9.75 1 96.12 136 PHE B CA 1
ATOM 6007 C C . PHE B 1 136 ? 9.32 23.656 -10.797 1 96.12 136 PHE B C 1
ATOM 6009 O O . PHE B 1 136 ? 8.086 23.672 -10.859 1 96.12 136 PHE B O 1
ATOM 6016 N N . GLN B 1 137 ? 10.07 22.984 -11.594 1 95.81 137 GLN B N 1
ATOM 6017 C CA . GLN B 1 137 ? 9.547 22 -12.531 1 95.81 137 GLN B CA 1
ATOM 6018 C C . GLN B 1 137 ? 10.25 20.656 -12.375 1 95.81 137 GLN B C 1
ATOM 6020 O O . GLN B 1 137 ? 11.336 20.438 -12.93 1 95.81 137 GLN B O 1
ATOM 6025 N N . PRO B 1 138 ? 9.633 19.734 -11.727 1 92.69 138 PRO B N 1
ATOM 6026 C CA . PRO B 1 138 ? 10.242 18.406 -11.594 1 92.69 138 PRO B CA 1
ATOM 6027 C C . PRO B 1 138 ? 10.414 17.703 -12.938 1 92.69 138 PRO B C 1
ATOM 6029 O O . PRO B 1 138 ? 9.602 17.891 -13.852 1 92.69 138 PRO B O 1
ATOM 6032 N N . ASP B 1 139 ? 11.406 16.797 -12.961 1 88.62 139 ASP B N 1
ATOM 6033 C CA . ASP B 1 139 ? 11.609 15.953 -14.141 1 88.62 139 ASP B CA 1
ATOM 6034 C C . ASP B 1 139 ? 10.43 15.008 -14.352 1 88.62 139 ASP B C 1
ATOM 6036 O O . ASP B 1 139 ? 9.766 14.609 -13.391 1 88.62 139 ASP B O 1
ATOM 6040 N N . GLU B 1 140 ? 10.203 14.719 -15.617 1 84.88 140 GLU B N 1
ATOM 6041 C CA . GLU B 1 140 ? 9.133 13.773 -15.93 1 84.88 140 GLU B CA 1
ATOM 6042 C C . GLU B 1 140 ? 9.547 12.344 -15.562 1 84.88 140 GLU B C 1
ATOM 6044 O O . GLU B 1 140 ? 10.688 11.945 -15.789 1 84.88 140 GLU B O 1
ATOM 6049 N N . ARG B 1 141 ? 8.68 11.633 -14.953 1 78.06 141 ARG B N 1
ATOM 6050 C CA . ARG B 1 141 ? 8.938 10.234 -14.609 1 78.06 141 ARG B CA 1
ATOM 6051 C C . ARG B 1 141 ? 8.07 9.305 -15.445 1 78.06 141 ARG B C 1
ATOM 6053 O O . ARG B 1 141 ? 6.902 9.602 -15.711 1 78.06 141 ARG B O 1
ATOM 6060 N N . CYS B 1 142 ? 8.719 8.242 -15.867 1 77.94 142 CYS B N 1
ATOM 6061 C CA . CYS B 1 142 ? 7.957 7.215 -16.578 1 77.94 142 CYS B CA 1
ATOM 6062 C C . CYS B 1 142 ? 7.16 6.359 -15.594 1 77.94 142 CYS B C 1
ATOM 6064 O O . CYS B 1 142 ? 7.738 5.711 -14.719 1 77.94 142 CYS B O 1
ATOM 6066 N N . LYS B 1 143 ? 5.891 6.324 -15.875 1 79.31 143 LYS B N 1
ATOM 6067 C CA . LYS B 1 143 ? 5 5.633 -14.945 1 79.31 143 LYS B CA 1
ATOM 6068 C C . LYS B 1 143 ? 5.199 4.121 -15.016 1 79.31 143 LYS B C 1
ATOM 6070 O O . LYS B 1 143 ? 4.965 3.414 -14.039 1 79.31 143 LYS B O 1
ATOM 6075 N N . ASP B 1 144 ? 5.703 3.639 -16.094 1 84.75 144 ASP B N 1
ATOM 6076 C CA . ASP B 1 144 ? 5.82 2.193 -16.281 1 84.75 144 ASP B CA 1
ATOM 6077 C C . ASP B 1 144 ? 7.23 1.713 -15.938 1 84.75 144 ASP B C 1
ATOM 6079 O O . ASP B 1 144 ? 7.5 0.51 -15.961 1 84.75 144 ASP B O 1
ATOM 6083 N N . ALA B 1 145 ? 8.023 2.617 -15.555 1 87.69 145 ALA B N 1
ATOM 6084 C CA . ALA B 1 145 ? 9.375 2.219 -15.18 1 87.69 145 ALA B CA 1
ATOM 6085 C C . ALA B 1 145 ? 9.406 1.616 -13.781 1 87.69 145 ALA B C 1
ATOM 6087 O O . ALA B 1 145 ? 8.703 2.088 -12.883 1 87.69 145 ALA B O 1
ATOM 6088 N N . PRO B 1 146 ? 10.172 0.478 -13.664 1 90.88 146 PRO B N 1
ATOM 6089 C CA . PRO B 1 146 ? 10.32 -0.043 -12.305 1 90.88 146 PRO B CA 1
ATOM 6090 C C . PRO B 1 146 ? 10.875 0.995 -11.328 1 90.88 146 PRO B C 1
ATOM 6092 O O . PRO B 1 146 ? 11.703 1.826 -11.711 1 90.88 146 PRO B O 1
ATOM 6095 N N . LEU B 1 147 ? 10.328 1.007 -10.133 1 88.44 147 LEU B N 1
ATOM 6096 C CA . LEU B 1 147 ? 10.977 1.769 -9.062 1 88.44 147 LEU B CA 1
ATOM 6097 C C . LEU B 1 147 ? 12.258 1.086 -8.609 1 88.44 147 LEU B C 1
ATOM 6099 O O . LEU B 1 147 ? 12.234 -0.068 -8.172 1 88.44 147 LEU B O 1
ATOM 6103 N N . VAL B 1 148 ? 13.312 1.745 -8.766 1 90.5 148 VAL B N 1
ATOM 6104 C CA . VAL B 1 148 ? 14.617 1.189 -8.398 1 90.5 148 VAL B CA 1
ATOM 6105 C C . VAL B 1 148 ? 15.148 1.905 -7.164 1 90.5 148 VAL B C 1
ATOM 6107 O O . VAL B 1 148 ? 15.312 3.127 -7.168 1 90.5 148 VAL B O 1
ATOM 6110 N N . LEU B 1 149 ? 15.414 1.204 -6.113 1 90.06 149 LEU B N 1
ATOM 6111 C CA . LEU B 1 149 ? 15.992 1.749 -4.887 1 90.06 149 LEU B CA 1
ATOM 6112 C C . LEU B 1 149 ? 17.406 1.233 -4.68 1 90.06 149 LEU B C 1
ATOM 6114 O O . LEU B 1 149 ? 17.672 0.041 -4.844 1 90.06 149 LEU B O 1
ATOM 6118 N N . PRO B 1 150 ? 18.297 1.995 -4.305 1 86.75 150 PRO B N 1
ATOM 6119 C CA . PRO B 1 150 ? 18.125 3.436 -4.117 1 86.75 150 PRO B CA 1
ATOM 6120 C C . PRO B 1 150 ? 17.875 4.18 -5.426 1 86.75 150 PRO B C 1
ATOM 6122 O O . PRO B 1 150 ? 18.438 3.809 -6.465 1 86.75 150 PRO B O 1
ATOM 6125 N N . CYS B 1 151 ? 17.062 5.121 -5.328 1 75.38 151 CYS B N 1
ATOM 6126 C CA . CYS B 1 151 ? 16.688 5.867 -6.52 1 75.38 151 CYS B CA 1
ATOM 6127 C C . CYS B 1 151 ? 17.844 6.727 -7.02 1 75.38 151 CYS B C 1
ATOM 6129 O O . CYS B 1 151 ? 18.609 7.258 -6.223 1 75.38 151 CYS B O 1
ATOM 6131 N N . GLU B 1 152 ? 17.875 6.766 -8.352 1 73.56 152 GLU B N 1
ATOM 6132 C CA . GLU B 1 152 ? 18.75 7.785 -8.914 1 73.56 152 GLU B CA 1
ATOM 6133 C C . GLU B 1 152 ? 18.234 9.188 -8.617 1 73.56 152 GLU B C 1
ATOM 6135 O O . GLU B 1 152 ? 17.031 9.43 -8.633 1 73.56 152 GLU B O 1
ATOM 6140 N N . PRO B 1 153 ? 19.156 10.008 -8.289 1 71.88 153 PRO B N 1
ATOM 6141 C CA . PRO B 1 153 ? 18.734 11.375 -7.98 1 71.88 153 PRO B CA 1
ATOM 6142 C C . PRO B 1 153 ? 17.953 12.031 -9.125 1 71.88 153 PRO B C 1
ATOM 6144 O O . PRO B 1 153 ? 18.406 12 -10.273 1 71.88 153 PRO B O 1
ATOM 6147 N N . ALA B 1 154 ? 16.812 12.344 -8.906 1 78.31 154 ALA B N 1
ATOM 6148 C CA . ALA B 1 154 ? 16.047 13.195 -9.82 1 78.31 154 ALA B CA 1
ATOM 6149 C C . ALA B 1 154 ? 16.344 14.672 -9.555 1 78.31 154 ALA B C 1
ATOM 6151 O O . ALA B 1 154 ? 17.125 15.008 -8.664 1 78.31 154 ALA B O 1
ATOM 6152 N N . ALA B 1 155 ? 15.984 15.453 -10.547 1 86.69 155 ALA B N 1
ATOM 6153 C CA . ALA B 1 155 ? 16.203 16.891 -10.391 1 86.69 155 ALA B CA 1
ATOM 6154 C C . ALA B 1 155 ? 14.953 17.672 -10.75 1 86.69 155 ALA B C 1
ATOM 6156 O O . ALA B 1 155 ? 13.961 17.109 -11.219 1 86.69 155 ALA B O 1
ATOM 6157 N N . LYS B 1 156 ? 14.914 18.875 -10.273 1 92.62 156 LYS B N 1
ATOM 6158 C CA . LYS B 1 156 ? 13.953 19.891 -10.688 1 92.62 156 LYS B CA 1
ATOM 6159 C C . LYS B 1 156 ? 14.641 21.047 -11.406 1 92.62 156 LYS B C 1
ATOM 6161 O O . LYS B 1 156 ? 15.859 21.219 -11.305 1 92.62 156 LYS B O 1
ATOM 6166 N N . THR B 1 157 ? 13.867 21.672 -12.172 1 93.25 157 THR B N 1
ATOM 6167 C CA . THR B 1 157 ? 14.352 22.906 -12.805 1 93.25 157 THR B CA 1
ATOM 6168 C C . THR B 1 157 ? 13.688 24.125 -12.18 1 93.25 157 THR B C 1
ATOM 6170 O O . THR B 1 157 ? 12.469 24.172 -12.016 1 93.25 157 THR B O 1
ATOM 6173 N N . LEU B 1 158 ? 14.469 25.047 -11.781 1 94.88 158 LEU B N 1
ATOM 6174 C CA . LEU B 1 158 ? 13.969 26.344 -11.352 1 94.88 158 LEU B CA 1
ATOM 6175 C C . LEU B 1 158 ? 13.711 27.25 -12.555 1 94.88 158 LEU B C 1
ATOM 6177 O O . LEU B 1 158 ? 14.617 27.5 -13.352 1 94.88 158 LEU B O 1
ATOM 6181 N N . LEU B 1 159 ? 12.516 27.734 -12.602 1 95.31 159 LEU B N 1
ATOM 6182 C CA . LEU B 1 159 ? 12.102 28.609 -13.695 1 95.31 159 LEU B CA 1
ATOM 6183 C C . LEU B 1 159 ? 11.641 29.969 -13.164 1 95.31 159 LEU B C 1
ATOM 6185 O O . LEU B 1 159 ? 11.148 30.062 -12.039 1 95.31 159 LEU B O 1
ATOM 6189 N N . ALA B 1 160 ? 11.781 30.953 -14.008 1 94.94 160 ALA B N 1
ATOM 6190 C CA . ALA B 1 160 ? 11.297 32.312 -13.688 1 94.94 160 ALA B CA 1
ATOM 6191 C C . ALA B 1 160 ? 10.617 32.938 -14.891 1 94.94 160 ALA B C 1
ATOM 6193 O O . ALA B 1 160 ? 11.062 32.781 -16.031 1 94.94 160 ALA B O 1
ATOM 6194 N N . HIS B 1 161 ? 9.586 33.656 -14.648 1 95.5 161 HIS B N 1
ATOM 6195 C CA . HIS B 1 161 ? 8.859 34.438 -15.664 1 95.5 161 HIS B CA 1
ATOM 6196 C C . HIS B 1 161 ? 8.859 35.906 -15.352 1 95.5 161 HIS B C 1
ATOM 6198 O O . HIS B 1 161 ? 8.602 36.312 -14.219 1 95.5 161 HIS B O 1
ATOM 6204 N N . ARG B 1 162 ? 9.078 36.688 -16.359 1 92.19 162 ARG B N 1
ATOM 6205 C CA . ARG B 1 162 ? 8.977 38.125 -16.312 1 92.19 162 ARG B CA 1
ATOM 6206 C C . ARG B 1 162 ? 8.148 38.656 -17.484 1 92.19 162 ARG B C 1
ATOM 6208 O O . ARG B 1 162 ? 8.141 38.062 -18.562 1 92.19 162 ARG B O 1
ATOM 6215 N N . PRO B 1 163 ? 7.449 39.719 -17.266 1 88.75 163 PRO B N 1
ATOM 6216 C CA . PRO B 1 163 ? 6.52 40.219 -18.281 1 88.75 163 PRO B CA 1
ATOM 6217 C C . PRO B 1 163 ? 7.18 40.375 -19.656 1 88.75 163 PRO B C 1
ATOM 6219 O O . PRO B 1 163 ? 6.609 39.969 -20.672 1 88.75 163 PRO B O 1
ATOM 6222 N N . LEU B 1 164 ? 8.297 40.938 -19.812 1 84.31 164 LEU B N 1
ATOM 6223 C CA . LEU B 1 164 ? 8.906 41.188 -21.109 1 84.31 164 LEU B CA 1
ATOM 6224 C C . LEU B 1 164 ? 9.766 40.031 -21.562 1 84.31 164 LEU B C 1
ATOM 6226 O O . LEU B 1 164 ? 9.906 39.781 -22.766 1 84.31 164 LEU B O 1
ATOM 6230 N N . ALA B 1 165 ? 10.273 39.25 -20.734 1 87.06 165 ALA B N 1
ATOM 6231 C CA . ALA B 1 165 ? 11.242 38.219 -21.062 1 87.06 165 ALA B CA 1
ATOM 6232 C C . ALA B 1 165 ? 10.562 36.844 -21.172 1 87.06 165 ALA B C 1
ATOM 6234 O O . ALA B 1 165 ? 11.07 35.938 -21.844 1 87.06 165 ALA B O 1
ATOM 6235 N N . GLY B 1 166 ? 9.406 36.719 -20.578 1 93.38 166 GLY B N 1
ATOM 6236 C CA . GLY B 1 166 ? 8.758 35.406 -20.531 1 93.38 166 GLY B CA 1
ATOM 6237 C C . GLY B 1 166 ? 9.453 34.438 -19.609 1 93.38 166 GLY B C 1
ATOM 6238 O O . GLY B 1 166 ? 10.047 34.844 -18.594 1 93.38 166 GLY B O 1
ATOM 6239 N N . TRP B 1 167 ? 9.188 33.125 -19.828 1 95.19 167 TRP B N 1
ATOM 6240 C CA . TRP B 1 167 ? 9.781 32.094 -18.969 1 95.19 167 TRP B CA 1
ATOM 6241 C C . TRP B 1 167 ? 11.242 31.859 -19.344 1 95.19 167 TRP B C 1
ATOM 6243 O O . TRP B 1 167 ? 11.586 31.812 -20.531 1 95.19 167 TRP B O 1
ATOM 6253 N N . ALA B 1 168 ? 12.086 31.688 -18.422 1 93.62 168 ALA B N 1
ATOM 6254 C CA . ALA B 1 168 ? 13.492 31.328 -18.594 1 93.62 168 ALA B CA 1
ATOM 6255 C C . ALA B 1 168 ? 13.93 30.297 -17.562 1 93.62 168 ALA B C 1
ATOM 6257 O O . ALA B 1 168 ? 13.453 30.312 -16.422 1 93.62 168 ALA B O 1
ATOM 6258 N N . THR B 1 169 ? 14.852 29.422 -17.953 1 92.81 169 THR B N 1
ATOM 6259 C CA . THR B 1 169 ? 15.477 28.5 -17.031 1 92.81 169 THR B CA 1
ATOM 6260 C C . THR B 1 169 ? 16.547 29.203 -16.188 1 92.81 169 THR B C 1
ATOM 6262 O O . THR B 1 169 ? 17.438 29.859 -16.734 1 92.81 169 THR B O 1
ATOM 6265 N N . VAL B 1 170 ? 16.375 29.047 -14.945 1 92.75 170 VAL B N 1
ATOM 6266 C CA . VAL B 1 170 ? 17.359 29.625 -14.047 1 92.75 170 VAL B CA 1
ATOM 6267 C C . VAL B 1 170 ? 18.484 28.625 -13.781 1 92.75 170 VAL B C 1
ATOM 6269 O O . VAL B 1 170 ? 19.625 28.844 -14.172 1 92.75 170 VAL B O 1
ATOM 6272 N N . CYS B 1 171 ? 18.188 27.484 -13.242 1 90.69 171 CYS B N 1
ATOM 6273 C CA . CYS B 1 171 ? 19.156 26.422 -12.977 1 90.69 171 CYS B CA 1
ATOM 6274 C C . CYS B 1 171 ? 18.453 25.125 -12.594 1 90.69 171 CYS B C 1
ATOM 6276 O O . CYS B 1 171 ? 17.234 25.109 -12.414 1 90.69 171 CYS B O 1
ATOM 6278 N N . VAL B 1 172 ? 19.266 24.078 -12.547 1 90.75 172 VAL B N 1
ATOM 6279 C CA . VAL B 1 172 ? 18.797 22.797 -12.039 1 90.75 172 VAL B CA 1
ATOM 6280 C C . VAL B 1 172 ? 19 22.734 -10.523 1 90.75 172 VAL B C 1
ATOM 6282 O O . VAL B 1 172 ? 20.031 23.156 -10.008 1 90.75 172 VAL B O 1
ATOM 6285 N N . VAL B 1 173 ? 17.969 22.297 -9.852 1 91.94 173 VAL B N 1
ATOM 6286 C CA . VAL B 1 173 ? 18.031 22.156 -8.398 1 91.94 173 VAL B CA 1
ATOM 6287 C C . VAL B 1 173 ? 17.75 20.719 -8.008 1 91.94 173 VAL B C 1
ATOM 6289 O O . VAL B 1 173 ? 17.219 19.938 -8.812 1 91.94 173 VAL B O 1
ATOM 6292 N N . PRO B 1 174 ? 18.203 20.375 -6.781 1 90.94 174 PRO B N 1
ATOM 6293 C CA . PRO B 1 174 ? 17.906 19 -6.332 1 90.94 174 PRO B CA 1
ATOM 6294 C C . PRO B 1 174 ? 16.406 18.719 -6.301 1 90.94 174 PRO B C 1
ATOM 6296 O O . PRO B 1 174 ? 15.602 19.641 -6.117 1 90.94 174 PRO B O 1
ATOM 6299 N N . GLU B 1 175 ? 16.047 17.469 -6.371 1 91.06 175 GLU B N 1
ATOM 6300 C CA . GLU B 1 175 ? 14.648 17.062 -6.328 1 91.06 175 GLU B CA 1
ATOM 6301 C C . GLU B 1 175 ? 14.008 17.406 -4.988 1 91.06 175 GLU B C 1
ATOM 6303 O O . GLU B 1 175 ? 12.789 17.594 -4.902 1 91.06 175 GLU B O 1
ATOM 6308 N N . THR B 1 176 ? 14.781 17.609 -3.977 1 92.62 176 THR B N 1
ATOM 6309 C CA . THR B 1 176 ? 14.289 17.828 -2.619 1 92.62 176 THR B CA 1
ATOM 6310 C C . THR B 1 176 ? 14.102 19.312 -2.346 1 92.62 176 THR B C 1
ATOM 6312 O O . THR B 1 176 ? 13.828 19.703 -1.21 1 92.62 176 THR B O 1
ATOM 6315 N N . ALA B 1 177 ? 14.305 20.109 -3.32 1 93.81 177 ALA B N 1
ATOM 6316 C CA . ALA B 1 177 ? 14.094 21.547 -3.148 1 93.81 177 ALA B CA 1
ATOM 6317 C C . ALA B 1 177 ? 12.617 21.875 -2.928 1 93.81 177 ALA B C 1
ATOM 6319 O O . ALA B 1 177 ? 11.758 21.375 -3.654 1 93.81 177 ALA B O 1
ATOM 6320 N N . GLU B 1 178 ? 12.375 22.688 -1.865 1 93.38 178 GLU B N 1
ATOM 6321 C CA . GLU B 1 178 ? 11.023 23.109 -1.505 1 93.38 178 GLU B CA 1
ATOM 6322 C C . GLU B 1 178 ? 11.016 24.516 -0.934 1 93.38 178 GLU B C 1
ATOM 6324 O O . GLU B 1 178 ? 12.07 25.125 -0.749 1 93.38 178 GLU B O 1
ATOM 6329 N N . ARG B 1 179 ? 9.773 25.062 -0.812 1 92 179 ARG B N 1
ATOM 6330 C CA . ARG B 1 179 ? 9.547 26.328 -0.12 1 92 179 ARG B CA 1
ATOM 6331 C C . ARG B 1 179 ? 10.203 27.484 -0.869 1 92 179 ARG B C 1
ATOM 6333 O O . ARG B 1 179 ? 10.922 28.297 -0.275 1 92 179 ARG B O 1
ATOM 6340 N N . LEU B 1 180 ? 9.984 27.5 -2.074 1 94.62 180 LEU B N 1
ATOM 6341 C CA . LEU B 1 180 ? 10.523 28.547 -2.93 1 94.62 180 LEU B CA 1
ATOM 6342 C C . LEU B 1 180 ? 9.93 29.906 -2.562 1 94.62 180 LEU B C 1
ATOM 6344 O O . LEU B 1 180 ? 8.727 30.031 -2.342 1 94.62 180 LEU B O 1
ATOM 6348 N N . THR B 1 181 ? 10.797 30.891 -2.418 1 92.12 181 THR B N 1
ATOM 6349 C CA . THR B 1 181 ? 10.391 32.281 -2.229 1 92.12 181 THR B CA 1
ATOM 6350 C C . THR B 1 181 ? 11.242 33.219 -3.084 1 92.12 181 THR B C 1
ATOM 6352 O O . THR B 1 181 ? 12.359 32.875 -3.469 1 92.12 181 THR B O 1
ATOM 6355 N N . ILE B 1 182 ? 10.703 34.312 -3.422 1 92.5 182 ILE B N 1
ATOM 6356 C CA . ILE B 1 182 ? 11.438 35.25 -4.242 1 92.5 182 ILE B CA 1
ATOM 6357 C C . ILE B 1 182 ? 11.453 36.625 -3.547 1 92.5 182 ILE B C 1
ATOM 6359 O O . ILE B 1 182 ? 10.5 36.969 -2.848 1 92.5 182 ILE B O 1
ATOM 6363 N N . ALA B 1 183 ? 12.523 37.281 -3.766 1 87.69 183 ALA B N 1
ATOM 6364 C CA . ALA B 1 183 ? 12.68 38.625 -3.201 1 87.69 183 ALA B CA 1
ATOM 6365 C C . ALA B 1 183 ? 11.727 39.625 -3.869 1 87.69 183 ALA B C 1
ATOM 6367 O O . ALA B 1 183 ? 11.305 39.406 -5.008 1 87.69 183 ALA B O 1
ATOM 6368 N N . SER B 1 184 ? 11.492 40.719 -3.158 1 81.69 184 SER B N 1
ATOM 6369 C CA . SER B 1 184 ? 10.516 41.688 -3.631 1 81.69 184 SER B CA 1
ATOM 6370 C C . SER B 1 184 ? 10.977 42.344 -4.934 1 81.69 184 SER B C 1
ATOM 6372 O O . SER B 1 184 ? 10.148 42.75 -5.754 1 81.69 184 SER B O 1
ATOM 6374 N N . ASP B 1 185 ? 12.25 42.406 -5.121 1 81.81 185 ASP B N 1
ATOM 6375 C CA . ASP B 1 185 ? 12.758 43.031 -6.332 1 81.81 185 ASP B CA 1
ATOM 6376 C C . ASP B 1 185 ? 12.875 42.031 -7.473 1 81.81 185 ASP B C 1
ATOM 6378 O O . ASP B 1 185 ? 13.281 42.406 -8.578 1 81.81 185 ASP B O 1
ATOM 6382 N N . GLY B 1 186 ? 12.641 40.781 -7.152 1 87.5 186 GLY B N 1
ATOM 6383 C CA . GLY B 1 186 ? 12.602 39.75 -8.18 1 87.5 186 GLY B CA 1
ATOM 6384 C C . GLY B 1 186 ? 13.977 39.281 -8.602 1 87.5 186 GLY B C 1
ATOM 6385 O O . GLY B 1 186 ? 14.117 38.562 -9.594 1 87.5 186 GLY B O 1
ATOM 6386 N N . ARG B 1 187 ? 15.016 39.594 -7.895 1 87.81 187 ARG B N 1
ATOM 6387 C CA . ARG B 1 187 ? 16.375 39.281 -8.352 1 87.81 187 ARG B CA 1
ATOM 6388 C C . ARG B 1 187 ? 16.906 38.031 -7.68 1 87.81 187 ARG B C 1
ATOM 6390 O O . ARG B 1 187 ? 17.812 37.375 -8.203 1 87.81 187 ARG B O 1
ATOM 6397 N N . LEU B 1 188 ? 16.406 37.812 -6.473 1 90.75 188 LEU B N 1
ATOM 6398 C CA . LEU B 1 188 ? 16.891 36.688 -5.703 1 90.75 188 LEU B CA 1
ATOM 6399 C C . LEU B 1 188 ? 15.758 35.719 -5.379 1 90.75 188 LEU B C 1
ATOM 6401 O O . LEU B 1 188 ? 14.594 36.125 -5.328 1 90.75 188 LEU B O 1
ATOM 6405 N N . CYS B 1 189 ? 16.109 34.5 -5.211 1 93.12 189 CYS B N 1
ATOM 6406 C CA . CYS B 1 189 ? 15.203 33.531 -4.645 1 93.12 189 CYS B CA 1
ATOM 6407 C C . CYS B 1 189 ? 15.875 32.719 -3.539 1 93.12 189 CYS B C 1
ATOM 6409 O O . CYS B 1 189 ? 17.109 32.75 -3.406 1 93.12 189 CYS B O 1
ATOM 6411 N N . ALA B 1 190 ? 15.094 32.188 -2.715 1 93.62 190 ALA B N 1
ATOM 6412 C CA . ALA B 1 190 ? 15.539 31.25 -1.673 1 93.62 190 ALA B CA 1
ATOM 6413 C C . ALA B 1 190 ? 14.625 30.031 -1.592 1 93.62 190 ALA B C 1
ATOM 6415 O O . ALA B 1 190 ? 13.453 30.109 -1.986 1 93.62 190 ALA B O 1
ATOM 6416 N N . TYR B 1 191 ? 15.156 28.969 -1.183 1 94.06 191 TYR B N 1
ATOM 6417 C CA . TYR B 1 191 ? 14.406 27.734 -1.001 1 94.06 191 TYR B CA 1
ATOM 6418 C C . TYR B 1 191 ? 15.109 26.812 -0.017 1 94.06 191 TYR B C 1
ATOM 6420 O O . TYR B 1 191 ? 16.234 27.094 0.408 1 94.06 191 TYR B O 1
ATOM 6428 N N . ALA B 1 192 ? 14.391 25.828 0.391 1 95 192 ALA B N 1
ATOM 6429 C CA . ALA B 1 192 ? 14.969 24.781 1.235 1 95 192 ALA B CA 1
ATOM 6430 C C . ALA B 1 192 ? 15.328 23.547 0.414 1 95 192 ALA B C 1
ATOM 6432 O O . ALA B 1 192 ? 14.602 23.172 -0.513 1 95 192 ALA B O 1
ATOM 6433 N N . VAL B 1 193 ? 16.438 22.969 0.712 1 94.12 193 VAL B N 1
ATOM 6434 C CA . VAL B 1 193 ? 16.812 21.656 0.19 1 94.12 193 VAL B CA 1
ATOM 6435 C C . VAL B 1 193 ? 16.734 20.625 1.307 1 94.12 193 VAL B C 1
ATOM 6437 O O . VAL B 1 193 ? 17.578 20.594 2.197 1 94.12 193 VAL B O 1
ATOM 6440 N N . MET B 1 194 ? 15.742 19.797 1.202 1 92.94 194 MET B N 1
ATOM 6441 C CA . MET B 1 194 ? 15.5 18.812 2.258 1 92.94 194 MET B CA 1
ATOM 6442 C C . MET B 1 194 ? 16.516 17.688 2.199 1 92.94 194 MET B C 1
ATOM 6444 O O . MET B 1 194 ? 17.031 17.359 1.126 1 92.94 194 MET B O 1
ATOM 6448 N N . THR B 1 195 ? 16.797 17.094 3.328 1 88.81 195 THR B N 1
ATOM 6449 C CA . THR B 1 195 ? 17.859 16.109 3.482 1 88.81 195 THR B CA 1
ATOM 6450 C C . THR B 1 195 ? 17.469 14.797 2.803 1 88.81 195 THR B C 1
ATOM 6452 O O . THR B 1 195 ? 18.328 14.086 2.281 1 88.81 195 THR B O 1
ATOM 6455 N N . ASN B 1 196 ? 16.25 14.461 2.814 1 84.06 196 ASN B N 1
ATOM 6456 C CA . ASN B 1 196 ? 15.812 13.164 2.309 1 84.06 196 ASN B CA 1
ATOM 6457 C C . ASN B 1 196 ? 14.844 13.312 1.14 1 84.06 196 ASN B C 1
ATOM 6459 O O . ASN B 1 196 ? 14.047 14.25 1.102 1 84.06 196 ASN B O 1
ATOM 6463 N N . VAL B 1 197 ? 14.922 12.391 0.235 1 82.06 197 VAL B N 1
ATOM 6464 C CA . VAL B 1 197 ? 14 12.359 -0.893 1 82.06 197 VAL B CA 1
ATOM 6465 C C . VAL B 1 197 ? 12.609 11.945 -0.409 1 82.06 197 VAL B C 1
ATOM 6467 O O . VAL B 1 197 ? 11.602 12.508 -0.841 1 82.06 197 VAL B O 1
ATOM 6470 N N . ILE B 1 198 ? 12.641 10.969 0.482 1 82.81 198 ILE B N 1
ATOM 6471 C CA . ILE B 1 198 ? 11.375 10.633 1.132 1 82.81 198 ILE B CA 1
ATOM 6472 C C . ILE B 1 198 ? 11.023 11.711 2.16 1 82.81 198 ILE B C 1
ATOM 6474 O O . ILE B 1 198 ? 11.828 12.023 3.039 1 82.81 198 ILE B O 1
ATOM 6478 N N . PRO B 1 199 ? 9.867 12.25 1.943 1 81.75 199 PRO B N 1
ATOM 6479 C CA . PRO B 1 199 ? 9.484 13.281 2.904 1 81.75 199 PRO B CA 1
ATOM 6480 C C . PRO B 1 199 ? 9.5 12.789 4.348 1 81.75 199 PRO B C 1
ATOM 6482 O O . PRO B 1 199 ? 8.953 11.719 4.645 1 81.75 199 PRO B O 1
ATOM 6485 N N . GLU B 1 200 ? 10.266 13.508 5.145 1 87 200 GLU B N 1
ATOM 6486 C CA . GLU B 1 200 ? 10.328 13.195 6.57 1 87 200 GLU B CA 1
ATOM 6487 C C . GLU B 1 200 ? 9.492 14.164 7.391 1 87 200 GLU B C 1
ATOM 6489 O O . GLU B 1 200 ? 9.422 15.359 7.074 1 87 200 GLU B O 1
ATOM 6494 N N . GLU B 1 201 ? 8.922 13.719 8.414 1 86.75 201 GLU B N 1
ATOM 6495 C CA . GLU B 1 201 ? 8.195 14.578 9.352 1 86.75 201 GLU B CA 1
ATOM 6496 C C . GLU B 1 201 ? 9.125 15.578 10.023 1 86.75 201 GLU B C 1
ATOM 6498 O O . GLU B 1 201 ? 8.719 16.703 10.352 1 86.75 201 GLU B O 1
ATOM 6503 N N . ALA B 1 202 ? 10.375 15.211 10.172 1 88.12 202 ALA B N 1
ATOM 6504 C CA . ALA B 1 202 ? 11.352 16.094 10.812 1 88.12 202 ALA B CA 1
ATOM 6505 C C . ALA B 1 202 ? 11.648 17.312 9.938 1 88.12 202 ALA B C 1
ATOM 6507 O O . ALA B 1 202 ? 12.094 18.344 10.438 1 88.12 202 ALA B O 1
ATOM 6508 N N . GLU B 1 203 ? 11.438 17.172 8.664 1 90.81 203 GLU B N 1
ATOM 6509 C CA . GLU B 1 203 ? 11.625 18.25 7.711 1 90.81 203 GLU B CA 1
ATOM 6510 C C . GLU B 1 203 ? 13.016 18.859 7.836 1 90.81 203 GLU B C 1
ATOM 6512 O O . GLU B 1 203 ? 13.164 20.094 7.898 1 90.81 203 GLU B O 1
ATOM 6517 N N . ARG B 1 204 ? 14.117 18.062 7.961 1 93.31 204 ARG B N 1
ATOM 6518 C CA . ARG B 1 204 ? 15.492 18.547 8.023 1 93.31 204 ARG B CA 1
ATOM 6519 C C . ARG B 1 204 ? 15.984 18.984 6.648 1 93.31 204 ARG B C 1
ATOM 6521 O O . ARG B 1 204 ? 15.68 18.344 5.641 1 93.31 204 ARG B O 1
ATOM 6528 N N . GLY B 1 205 ? 16.625 20 6.598 1 94.19 205 GLY B N 1
ATOM 6529 C CA . GLY B 1 205 ? 17.172 20.516 5.352 1 94.19 205 GLY B CA 1
ATOM 6530 C C . GLY B 1 205 ? 18.078 21.703 5.543 1 94.19 205 GLY B C 1
ATOM 6531 O O . GLY B 1 205 ? 18.594 21.938 6.641 1 94.19 205 GLY B O 1
ATOM 6532 N N . GLU B 1 206 ? 18.422 22.344 4.449 1 93.81 206 GLU B N 1
ATOM 6533 C CA . GLU B 1 206 ? 19.25 23.547 4.414 1 93.81 206 GLU B CA 1
ATOM 6534 C C . GLU B 1 206 ? 18.594 24.656 3.6 1 93.81 206 GLU B C 1
ATOM 6536 O O . GLU B 1 206 ? 17.938 24.391 2.588 1 93.81 206 GLU B O 1
ATOM 6541 N N . VAL B 1 207 ? 18.812 25.844 4.047 1 93.88 207 VAL B N 1
ATOM 6542 C CA . VAL B 1 207 ? 18.312 27 3.307 1 93.88 207 VAL B CA 1
ATOM 6543 C C . VAL B 1 207 ? 19.344 27.422 2.258 1 93.88 207 VAL B C 1
ATOM 6545 O O . VAL B 1 207 ? 20.547 27.5 2.549 1 93.88 207 VAL B O 1
ATOM 6548 N N . VAL B 1 208 ? 18.859 27.656 1.074 1 93.31 208 VAL B N 1
ATOM 6549 C CA . VAL B 1 208 ? 19.703 28.031 -0.056 1 93.31 208 VAL B CA 1
ATOM 6550 C C . VAL B 1 208 ? 19.203 29.328 -0.673 1 93.31 208 VAL B C 1
ATOM 6552 O O . VAL B 1 208 ? 18 29.594 -0.688 1 93.31 208 VAL B O 1
ATOM 6555 N N . ILE B 1 209 ? 20.141 30.109 -1.128 1 92.19 209 ILE B N 1
ATOM 6556 C CA . ILE B 1 209 ? 19.812 31.344 -1.844 1 92.19 209 ILE B CA 1
ATOM 6557 C C . ILE B 1 209 ? 20.438 31.312 -3.24 1 92.19 209 ILE B C 1
ATOM 6559 O O . ILE B 1 209 ? 21.469 30.672 -3.451 1 92.19 209 ILE B O 1
ATOM 6563 N N . CYS B 1 210 ? 19.766 31.938 -4.125 1 90.06 210 CYS B N 1
ATOM 6564 C CA . CYS B 1 210 ? 20.203 31.938 -5.512 1 90.06 210 CYS B CA 1
ATOM 6565 C C . CYS B 1 210 ? 19.734 33.188 -6.242 1 90.06 210 CYS B C 1
ATOM 6567 O O . CYS B 1 210 ? 18.703 33.75 -5.887 1 90.06 210 CYS B O 1
ATOM 6569 N N . ARG B 1 211 ? 20.5 33.594 -7.219 1 89.06 211 ARG B N 1
ATOM 6570 C CA . ARG B 1 211 ? 20.031 34.656 -8.102 1 89.06 211 ARG B CA 1
ATOM 6571 C C . ARG B 1 211 ? 18.984 34.125 -9.078 1 89.06 211 ARG B C 1
ATOM 6573 O O . ARG B 1 211 ? 19.109 33.031 -9.602 1 89.06 211 ARG B O 1
ATOM 6580 N N . LEU B 1 212 ? 18.016 34.938 -9.156 1 89.94 212 LEU B N 1
ATOM 6581 C CA . LEU B 1 212 ? 16.938 34.594 -10.086 1 89.94 212 LEU B CA 1
ATOM 6582 C C . LEU B 1 212 ? 17.219 35.125 -11.477 1 89.94 212 LEU B C 1
ATOM 6584 O O . LEU B 1 212 ? 16.5 36.031 -11.953 1 89.94 212 LEU B O 1
ATOM 6588 N N . ALA B 1 213 ? 18.25 34.719 -12.133 1 86.31 213 ALA B N 1
ATOM 6589 C CA . ALA B 1 213 ? 18.672 35.156 -13.461 1 86.31 213 ALA B CA 1
ATOM 6590 C C . ALA B 1 213 ? 18.797 33.969 -14.422 1 86.31 213 ALA B C 1
ATOM 6592 O O . ALA B 1 213 ? 19.094 32.844 -14 1 86.31 213 ALA B O 1
ATOM 6593 N N . PRO B 1 214 ? 18.406 34.312 -15.742 1 81.06 214 PRO B N 1
ATOM 6594 C CA . PRO B 1 214 ? 18.5 33.219 -16.719 1 81.06 214 PRO B CA 1
ATOM 6595 C C . PRO B 1 214 ? 19.906 32.594 -16.75 1 81.06 214 PRO B C 1
ATOM 6597 O O . PRO B 1 214 ? 20.906 33.312 -16.641 1 81.06 214 PRO B O 1
ATOM 6600 N N . ALA B 1 215 ? 19.922 31.219 -17.078 1 66.81 215 ALA B N 1
ATOM 6601 C CA . ALA B 1 215 ? 21.109 30.391 -17.25 1 66.81 215 ALA B CA 1
ATOM 6602 C C . ALA B 1 215 ? 22.125 30.656 -16.141 1 66.81 215 ALA B C 1
ATOM 6604 O O . ALA B 1 215 ? 23.328 30.75 -16.391 1 66.81 215 ALA B O 1
ATOM 6605 N N . ALA B 1 216 ? 21.547 31 -15.016 1 55.5 216 ALA B N 1
ATOM 6606 C CA . ALA B 1 216 ? 22.484 31.125 -13.891 1 55.5 216 ALA B CA 1
ATOM 6607 C C . ALA B 1 216 ? 23.188 29.797 -13.609 1 55.5 216 ALA B C 1
ATOM 6609 O O . ALA B 1 216 ? 22.625 28.734 -13.805 1 55.5 216 ALA B O 1
ATOM 6610 N N . THR B 1 217 ? 24.391 29.641 -13.922 1 51.12 217 THR B N 1
ATOM 6611 C CA . THR B 1 217 ? 25.125 28.406 -13.648 1 51.12 217 THR B CA 1
ATOM 6612 C C . THR B 1 217 ? 24.766 27.859 -12.273 1 51.12 217 THR B C 1
ATOM 6614 O O . THR B 1 217 ? 24.531 28.609 -11.336 1 51.12 217 THR B O 1
ATOM 6617 N N . PRO B 1 218 ? 24.266 26.625 -12.219 1 51.97 218 PRO B N 1
ATOM 6618 C CA . PRO B 1 218 ? 23.953 25.984 -10.945 1 51.97 218 PRO B CA 1
ATOM 6619 C C . PRO B 1 218 ? 24.844 26.469 -9.805 1 51.97 218 PRO B C 1
ATOM 6621 O O . PRO B 1 218 ? 24.438 26.438 -8.641 1 51.97 218 PRO B O 1
ATOM 6624 N N . HIS B 1 219 ? 26.047 26.875 -10.203 1 53.78 219 HIS B N 1
ATOM 6625 C CA . HIS B 1 219 ? 27.094 27.234 -9.25 1 53.78 219 HIS B CA 1
ATOM 6626 C C . HIS B 1 219 ? 26.719 28.484 -8.469 1 53.78 219 HIS B C 1
ATOM 6628 O O . HIS B 1 219 ? 27.422 28.859 -7.527 1 53.78 219 HIS B O 1
ATOM 6634 N N . GLN B 1 220 ? 25.484 28.922 -8.844 1 66.06 220 GLN B N 1
ATOM 6635 C CA . GLN B 1 220 ? 25.344 30.188 -8.133 1 66.06 220 GLN B CA 1
ATOM 6636 C C . GLN B 1 220 ? 24.422 30.016 -6.914 1 66.06 220 GLN B C 1
ATOM 6638 O O . GLN B 1 220 ? 24.281 30.953 -6.113 1 66.06 220 GLN B O 1
ATOM 6643 N N . ALA B 1 221 ? 23.891 28.859 -6.664 1 84.12 221 ALA B N 1
ATOM 6644 C CA . ALA B 1 221 ? 23.172 28.641 -5.418 1 84.12 221 ALA B CA 1
ATOM 6645 C C . ALA B 1 221 ? 24.141 28.5 -4.242 1 84.12 221 ALA B C 1
ATOM 6647 O O . ALA B 1 221 ? 25.188 27.859 -4.359 1 84.12 221 ALA B O 1
ATOM 6648 N N . ARG B 1 222 ? 23.828 29.25 -3.238 1 88.31 222 ARG B N 1
ATOM 6649 C CA . ARG B 1 222 ? 24.656 29.219 -2.041 1 88.31 222 ARG B CA 1
ATOM 6650 C C . ARG B 1 222 ? 23.859 28.781 -0.824 1 88.31 222 ARG B C 1
ATOM 6652 O O . ARG B 1 222 ? 22.719 29.219 -0.626 1 88.31 222 ARG B O 1
ATOM 6659 N N . ARG B 1 223 ? 24.484 28 -0.047 1 90 223 ARG B N 1
ATOM 6660 C CA . ARG B 1 223 ? 23.875 27.578 1.203 1 90 223 ARG B CA 1
ATOM 6661 C C . ARG B 1 223 ? 23.953 28.672 2.254 1 90 223 ARG B C 1
ATOM 6663 O O . ARG B 1 223 ? 25.016 29.234 2.494 1 90 223 ARG B O 1
ATOM 6670 N N . VAL B 1 224 ? 22.875 28.938 2.805 1 90.44 224 VAL B N 1
ATOM 6671 C CA . VAL B 1 224 ? 22.766 29.922 3.863 1 90.44 224 VAL B CA 1
ATOM 6672 C C . VAL B 1 224 ? 23 29.266 5.219 1 90.44 224 VAL B C 1
ATOM 6674 O O . VAL B 1 224 ? 23.531 29.906 6.141 1 90.44 224 VAL B O 1
ATOM 6677 N N . THR B 1 225 ? 22.562 28.047 5.348 1 91.06 225 THR B N 1
ATOM 6678 C CA . THR B 1 225 ? 22.656 27.312 6.609 1 91.06 225 THR B CA 1
ATOM 6679 C C . THR B 1 225 ? 23.516 26.062 6.461 1 91.06 225 THR B C 1
ATOM 6681 O O . THR B 1 225 ? 23.812 25.641 5.344 1 91.06 225 THR B O 1
ATOM 6684 N N . ALA B 1 226 ? 23.984 25.562 7.594 1 90.38 226 ALA B N 1
ATOM 6685 C CA . ALA B 1 226 ? 24.688 24.281 7.691 1 90.38 226 ALA B CA 1
ATOM 6686 C C . ALA B 1 226 ? 24.172 23.469 8.875 1 90.38 226 ALA B C 1
ATOM 6688 O O . ALA B 1 226 ? 24.203 23.922 10.016 1 90.38 226 ALA B O 1
ATOM 6689 N N . ASP B 1 227 ? 23.734 22.312 8.617 1 90.62 227 ASP B N 1
ATOM 6690 C CA . ASP B 1 227 ? 23.156 21.422 9.633 1 90.62 227 ASP B CA 1
ATOM 6691 C C . ASP B 1 227 ? 22.031 22.109 10.383 1 90.62 227 ASP B C 1
ATOM 6693 O O . ASP B 1 227 ? 22.031 22.172 11.617 1 90.62 227 ASP B O 1
ATOM 6697 N N . ALA B 1 228 ? 21.078 22.625 9.641 1 92.25 228 ALA B N 1
ATOM 6698 C CA . ALA B 1 228 ? 20.047 23.5 10.188 1 92.25 228 ALA B CA 1
ATOM 6699 C C . ALA B 1 228 ? 19 22.688 10.953 1 92.25 228 ALA B C 1
ATOM 6701 O O . ALA B 1 228 ? 18.203 23.25 11.711 1 92.25 228 ALA B O 1
ATOM 6702 N N . GLY B 1 229 ? 19.062 21.359 10.867 1 92.69 229 GLY B N 1
ATOM 6703 C CA . GLY B 1 229 ? 17.984 20.594 11.461 1 92.69 229 GLY B CA 1
ATOM 6704 C C . GLY B 1 229 ? 16.656 20.812 10.773 1 92.69 229 GLY B C 1
ATOM 6705 O O . GLY B 1 229 ? 16.562 20.734 9.547 1 92.69 229 GLY B O 1
ATOM 6706 N N . ARG B 1 230 ? 15.641 21.031 11.547 1 92.31 230 ARG B N 1
ATOM 6707 C CA . ARG B 1 230 ? 14.328 21.344 10.977 1 92.31 230 ARG B CA 1
ATOM 6708 C C . ARG B 1 230 ? 14.297 22.75 10.406 1 92.31 230 ARG B C 1
ATOM 6710 O O . ARG B 1 230 ? 14.695 23.703 11.07 1 92.31 230 ARG B O 1
ATOM 6717 N N . VAL B 1 231 ? 13.891 22.781 9.195 1 91.38 231 VAL B N 1
ATOM 6718 C CA . VAL B 1 231 ? 13.766 24.078 8.547 1 91.38 231 VAL B CA 1
ATOM 6719 C C . VAL B 1 231 ? 12.297 24.375 8.266 1 91.38 231 VAL B C 1
ATOM 6721 O O . VAL B 1 231 ? 11.578 23.531 7.738 1 91.38 231 VAL B O 1
ATOM 6724 N N . GLY B 1 232 ? 11.883 25.578 8.688 1 87.56 232 GLY B N 1
ATOM 6725 C CA . GLY B 1 232 ? 10.523 26.016 8.43 1 87.56 232 GLY B CA 1
ATOM 6726 C C . GLY B 1 232 ? 10.414 26.984 7.27 1 87.56 232 GLY B C 1
ATOM 6727 O O . GLY B 1 232 ? 10.977 26.75 6.203 1 87.56 232 GLY B O 1
ATOM 6728 N N . GLU B 1 233 ? 9.773 28.016 7.426 1 79.69 233 GLU B N 1
ATOM 6729 C CA . GLU B 1 233 ? 9.523 29 6.379 1 79.69 233 GLU B CA 1
ATOM 6730 C C . GLU B 1 233 ? 10.773 29.812 6.078 1 79.69 233 GLU B C 1
ATOM 6732 O O . GLU B 1 233 ? 11.578 30.078 6.973 1 79.69 233 GLU B O 1
ATOM 6737 N N . VAL B 1 234 ? 10.914 30.141 4.848 1 85.69 234 VAL B N 1
ATOM 6738 C CA . VAL B 1 234 ? 11.969 31.016 4.352 1 85.69 234 VAL B CA 1
ATOM 6739 C C . VAL B 1 234 ? 11.344 32.188 3.604 1 85.69 234 VAL B C 1
ATOM 6741 O O . VAL B 1 234 ? 10.562 32 2.674 1 85.69 234 VAL B O 1
ATOM 6744 N N . VAL B 1 235 ? 11.688 33.375 4.105 1 83.62 235 VAL B N 1
ATOM 6745 C CA . VAL B 1 235 ? 11.125 34.562 3.438 1 83.62 235 VAL B CA 1
ATOM 6746 C C . VAL B 1 235 ? 12.156 35.688 3.385 1 83.62 235 VAL B C 1
ATOM 6748 O O . VAL B 1 235 ? 13.07 35.719 4.211 1 83.62 235 VAL B O 1
ATOM 6751 N N . PHE B 1 236 ? 12.023 36.531 2.426 1 84.75 236 PHE B N 1
ATOM 6752 C CA . PHE B 1 236 ? 12.844 37.75 2.342 1 84.75 236 PHE B CA 1
ATOM 6753 C C . PHE B 1 236 ? 12.188 38.875 3.098 1 84.75 236 PHE B C 1
ATOM 6755 O O . PHE B 1 236 ? 10.961 38.969 3.154 1 84.75 236 PHE B O 1
ATOM 6762 N N . THR B 1 237 ? 13.125 39.656 3.615 1 78.44 237 THR B N 1
ATOM 6763 C CA . THR B 1 237 ? 12.594 40.938 4.098 1 78.44 237 THR B CA 1
ATOM 6764 C C . THR B 1 237 ? 12.055 41.781 2.938 1 78.44 237 THR B C 1
ATOM 6766 O O . THR B 1 237 ? 12.469 41.594 1.791 1 78.44 237 THR B O 1
ATOM 6769 N N . HIS B 1 238 ? 11.148 42.656 3.227 1 73.94 238 HIS B N 1
ATOM 6770 C CA . HIS B 1 238 ? 10.5 43.438 2.176 1 73.94 238 HIS B CA 1
ATOM 6771 C C . HIS B 1 238 ? 11.516 44.219 1.366 1 73.94 238 HIS B C 1
ATOM 6773 O O . HIS B 1 238 ? 11.336 44.438 0.163 1 73.94 238 HIS B O 1
ATOM 6779 N N . ASP B 1 239 ? 12.492 44.719 2.061 1 75.19 239 ASP B N 1
ATOM 6780 C CA . ASP B 1 239 ? 13.508 45.531 1.376 1 75.19 239 ASP B CA 1
ATOM 6781 C C . ASP B 1 239 ? 14.555 44.625 0.721 1 75.19 239 ASP B C 1
ATOM 6783 O O . ASP B 1 239 ? 15.539 45.125 0.165 1 75.19 239 ASP B O 1
ATOM 6787 N N . SER B 1 240 ? 14.375 43.344 0.89 1 81.75 240 SER B N 1
ATOM 6788 C CA . SER B 1 240 ? 15.242 42.344 0.27 1 81.75 240 SER B CA 1
ATOM 6789 C C . SER B 1 240 ? 16.672 42.438 0.789 1 81.75 240 SER B C 1
ATOM 6791 O O . SER B 1 240 ? 17.625 42.219 0.045 1 81.75 240 SER B O 1
ATOM 6793 N N . THR B 1 241 ? 16.781 42.812 2.061 1 82.56 241 THR B N 1
ATOM 6794 C CA . THR B 1 241 ? 18.125 43 2.605 1 82.56 241 THR B CA 1
ATOM 6795 C C . THR B 1 241 ? 18.5 41.812 3.5 1 82.56 241 THR B C 1
ATOM 6797 O O . THR B 1 241 ? 19.672 41.625 3.84 1 82.56 241 THR B O 1
ATOM 6800 N N . ALA B 1 242 ? 17.531 41.062 3.803 1 84.81 242 ALA B N 1
ATOM 6801 C CA . ALA B 1 242 ? 17.812 39.875 4.609 1 84.81 242 ALA B CA 1
ATOM 6802 C C . ALA B 1 242 ? 16.875 38.719 4.246 1 84.81 242 ALA B C 1
ATOM 6804 O O . ALA B 1 242 ? 15.789 38.969 3.699 1 84.81 242 ALA B O 1
ATOM 6805 N N . ILE B 1 243 ? 17.297 37.562 4.621 1 86.19 243 ILE B N 1
ATOM 6806 C CA . ILE B 1 243 ? 16.469 36.344 4.582 1 86.19 243 ILE B CA 1
ATOM 6807 C C . ILE B 1 243 ? 16.078 35.938 6 1 86.19 243 ILE B C 1
ATOM 6809 O O . ILE B 1 243 ? 16.938 35.906 6.895 1 86.19 243 ILE B O 1
ATOM 6813 N N . LEU B 1 244 ? 14.836 35.75 6.184 1 83.94 244 LEU B N 1
ATOM 6814 C CA . LEU B 1 244 ? 14.336 35.219 7.441 1 83.94 244 LEU B CA 1
ATOM 6815 C C . LEU B 1 244 ? 14.023 33.719 7.301 1 83.94 244 LEU B C 1
ATOM 6817 O O . LEU B 1 244 ? 13.453 33.312 6.293 1 83.94 244 LEU B O 1
ATOM 6821 N N . TYR B 1 245 ? 14.43 32.969 8.258 1 86.06 245 TYR B N 1
ATOM 6822 C CA . TYR B 1 245 ? 14.117 31.562 8.234 1 86.06 245 TYR B CA 1
ATOM 6823 C C . TYR B 1 245 ? 14.062 30.984 9.648 1 86.06 245 TYR B C 1
ATOM 6825 O O . TYR B 1 245 ? 14.633 31.562 10.578 1 86.06 245 TYR B O 1
ATOM 6833 N N . THR B 1 246 ? 13.305 29.969 9.82 1 86.5 246 THR B N 1
ATOM 6834 C CA . THR B 1 246 ? 13.305 29.25 11.086 1 86.5 246 THR B CA 1
ATOM 6835 C C . THR B 1 246 ? 14.086 27.953 10.969 1 86.5 246 THR B C 1
ATOM 6837 O O . THR B 1 246 ? 14.023 27.281 9.938 1 86.5 246 THR B O 1
ATOM 6840 N N . ALA B 1 247 ? 14.805 27.656 11.93 1 89.44 247 ALA B N 1
ATOM 6841 C CA . ALA B 1 247 ? 15.586 26.422 12.039 1 89.44 247 ALA B CA 1
ATOM 6842 C C . ALA B 1 247 ? 15.914 26.109 13.492 1 89.44 247 ALA B C 1
ATOM 6844 O O . ALA B 1 247 ? 15.977 27 14.336 1 89.44 247 ALA B O 1
ATOM 6845 N N . ASN B 1 248 ? 16.016 24.844 13.82 1 88.88 248 ASN B N 1
ATOM 6846 C CA . ASN B 1 248 ? 16.297 24.547 15.219 1 88.88 248 ASN B CA 1
ATOM 6847 C C . ASN B 1 248 ? 17.719 24.047 15.414 1 88.88 248 ASN B C 1
ATOM 6849 O O . ASN B 1 248 ? 18.203 23.953 16.547 1 88.88 248 ASN B O 1
ATOM 6853 N N . TYR B 1 249 ? 18.438 23.719 14.289 1 90.5 249 TYR B N 1
ATOM 6854 C CA . TYR B 1 249 ? 19.812 23.234 14.312 1 90.5 249 TYR B CA 1
ATOM 6855 C C . TYR B 1 249 ? 19.969 22.062 15.266 1 90.5 249 TYR B C 1
ATOM 6857 O O . TYR B 1 249 ? 20.953 21.969 16 1 90.5 249 TYR B O 1
ATOM 6865 N N . SER B 1 250 ? 18.938 21.266 15.344 1 89.25 250 SER B N 1
ATOM 6866 C CA . SER B 1 250 ? 18.938 20.047 16.141 1 89.25 250 SER B CA 1
ATOM 6867 C C . SER B 1 250 ? 18.891 18.812 15.25 1 89.25 250 SER B C 1
ATOM 6869 O O . SER B 1 250 ? 17.859 18.5 14.641 1 89.25 250 SER B O 1
ATOM 6871 N N . GLU B 1 251 ? 19.938 18.094 15.258 1 82.19 251 GLU B N 1
ATOM 6872 C CA . GLU B 1 251 ? 20 16.891 14.445 1 82.19 251 GLU B CA 1
ATOM 6873 C C . GLU B 1 251 ? 19.344 15.711 15.148 1 82.19 251 GLU B C 1
ATOM 6875 O O . GLU B 1 251 ? 18.703 14.875 14.508 1 82.19 251 GLU B O 1
ATOM 6880 N N . LYS B 1 252 ? 19.391 15.68 16.438 1 83.5 252 LYS B N 1
ATOM 6881 C CA . LYS B 1 252 ? 18.938 14.523 17.203 1 83.5 252 LYS B CA 1
ATOM 6882 C C . LYS B 1 252 ? 17.469 14.68 17.625 1 83.5 252 LYS B C 1
ATOM 6884 O O . LYS B 1 252 ? 16.797 13.688 17.891 1 83.5 252 LYS B O 1
ATOM 6889 N N . ARG B 1 253 ? 17.016 15.93 17.719 1 89.94 253 ARG B N 1
ATOM 6890 C CA . ARG B 1 253 ? 15.656 16.172 18.172 1 89.94 253 ARG B CA 1
ATOM 6891 C C . ARG B 1 253 ? 14.977 17.234 17.312 1 89.94 253 ARG B C 1
ATOM 6893 O O . ARG B 1 253 ? 14.445 18.219 17.828 1 89.94 253 ARG B O 1
ATOM 6900 N N . PRO B 1 254 ? 14.898 16.891 16.078 1 88.44 254 PRO B N 1
ATOM 6901 C CA . PRO B 1 254 ? 14.484 17.953 15.156 1 88.44 254 PRO B CA 1
ATOM 6902 C C . PRO B 1 254 ? 13.016 18.344 15.312 1 88.44 254 PRO B C 1
ATOM 6904 O O . PRO B 1 254 ? 12.633 19.469 14.977 1 88.44 254 PRO B O 1
ATOM 6907 N N . ILE B 1 255 ? 12.188 17.531 15.852 1 89.5 255 ILE B N 1
ATOM 6908 C CA . ILE B 1 255 ? 10.758 17.828 15.898 1 89.5 255 ILE B CA 1
ATOM 6909 C C . ILE B 1 255 ? 10.391 18.359 17.281 1 89.5 255 ILE B C 1
ATOM 6911 O O . ILE B 1 255 ? 9.398 19.078 17.438 1 89.5 255 ILE B O 1
ATOM 6915 N N . THR B 1 256 ? 11.188 17.984 18.266 1 91 256 THR B N 1
ATOM 6916 C CA . THR B 1 256 ? 10.82 18.297 19.641 1 91 256 THR B CA 1
ATOM 6917 C C . THR B 1 256 ? 11.57 19.547 20.125 1 91 256 THR B C 1
ATOM 6919 O O . THR B 1 256 ? 11.328 20.031 21.234 1 91 256 THR B O 1
ATOM 6922 N N . THR B 1 257 ? 12.453 19.969 19.281 1 90.31 257 THR B N 1
ATOM 6923 C CA . THR B 1 257 ? 13.156 21.219 19.562 1 90.31 257 THR B CA 1
ATOM 6924 C C . THR B 1 257 ? 12.492 22.391 18.859 1 90.31 257 THR B C 1
ATOM 6926 O O . THR B 1 257 ? 12.227 22.328 17.656 1 90.31 257 THR B O 1
ATOM 6929 N N . HIS B 1 258 ? 12.227 23.469 19.594 1 87.25 258 HIS B N 1
ATOM 6930 C CA . HIS B 1 258 ? 11.578 24.641 19.016 1 87.25 258 HIS B CA 1
ATOM 6931 C C . HIS B 1 258 ? 12.492 25.344 18.016 1 87.25 258 HIS B C 1
ATOM 6933 O O . HIS B 1 258 ? 13.711 25.328 18.172 1 87.25 258 HIS B O 1
ATOM 6939 N N . CYS B 1 259 ? 11.906 25.938 17.047 1 85.69 259 CYS B N 1
ATOM 6940 C CA . CYS B 1 259 ? 12.648 26.625 16 1 85.69 259 CYS B CA 1
ATOM 6941 C C . CYS B 1 259 ? 12.703 28.125 16.266 1 85.69 259 CYS B C 1
ATOM 6943 O O . CYS B 1 259 ? 11.68 28.812 16.219 1 85.69 259 CYS B O 1
ATOM 6945 N N . PRO B 1 260 ? 13.844 28.625 16.438 1 82.38 260 PRO B N 1
ATOM 6946 C CA . PRO B 1 260 ? 13.977 30.078 16.453 1 82.38 260 PRO B CA 1
ATOM 6947 C C . PRO B 1 260 ? 13.867 30.703 15.062 1 82.38 260 PRO B C 1
ATOM 6949 O O . PRO B 1 260 ? 13.984 30 14.055 1 82.38 260 PRO B O 1
ATOM 6952 N N . LEU B 1 261 ? 13.617 31.984 15.094 1 83.88 261 LEU B N 1
ATOM 6953 C CA . LEU B 1 261 ? 13.633 32.75 13.867 1 83.88 261 LEU B CA 1
ATOM 6954 C C . LEU B 1 261 ? 14.992 33.406 13.656 1 83.88 261 LEU B C 1
ATOM 6956 O O . LEU B 1 261 ? 15.492 34.125 14.547 1 83.88 261 LEU B O 1
ATOM 6960 N N . PHE B 1 262 ? 15.555 33.219 12.516 1 84.12 262 PHE B N 1
ATOM 6961 C CA . PHE B 1 262 ? 16.844 33.781 12.156 1 84.12 262 PHE B CA 1
ATOM 6962 C C . PHE B 1 262 ? 16.703 34.812 11.047 1 84.12 262 PHE B C 1
ATOM 6964 O O . PHE B 1 262 ? 15.789 34.719 10.227 1 84.12 262 PHE B O 1
ATOM 6971 N N . ALA B 1 263 ? 17.531 35.781 11.133 1 84.12 263 ALA B N 1
ATOM 6972 C CA . ALA B 1 263 ? 17.719 36.719 10.031 1 84.12 263 ALA B CA 1
ATOM 6973 C C . ALA B 1 263 ? 19.156 36.688 9.516 1 84.12 263 ALA B C 1
ATOM 6975 O O . ALA B 1 263 ? 20.109 36.781 10.297 1 84.12 263 ALA B O 1
ATOM 6976 N N . CYS B 1 264 ? 19.25 36.531 8.266 1 85.81 264 CYS B N 1
ATOM 6977 C CA . CYS B 1 264 ? 20.547 36.531 7.609 1 85.81 264 CYS B CA 1
ATOM 6978 C C . CYS B 1 264 ? 20.641 37.625 6.566 1 85.81 264 CYS B C 1
ATOM 6980 O O . CYS B 1 264 ? 19.891 37.625 5.582 1 85.81 264 CYS B O 1
ATOM 6982 N N . PRO B 1 265 ? 21.594 38.531 6.758 1 85.5 265 PRO B N 1
ATOM 6983 C CA . PRO B 1 265 ? 21.766 39.562 5.719 1 85.5 265 PRO B CA 1
ATOM 6984 C C . PRO B 1 265 ? 22.141 38.969 4.363 1 85.5 265 PRO B C 1
ATOM 6986 O O . PRO B 1 265 ? 22.922 38 4.297 1 85.5 265 PRO B O 1
ATOM 6989 N N . ILE B 1 266 ? 21.625 39.562 3.373 1 86.38 266 ILE B N 1
ATOM 6990 C CA . ILE B 1 266 ? 21.781 39.031 2.023 1 86.38 266 ILE B CA 1
ATOM 6991 C C . ILE B 1 266 ? 23.266 39 1.659 1 86.38 266 ILE B C 1
ATOM 6993 O O . ILE B 1 266 ? 23.719 38.031 1.012 1 86.38 266 ILE B O 1
ATOM 6997 N N . LYS B 1 267 ? 23.938 40 1.969 1 80.69 267 LYS B N 1
ATOM 6998 C CA . LYS B 1 267 ? 25.359 40.031 1.658 1 80.69 267 LYS B CA 1
ATOM 6999 C C . LYS B 1 267 ? 26.078 38.812 2.258 1 80.69 267 LYS B C 1
ATOM 7001 O O . LYS B 1 267 ? 26.938 38.188 1.605 1 80.69 267 LYS B O 1
ATOM 7006 N N . SER B 1 268 ? 25.734 38.5 3.439 1 75.75 268 SER B N 1
ATOM 7007 C CA . SER B 1 268 ? 26.328 37.344 4.117 1 75.75 268 SER B CA 1
ATOM 7008 C C . SER B 1 268 ? 25.859 36.031 3.498 1 75.75 268 SER B C 1
ATOM 7010 O O . SER B 1 268 ? 26.641 35.094 3.346 1 75.75 268 SER B O 1
ATOM 7012 N N . ALA B 1 269 ? 24.672 35.969 3.188 1 74.62 269 ALA B N 1
ATOM 7013 C CA . ALA B 1 269 ? 24.078 34.781 2.59 1 74.62 269 ALA B CA 1
ATOM 7014 C C . ALA B 1 269 ? 24.75 34.438 1.26 1 74.62 269 ALA B C 1
ATOM 7016 O O . ALA B 1 269 ? 25.047 33.281 0.98 1 74.62 269 ALA B O 1
ATOM 7017 N N . LEU B 1 270 ? 25.016 35.406 0.505 1 74.12 270 LEU B N 1
ATOM 7018 C CA . LEU B 1 270 ? 25.594 35.219 -0.817 1 74.12 270 LEU B CA 1
ATOM 7019 C C . LEU B 1 270 ? 27.078 34.906 -0.714 1 74.12 270 LEU B C 1
ATOM 7021 O O . LEU B 1 270 ? 27.656 34.344 -1.642 1 74.12 270 LEU B O 1
ATOM 7025 N N . MET B 1 271 ? 27.672 35.281 0.413 1 68.81 271 MET B N 1
ATOM 7026 C CA . MET B 1 271 ? 29.078 34.969 0.611 1 68.81 271 MET B CA 1
ATOM 7027 C C . MET B 1 271 ? 29.266 33.688 1.383 1 68.81 271 MET B C 1
ATOM 7029 O O . MET B 1 271 ? 30.391 33.219 1.58 1 68.81 271 MET B O 1
ATOM 7033 N N . ALA B 1 272 ? 28.203 32.969 1.608 1 61.72 272 ALA B N 1
ATOM 7034 C CA . ALA B 1 272 ? 28.172 31.703 2.346 1 61.72 272 ALA B CA 1
ATOM 7035 C C . ALA B 1 272 ? 28.906 31.828 3.682 1 61.72 272 ALA B C 1
ATOM 7037 O O . ALA B 1 272 ? 29.656 30.938 4.082 1 61.72 272 ALA B O 1
ATOM 7038 N N . THR B 1 273 ? 28.969 33.031 4.223 1 50.72 273 THR B N 1
ATOM 7039 C CA . THR B 1 273 ? 29.578 33.219 5.539 1 50.72 273 THR B CA 1
ATOM 7040 C C . THR B 1 273 ? 28.516 33.156 6.633 1 50.72 273 THR B C 1
ATOM 7042 O O . THR B 1 273 ? 27.5 33.844 6.543 1 50.72 273 THR B O 1
ATOM 7045 N N . THR B 1 274 ? 28.391 32 7.406 1 54.12 274 THR B N 1
ATOM 7046 C CA . THR B 1 274 ? 27.344 31.734 8.398 1 54.12 274 THR B CA 1
ATOM 7047 C C . THR B 1 274 ? 27.5 32.656 9.602 1 54.12 274 THR B C 1
ATOM 7049 O O . THR B 1 274 ? 26.625 32.656 10.484 1 54.12 274 THR B O 1
ATOM 7052 N N . ASP B 1 275 ? 28.578 33.375 9.695 1 50.75 275 ASP B N 1
ATOM 7053 C CA . ASP B 1 275 ? 28.922 34.031 10.945 1 50.75 275 ASP B CA 1
ATOM 7054 C C . ASP B 1 275 ? 27.969 35.188 11.242 1 50.75 275 ASP B C 1
ATOM 7056 O O . ASP B 1 275 ? 27.953 35.719 12.359 1 50.75 275 ASP B O 1
ATOM 7060 N N . ASP B 1 276 ? 27.125 35.375 10.281 1 53.47 276 ASP B N 1
ATOM 7061 C CA . ASP B 1 276 ? 26.375 36.594 10.523 1 53.47 276 ASP B CA 1
ATOM 7062 C C . ASP B 1 276 ? 24.906 36.312 10.766 1 53.47 276 ASP B C 1
ATOM 7064 O O . ASP B 1 276 ? 24.062 37.219 10.648 1 53.47 276 ASP B O 1
ATOM 7068 N N . ASP B 1 277 ? 24.609 35.062 11.094 1 55.19 277 ASP B N 1
ATOM 7069 C CA . ASP B 1 277 ? 23.203 34.812 11.375 1 55.19 277 ASP B CA 1
ATOM 7070 C C . ASP B 1 277 ? 22.797 35.344 12.742 1 55.19 277 ASP B C 1
ATOM 7072 O O . ASP B 1 277 ? 23.516 35.188 13.727 1 55.19 277 ASP B O 1
ATOM 7076 N N . ARG B 1 278 ? 21.781 36.219 12.703 1 58.03 278 ARG B N 1
ATOM 7077 C CA . ARG B 1 278 ? 21.25 36.812 13.93 1 58.03 278 ARG B CA 1
ATOM 7078 C C . ARG B 1 278 ? 19.969 36.094 14.359 1 58.03 278 ARG B C 1
ATOM 7080 O O . ARG B 1 278 ? 19.078 35.844 13.555 1 58.03 278 ARG B O 1
ATOM 7087 N N . ILE B 1 279 ? 20.047 35.562 15.578 1 55.31 279 ILE B N 1
ATOM 7088 C CA . ILE B 1 279 ? 18.812 35.031 16.156 1 55.31 279 ILE B CA 1
ATOM 7089 C C . ILE B 1 279 ? 17.875 36.188 16.5 1 55.31 279 ILE B C 1
ATOM 7091 O O . ILE B 1 279 ? 18.219 37.062 17.281 1 55.31 279 ILE B O 1
ATOM 7095 N N . LEU B 1 280 ? 16.875 36.312 15.773 1 57.56 280 LEU B N 1
ATOM 7096 C CA . LEU B 1 280 ? 15.914 37.375 16.047 1 57.56 280 LEU B CA 1
ATOM 7097 C C . LEU B 1 280 ? 15.023 37 17.219 1 57.56 280 LEU B C 1
ATOM 7099 O O . LEU B 1 280 ? 14.703 37.875 18.047 1 57.56 280 LEU B O 1
ATOM 7103 N N . LEU B 1 281 ? 14.516 35.844 17.297 1 54.09 281 LEU B N 1
ATOM 7104 C CA . LEU B 1 281 ? 13.641 35.438 18.375 1 54.09 281 LEU B CA 1
ATOM 7105 C C . LEU B 1 281 ? 13.844 33.938 18.672 1 54.09 281 LEU B C 1
ATOM 7107 O O . LEU B 1 281 ? 13.938 33.125 17.766 1 54.09 281 LEU B O 1
ATOM 7111 N N . SER B 1 282 ? 14.5 33.594 19.844 1 51.62 282 SER B N 1
ATOM 7112 C CA . SER B 1 282 ? 14.766 32.219 20.234 1 51.62 282 SER B CA 1
ATOM 7113 C C . SER B 1 282 ? 13.508 31.547 20.766 1 51.62 282 SER B C 1
ATOM 7115 O O . SER B 1 282 ? 13.094 30.5 20.266 1 51.62 282 SER B O 1
ATOM 7117 N N . PRO B 1 283 ? 13.219 31.547 21.938 1 51.72 283 PRO B N 1
ATOM 7118 C CA . PRO B 1 283 ? 12.859 30.359 22.719 1 51.72 283 PRO B CA 1
ATOM 7119 C C . PRO B 1 283 ? 11.562 29.719 22.234 1 51.72 283 PRO B C 1
ATOM 7121 O O . PRO B 1 283 ? 11.375 28.5 22.375 1 51.72 283 PRO B O 1
ATOM 7124 N N . GLN B 1 284 ? 10.344 30.25 22.25 1 54.19 284 GLN B N 1
ATOM 7125 C CA . GLN B 1 284 ? 9.102 29.484 22.156 1 54.19 284 GLN B CA 1
ATOM 7126 C C . GLN B 1 284 ? 8.742 29.203 20.703 1 54.19 284 GLN B C 1
ATOM 7128 O O . GLN B 1 284 ? 9.383 29.703 19.781 1 54.19 284 GLN B O 1
ATOM 7133 N N . GLN B 1 285 ? 7.871 28.203 20.516 1 53.09 285 GLN B N 1
ATOM 7134 C CA . GLN B 1 285 ? 7.473 27.844 19.156 1 53.09 285 GLN B CA 1
ATOM 7135 C C . GLN B 1 285 ? 7.062 29.078 18.359 1 53.09 285 GLN B C 1
ATOM 7137 O O . GLN B 1 285 ? 6.113 29.781 18.734 1 53.09 285 GLN B O 1
ATOM 7142 N N . THR B 1 286 ? 8.031 29.484 17.547 1 49.94 286 THR B N 1
ATOM 7143 C CA . THR B 1 286 ? 7.855 30.688 16.734 1 49.94 286 THR B CA 1
ATOM 7144 C C . THR B 1 286 ? 7.152 30.344 15.414 1 49.94 286 THR B C 1
ATOM 7146 O O . THR B 1 286 ? 7.508 29.375 14.75 1 49.94 286 THR B O 1
ATOM 7149 N N . HIS B 1 287 ? 5.984 30.828 15.344 1 54 287 HIS B N 1
ATOM 7150 C CA . HIS B 1 287 ? 5.398 30.844 14.016 1 54 287 HIS B CA 1
ATOM 7151 C C . HIS B 1 287 ? 5.594 32.188 13.344 1 54 287 HIS B C 1
ATOM 7153 O O . HIS B 1 287 ? 5.234 33.219 13.914 1 54 287 HIS B O 1
ATOM 7159 N N . VAL B 1 288 ? 6.723 32.25 12.516 1 46.38 288 VAL B N 1
ATOM 7160 C CA . VAL B 1 288 ? 6.965 33.5 11.82 1 46.38 288 VAL B CA 1
ATOM 7161 C C . VAL B 1 288 ? 5.824 33.781 10.844 1 46.38 288 VAL B C 1
ATOM 7163 O O . VAL B 1 288 ? 5.512 32.938 9.992 1 46.38 288 VAL B O 1
ATOM 7166 N N . GLN B 1 289 ? 4.941 34.719 11.25 1 52.38 289 GLN B N 1
ATOM 7167 C CA . GLN B 1 289 ? 3.965 35.188 10.273 1 52.38 289 GLN B CA 1
ATOM 7168 C C . GLN B 1 289 ? 4.605 36.156 9.273 1 52.38 289 GLN B C 1
ATOM 7170 O O . GLN B 1 289 ? 5.777 36.5 9.414 1 52.38 289 GLN B O 1
ATOM 7175 N N . GLN B 1 290 ? 3.75 36.781 8.359 1 52.91 290 GLN B N 1
ATOM 7176 C CA . GLN B 1 290 ? 3.969 37.594 7.164 1 52.91 290 GLN B CA 1
ATOM 7177 C C . GLN B 1 290 ? 4.711 38.875 7.496 1 52.91 290 GLN B C 1
ATOM 7179 O O . GLN B 1 290 ? 4.52 39.469 8.57 1 52.91 290 GLN B O 1
ATOM 7184 N N . LEU B 1 291 ? 5.996 39.031 6.871 1 52.06 291 LEU B N 1
ATOM 7185 C CA . LEU B 1 291 ? 6.719 40.281 6.812 1 52.06 291 LEU B CA 1
ATOM 7186 C C . LEU B 1 291 ? 5.812 41.406 6.309 1 52.06 291 LEU B C 1
ATOM 7188 O O . LEU B 1 291 ? 5.156 41.25 5.273 1 52.06 291 LEU B O 1
ATOM 7192 N N . VAL B 1 292 ? 5.348 42.25 7.246 1 50.75 292 VAL B N 1
ATOM 7193 C CA . VAL B 1 292 ? 4.488 43.344 6.84 1 50.75 292 VAL B CA 1
ATOM 7194 C C . VAL B 1 292 ? 5.324 44.438 6.148 1 50.75 292 VAL B C 1
ATOM 7196 O O . VAL B 1 292 ? 6.34 44.875 6.684 1 50.75 292 VAL B O 1
ATOM 7199 N N . GLN B 1 293 ? 5.184 44.562 4.934 1 47.28 293 GLN B N 1
ATOM 7200 C CA . GLN B 1 293 ? 5.824 45.594 4.152 1 47.28 293 GLN B CA 1
ATOM 7201 C C . GLN B 1 293 ? 5.926 46.906 4.949 1 47.28 293 GLN B C 1
ATOM 7203 O O . GLN B 1 293 ? 6.961 47.562 4.93 1 47.28 293 GLN B O 1
ATOM 7208 N N . GLY B 1 294 ? 4.848 47.625 5.129 1 45.66 294 GLY B N 1
ATOM 7209 C CA . GLY B 1 294 ? 4.711 49.094 5.191 1 45.66 294 GLY B CA 1
ATOM 7210 C C . GLY B 1 294 ? 5.152 49.656 6.52 1 45.66 294 GLY B C 1
ATOM 7211 O O . GLY B 1 294 ? 5.039 50.875 6.738 1 45.66 294 GLY B O 1
ATOM 7212 N N . VAL B 1 295 ? 5.312 49.156 7.629 1 45.84 295 VAL B N 1
ATOM 7213 C CA . VAL B 1 295 ? 5.531 50 8.805 1 45.84 295 VAL B CA 1
ATOM 7214 C C . VAL B 1 295 ? 6.949 50.562 8.781 1 45.84 295 VAL B C 1
ATOM 7216 O O . VAL B 1 295 ? 7.152 51.75 9.07 1 45.84 295 VAL B O 1
ATOM 7219 N N . ALA B 1 296 ? 7.98 49.938 8.766 1 48.31 296 ALA B N 1
ATOM 7220 C CA . ALA B 1 296 ? 9.375 50.281 8.5 1 48.31 296 ALA B CA 1
ATOM 7221 C C . ALA B 1 296 ? 10.086 49.156 7.727 1 48.31 296 ALA B C 1
ATOM 7223 O O . ALA B 1 296 ? 9.68 48 7.797 1 48.31 296 ALA B O 1
ATOM 7224 N N . SER B 1 297 ? 10.82 49.625 6.664 1 54.31 297 SER B N 1
ATOM 7225 C CA . SER B 1 297 ? 11.516 48.75 5.719 1 54.31 297 SER B CA 1
ATOM 7226 C C . SER B 1 297 ? 12.102 47.531 6.414 1 54.31 297 SER B C 1
ATOM 7228 O O . SER B 1 297 ? 12.18 46.438 5.824 1 54.31 297 SER B O 1
ATOM 7230 N N . SER B 1 298 ? 12.336 47.656 7.746 1 60.69 298 SER B N 1
ATOM 7231 C CA . SER B 1 298 ? 13.047 46.531 8.375 1 60.69 298 SER B CA 1
ATOM 7232 C C . SER B 1 298 ? 12.195 45.875 9.445 1 60.69 298 SER B C 1
ATOM 7234 O O . SER B 1 298 ? 12.656 44.969 10.148 1 60.69 298 SER B O 1
ATOM 7236 N N . SER B 1 299 ? 11.016 46.25 9.531 1 64.44 299 SER B N 1
ATOM 7237 C CA . SER B 1 299 ? 10.188 45.719 10.609 1 64.44 299 SER B CA 1
ATOM 7238 C C . SER B 1 299 ? 9.539 44.406 10.227 1 64.44 299 SER B C 1
ATOM 7240 O O . SER B 1 299 ? 9.125 44.219 9.078 1 64.44 299 SER B O 1
ATOM 7242 N N . ILE B 1 300 ? 9.633 43.438 11.211 1 71.81 300 ILE B N 1
ATOM 7243 C CA . ILE B 1 300 ? 9.039 42.125 11.039 1 71.81 300 ILE B CA 1
ATOM 7244 C C . ILE B 1 300 ? 7.988 41.875 12.125 1 71.81 300 ILE B C 1
ATOM 7246 O O . ILE B 1 300 ? 8.188 42.25 13.281 1 71.81 300 ILE B O 1
ATOM 7250 N N . LEU B 1 301 ? 6.867 41.438 11.664 1 71.06 301 LEU B N 1
ATOM 7251 C CA . LEU B 1 301 ? 5.863 40.969 12.617 1 71.06 301 LEU B CA 1
ATOM 7252 C C . LEU B 1 301 ? 5.984 39.469 12.867 1 71.06 301 LEU B C 1
ATOM 7254 O O . LEU B 1 301 ? 6.129 38.688 11.93 1 71.06 301 LEU B O 1
ATOM 7258 N N . ILE B 1 302 ? 6.004 39.156 14.188 1 72.75 302 ILE B N 1
ATOM 7259 C CA . ILE B 1 302 ? 6.211 37.781 14.594 1 72.75 302 ILE B CA 1
ATOM 7260 C C . ILE B 1 302 ? 5.094 37.344 15.547 1 72.75 302 ILE B C 1
ATOM 7262 O O . ILE B 1 302 ? 4.75 38.062 16.484 1 72.75 302 ILE B O 1
ATOM 7266 N N . THR B 1 303 ? 4.5 36.219 15.203 1 70.69 303 THR B N 1
ATOM 7267 C CA . THR B 1 303 ? 3.586 35.594 16.156 1 70.69 303 THR B CA 1
ATOM 7268 C C . THR B 1 303 ? 4.285 34.469 16.938 1 70.69 303 THR B C 1
ATOM 7270 O O . THR B 1 303 ? 4.984 33.656 16.344 1 70.69 303 THR B O 1
ATOM 7273 N N . LEU B 1 304 ? 4.129 34.562 18.25 1 71.62 304 LEU B N 1
ATOM 7274 C CA . LEU B 1 304 ? 4.711 33.562 19.156 1 71.62 304 LEU B CA 1
ATOM 7275 C C . LEU B 1 304 ? 3.621 32.812 19.906 1 71.62 304 LEU B C 1
ATOM 7277 O O . LEU B 1 304 ? 2.643 33.406 20.359 1 71.62 304 LEU B O 1
ATOM 7281 N N . ILE B 1 305 ? 3.793 31.5 19.922 1 72.31 305 ILE B N 1
ATOM 7282 C CA . ILE B 1 305 ? 2.898 30.688 20.734 1 72.31 305 ILE B CA 1
ATOM 7283 C C . ILE B 1 305 ? 3.566 30.359 22.078 1 72.31 305 ILE B C 1
ATOM 7285 O O . ILE B 1 305 ? 4.672 29.812 22.109 1 72.31 305 ILE B O 1
ATOM 7289 N N . GLU B 1 306 ? 2.957 30.828 23.109 1 72.69 306 GLU B N 1
ATOM 7290 C CA . GLU B 1 306 ? 3.328 30.453 24.484 1 72.69 306 GLU B CA 1
ATOM 7291 C C . GLU B 1 306 ? 2.158 29.812 25.219 1 72.69 306 GLU B C 1
ATOM 7293 O O . GLU B 1 306 ? 1.18 30.484 25.547 1 72.69 306 GLU B O 1
ATOM 7298 N N . GLY B 1 307 ? 2.365 28.531 25.5 1 75.19 307 GLY B N 1
ATOM 7299 C CA . GLY B 1 307 ? 1.226 27.797 26.031 1 75.19 307 GLY B CA 1
ATOM 7300 C C . GLY B 1 307 ? 0.075 27.703 25.047 1 75.19 307 GLY B C 1
ATOM 7301 O O . GLY B 1 307 ? 0.29 27.641 23.828 1 75.19 307 GLY B O 1
ATOM 7302 N N . VAL B 1 308 ? -1.173 27.516 25.578 1 76.19 308 VAL B N 1
ATOM 7303 C CA . VAL B 1 308 ? -2.311 27.312 24.688 1 76.19 308 VAL B CA 1
ATOM 7304 C C . VAL B 1 308 ? -3.043 28.625 24.453 1 76.19 308 VAL B C 1
ATOM 7306 O O . VAL B 1 308 ? -3.721 28.797 23.438 1 76.19 308 VAL B O 1
ATOM 7309 N N . ALA B 1 309 ? -3.055 29.5 25.344 1 60.78 309 ALA B N 1
ATOM 7310 C CA . ALA B 1 309 ? -3.893 30.703 25.375 1 60.78 309 ALA B CA 1
ATOM 7311 C C . ALA B 1 309 ? -3.299 31.812 24.516 1 60.78 309 ALA B C 1
ATOM 7313 O O . ALA B 1 309 ? -4.027 32.656 23.984 1 60.78 309 ALA B O 1
ATOM 7314 N N . GLU B 1 310 ? -1.998 31.859 24.344 1 59.28 310 GLU B N 1
ATOM 7315 C CA . GLU B 1 310 ? -1.457 33.188 24.109 1 59.28 310 GLU B CA 1
ATOM 7316 C C . GLU B 1 310 ? -0.638 33.25 22.812 1 59.28 310 GLU B C 1
ATOM 7318 O O . GLU B 1 310 ? 0.275 32.438 22.625 1 59.28 310 GLU B O 1
ATOM 7323 N N . ARG B 1 311 ? -1.287 33.781 21.719 1 62.91 311 ARG B N 1
ATOM 7324 C CA . ARG B 1 311 ? -0.417 34.219 20.641 1 62.91 311 ARG B CA 1
ATOM 7325 C C . ARG B 1 311 ? -0.174 35.719 20.703 1 62.91 311 ARG B C 1
ATOM 7327 O O . ARG B 1 311 ? -1.112 36.5 20.906 1 62.91 311 ARG B O 1
ATOM 7334 N N . SER B 1 312 ? 1.147 36.062 20.844 1 64.62 312 SER B N 1
ATOM 7335 C CA . SER B 1 312 ? 1.486 37.469 20.891 1 64.62 312 SER B CA 1
ATOM 7336 C C . SER B 1 312 ? 2.133 37.938 19.578 1 64.62 312 SER B C 1
ATOM 7338 O O . SER B 1 312 ? 2.873 37.156 18.953 1 64.62 312 SER B O 1
ATOM 7340 N N . LEU B 1 313 ? 1.59 39 19.094 1 68.12 313 LEU B N 1
ATOM 7341 C CA . LEU B 1 313 ? 2.209 39.625 17.938 1 68.12 313 LEU B CA 1
ATOM 7342 C C . LEU B 1 313 ? 3.352 40.531 18.375 1 68.12 313 LEU B C 1
ATOM 7344 O O . LEU B 1 313 ? 3.176 41.406 19.25 1 68.12 313 LEU B O 1
ATOM 7348 N N . TYR B 1 314 ? 4.496 40.25 17.812 1 69.88 314 TYR B N 1
ATOM 7349 C CA . TYR B 1 314 ? 5.688 41.062 18.078 1 69.88 314 TYR B CA 1
ATOM 7350 C C . TYR B 1 314 ? 6.098 41.844 16.828 1 69.88 314 TYR B C 1
ATOM 7352 O O . TYR B 1 314 ? 5.977 41.344 15.711 1 69.88 314 TYR B O 1
ATOM 7360 N N . LEU B 1 315 ? 6.391 43.031 17.125 1 70.12 315 LEU B N 1
ATOM 7361 C CA . LEU B 1 315 ? 7.066 43.812 16.094 1 70.12 315 LEU B CA 1
ATOM 7362 C C . LEU B 1 315 ? 8.562 43.875 16.359 1 70.12 315 LEU B C 1
ATOM 7364 O O . LEU B 1 315 ? 8.984 44.25 17.469 1 70.12 315 LEU B O 1
ATOM 7368 N N . ALA B 1 316 ? 9.258 43.344 15.438 1 70.44 316 ALA B N 1
ATOM 7369 C CA . ALA B 1 316 ? 10.703 43.344 15.609 1 70.44 316 ALA B CA 1
ATOM 7370 C C . ALA B 1 316 ? 11.406 44 14.422 1 70.44 316 ALA B C 1
ATOM 7372 O O . ALA B 1 316 ? 10.875 44 13.312 1 70.44 316 ALA B O 1
ATOM 7373 N N . ASP B 1 317 ? 12.492 44.656 14.781 1 70 317 ASP B N 1
ATOM 7374 C CA . ASP B 1 317 ? 13.445 45.094 13.758 1 70 317 ASP B CA 1
ATOM 7375 C C . ASP B 1 317 ? 14.57 44.062 13.602 1 70 317 ASP B C 1
ATOM 7377 O O . ASP B 1 317 ? 15.312 43.812 14.547 1 70 317 ASP B O 1
ATOM 7381 N N . TRP B 1 318 ? 14.68 43.469 12.391 1 71.62 318 TRP B N 1
ATOM 7382 C CA . TRP B 1 318 ? 15.641 42.375 12.234 1 71.62 318 TRP B CA 1
ATOM 7383 C C . TRP B 1 318 ? 17.062 42.875 12.406 1 71.62 318 TRP B C 1
ATOM 7385 O O . TRP B 1 318 ? 17.969 42.094 12.695 1 71.62 318 TRP B O 1
ATOM 7395 N N . ARG B 1 319 ? 17.344 44.156 12.211 1 74.5 319 ARG B N 1
ATOM 7396 C CA . ARG B 1 319 ? 18.672 44.75 12.406 1 74.5 319 ARG B CA 1
ATOM 7397 C C . ARG B 1 319 ? 18.969 44.938 13.891 1 74.5 319 ARG B C 1
ATOM 7399 O O . ARG B 1 319 ? 20.125 45 14.289 1 74.5 319 ARG B O 1
ATOM 7406 N N . HIS B 1 320 ? 17.875 45.062 14.547 1 73.06 320 HIS B N 1
ATOM 7407 C CA . HIS B 1 320 ? 18 45.281 15.984 1 73.06 320 HIS B CA 1
ATOM 7408 C C . HIS B 1 320 ? 17.062 44.344 16.766 1 73.06 320 HIS B C 1
ATOM 7410 O O . HIS B 1 320 ? 16.125 44.812 17.406 1 73.06 320 HIS B O 1
ATOM 7416 N N . PRO B 1 321 ? 17.391 43.125 16.688 1 67.19 321 PRO B N 1
ATOM 7417 C CA . PRO B 1 321 ? 16.469 42.156 17.281 1 67.19 321 PRO B CA 1
ATOM 7418 C C . PRO B 1 321 ? 16.266 42.375 18.781 1 67.19 321 PRO B C 1
ATOM 7420 O O . PRO B 1 321 ? 15.242 41.969 19.328 1 67.19 321 PRO B O 1
ATOM 7423 N N . GLU B 1 322 ? 17.234 43 19.406 1 64.94 322 GLU B N 1
ATOM 7424 C CA . GLU B 1 322 ? 17.141 43.281 20.828 1 64.94 322 GLU B CA 1
ATOM 7425 C C . GLU B 1 322 ? 16.016 44.281 21.125 1 64.94 322 GLU B C 1
ATOM 7427 O O . GLU B 1 322 ? 15.555 44.375 22.266 1 64.94 322 GLU B O 1
ATOM 7432 N N . GLN B 1 323 ? 15.562 44.969 20.172 1 62.16 323 GLN B N 1
ATOM 7433 C CA . GLN B 1 323 ? 14.547 46 20.359 1 62.16 323 GLN B CA 1
ATOM 7434 C C . GLN B 1 323 ? 13.156 45.469 20.031 1 62.16 323 GLN B C 1
ATOM 7436 O O . GLN B 1 323 ? 12.219 46.219 19.812 1 62.16 323 GLN B O 1
ATOM 7441 N N . ALA B 1 324 ? 13.062 44.188 19.922 1 62.25 324 ALA B N 1
ATOM 7442 C CA . ALA B 1 324 ? 11.742 43.656 19.609 1 62.25 324 ALA B CA 1
ATOM 7443 C C . ALA B 1 324 ? 10.703 44.094 20.641 1 62.25 324 ALA B C 1
ATOM 7445 O O . ALA B 1 324 ? 10.969 44.062 21.844 1 62.25 324 ALA B O 1
ATOM 7446 N N . ALA B 1 325 ? 9.648 44.844 20.109 1 61.12 325 ALA B N 1
ATOM 7447 C CA . ALA B 1 325 ? 8.578 45.312 20.969 1 61.12 325 ALA B CA 1
ATOM 7448 C C . ALA B 1 325 ? 7.348 44.406 20.891 1 61.12 325 ALA B C 1
ATOM 7450 O O . ALA B 1 325 ? 7.02 43.906 19.812 1 61.12 325 ALA B O 1
ATOM 7451 N N . GLU B 1 326 ? 6.785 44 22.094 1 59.91 326 GLU B N 1
ATOM 7452 C CA . GLU B 1 326 ? 5.566 43.219 22.203 1 59.91 326 GLU B CA 1
ATOM 7453 C C . GLU B 1 326 ? 4.34 44.031 21.797 1 59.91 326 GLU B C 1
ATOM 7455 O O . GLU B 1 326 ? 4.141 45.125 22.281 1 59.91 326 GLU B O 1
ATOM 7460 N N . LEU B 1 327 ? 3.918 43.844 20.562 1 57.94 327 LEU B N 1
ATOM 7461 C CA . LEU B 1 327 ? 2.588 44.375 20.297 1 57.94 327 LEU B CA 1
ATOM 7462 C C . LEU B 1 327 ? 1.508 43.406 20.797 1 57.94 327 LEU B C 1
ATOM 7464 O O . LEU B 1 327 ? 1.527 42.219 20.484 1 57.94 327 LEU B O 1
ATOM 7468 N N . LEU B 1 328 ? 0.994 43.5 22.031 1 55.69 328 LEU B N 1
ATOM 7469 C CA . LEU B 1 328 ? 0.224 42.594 22.875 1 55.69 328 LEU B CA 1
ATOM 7470 C C . LEU B 1 328 ? -1.135 42.281 22.25 1 55.69 328 LEU B C 1
ATOM 7472 O O . LEU B 1 328 ? -2.141 42.188 22.953 1 55.69 328 LEU B O 1
ATOM 7476 N N . ALA B 1 329 ? -1.381 42.406 20.906 1 57.47 329 ALA B N 1
ATOM 7477 C CA . ALA B 1 329 ? -2.723 41.906 20.656 1 57.47 329 ALA B CA 1
ATOM 7478 C C . ALA B 1 329 ? -2.68 40.406 20.328 1 57.47 329 ALA B C 1
ATOM 7480 O O . ALA B 1 329 ? -1.708 39.906 19.75 1 57.47 329 ALA B O 1
ATOM 7481 N N . PRO B 1 330 ? -3.557 39.656 21.094 1 58.72 330 PRO B N 1
ATOM 7482 C CA . PRO B 1 330 ? -3.662 38.25 20.688 1 58.72 330 PRO B CA 1
ATOM 7483 C C . PRO B 1 330 ? -3.846 38.094 19.188 1 58.72 330 PRO B C 1
ATOM 7485 O O . PRO B 1 330 ? -4.617 38.812 18.562 1 58.72 330 PRO B O 1
ATOM 7488 N N . ALA B 1 331 ? -2.797 37.656 18.453 1 57.81 331 ALA B N 1
ATOM 7489 C CA . ALA B 1 331 ? -2.9 37.438 17.016 1 57.81 331 ALA B CA 1
ATOM 7490 C C . ALA B 1 331 ? -2.959 35.969 16.656 1 57.81 331 ALA B C 1
ATOM 7492 O O . ALA B 1 331 ? -2.193 35.156 17.203 1 57.81 331 ALA B O 1
ATOM 7493 N N . THR B 1 332 ? -4.121 35.5 16.109 1 54.62 332 THR B N 1
ATOM 7494 C CA . THR B 1 332 ? -4.258 34.094 15.766 1 54.62 332 THR B CA 1
ATOM 7495 C C . THR B 1 332 ? -3.725 33.844 14.359 1 54.62 332 THR B C 1
ATOM 7497 O O . THR B 1 332 ? -3.285 32.719 14.047 1 54.62 332 THR B O 1
ATOM 7500 N N . THR B 1 333 ? -4.07 34.75 13.406 1 54.84 333 THR B N 1
ATOM 7501 C CA . THR B 1 333 ? -3.777 34.375 12.023 1 54.84 333 THR B CA 1
ATOM 7502 C C . THR B 1 333 ? -2.566 35.156 11.508 1 54.84 333 THR B C 1
ATOM 7504 O O . THR B 1 333 ? -2.291 36.25 11.961 1 54.84 333 THR B O 1
ATOM 7507 N N . PRO B 1 334 ? -1.784 34.438 10.719 1 51.66 334 PRO B N 1
ATOM 7508 C CA . PRO B 1 334 ? -0.551 35 10.195 1 51.66 334 PRO B CA 1
ATOM 7509 C C . PRO B 1 334 ? -0.815 36.156 9.203 1 51.66 334 PRO B C 1
ATOM 7511 O O . PRO B 1 334 ? 0.125 36.812 8.742 1 51.66 334 PRO B O 1
ATOM 7514 N N . CYS B 1 335 ? -2.082 36.469 8.961 1 58 335 CYS B N 1
ATOM 7515 C CA . CYS B 1 335 ? -2.246 37.406 7.867 1 58 335 CYS B CA 1
ATOM 7516 C C . CYS B 1 335 ? -2.352 38.844 8.398 1 58 335 CYS B C 1
ATOM 7518 O O . CYS B 1 335 ? -3.252 39.156 9.18 1 58 335 CYS B O 1
ATOM 7520 N N . VAL B 1 336 ? -1.353 39.625 8.164 1 61.16 336 VAL B N 1
ATOM 7521 C CA . VAL B 1 336 ? -1.36 41.031 8.625 1 61.16 336 VAL B CA 1
ATOM 7522 C C . VAL B 1 336 ? -1.337 41.969 7.418 1 61.16 336 VAL B C 1
ATOM 7524 O O . VAL B 1 336 ? -0.584 41.75 6.465 1 61.16 336 VAL B O 1
ATOM 7527 N N . ALA B 1 337 ? -2.359 42.781 7.309 1 62.44 337 ALA B N 1
ATOM 7528 C CA . ALA B 1 337 ? -2.354 43.875 6.32 1 62.44 337 ALA B CA 1
ATOM 7529 C C . ALA B 1 337 ? -1.997 45.219 6.965 1 62.44 337 ALA B C 1
ATOM 7531 O O . ALA B 1 337 ? -2.254 45.406 8.156 1 62.44 337 ALA B O 1
ATOM 7532 N N . VAL B 1 338 ? -1.132 46.125 6.141 1 57.38 338 VAL B N 1
ATOM 7533 C CA . VAL B 1 338 ? -0.743 47.438 6.617 1 57.38 338 VAL B CA 1
ATOM 7534 C C . VAL B 1 338 ? -1.515 48.531 5.852 1 57.38 338 VAL B C 1
ATOM 7536 O O . VAL B 1 338 ? -1.671 48.438 4.629 1 57.38 338 VAL B O 1
ATOM 7539 N N . THR B 1 339 ? -2.244 49.469 6.539 1 54.34 339 THR B N 1
ATOM 7540 C CA . THR B 1 339 ? -2.871 50.625 5.883 1 54.34 339 THR B CA 1
ATOM 7541 C C . THR B 1 339 ? -1.831 51.688 5.523 1 54.34 339 THR B C 1
ATOM 7543 O O . THR B 1 339 ? -0.882 51.906 6.277 1 54.34 339 THR B O 1
ATOM 7546 N N . ALA B 1 340 ? -1.607 51.969 4.176 1 45.72 340 ALA B N 1
ATOM 7547 C CA . ALA B 1 340 ? -0.698 53 3.742 1 45.72 340 ALA B CA 1
ATOM 7548 C C . ALA B 1 340 ? -1.302 54.406 3.996 1 45.72 340 ALA B C 1
ATOM 7550 O O . ALA B 1 340 ? -0.733 55.406 3.592 1 45.72 340 ALA B O 1
ATOM 7551 N N . GLY B 1 341 ? -2.48 54.625 4.312 1 39.88 341 GLY B N 1
ATOM 7552 C CA . GLY B 1 341 ? -2.877 56.031 4.164 1 39.88 341 GLY B CA 1
ATOM 7553 C C . GLY B 1 341 ? -2.037 56.969 4.992 1 39.88 341 GLY B C 1
ATOM 7554 O O . GLY B 1 341 ? -0.922 56.656 5.395 1 39.88 341 GLY B O 1
ATOM 7555 N N . ASP B 1 342 ? -2.732 58 5.703 1 43.19 342 ASP B N 1
ATOM 7556 C CA . ASP B 1 342 ? -2.197 59.188 6.371 1 43.19 342 ASP B CA 1
ATOM 7557 C C . ASP B 1 342 ? -1.163 58.781 7.426 1 43.19 342 ASP B C 1
ATOM 7559 O O . ASP B 1 342 ? -0.907 57.594 7.645 1 43.19 342 ASP B O 1
ATOM 7563 N N . ASP B 1 343 ? -0.851 59.781 8.438 1 46.03 343 ASP B N 1
ATOM 7564 C CA . ASP B 1 343 ? 0.126 59.969 9.5 1 46.03 343 ASP B CA 1
ATOM 7565 C C . ASP B 1 343 ? 0.156 58.781 10.453 1 46.03 343 ASP B C 1
ATOM 7567 O O . ASP B 1 343 ? 1.027 58.688 11.32 1 46.03 343 ASP B O 1
ATOM 7571 N N . THR B 1 344 ? -0.948 57.906 10.438 1 52.22 344 THR B N 1
ATOM 7572 C CA . THR B 1 344 ? -0.912 56.844 11.438 1 52.22 344 THR B CA 1
ATOM 7573 C C . THR B 1 344 ? -0.938 55.5 10.773 1 52.22 344 THR B C 1
ATOM 7575 O O . THR B 1 344 ? -1.881 55.156 10.047 1 52.22 344 THR B O 1
ATOM 7578 N N . ARG B 1 345 ? 0.176 54.75 10.75 1 62.41 345 ARG B N 1
ATOM 7579 C CA . ARG B 1 345 ? 0.315 53.406 10.211 1 62.41 345 ARG B CA 1
ATOM 7580 C C . ARG B 1 345 ? -0.406 52.406 11.094 1 62.41 345 ARG B C 1
ATOM 7582 O O . ARG B 1 345 ? -0.197 52.375 12.312 1 62.41 345 ARG B O 1
ATOM 7589 N N . ARG B 1 346 ? -1.539 51.812 10.531 1 68.62 346 ARG B N 1
ATOM 7590 C CA . ARG B 1 346 ? -2.264 50.781 11.25 1 68.62 346 ARG B CA 1
ATOM 7591 C C . ARG B 1 346 ? -1.95 49.406 10.68 1 68.62 346 ARG B C 1
ATOM 7593 O O . ARG B 1 346 ? -1.788 49.25 9.469 1 68.62 346 ARG B O 1
ATOM 7600 N N . LEU B 1 347 ? -1.738 48.5 11.617 1 74.25 347 LEU B N 1
ATOM 7601 C CA . LEU B 1 347 ? -1.612 47.094 11.312 1 74.25 347 LEU B CA 1
ATOM 7602 C C . LEU B 1 347 ? -2.939 46.375 11.523 1 74.25 347 LEU B C 1
ATOM 7604 O O . LEU B 1 347 ? -3.521 46.438 12.609 1 74.25 347 LEU B O 1
ATOM 7608 N N . CYS B 1 348 ? -3.465 45.812 10.469 1 75.5 348 CYS B N 1
ATOM 7609 C CA . CYS B 1 348 ? -4.711 45.062 10.57 1 75.5 348 CYS B CA 1
ATOM 7610 C C . CYS B 1 348 ? -4.465 43.594 10.414 1 75.5 348 CYS B C 1
ATOM 7612 O O . CYS B 1 348 ? -3.801 43.156 9.469 1 75.5 348 CYS B O 1
ATOM 7614 N N . PHE B 1 349 ? -4.926 42.844 11.367 1 77 349 PHE B N 1
ATOM 7615 C CA . PHE B 1 349 ? -4.738 41.406 11.352 1 77 349 PHE B CA 1
ATOM 7616 C C . PHE B 1 349 ? -5.957 40.688 11.93 1 77 349 PHE B C 1
ATOM 7618 O O . PHE B 1 349 ? -6.801 41.312 12.578 1 77 349 PHE B O 1
ATOM 7625 N N . ILE B 1 350 ? -5.992 39.469 11.641 1 75.81 350 ILE B N 1
ATOM 7626 C CA . ILE B 1 350 ? -7.086 38.656 12.148 1 75.81 350 ILE B CA 1
ATOM 7627 C C . ILE B 1 350 ? -6.723 38.094 13.523 1 75.81 350 ILE B C 1
ATOM 7629 O O . ILE B 1 350 ? -5.625 37.562 13.711 1 75.81 350 ILE B O 1
ATOM 7633 N N . SER B 1 351 ? -7.629 38.312 14.383 1 76 351 SER B N 1
ATOM 7634 C CA . SER B 1 351 ? -7.465 37.781 15.742 1 76 351 SER B CA 1
ATOM 7635 C C . SER B 1 351 ? -8.609 36.875 16.125 1 76 351 SER B C 1
ATOM 7637 O O . SER B 1 351 ? -9.727 37 15.625 1 76 351 SER B O 1
ATOM 7639 N N . GLU B 1 352 ? -8.219 35.844 16.906 1 77.44 352 GLU B N 1
ATOM 7640 C CA . GLU B 1 352 ? -9.18 34.938 17.5 1 77.44 352 GLU B CA 1
ATOM 7641 C C . GLU B 1 352 ? -8.719 34.469 18.875 1 77.44 352 GLU B C 1
ATOM 7643 O O . GLU B 1 352 ? -7.523 34.469 19.172 1 77.44 352 GLU B O 1
ATOM 7648 N N . SER B 1 353 ? -9.648 34.219 19.781 1 77 353 SER B N 1
ATOM 7649 C CA . SER B 1 353 ? -9.359 33.656 21.094 1 77 353 SER B CA 1
ATOM 7650 C C . SER B 1 353 ? -10.406 32.625 21.484 1 77 353 SER B C 1
ATOM 7652 O O . SER B 1 353 ? -11.336 32.344 20.719 1 77 353 SER B O 1
ATOM 7654 N N . HIS B 1 354 ? -10.164 32 22.703 1 80.56 354 HIS B N 1
ATOM 7655 C CA . HIS B 1 354 ? -11.125 31.016 23.188 1 80.56 354 HIS B CA 1
ATOM 7656 C C . HIS B 1 354 ? -12.445 31.672 23.578 1 80.56 354 HIS B C 1
ATOM 7658 O O . HIS B 1 354 ? -13.461 30.984 23.734 1 80.56 354 HIS B O 1
ATOM 7664 N N . ARG B 1 355 ? -12.461 33 23.562 1 80.06 355 ARG B N 1
ATOM 7665 C CA . ARG B 1 355 ? -13.664 33.719 23.969 1 80.06 355 ARG B CA 1
ATOM 7666 C C . ARG B 1 355 ? -14.297 34.438 22.797 1 80.06 355 ARG B C 1
ATOM 7668 O O . ARG B 1 355 ? -15.461 34.844 22.875 1 80.06 355 ARG B O 1
ATOM 7675 N N . ARG B 1 356 ? -13.492 34.625 21.766 1 78.44 356 ARG B N 1
ATOM 7676 C CA . ARG B 1 356 ? -14.008 35.438 20.656 1 78.44 356 ARG B CA 1
ATOM 7677 C C . ARG B 1 356 ? -13.734 34.781 19.312 1 78.44 356 ARG B C 1
ATOM 7679 O O . ARG B 1 356 ? -12.641 34.25 19.094 1 78.44 356 ARG B O 1
ATOM 7686 N N . TYR B 1 357 ? -14.727 34.812 18.422 1 79.12 357 TYR B N 1
ATOM 7687 C CA . TYR B 1 357 ? -14.578 34.344 17.047 1 79.12 357 TYR B CA 1
ATOM 7688 C C . TYR B 1 357 ? -13.68 35.281 16.25 1 79.12 357 TYR B C 1
ATOM 7690 O O . TYR B 1 357 ? -13.375 36.375 16.688 1 79.12 357 TYR B O 1
ATOM 7698 N N . PRO B 1 358 ? -13.234 34.812 15.031 1 76.81 358 PRO B N 1
ATOM 7699 C CA . PRO B 1 358 ? -12.297 35.625 14.242 1 76.81 358 PRO B CA 1
ATOM 7700 C C . PRO B 1 358 ? -12.828 37.031 13.953 1 76.81 358 PRO B C 1
ATOM 7702 O O . PRO B 1 358 ? -14.008 37.188 13.633 1 76.81 358 PRO B O 1
ATOM 7705 N N . HIS B 1 359 ? -12.023 37.969 14.078 1 79.5 359 HIS B N 1
ATOM 7706 C CA . HIS B 1 359 ? -12.305 39.375 13.789 1 79.5 359 HIS B CA 1
ATOM 7707 C C . HIS B 1 359 ? -11.031 40.125 13.391 1 79.5 359 HIS B C 1
ATOM 7709 O O . HIS B 1 359 ? -9.922 39.688 13.719 1 79.5 359 HIS B O 1
ATOM 7715 N N . VAL B 1 360 ? -11.219 41.156 12.695 1 78.88 360 VAL B N 1
ATOM 7716 C CA . VAL B 1 360 ? -10.086 42 12.305 1 78.88 360 VAL B CA 1
ATOM 7717 C C . VAL B 1 360 ? -9.773 43 13.406 1 78.88 360 VAL B C 1
ATOM 7719 O O . VAL B 1 360 ? -10.68 43.625 13.961 1 78.88 360 VAL B O 1
ATOM 7722 N N . VAL B 1 361 ? -8.516 43.031 13.742 1 78.5 361 VAL B N 1
ATOM 7723 C CA . VAL B 1 361 ? -8.039 44.031 14.68 1 78.5 361 VAL B CA 1
ATOM 7724 C C . VAL B 1 361 ? -7.055 44.969 13.984 1 78.5 361 VAL B C 1
ATOM 7726 O O . VAL B 1 361 ? -6.109 44.5 13.328 1 78.5 361 VAL B O 1
ATOM 7729 N N . CYS B 1 362 ? -7.328 46.188 14.062 1 77.88 362 CYS B N 1
ATOM 7730 C CA . CYS B 1 362 ? -6.406 47.188 13.555 1 77.88 362 CYS B CA 1
ATOM 7731 C C . CYS B 1 362 ? -5.715 47.906 14.703 1 77.88 362 CYS B C 1
ATOM 7733 O O . CYS B 1 362 ? -6.379 48.5 15.562 1 77.88 362 CYS B O 1
ATOM 7735 N N . VAL B 1 363 ? -4.445 47.812 14.664 1 75.94 363 VAL B N 1
ATOM 7736 C CA . VAL B 1 363 ? -3.66 48.406 15.727 1 75.94 363 VAL B CA 1
ATOM 7737 C C . VAL B 1 363 ? -2.861 49.594 15.172 1 75.94 363 VAL B C 1
ATOM 7739 O O . VAL B 1 363 ? -2.354 49.531 14.047 1 75.94 363 VAL B O 1
ATOM 7742 N N . ASP B 1 364 ? -2.93 50.656 15.945 1 70.75 364 ASP B N 1
ATOM 7743 C CA . ASP B 1 364 ? -2.02 51.75 15.625 1 70.75 364 ASP B CA 1
ATOM 7744 C C . ASP B 1 364 ? -0.565 51.344 15.828 1 70.75 364 ASP B C 1
ATOM 7746 O O . ASP B 1 364 ? -0.149 51.031 16.938 1 70.75 364 ASP B O 1
ATOM 7750 N N . ALA B 1 365 ? 0.207 51.281 14.789 1 67.69 365 ALA B N 1
ATOM 7751 C CA . ALA B 1 365 ? 1.561 50.75 14.828 1 67.69 365 ALA B CA 1
ATOM 7752 C C . ALA B 1 365 ? 2.455 51.562 15.758 1 67.69 365 ALA B C 1
ATOM 7754 O O . ALA B 1 365 ? 3.396 51.031 16.344 1 67.69 365 ALA B O 1
ATOM 7755 N N . ALA B 1 366 ? 2.176 52.812 15.844 1 64.12 366 ALA B N 1
ATOM 7756 C CA . ALA B 1 366 ? 3.018 53.688 16.656 1 64.12 366 ALA B CA 1
ATOM 7757 C C . ALA B 1 366 ? 2.654 53.562 18.141 1 64.12 366 ALA B C 1
ATOM 7759 O O . ALA B 1 366 ? 3.533 53.594 19 1 64.12 366 ALA B O 1
ATOM 7760 N N . LYS B 1 367 ? 1.412 53.438 18.406 1 67.19 367 LYS B N 1
ATOM 7761 C CA . LYS B 1 367 ? 0.938 53.469 19.781 1 67.19 367 LYS B CA 1
ATOM 7762 C C . LYS B 1 367 ? 0.752 52.062 20.328 1 67.19 367 LYS B C 1
ATOM 7764 O O . LYS B 1 367 ? 0.712 51.875 21.547 1 67.19 367 LYS B O 1
ATOM 7769 N N . GLY B 1 368 ? 0.582 51.188 19.484 1 66.5 368 GLY B N 1
ATOM 7770 C CA . GLY B 1 368 ? 0.32 49.812 19.891 1 66.5 368 GLY B CA 1
ATOM 7771 C C . GLY B 1 368 ? -1.102 49.594 20.375 1 66.5 368 GLY B C 1
ATOM 7772 O O . GLY B 1 368 ? -1.433 48.5 20.891 1 66.5 368 GLY B O 1
ATOM 7773 N N . SER B 1 369 ? -1.897 50.562 20.281 1 72.38 369 SER B N 1
ATOM 7774 C CA . SER B 1 369 ? -3.266 50.469 20.766 1 72.38 369 SER B CA 1
ATOM 7775 C C . SER B 1 369 ? -4.219 50.031 19.656 1 72.38 369 SER B C 1
ATOM 7777 O O . SER B 1 369 ? -4.016 50.344 18.5 1 72.38 369 SER B O 1
ATOM 7779 N N . VAL B 1 370 ? -5.258 49.312 20.141 1 77.25 370 VAL B N 1
ATOM 7780 C CA . VAL B 1 370 ? -6.281 48.875 19.203 1 77.25 370 VAL B CA 1
ATOM 7781 C C . VAL B 1 370 ? -7.098 50.062 18.734 1 77.25 370 VAL B C 1
ATOM 7783 O O . VAL B 1 370 ? -7.695 50.781 19.562 1 77.25 370 VAL B O 1
ATOM 7786 N N . ALA B 1 371 ? -7.078 50.25 17.469 1 76.56 371 ALA B N 1
ATOM 7787 C CA . ALA B 1 371 ? -7.781 51.375 16.891 1 76.56 371 ALA B CA 1
ATOM 7788 C C . ALA B 1 371 ? -9.164 50.969 16.391 1 76.56 371 ALA B C 1
ATOM 7790 O O . ALA B 1 371 ? -10.078 51.812 16.328 1 76.56 371 ALA B O 1
ATOM 7791 N N . ARG B 1 372 ? -9.258 49.781 15.953 1 79.25 372 ARG B N 1
ATOM 7792 C CA . ARG B 1 372 ? -10.508 49.312 15.352 1 79.25 372 ARG B CA 1
ATOM 7793 C C . ARG B 1 372 ? -10.617 47.781 15.406 1 79.25 372 ARG B C 1
ATOM 7795 O O . ARG B 1 372 ? -9.609 47.094 15.297 1 79.25 372 ARG B O 1
ATOM 7802 N N . GLU B 1 373 ? -11.844 47.375 15.648 1 80.81 373 GLU B N 1
ATOM 7803 C CA . GLU B 1 373 ? -12.164 45.969 15.555 1 80.81 373 GLU B CA 1
ATOM 7804 C C . GLU B 1 373 ? -13.375 45.719 14.664 1 80.81 373 GLU B C 1
ATOM 7806 O O . GLU B 1 373 ? -14.344 46.5 14.703 1 80.81 373 GLU B O 1
ATOM 7811 N N . VAL B 1 374 ? -13.227 44.781 13.781 1 79.88 374 VAL B N 1
ATOM 7812 C CA . VAL B 1 374 ? -14.305 44.438 12.867 1 79.88 374 VAL B CA 1
ATOM 7813 C C . VAL B 1 374 ? -14.625 42.938 12.977 1 79.88 374 VAL B C 1
ATOM 7815 O O . VAL B 1 374 ? -13.766 42.094 12.711 1 79.88 374 VAL B O 1
ATOM 7818 N N . ASP B 1 375 ? -15.859 42.656 13.258 1 79.12 375 ASP B N 1
ATOM 7819 C CA . ASP B 1 375 ? -16.266 41.25 13.359 1 79.12 375 ASP B CA 1
ATOM 7820 C C . ASP B 1 375 ? -16.406 40.625 11.977 1 79.12 375 ASP B C 1
ATOM 7822 O O . ASP B 1 375 ? -16.906 41.25 11.047 1 79.12 375 ASP B O 1
ATOM 7826 N N . LEU B 1 376 ? -15.914 39.438 11.852 1 78.19 376 LEU B N 1
ATOM 7827 C CA . LEU B 1 376 ? -16.094 38.688 10.617 1 78.19 376 LEU B CA 1
ATOM 7828 C C . LEU B 1 376 ? -17.312 37.75 10.719 1 78.19 376 LEU B C 1
ATOM 7830 O O . LEU B 1 376 ? -17.734 37.375 11.82 1 78.19 376 LEU B O 1
ATOM 7834 N N . PRO B 1 377 ? -17.875 37.438 9.523 1 73.94 377 PRO B N 1
ATOM 7835 C CA . PRO B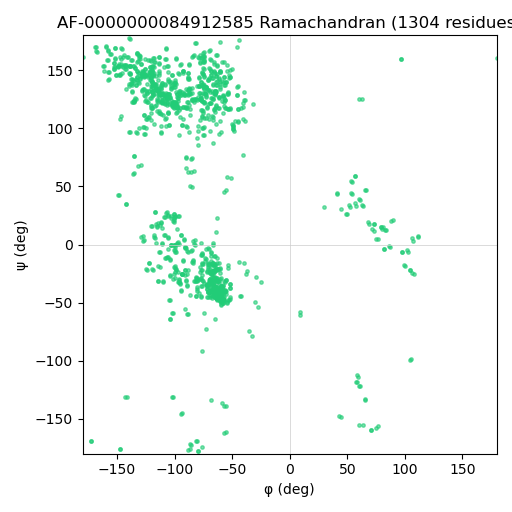 1 377 ? -19.031 36.531 9.555 1 73.94 377 PRO B CA 1
ATOM 7836 C C . PRO B 1 377 ? -18.688 35.188 10.156 1 73.94 377 PRO B C 1
ATOM 7838 O O . PRO B 1 377 ? -17.609 34.625 9.922 1 73.94 377 PRO B O 1
ATOM 7841 N N . HIS B 1 378 ? -19.531 34.688 11.023 1 76.19 378 HIS B N 1
ATOM 7842 C CA . HIS B 1 378 ? -19.453 33.344 11.547 1 76.19 378 HIS B CA 1
ATOM 7843 C C . HIS B 1 378 ? -20.844 32.719 11.695 1 76.19 378 HIS B C 1
ATOM 7845 O O . HIS B 1 378 ? -21.844 33.406 11.578 1 76.19 378 HIS B O 1
ATOM 7851 N N . ASP B 1 379 ? -20.922 31.5 11.797 1 77.06 379 ASP B N 1
ATOM 7852 C CA . ASP B 1 379 ? -22.188 30.797 11.938 1 77.06 379 ASP B CA 1
ATOM 7853 C C . ASP B 1 379 ? -22.734 30.922 13.352 1 77.06 379 ASP B C 1
ATOM 7855 O O . ASP B 1 379 ? -22.188 30.344 14.289 1 77.06 379 ASP B O 1
ATOM 7859 N N . ALA B 1 380 ? -23.844 31.547 13.469 1 80.31 380 ALA B N 1
ATOM 7860 C CA . ALA B 1 380 ? -24.453 31.844 14.758 1 80.31 380 ALA B CA 1
ATOM 7861 C C . ALA B 1 380 ? -24.891 30.562 15.469 1 80.31 380 ALA B C 1
ATOM 7863 O O . ALA B 1 380 ? -25.094 30.562 16.688 1 80.31 380 ALA B O 1
ATOM 7864 N N . GLU B 1 381 ? -24.984 29.547 14.703 1 80.5 381 GLU B N 1
ATOM 7865 C CA . GLU B 1 381 ? -25.375 28.25 15.273 1 80.5 381 GLU B CA 1
ATOM 7866 C C . GLU B 1 381 ? -24.359 27.781 16.312 1 80.5 381 GLU B C 1
ATOM 7868 O O . GLU B 1 381 ? -24.688 27 17.203 1 80.5 381 GLU B O 1
ATOM 7873 N N . PHE B 1 382 ? -23.188 28.359 16.328 1 82.88 382 PHE B N 1
ATOM 7874 C CA . PHE B 1 382 ? -22.125 27.859 17.188 1 82.88 382 PHE B CA 1
ATOM 7875 C C . PHE B 1 382 ? -21.75 28.906 18.25 1 82.88 382 PHE B C 1
ATOM 7877 O O . PHE B 1 382 ? -20.719 28.781 18.906 1 82.88 382 PHE B O 1
ATOM 7884 N N . ASP B 1 383 ? -22.562 29.844 18.422 1 85.25 383 ASP B N 1
ATOM 7885 C CA . ASP B 1 383 ? -22.297 30.922 19.391 1 85.25 383 ASP B CA 1
ATOM 7886 C C . ASP B 1 383 ? -22.281 30.391 20.812 1 85.25 383 ASP B C 1
ATOM 7888 O O . ASP B 1 383 ? -21.688 31 21.703 1 85.25 383 ASP B O 1
ATOM 7892 N N . ASP B 1 384 ? -22.891 29.297 21.031 1 89.44 384 ASP B N 1
ATOM 7893 C CA . ASP B 1 384 ? -23 28.781 22.406 1 89.44 384 ASP B CA 1
ATOM 7894 C C . ASP B 1 384 ? -21.844 27.859 22.75 1 89.44 384 ASP B C 1
ATOM 7896 O O . ASP B 1 384 ? -21.75 27.359 23.859 1 89.44 384 ASP B O 1
ATOM 7900 N N . ILE B 1 385 ? -20.969 27.609 21.828 1 89.56 385 ILE B N 1
ATOM 7901 C CA . ILE B 1 385 ? -19.797 26.781 22.078 1 89.56 385 ILE B CA 1
ATOM 7902 C C . ILE B 1 385 ? -18.812 27.531 22.969 1 89.56 385 ILE B C 1
ATOM 7904 O O . ILE B 1 385 ? -18.562 28.719 22.766 1 89.56 385 ILE B O 1
ATOM 7908 N N . ARG B 1 386 ? -18.344 26.812 23.969 1 90.38 386 ARG B N 1
ATOM 7909 C CA . ARG B 1 386 ? -17.375 27.359 24.922 1 90.38 386 ARG B CA 1
ATOM 7910 C C . ARG B 1 386 ? -16.094 26.516 24.922 1 90.38 386 ARG B C 1
ATOM 7912 O O . ARG B 1 386 ? -16.141 25.297 24.766 1 90.38 386 ARG B O 1
ATOM 7919 N N . VAL B 1 387 ? -14.961 27.234 25.047 1 90.12 387 VAL B N 1
ATOM 7920 C CA . VAL B 1 387 ? -13.648 26.625 25.188 1 90.12 387 VAL B CA 1
ATOM 7921 C C . VAL B 1 387 ? -12.953 27.172 26.422 1 90.12 387 VAL B C 1
ATOM 7923 O O . VAL B 1 387 ? -12.625 28.359 26.484 1 90.12 387 VAL B O 1
ATOM 7926 N N . ASP B 1 388 ? -12.789 26.312 27.422 1 91.56 388 ASP B N 1
ATOM 7927 C CA . ASP B 1 388 ? -12.094 26.703 28.625 1 91.56 388 ASP B CA 1
ATOM 7928 C C . ASP B 1 388 ? -10.695 26.094 28.688 1 91.56 388 ASP B C 1
ATOM 7930 O O . ASP B 1 388 ? -10.484 24.969 28.203 1 91.56 388 ASP B O 1
ATOM 7934 N N . ILE B 1 389 ? -9.789 26.891 29.156 1 91.25 389 ILE B N 1
ATOM 7935 C CA . ILE B 1 389 ? -8.477 26.359 29.516 1 91.25 389 ILE B CA 1
ATOM 7936 C C . ILE B 1 389 ? -8.477 25.906 30.969 1 91.25 389 ILE B C 1
ATOM 7938 O O . ILE B 1 389 ? -8.719 26.703 31.875 1 91.25 389 ILE B O 1
ATOM 7942 N N . VAL B 1 390 ? -8.273 24.641 31.234 1 95.69 390 VAL B N 1
ATOM 7943 C CA . VAL B 1 390 ? -8.344 24.078 32.594 1 95.69 390 VAL B CA 1
ATOM 7944 C C . VAL B 1 390 ? -6.961 23.594 33 1 95.69 390 VAL B C 1
ATOM 7946 O O . VAL B 1 390 ? -6.293 22.875 32.25 1 95.69 390 VAL B O 1
ATOM 7949 N N . SER B 1 391 ? -6.555 24.016 34.094 1 95.88 391 SER B N 1
ATOM 7950 C CA . SER B 1 391 ? -5.316 23.516 34.688 1 95.88 391 SER B CA 1
ATOM 7951 C C . SER B 1 391 ? -5.57 22.266 35.531 1 95.88 391 SER B C 1
ATOM 7953 O O . SER B 1 391 ? -6.598 22.172 36.219 1 95.88 391 SER B O 1
ATOM 7955 N N . TYR B 1 392 ? -4.641 21.312 35.5 1 97.69 392 TYR B N 1
ATOM 7956 C CA . TYR B 1 392 ? -4.703 20.094 36.312 1 97.69 392 TYR B CA 1
ATOM 7957 C C . TYR B 1 392 ? -3.309 19.562 36.625 1 97.69 392 TYR B C 1
ATOM 7959 O O . TYR B 1 392 ? -2.314 20.094 36.094 1 97.69 392 TYR B O 1
ATOM 7967 N N . THR B 1 393 ? -3.26 18.594 37.531 1 97.81 393 THR B N 1
ATOM 7968 C CA . THR B 1 393 ? -1.99 17.984 37.938 1 97.81 393 THR B CA 1
ATOM 7969 C C . THR B 1 393 ? -1.888 16.547 37.438 1 97.81 393 THR B C 1
ATOM 7971 O O . THR B 1 393 ? -2.818 15.758 37.625 1 97.81 393 THR B O 1
ATOM 7974 N N . SER B 1 394 ? -0.766 16.25 36.812 1 98.06 394 SER B N 1
ATOM 7975 C CA . SER B 1 394 ? -0.547 14.906 36.281 1 98.06 394 SER B CA 1
ATOM 7976 C C . SER B 1 394 ? -0.113 13.945 37.375 1 98.06 394 SER B C 1
ATOM 7978 O O . SER B 1 394 ? -0.094 14.312 38.562 1 98.06 394 SER B O 1
ATOM 7980 N N . HIS B 1 395 ? 0.172 12.703 37.094 1 96.75 395 HIS B N 1
ATOM 7981 C CA . HIS B 1 395 ? 0.483 11.609 38 1 96.75 395 HIS B CA 1
ATOM 7982 C C . HIS B 1 395 ? 1.773 11.875 38.781 1 96.75 395 HIS B C 1
ATOM 7984 O O . HIS B 1 395 ? 1.97 11.352 39.875 1 96.75 395 HIS B O 1
ATOM 7990 N N . ASP B 1 396 ? 2.658 12.75 38.281 1 97.5 396 ASP B N 1
ATOM 7991 C CA . ASP B 1 396 ? 3.93 13.062 38.938 1 97.5 396 ASP B CA 1
ATOM 7992 C C . ASP B 1 396 ? 3.943 14.5 39.438 1 97.5 396 ASP B C 1
ATOM 7994 O O . ASP B 1 396 ? 5.004 15.117 39.562 1 97.5 396 ASP B O 1
ATOM 7998 N N . ASP B 1 397 ? 2.844 15.102 39.531 1 96.44 397 ASP B N 1
ATOM 7999 C CA . ASP B 1 397 ? 2.625 16.422 40.094 1 96.44 397 ASP B CA 1
ATOM 8000 C C . ASP B 1 397 ? 3.006 17.531 39.125 1 96.44 397 ASP B C 1
ATOM 8002 O O . ASP B 1 397 ? 3.129 18.688 39.5 1 96.44 397 ASP B O 1
ATOM 8006 N N . THR B 1 398 ? 3.17 17.172 37.875 1 96.75 398 THR B N 1
ATOM 8007 C CA . THR B 1 398 ? 3.43 18.172 36.844 1 96.75 398 THR B CA 1
ATOM 8008 C C . THR B 1 398 ? 2.162 18.953 36.531 1 96.75 398 THR B C 1
ATOM 8010 O O . THR B 1 398 ? 1.098 18.359 36.344 1 96.75 398 THR B O 1
ATOM 8013 N N . ALA B 1 399 ? 2.311 20.281 36.562 1 95.12 399 ALA B N 1
ATOM 8014 C CA . ALA B 1 399 ? 1.188 21.125 36.156 1 95.12 399 ALA B CA 1
ATOM 8015 C C . ALA B 1 399 ? 0.916 21.016 34.688 1 95.12 399 ALA B C 1
ATOM 8017 O O . ALA B 1 399 ? 1.843 21.078 33.875 1 95.12 399 ALA B O 1
ATOM 8018 N N . MET B 1 400 ? -0.391 20.812 34.406 1 95.62 400 MET B N 1
ATOM 8019 C CA . MET B 1 400 ? -0.811 20.625 33.031 1 95.62 400 MET B CA 1
ATOM 8020 C C . MET B 1 400 ? -2.002 21.516 32.688 1 95.62 400 MET B C 1
ATOM 8022 O O . MET B 1 400 ? -2.625 22.094 33.562 1 95.62 400 MET B O 1
ATOM 8026 N N . GLU B 1 401 ? -2.193 21.641 31.344 1 94.31 401 GLU B N 1
ATOM 8027 C CA . GLU B 1 401 ? -3.389 22.328 30.859 1 94.31 401 GLU B CA 1
ATOM 8028 C C . GLU B 1 401 ? -4.16 21.438 29.875 1 94.31 401 GLU B C 1
ATOM 8030 O O . GLU B 1 401 ? -3.584 20.547 29.25 1 94.31 401 GLU B O 1
ATOM 8035 N N . MET B 1 402 ? -5.449 21.625 29.812 1 94.94 402 MET B N 1
ATOM 8036 C CA . MET B 1 402 ? -6.293 21.016 28.797 1 94.94 402 MET B CA 1
ATOM 8037 C C . MET B 1 402 ? -7.336 22 28.281 1 94.94 402 MET B C 1
ATOM 8039 O O . MET B 1 402 ? -7.664 22.969 28.953 1 94.94 402 MET B O 1
ATOM 8043 N N . LEU B 1 403 ? -7.762 21.781 27.078 1 92.81 403 LEU B N 1
ATOM 8044 C CA . LEU B 1 403 ? -8.953 22.469 26.578 1 92.81 403 LEU B CA 1
ATOM 8045 C C . LEU B 1 403 ? -10.211 21.688 26.938 1 92.81 403 LEU B C 1
ATOM 8047 O O . LEU B 1 403 ? -10.25 20.469 26.812 1 92.81 403 LEU B O 1
ATOM 8051 N N . HIS B 1 404 ? -11.125 22.375 27.484 1 95.06 404 HIS B N 1
ATOM 8052 C CA . HIS B 1 404 ? -12.438 21.859 27.828 1 95.06 404 HIS B CA 1
ATOM 8053 C C . HIS B 1 404 ? -13.531 22.516 26.984 1 95.06 404 HIS B C 1
ATOM 8055 O O . HIS B 1 404 ? -13.781 23.719 27.125 1 95.06 404 HIS B O 1
ATOM 8061 N N . CYS B 1 405 ? -14.188 21.734 26.094 1 93.88 405 CYS B N 1
ATOM 8062 C CA . CYS B 1 405 ? -15.156 22.266 25.141 1 93.88 405 CYS B CA 1
ATOM 8063 C C . CYS B 1 405 ? -16.547 21.719 25.422 1 93.88 405 CYS B C 1
ATOM 8065 O O . CYS B 1 405 ? -16.734 20.516 25.625 1 93.88 405 CYS B O 1
ATOM 8067 N N . TYR B 1 406 ? -17.5 22.547 25.453 1 94.19 406 TYR B N 1
ATOM 8068 C CA . TYR B 1 406 ? -18.891 22.234 25.703 1 94.19 406 TYR B CA 1
ATOM 8069 C C . TYR B 1 406 ? -19.812 23.344 25.188 1 94.19 406 TYR B C 1
ATOM 8071 O O . TYR B 1 406 ? -19.328 24.344 24.656 1 94.19 406 TYR B O 1
ATOM 8079 N N . THR B 1 407 ? -21.109 23.109 25.172 1 92.94 407 THR B N 1
ATOM 8080 C CA . THR B 1 407 ? -22.094 24.141 24.828 1 92.94 407 THR B CA 1
ATOM 8081 C C . THR B 1 407 ? -22.859 24.594 26.062 1 92.94 407 THR B C 1
ATOM 8083 O O . THR B 1 407 ? -22.734 24 27.141 1 92.94 407 THR B O 1
ATOM 8086 N N . ALA B 1 408 ? -23.562 25.672 25.844 1 91.44 408 ALA B N 1
ATOM 8087 C CA . ALA B 1 408 ? -24.406 26.156 26.938 1 91.44 408 ALA B CA 1
ATOM 8088 C C . ALA B 1 408 ? -25.453 25.109 27.344 1 91.44 408 ALA B C 1
ATOM 8090 O O . ALA B 1 408 ? -25.891 25.078 28.5 1 91.44 408 ALA B O 1
ATOM 8091 N N . GLU B 1 409 ? -25.703 24.219 26.469 1 91.12 409 GLU B N 1
ATOM 8092 C CA . GLU B 1 409 ? -26.766 23.234 26.703 1 91.12 409 GLU B CA 1
ATOM 8093 C C . GLU B 1 409 ? -26.172 21.906 27.188 1 91.12 409 GLU B C 1
ATOM 8095 O O . GLU B 1 409 ? -26.922 21 27.547 1 91.12 409 GLU B O 1
ATOM 8100 N N . THR B 1 410 ? -24.906 21.828 27.219 1 94.75 410 THR B N 1
ATOM 8101 C CA . THR B 1 410 ? -24.297 20.562 27.641 1 94.75 410 THR B CA 1
ATOM 8102 C C . THR B 1 410 ? -24.625 20.266 29.094 1 94.75 410 THR B C 1
ATOM 8104 O O . THR B 1 410 ? -24.406 21.094 29.969 1 94.75 410 THR B O 1
ATOM 8107 N N . LYS B 1 411 ? -25.094 19.078 29.312 1 93.94 411 LYS B N 1
ATOM 8108 C CA . LYS B 1 411 ? -25.453 18.656 30.656 1 93.94 411 LYS B CA 1
ATOM 8109 C C . LYS B 1 411 ? -24.219 18.359 31.5 1 93.94 411 LYS B C 1
ATOM 8111 O O . LYS B 1 411 ? -23.172 18.016 30.953 1 93.94 411 LYS B O 1
ATOM 8116 N N . ALA B 1 412 ? -24.438 18.438 32.75 1 89.25 412 ALA B N 1
ATOM 8117 C CA . ALA B 1 412 ? -23.328 18.172 33.656 1 89.25 412 ALA B CA 1
ATOM 8118 C C . ALA B 1 412 ? -22.906 16.703 33.594 1 89.25 412 ALA B C 1
ATOM 8120 O O . ALA B 1 412 ? -21.719 16.391 33.781 1 89.25 412 ALA B O 1
ATOM 8121 N N . ASP B 1 413 ? -23.906 15.891 33.312 1 92.38 413 ASP B N 1
ATOM 8122 C CA . ASP B 1 413 ? -23.609 14.461 33.281 1 92.38 413 ASP B CA 1
ATOM 8123 C C . ASP B 1 413 ? -23.406 13.953 31.859 1 92.38 413 ASP B C 1
ATOM 8125 O O . ASP B 1 413 ? -23.594 12.773 31.578 1 92.38 413 ASP B O 1
ATOM 8129 N N . ALA B 1 414 ? -23.031 14.844 31 1 96.38 414 ALA B N 1
ATOM 8130 C CA . ALA B 1 414 ? -22.766 14.477 29.609 1 96.38 414 ALA B CA 1
ATOM 8131 C C . ALA B 1 414 ? -21.578 13.516 29.531 1 96.38 414 ALA B C 1
ATOM 8133 O O . ALA B 1 414 ? -20.656 13.578 30.344 1 96.38 414 ALA B O 1
ATOM 8134 N N . SER B 1 415 ? -21.656 12.594 28.578 1 97.69 415 SER B N 1
ATOM 8135 C CA . SER B 1 415 ? -20.5 11.734 28.297 1 97.69 415 SER B CA 1
ATOM 8136 C C . SER B 1 415 ? -19.297 12.555 27.859 1 97.69 415 SER B C 1
ATOM 8138 O O . SER B 1 415 ? -19.453 13.609 27.25 1 97.69 415 SER B O 1
ATOM 8140 N N . LEU B 1 416 ? -18.156 12.031 28.188 1 98.19 416 LEU B N 1
ATOM 8141 C CA . LEU B 1 416 ? -16.906 12.727 27.922 1 98.19 416 LEU B CA 1
ATOM 8142 C C . LEU B 1 416 ? -16.156 12.062 26.766 1 98.19 416 LEU B C 1
ATOM 8144 O O . LEU B 1 416 ? -15.938 10.852 26.781 1 98.19 416 LEU B O 1
ATOM 8148 N N . LEU B 1 417 ? -15.867 12.859 25.766 1 97.38 417 LEU B N 1
ATOM 8149 C CA . LEU B 1 417 ? -14.961 12.406 24.703 1 97.38 417 LEU B CA 1
ATOM 8150 C C . LEU B 1 417 ? -13.586 13.062 24.859 1 97.38 417 LEU B C 1
ATOM 8152 O O . LEU B 1 417 ? -13.484 14.273 25.047 1 97.38 417 LEU B O 1
ATOM 8156 N N . VAL B 1 418 ? -12.547 12.25 24.844 1 97.88 418 VAL B N 1
ATOM 8157 C CA . VAL B 1 418 ? -11.172 12.719 24.984 1 97.88 418 VAL B CA 1
ATOM 8158 C C . VAL B 1 418 ? -10.484 12.742 23.625 1 97.88 418 VAL B C 1
ATOM 8160 O O . VAL B 1 418 ? -10.375 11.711 22.969 1 97.88 418 VAL B O 1
ATOM 8163 N N . HIS B 1 419 ? -10.055 13.93 23.219 1 96.19 419 HIS B N 1
ATOM 8164 C CA . HIS B 1 419 ? -9.25 14.07 22.016 1 96.19 419 HIS B CA 1
ATOM 8165 C C . HIS B 1 419 ? -7.762 13.945 22.328 1 96.19 419 HIS B C 1
ATOM 8167 O O . HIS B 1 419 ? -7.152 14.875 22.844 1 96.19 419 HIS B O 1
ATOM 8173 N N . ALA B 1 420 ? -7.195 12.781 22.062 1 96.81 420 ALA B N 1
ATOM 8174 C CA . ALA B 1 420 ? -5.742 12.672 22.062 1 96.81 420 ALA B CA 1
ATOM 8175 C C . ALA B 1 420 ? -5.133 13.281 20.812 1 96.81 420 ALA B C 1
ATOM 8177 O O . ALA B 1 420 ? -5.277 12.742 19.703 1 96.81 420 ALA B O 1
ATOM 8178 N N . HIS B 1 421 ? -4.461 14.391 20.969 1 93.5 421 HIS B N 1
ATOM 8179 C CA . HIS B 1 421 ? -4 15.102 19.781 1 93.5 421 HIS B CA 1
ATOM 8180 C C . HIS B 1 421 ? -2.787 14.422 19.156 1 93.5 421 HIS B C 1
ATOM 8182 O O . HIS B 1 421 ? -2.109 13.633 19.828 1 93.5 421 HIS B O 1
ATOM 8188 N N . GLY B 1 422 ? -2.555 14.75 17.875 1 92.56 422 GLY B N 1
ATOM 8189 C CA . GLY B 1 422 ? -1.407 14.211 17.156 1 92.56 422 GLY B CA 1
ATOM 8190 C C . GLY B 1 422 ? -0.117 14.945 17.453 1 92.56 422 GLY B C 1
ATOM 8191 O O . GLY B 1 422 ? -0.078 15.797 18.344 1 92.56 422 GLY B O 1
ATOM 8192 N N . GLY B 1 423 ? 0.833 14.664 16.719 1 87.88 423 GLY B N 1
ATOM 8193 C CA . GLY B 1 423 ? 2.176 15.172 16.953 1 87.88 423 GLY B CA 1
ATOM 8194 C C . GLY B 1 423 ? 3.117 14.133 17.531 1 87.88 423 GLY B C 1
ATOM 8195 O O . GLY B 1 423 ? 3.508 13.188 16.844 1 87.88 423 GLY B O 1
ATOM 8196 N N . PRO B 1 424 ? 3.428 14.008 18.75 1 88.38 424 PRO B N 1
ATOM 8197 C CA . PRO B 1 424 ? 2.947 14.805 19.891 1 88.38 424 PRO B CA 1
ATOM 8198 C C . PRO B 1 424 ? 3.557 16.203 19.906 1 88.38 424 PRO B C 1
ATOM 8200 O O . PRO B 1 424 ? 3.084 17.078 20.656 1 88.38 424 PRO B O 1
ATOM 8203 N N . ALA B 1 425 ? 4.574 16.359 19.125 1 89.38 425 ALA B N 1
ATOM 8204 C CA . ALA B 1 425 ? 5.25 17.656 19.156 1 89.38 425 ALA B CA 1
ATOM 8205 C C . ALA B 1 425 ? 4.562 18.656 18.219 1 89.38 425 ALA B C 1
ATOM 8207 O O . ALA B 1 425 ? 5.133 19.062 17.203 1 89.38 425 ALA B O 1
ATOM 8208 N N . VAL B 1 426 ? 3.439 19.109 18.656 1 86.94 426 VAL B N 1
ATOM 8209 C CA . VAL B 1 426 ? 2.668 20.125 17.953 1 86.94 426 VAL B CA 1
ATOM 8210 C C . VAL B 1 426 ? 2.102 21.125 18.938 1 86.94 426 VAL B C 1
ATOM 8212 O O . VAL B 1 426 ? 1.783 20.766 20.078 1 86.94 426 VAL B 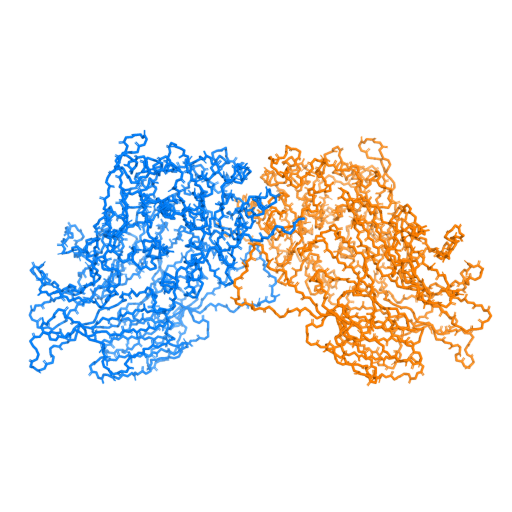O 1
ATOM 8215 N N . ALA B 1 427 ? 2.039 22.312 18.438 1 83.94 427 ALA B N 1
ATOM 8216 C CA . ALA B 1 427 ? 1.49 23.359 19.281 1 83.94 427 ALA B CA 1
ATOM 8217 C C . ALA B 1 427 ? 0.009 23.578 19 1 83.94 427 ALA B C 1
ATOM 8219 O O . ALA B 1 427 ? -0.44 23.406 17.859 1 83.94 427 ALA B O 1
ATOM 8220 N N . PHE B 1 428 ? -0.702 23.938 20.062 1 82.56 428 PHE B N 1
ATOM 8221 C CA . PHE B 1 428 ? -2.131 24.203 19.938 1 82.56 428 PHE B CA 1
ATOM 8222 C C . PHE B 1 428 ? -2.48 25.578 20.531 1 82.56 428 PHE B C 1
ATOM 8224 O O . PHE B 1 428 ? -1.806 26.047 21.453 1 82.56 428 PHE B O 1
ATOM 8231 N N . THR B 1 429 ? -3.469 26.188 19.891 1 76.44 429 THR B N 1
ATOM 8232 C CA . THR B 1 429 ? -4.027 27.422 20.422 1 76.44 429 THR B CA 1
ATOM 8233 C C . THR B 1 429 ? -5.508 27.25 20.75 1 76.44 429 THR B C 1
ATOM 8235 O O . THR B 1 429 ? -6.242 26.594 20 1 76.44 429 THR B O 1
ATOM 8238 N N . ALA B 1 430 ? -5.859 27.828 21.906 1 79.5 430 ALA B N 1
ATOM 8239 C CA . ALA B 1 430 ? -7.258 27.781 22.328 1 79.5 430 ALA B CA 1
ATOM 8240 C C . ALA B 1 430 ? -8.117 28.75 21.516 1 79.5 430 ALA B C 1
ATOM 8242 O O . ALA B 1 430 ? -8.078 29.953 21.75 1 79.5 430 ALA B O 1
ATOM 8243 N N . HIS B 1 431 ? -8.742 28.266 20.453 1 76.19 431 HIS B N 1
ATOM 8244 C CA . HIS B 1 431 ? -9.633 29.094 19.656 1 76.19 431 HIS B CA 1
ATOM 8245 C C . HIS B 1 431 ? -11.039 28.5 19.609 1 76.19 431 HIS B C 1
ATOM 8247 O O . HIS B 1 431 ? -11.195 27.281 19.625 1 76.19 431 HIS B O 1
ATOM 8253 N N . ARG B 1 432 ? -11.938 29.406 19.516 1 75.25 432 ARG B N 1
ATOM 8254 C CA . ARG B 1 432 ? -13.32 28.938 19.438 1 75.25 432 ARG B CA 1
ATOM 8255 C C . ARG B 1 432 ? -13.578 28.172 18.141 1 75.25 432 ARG B C 1
ATOM 8257 O O . ARG B 1 432 ? -14.32 27.188 18.141 1 75.25 432 ARG B O 1
ATOM 8264 N N . THR B 1 433 ? -12.906 28.641 17.141 1 70.38 433 THR B N 1
ATOM 8265 C CA . THR B 1 433 ? -13.133 28.016 15.836 1 70.38 433 THR B CA 1
ATOM 8266 C C . THR B 1 433 ? -12.594 26.594 15.82 1 70.38 433 THR B C 1
ATOM 8268 O O . THR B 1 433 ? -13.102 25.734 15.086 1 70.38 433 THR B O 1
ATOM 8271 N N . ALA B 1 434 ? -11.539 26.453 16.562 1 60.88 434 ALA B N 1
ATOM 8272 C CA . ALA B 1 434 ? -11.016 25.094 16.625 1 60.88 434 ALA B CA 1
ATOM 8273 C C . ALA B 1 434 ? -12.078 24.109 17.109 1 60.88 434 ALA B C 1
ATOM 8275 O O . ALA B 1 434 ? -12.164 23 16.609 1 60.88 434 ALA B O 1
ATOM 8276 N N . ALA B 1 435 ? -12.766 24.578 18.016 1 55.31 435 ALA B N 1
ATOM 8277 C CA . ALA B 1 435 ? -13.859 23.75 18.516 1 55.31 435 ALA B CA 1
ATOM 8278 C C . ALA B 1 435 ? -15.055 23.797 17.562 1 55.31 435 ALA B C 1
ATOM 8280 O O . ALA B 1 435 ? -15.836 22.844 17.484 1 55.31 435 ALA B O 1
ATOM 8281 N N . ALA B 1 436 ? -15.07 24.906 16.984 1 44 436 ALA B N 1
ATOM 8282 C CA . ALA B 1 436 ? -16.234 25.141 16.141 1 44 436 ALA B CA 1
ATOM 8283 C C . ALA B 1 436 ? -15.922 24.781 14.68 1 44 436 ALA B C 1
ATOM 8285 O O . ALA B 1 436 ? -16.828 24.531 13.891 1 44 436 ALA B O 1
ATOM 8286 N N . SER B 1 437 ? -14.797 24.984 14.273 1 50.12 437 SER B N 1
ATOM 8287 C CA . SER B 1 437 ? -14.422 24.781 12.883 1 50.12 437 SER B CA 1
ATOM 8288 C C . SER B 1 437 ? -13.578 23.516 12.719 1 50.12 437 SER B C 1
ATOM 8290 O O . SER B 1 437 ? -13.086 22.953 13.703 1 50.12 437 SER B O 1
ATOM 8292 N N . ASN B 1 438 ? -13.695 22.859 11.594 1 44.84 438 ASN B N 1
ATOM 8293 C CA . ASN B 1 438 ? -13.008 21.641 11.195 1 44.84 438 ASN B CA 1
ATOM 8294 C C . ASN B 1 438 ? -11.492 21.797 11.289 1 44.84 438 ASN B C 1
ATOM 8296 O O . ASN B 1 438 ? -10.844 22.188 10.312 1 44.84 438 ASN B O 1
ATOM 8300 N N . VAL B 1 439 ? -11.055 22.328 12.391 1 51.66 439 VAL B N 1
ATOM 8301 C CA . VAL B 1 439 ? -9.633 22 12.445 1 51.66 439 VAL B CA 1
ATOM 8302 C C . VAL B 1 439 ? -9.422 20.531 12.062 1 51.66 439 VAL B C 1
ATOM 8304 O O . VAL B 1 439 ? -10.383 19.812 11.797 1 51.66 439 VAL B O 1
ATOM 8307 N N . ARG B 1 440 ? -8.273 20.109 11.977 1 59.97 440 ARG B N 1
ATOM 8308 C CA . ARG B 1 440 ? -7.906 18.75 11.602 1 59.97 440 ARG B CA 1
ATOM 8309 C C . ARG B 1 440 ? -8.789 17.719 12.312 1 59.97 440 ARG B C 1
ATOM 8311 O O . ARG B 1 440 ? -9.062 16.656 11.766 1 59.97 440 ARG B O 1
ATOM 8318 N N . TYR B 1 441 ? -9.508 18.297 13.398 1 66.25 441 TYR B N 1
ATOM 8319 C CA . TYR B 1 441 ? -10.344 17.328 14.109 1 66.25 441 TYR B CA 1
ATOM 8320 C C . TYR B 1 441 ? -11.703 17.922 14.438 1 66.25 441 TYR B C 1
ATOM 8322 O O . TYR B 1 441 ? -11.805 19.078 14.867 1 66.25 441 TYR B O 1
ATOM 8330 N N . PRO B 1 442 ? -12.836 17.188 14.281 1 72.5 442 PRO B N 1
ATOM 8331 C CA . PRO B 1 442 ? -14.211 17.672 14.336 1 72.5 442 PRO B CA 1
ATOM 8332 C C . PRO B 1 442 ? -14.773 17.688 15.758 1 72.5 442 PRO B C 1
ATOM 8334 O O . PRO B 1 442 ? -14.844 16.641 16.406 1 72.5 442 PRO B O 1
ATOM 8337 N N . TYR B 1 443 ? -15.156 18.938 16.359 1 86.62 443 TYR B N 1
ATOM 8338 C CA . TYR B 1 443 ? -15.797 18.969 17.672 1 86.62 443 TYR B CA 1
ATOM 8339 C C . TYR B 1 443 ? -17.266 19.375 17.547 1 86.62 443 TYR B C 1
ATOM 8341 O O . TYR B 1 443 ? -18.094 18.938 18.344 1 86.62 443 TYR B O 1
ATOM 8349 N N . ARG B 1 444 ? -17.594 20.172 16.625 1 85.44 444 ARG B N 1
ATOM 8350 C CA . ARG B 1 444 ? -18.875 20.875 16.609 1 85.44 444 ARG B CA 1
ATOM 8351 C C . ARG B 1 444 ? -20.031 19.875 16.625 1 85.44 444 ARG B C 1
ATOM 8353 O O . ARG B 1 444 ? -20.984 20.016 17.391 1 85.44 444 ARG B O 1
ATOM 8360 N N . GLN B 1 445 ? -19.922 18.875 15.734 1 87.06 445 GLN B N 1
ATOM 8361 C CA . GLN B 1 445 ? -21 17.906 15.648 1 87.06 445 GLN B CA 1
ATOM 8362 C C . GLN B 1 445 ? -21.109 17.094 16.938 1 87.06 445 GLN B C 1
ATOM 8364 O O . GLN B 1 445 ? -22.203 16.688 17.328 1 87.06 445 GLN B O 1
ATOM 8369 N N . LEU B 1 446 ? -20.016 16.875 17.578 1 92.5 446 LEU B N 1
ATOM 8370 C CA . LEU B 1 446 ? -20.016 16.141 18.844 1 92.5 446 LEU B CA 1
ATOM 8371 C C . LEU B 1 446 ? -20.625 16.984 19.953 1 92.5 446 LEU B C 1
ATOM 8373 O O . LEU B 1 446 ? -21.484 16.5 20.703 1 92.5 446 LEU B O 1
ATOM 8377 N N . LEU B 1 447 ? -20.234 18.25 20.016 1 92.44 447 LEU B N 1
ATOM 8378 C CA . LEU B 1 447 ? -20.703 19.156 21.062 1 92.44 447 LEU B CA 1
ATOM 8379 C C . LEU B 1 447 ? -22.203 19.406 20.922 1 92.44 447 LEU B C 1
ATOM 8381 O O . LEU B 1 447 ? -22.938 19.359 21.906 1 92.44 447 LEU B O 1
ATOM 8385 N N . LYS B 1 448 ? -22.594 19.609 19.734 1 89.62 448 LYS B N 1
ATOM 8386 C CA . LYS B 1 448 ? -24 19.906 19.484 1 89.62 448 LYS B CA 1
ATOM 8387 C C . LYS B 1 448 ? -24.875 18.672 19.703 1 89.62 448 LYS B C 1
ATOM 8389 O O . LYS B 1 448 ? -26.094 18.781 19.859 1 89.62 448 LYS B O 1
ATOM 8394 N N . SER B 1 449 ? -24.266 17.531 19.75 1 91.81 449 SER B N 1
ATOM 8395 C CA . SER B 1 449 ? -25 16.297 20.016 1 91.81 449 SER B CA 1
ATOM 8396 C C . SER B 1 449 ? -25.031 16 21.5 1 91.81 449 SER B C 1
ATOM 8398 O O . SER B 1 449 ? -25.578 14.969 21.922 1 91.81 449 SER B O 1
ATOM 8400 N N . GLY B 1 450 ? -24.375 16.812 22.312 1 93.62 450 GLY B N 1
ATOM 8401 C CA . GLY B 1 450 ? -24.531 16.703 23.75 1 93.62 450 GLY B CA 1
ATOM 8402 C C . GLY B 1 450 ? -23.281 16.203 24.453 1 93.62 450 GLY B C 1
ATOM 8403 O O . GLY B 1 450 ? -23.281 16.031 25.672 1 93.62 450 GLY B O 1
ATOM 8404 N N . TYR B 1 451 ? -22.234 16.078 23.75 1 95.69 451 TYR B N 1
ATOM 8405 C CA . TYR B 1 451 ? -21 15.586 24.359 1 95.69 451 TYR B CA 1
ATOM 8406 C C . TYR B 1 451 ? -20.188 16.734 24.953 1 95.69 451 TYR B C 1
ATOM 8408 O O . TYR B 1 451 ? -20.359 17.891 24.562 1 95.69 451 TYR B O 1
ATOM 8416 N N . ARG B 1 452 ? -19.438 16.375 25.891 1 96.06 452 ARG B N 1
ATOM 8417 C CA . ARG B 1 452 ? -18.297 17.172 26.344 1 96.06 452 ARG B CA 1
ATOM 8418 C C . ARG B 1 452 ? -16.984 16.656 25.75 1 96.06 452 ARG B C 1
ATOM 8420 O O . ARG B 1 452 ? -16.797 15.438 25.656 1 96.06 452 ARG B O 1
ATOM 8427 N N . VAL B 1 453 ? -16.109 17.609 25.312 1 95.69 453 VAL B N 1
ATOM 8428 C CA . VAL B 1 453 ? -14.836 17.188 24.719 1 95.69 453 VAL B CA 1
ATOM 8429 C C . VAL B 1 453 ? -13.68 17.844 25.469 1 95.69 453 VAL B C 1
ATOM 8431 O O . VAL B 1 453 ? -13.719 19.047 25.75 1 95.69 453 VAL B O 1
ATOM 8434 N N . ILE B 1 454 ? -12.672 17.047 25.828 1 96.25 454 ILE B N 1
ATOM 8435 C CA . ILE B 1 454 ? -11.445 17.641 26.359 1 96.25 454 ILE B CA 1
ATOM 8436 C C . ILE B 1 454 ? -10.266 17.266 25.469 1 96.25 454 ILE B C 1
ATOM 8438 O O . ILE B 1 454 ? -10.266 16.219 24.828 1 96.25 454 ILE B O 1
ATOM 8442 N N . MET B 1 455 ? -9.289 18.156 25.406 1 95 455 MET B N 1
ATOM 8443 C CA . MET B 1 455 ? -8 17.922 24.766 1 95 455 MET B CA 1
ATOM 8444 C C . MET B 1 455 ? -6.848 18.203 25.719 1 95 455 MET B C 1
ATOM 8446 O O . MET B 1 455 ? -6.387 19.344 25.828 1 95 455 MET B O 1
ATOM 8450 N N . PRO B 1 456 ? -6.375 17.141 26.359 1 96.81 456 PRO B N 1
ATOM 8451 C CA . PRO B 1 456 ? -5.211 17.328 27.234 1 96.81 456 PRO B CA 1
ATOM 8452 C C . PRO B 1 456 ? -3.957 17.734 26.453 1 96.81 456 PRO B C 1
ATOM 8454 O O . PRO B 1 456 ? -3.668 17.172 25.406 1 96.81 456 PRO B O 1
ATOM 8457 N N . LEU B 1 457 ? -3.295 18.766 26.906 1 94.88 457 LEU B N 1
ATOM 8458 C CA . LEU B 1 457 ? -2 19.141 26.344 1 94.88 457 LEU B CA 1
ATOM 8459 C C . LEU B 1 457 ? -0.865 18.453 27.094 1 94.88 457 LEU B C 1
ATOM 8461 O O . LEU B 1 457 ? -0.106 19.094 27.812 1 94.88 457 LEU B O 1
ATOM 8465 N N . PHE B 1 458 ? -0.726 17.172 26.812 1 97.38 458 PHE B N 1
ATOM 8466 C CA . PHE B 1 458 ? 0.166 16.281 27.562 1 97.38 458 PHE B CA 1
ATOM 8467 C C . PHE B 1 458 ? 1.62 16.547 27.188 1 97.38 458 PHE B C 1
ATOM 8469 O O . PHE B 1 458 ? 1.901 17.297 26.25 1 97.38 458 PHE B O 1
ATOM 8476 N N . ARG B 1 459 ? 2.52 15.992 28.062 1 97.44 459 ARG B N 1
ATOM 8477 C CA . ARG B 1 459 ? 3.941 16.156 27.781 1 97.44 459 ARG B CA 1
ATOM 8478 C C . ARG B 1 459 ? 4.27 15.703 26.359 1 97.44 459 ARG B C 1
ATOM 8480 O O . ARG B 1 459 ? 3.732 14.703 25.891 1 97.44 459 ARG B O 1
ATOM 8487 N N . GLY B 1 460 ? 5.191 16.375 25.672 1 94.06 460 GLY B N 1
ATOM 8488 C CA . GLY B 1 460 ? 5.449 16.203 24.25 1 94.06 460 GLY B CA 1
ATOM 8489 C C . GLY B 1 460 ? 4.898 17.344 23.406 1 94.06 460 GLY B C 1
ATOM 8490 O O . GLY B 1 460 ? 5.363 17.562 22.297 1 94.06 460 GLY B O 1
ATOM 8491 N N . THR B 1 461 ? 3.896 18.078 23.969 1 92.5 461 THR B N 1
ATOM 8492 C CA . THR B 1 461 ? 3.262 19.203 23.266 1 92.5 461 THR B CA 1
ATOM 8493 C C . THR B 1 461 ? 4.215 20.391 23.172 1 92.5 461 THR B C 1
ATOM 8495 O O . THR B 1 461 ? 4.945 20.688 24.125 1 92.5 461 THR B O 1
ATOM 8498 N N . LEU B 1 462 ? 4.223 21.094 22.078 1 87.75 462 LEU B N 1
ATOM 8499 C CA . LEU B 1 462 ? 5.035 22.297 21.922 1 87.75 462 LEU B CA 1
ATOM 8500 C C . LEU B 1 462 ? 4.371 23.5 22.594 1 87.75 462 LEU B C 1
ATOM 8502 O O . LEU B 1 462 ? 3.17 23.484 22.859 1 87.75 462 LEU B O 1
ATOM 8506 N N . GLY B 1 463 ? 5.145 24.516 22.844 1 83.56 463 GLY B N 1
ATOM 8507 C CA . GLY B 1 463 ? 4.629 25.75 23.406 1 83.56 463 GLY B CA 1
ATOM 8508 C C . GLY B 1 463 ? 4.902 25.875 24.891 1 83.56 463 GLY B C 1
ATOM 8509 O O . GLY B 1 463 ? 4.648 26.938 25.484 1 83.56 463 GLY B O 1
ATOM 8510 N N . TYR B 1 464 ? 5.48 24.797 25.469 1 87.94 464 TYR B N 1
ATOM 8511 C CA . TYR B 1 464 ? 5.742 24.797 26.906 1 87.94 464 TYR B CA 1
ATOM 8512 C C . TYR B 1 464 ? 7.227 24.625 27.188 1 87.94 464 TYR B C 1
ATOM 8514 O O . TYR B 1 464 ? 7.613 24.25 28.297 1 87.94 464 TYR B O 1
ATOM 8522 N N . GLY B 1 465 ? 8.031 24.844 26.156 1 87.88 465 GLY B N 1
ATOM 8523 C CA . GLY B 1 465 ? 9.469 24.672 26.281 1 87.88 465 GLY B CA 1
ATOM 8524 C C . GLY B 1 465 ? 9.961 23.328 25.812 1 87.88 465 GLY B C 1
ATOM 8525 O O . GLY B 1 465 ? 9.203 22.359 25.797 1 87.88 465 GLY B O 1
ATOM 8526 N N . ASP B 1 466 ? 11.289 23.281 25.5 1 90.19 466 ASP B N 1
ATOM 8527 C CA . ASP B 1 466 ? 11.875 22.062 24.938 1 90.19 466 ASP B CA 1
ATOM 8528 C C . ASP B 1 466 ? 11.844 20.922 25.938 1 90.19 466 ASP B C 1
ATOM 8530 O O . ASP B 1 466 ? 11.641 19.766 25.562 1 90.19 466 ASP B O 1
ATOM 8534 N N . LYS B 1 467 ? 12.078 21.234 27.219 1 92.94 467 LYS B N 1
ATOM 8535 C CA . LYS B 1 467 ? 12.078 20.188 28.234 1 92.94 467 LYS B CA 1
ATOM 8536 C C . LYS B 1 467 ? 10.727 19.469 28.281 1 92.94 467 LYS B C 1
ATOM 8538 O O . LYS B 1 467 ? 10.672 18.25 28.391 1 92.94 467 LYS B O 1
ATOM 8543 N N . PHE B 1 468 ? 9.664 20.234 28.266 1 93.5 468 PHE B N 1
ATOM 8544 C CA . PHE B 1 468 ? 8.312 19.672 28.281 1 93.5 468 PHE B CA 1
ATOM 8545 C C . PHE B 1 468 ? 8.039 18.891 26.984 1 93.5 468 PHE B C 1
ATOM 8547 O O . PHE B 1 468 ? 7.48 17.797 27.031 1 93.5 468 PHE B O 1
ATOM 8554 N N . ALA B 1 469 ? 8.461 19.453 25.875 1 92.38 469 ALA B N 1
ATOM 8555 C CA . ALA B 1 469 ? 8.234 18.844 24.562 1 92.38 469 ALA B CA 1
ATOM 8556 C C . ALA B 1 469 ? 9.008 17.531 24.438 1 92.38 469 ALA B C 1
ATOM 8558 O O . ALA B 1 469 ? 8.609 16.641 23.688 1 92.38 469 ALA B O 1
ATOM 8559 N N . GLN B 1 470 ? 10.055 17.344 25.188 1 93.12 470 GLN B N 1
ATOM 8560 C CA . GLN B 1 470 ? 10.922 16.188 25.078 1 93.12 470 GLN B CA 1
ATOM 8561 C C . GLN B 1 470 ? 10.695 15.219 26.234 1 93.12 470 GLN B C 1
ATOM 8563 O O . GLN B 1 470 ? 11.383 14.203 26.359 1 93.12 470 GLN B O 1
ATOM 8568 N N . ALA B 1 471 ? 9.734 15.469 27.047 1 94.88 471 ALA B N 1
ATOM 8569 C CA . ALA B 1 471 ? 9.578 14.758 28.297 1 94.88 471 ALA B CA 1
ATOM 8570 C C . ALA B 1 471 ? 9.016 13.352 28.078 1 94.88 471 ALA B C 1
ATOM 8572 O O . ALA B 1 471 ? 9.055 12.508 28.969 1 94.88 471 ALA B O 1
ATOM 8573 N N . ASN B 1 472 ? 8.469 13.086 26.938 1 93.25 472 ASN B N 1
ATOM 8574 C CA . ASN B 1 472 ? 7.934 11.75 26.688 1 93.25 472 ASN B CA 1
ATOM 8575 C C . ASN B 1 472 ? 8.898 10.906 25.859 1 93.25 472 ASN B C 1
ATOM 8577 O O . ASN B 1 472 ? 8.578 9.773 25.484 1 93.25 472 ASN B O 1
ATOM 8581 N N . ILE B 1 473 ? 10.047 11.43 25.453 1 90.75 473 ILE B N 1
ATOM 8582 C CA . ILE B 1 473 ? 11.016 10.695 24.656 1 90.75 473 ILE B CA 1
ATOM 8583 C C . ILE B 1 473 ? 11.43 9.422 25.391 1 90.75 473 ILE B C 1
ATOM 8585 O O . ILE B 1 473 ? 11.852 9.477 26.547 1 90.75 473 ILE B O 1
ATOM 8589 N N . GLY B 1 474 ? 11.25 8.25 24.75 1 87 474 GLY B N 1
ATOM 8590 C CA . GLY B 1 474 ? 11.633 6.965 25.312 1 87 474 GLY B CA 1
ATOM 8591 C C . GLY B 1 474 ? 10.562 6.348 26.188 1 87 474 GLY B C 1
ATOM 8592 O O . GLY B 1 474 ? 10.734 5.246 26.703 1 87 474 GLY B O 1
ATOM 8593 N N . CYS B 1 475 ? 9.43 7.074 26.375 1 91.5 475 CYS B N 1
ATOM 8594 C CA . CYS B 1 475 ? 8.375 6.555 27.234 1 91.5 475 CYS B CA 1
ATOM 8595 C C . CYS B 1 475 ? 7 6.879 26.672 1 91.5 475 CYS B C 1
ATOM 8597 O O . CYS B 1 475 ? 6.066 7.152 27.422 1 91.5 475 CYS B O 1
ATOM 8599 N N . GLN B 1 476 ? 6.875 6.879 25.422 1 93.06 476 GLN B N 1
ATOM 8600 C CA . GLN B 1 476 ? 5.625 7.195 24.75 1 93.06 476 GLN B CA 1
ATOM 8601 C C . GLN B 1 476 ? 4.539 6.18 25.094 1 93.06 476 GLN B C 1
ATOM 8603 O O . GLN B 1 476 ? 4.793 4.973 25.109 1 93.06 476 GLN B O 1
ATOM 8608 N N . GLY B 1 477 ? 3.348 6.672 25.344 1 95.44 477 GLY B N 1
ATOM 8609 C CA . GLY B 1 477 ? 2.176 5.832 25.531 1 95.44 477 GLY B CA 1
ATOM 8610 C C . GLY B 1 477 ? 2.184 5.094 26.859 1 95.44 477 GLY B C 1
ATOM 8611 O O . GLY B 1 477 ? 1.453 4.117 27.031 1 95.44 477 GLY B O 1
ATOM 8612 N N . ARG B 1 478 ? 2.98 5.539 27.781 1 95.88 478 ARG B N 1
ATOM 8613 C CA . ARG B 1 478 ? 3.07 4.848 29.062 1 95.88 478 ARG B CA 1
ATOM 8614 C C . ARG B 1 478 ? 2.209 5.535 30.125 1 95.88 478 ARG B C 1
ATOM 8616 O O . ARG B 1 478 ? 1.93 6.734 30.016 1 95.88 478 ARG B O 1
ATOM 8623 N N . HIS B 1 479 ? 1.906 4.773 31.156 1 96.31 479 HIS B N 1
ATOM 8624 C CA . HIS B 1 479 ? 1.105 5.262 32.25 1 96.31 479 HIS B CA 1
ATOM 8625 C C . HIS B 1 479 ? 1.856 6.328 33.062 1 96.31 479 HIS B C 1
ATOM 8627 O O . HIS B 1 479 ? 1.24 7.211 33.656 1 96.31 479 HIS B O 1
ATOM 8633 N N . ASP B 1 480 ? 3.164 6.258 33 1 96.12 480 ASP B N 1
ATOM 8634 C CA . ASP B 1 480 ? 3.965 7.215 33.75 1 96.12 480 ASP B CA 1
ATOM 8635 C C . ASP B 1 480 ? 4.531 8.297 32.844 1 96.12 480 ASP B C 1
ATOM 8637 O O . ASP B 1 480 ? 5.594 8.859 33.125 1 96.12 480 ASP B O 1
ATOM 8641 N N . SER B 1 481 ? 3.875 8.484 31.734 1 96.56 481 SER B N 1
ATOM 8642 C CA . SER B 1 481 ? 4.27 9.5 30.75 1 96.56 481 SER B CA 1
ATOM 8643 C C . SER B 1 481 ? 3.053 10.172 30.141 1 96.56 481 SER B C 1
ATOM 8645 O O . SER B 1 481 ? 2.148 10.617 30.844 1 96.56 481 SER B O 1
ATOM 8647 N N . ASP B 1 482 ? 2.977 10.281 28.844 1 97.56 482 ASP B N 1
ATOM 8648 C CA . ASP B 1 482 ? 1.944 11.078 28.203 1 97.56 482 ASP B CA 1
ATOM 8649 C C . ASP B 1 482 ? 0.569 10.438 28.344 1 97.56 482 ASP B C 1
ATOM 8651 O O . ASP B 1 482 ? -0.438 11.133 28.484 1 97.56 482 ASP B O 1
ATOM 8655 N N . LEU B 1 483 ? 0.498 9.086 28.328 1 98.38 483 LEU B N 1
ATOM 8656 C CA . LEU B 1 483 ? -0.784 8.453 28.625 1 98.38 483 LEU B CA 1
ATOM 8657 C C . LEU B 1 483 ? -1.228 8.781 30.047 1 98.38 483 LEU B C 1
ATOM 8659 O O . LEU B 1 483 ? -2.408 9.039 30.297 1 98.38 483 LEU B O 1
ATOM 8663 N N . GLY B 1 484 ? -0.302 8.734 30.969 1 98.5 484 GLY B N 1
ATOM 8664 C CA . GLY B 1 484 ? -0.61 9.133 32.344 1 98.5 484 GLY B CA 1
ATOM 8665 C C . GLY B 1 484 ? -1.169 10.539 32.438 1 98.5 484 GLY B C 1
ATOM 8666 O O . GLY B 1 484 ? -2.059 10.812 33.25 1 98.5 484 GLY B O 1
ATOM 8667 N N . ASP B 1 485 ? -0.609 11.438 31.625 1 98.81 485 ASP B N 1
ATOM 8668 C CA . ASP B 1 485 ? -1.101 12.812 31.594 1 98.81 485 ASP B CA 1
ATOM 8669 C C . ASP B 1 485 ? -2.561 12.859 31.141 1 98.81 485 ASP B C 1
ATOM 8671 O O . ASP B 1 485 ? -3.355 13.633 31.688 1 98.81 485 ASP B O 1
ATOM 8675 N N . ILE B 1 486 ? -2.926 12.047 30.188 1 98.75 486 ILE B N 1
ATOM 8676 C CA . ILE B 1 486 ? -4.285 12 29.656 1 98.75 486 ILE B CA 1
ATOM 8677 C C . ILE B 1 486 ? -5.227 11.43 30.719 1 98.75 486 ILE B C 1
ATOM 8679 O O . ILE B 1 486 ? -6.309 11.977 30.953 1 98.75 486 ILE B O 1
ATOM 8683 N N . LEU B 1 487 ? -4.82 10.391 31.391 1 98.62 487 LEU B N 1
ATOM 8684 C CA . LEU B 1 487 ? -5.633 9.773 32.438 1 98.62 487 LEU B CA 1
ATOM 8685 C C . LEU B 1 487 ? -5.824 10.734 33.594 1 98.62 487 LEU B C 1
ATOM 8687 O O . LEU B 1 487 ? -6.898 10.781 34.219 1 98.62 487 LEU B O 1
ATOM 8691 N N . ALA B 1 488 ? -4.809 11.477 33.875 1 98.75 488 ALA B N 1
ATOM 8692 C CA . ALA B 1 488 ? -4.914 12.484 34.938 1 98.75 488 ALA B CA 1
ATOM 8693 C C . ALA B 1 488 ? -5.934 13.555 34.594 1 98.75 488 ALA B C 1
ATOM 8695 O O . ALA B 1 488 ? -6.629 14.086 35.469 1 98.75 488 ALA B O 1
ATOM 8696 N N . ALA B 1 489 ? -5.965 13.938 33.312 1 98.69 489 ALA B N 1
ATOM 8697 C CA . ALA B 1 489 ? -6.969 14.898 32.875 1 98.69 489 ALA B CA 1
ATOM 8698 C C . ALA B 1 489 ? -8.383 14.375 33.125 1 98.69 489 ALA B C 1
ATOM 8700 O O . ALA B 1 489 ? -9.258 15.117 33.562 1 98.69 489 ALA B O 1
ATOM 8701 N N . ILE B 1 490 ? -8.609 13.125 32.812 1 98.5 490 ILE B N 1
ATOM 8702 C CA . ILE B 1 490 ? -9.906 12.492 33.031 1 98.5 490 ILE B CA 1
ATOM 8703 C C . ILE B 1 490 ? -10.25 12.508 34.531 1 98.5 490 ILE B C 1
ATOM 8705 O O . ILE B 1 490 ? -11.383 12.805 34.906 1 98.5 490 ILE B O 1
ATOM 8709 N N . GLN B 1 491 ? -9.289 12.219 35.344 1 97.94 491 GLN B N 1
ATOM 8710 C CA . GLN B 1 491 ? -9.508 12.242 36.812 1 97.94 491 GLN B CA 1
ATOM 8711 C C . GLN B 1 491 ? -9.883 13.641 37.281 1 97.94 491 GLN B C 1
ATOM 8713 O O . GLN B 1 491 ? -10.742 13.797 38.156 1 97.94 491 GLN B O 1
ATOM 8718 N N . ALA B 1 492 ? -9.203 14.633 36.719 1 98.06 492 ALA B N 1
ATOM 8719 C CA . ALA B 1 492 ? -9.547 16.016 37.062 1 98.06 492 ALA B CA 1
ATOM 8720 C C . ALA B 1 492 ? -10.992 16.328 36.688 1 98.06 492 ALA B C 1
ATOM 8722 O O . ALA B 1 492 ? -11.695 17 37.469 1 98.06 492 ALA B O 1
ATOM 8723 N N . MET B 1 493 ? -11.43 15.891 35.531 1 97.81 493 MET B N 1
ATOM 8724 C CA . MET B 1 493 ? -12.812 16.109 35.094 1 97.81 493 MET B CA 1
ATOM 8725 C C . MET B 1 493 ? -13.781 15.352 36 1 97.81 493 MET B C 1
ATOM 8727 O O . MET B 1 493 ? -14.883 15.836 36.281 1 97.81 493 MET B O 1
ATOM 8731 N N . ARG B 1 494 ? -13.391 14.188 36.406 1 96.88 494 ARG B N 1
ATOM 8732 C CA . ARG B 1 494 ? -14.211 13.414 37.312 1 96.88 494 ARG B CA 1
ATOM 8733 C C . ARG B 1 494 ? -14.406 14.164 38.656 1 96.88 494 ARG B C 1
ATOM 8735 O O . ARG B 1 494 ? -15.516 14.234 39.156 1 96.88 494 ARG B O 1
ATOM 8742 N N . LYS B 1 495 ? -13.383 14.68 39.125 1 96.5 495 LYS B N 1
ATOM 8743 C CA . LYS B 1 495 ? -13.43 15.438 40.375 1 96.5 495 LYS B CA 1
ATOM 8744 C C . LYS B 1 495 ? -14.328 16.656 40.25 1 96.5 495 LYS B C 1
ATOM 8746 O O . LYS B 1 495 ? -14.984 17.062 41.188 1 96.5 495 LYS B O 1
ATOM 8751 N N . SER B 1 496 ? -14.352 17.188 39.031 1 96.06 496 SER B N 1
ATOM 8752 C CA . SER B 1 496 ? -15.164 18.359 38.781 1 96.06 496 SER B CA 1
ATOM 8753 C C . SER B 1 496 ? -16.609 17.984 38.438 1 96.06 496 SER B C 1
ATOM 8755 O O . SER B 1 496 ? -17.438 18.859 38.219 1 96.06 496 SER B O 1
ATOM 8757 N N . GLY B 1 497 ? -16.875 16.672 38.312 1 95.12 497 GLY B N 1
ATOM 8758 C CA . GLY B 1 497 ? -18.219 16.188 38.094 1 95.12 497 GLY B CA 1
ATOM 8759 C C . GLY B 1 497 ? -18.562 16.094 36.625 1 95.12 497 GLY B C 1
ATOM 8760 O O . GLY B 1 497 ? -19.75 16.062 36.25 1 95.12 497 GLY B O 1
ATOM 8761 N N . PHE B 1 498 ? -17.516 16.031 35.719 1 96.25 498 PHE B N 1
ATOM 8762 C CA . PHE B 1 498 ? -17.797 16.109 34.312 1 96.25 498 PHE B CA 1
ATOM 8763 C C . PHE B 1 498 ? -17.375 14.82 33.594 1 96.25 498 PHE B C 1
ATOM 8765 O O . PHE B 1 498 ? -17.375 14.742 32.375 1 96.25 498 PHE B O 1
ATOM 8772 N N . ALA B 1 499 ? -16.938 13.766 34.344 1 95.88 499 ALA B N 1
ATOM 8773 C CA . ALA B 1 499 ? -16.562 12.492 33.75 1 95.88 499 ALA B CA 1
ATOM 8774 C C . ALA B 1 499 ? -17.094 11.32 34.562 1 95.88 499 ALA B C 1
ATOM 8776 O O . ALA B 1 499 ? -17.031 11.336 35.812 1 95.88 499 ALA B O 1
ATOM 8777 N N . PHE B 1 500 ? -17.578 10.328 33.844 1 94.12 500 PHE B N 1
ATOM 8778 C CA . PHE B 1 500 ? -18.203 9.156 34.438 1 94.12 500 PHE B CA 1
ATOM 8779 C C . PHE B 1 500 ? -17.641 7.875 33.844 1 94.12 500 PHE B C 1
ATOM 8781 O O . PHE B 1 500 ? -17.359 7.816 32.625 1 94.12 500 PHE B O 1
ATOM 8788 N N . GLU B 1 501 ? -17.375 6.836 34.562 1 87.38 501 GLU B N 1
ATOM 8789 C CA . GLU B 1 501 ? -16.609 5.645 34.219 1 87.38 501 GLU B CA 1
ATOM 8790 C C . GLU B 1 501 ? -17.172 4.961 33 1 87.38 501 GLU B C 1
ATOM 8792 O O . GLU B 1 501 ? -16.406 4.512 32.125 1 87.38 501 GLU B O 1
ATOM 8797 N N . ASP B 1 502 ? -18.391 4.793 32.781 1 87.38 502 ASP B N 1
ATOM 8798 C CA . ASP B 1 502 ? -18.922 3.994 31.688 1 87.38 502 ASP B CA 1
ATOM 8799 C C . ASP B 1 502 ? -19.375 4.883 30.547 1 87.38 502 ASP B C 1
ATOM 8801 O O . ASP B 1 502 ? -20.141 4.441 29.672 1 87.38 502 ASP B O 1
ATOM 8805 N N . ARG B 1 503 ? -18.734 6.105 30.469 1 95.44 503 ARG B N 1
ATOM 8806 C CA . ARG B 1 503 ? -19.219 7.02 29.438 1 95.44 503 ARG B CA 1
ATOM 8807 C C . ARG B 1 503 ? -18.094 7.902 28.922 1 95.44 503 ARG B C 1
ATOM 8809 O O . ARG B 1 503 ? -18.25 9.117 28.797 1 95.44 503 ARG B O 1
ATOM 8816 N N . ILE B 1 504 ? -16.984 7.277 28.719 1 98.25 504 ILE B N 1
ATOM 8817 C CA . ILE B 1 504 ? -15.828 7.996 28.203 1 98.25 504 ILE B CA 1
ATOM 8818 C C . ILE B 1 504 ? -15.375 7.371 26.891 1 98.25 504 ILE B C 1
ATOM 8820 O O . ILE B 1 504 ? -15.227 6.148 26.797 1 98.25 504 ILE B O 1
ATOM 8824 N N . GLY B 1 505 ? -15.273 8.164 25.875 1 98.5 505 GLY B N 1
ATOM 8825 C CA . GLY B 1 505 ? -14.695 7.758 24.594 1 98.5 505 GLY B CA 1
ATOM 8826 C C . GLY B 1 505 ? -13.398 8.477 24.281 1 98.5 505 GLY B C 1
ATOM 8827 O O . GLY B 1 505 ? -13.07 9.484 24.906 1 98.5 505 GLY B O 1
ATOM 8828 N N . ILE B 1 506 ? -12.641 7.945 23.391 1 98.56 506 ILE B N 1
ATOM 8829 C CA . ILE B 1 506 ? -11.375 8.562 22.984 1 98.56 506 ILE B CA 1
ATOM 8830 C C . ILE B 1 506 ? -11.266 8.586 21.469 1 98.56 506 ILE B C 1
ATOM 8832 O O . ILE B 1 506 ? -11.719 7.652 20.797 1 98.56 506 ILE B O 1
ATOM 8836 N N . PHE B 1 507 ? -10.719 9.648 20.906 1 97.12 507 PHE B N 1
ATOM 8837 C CA . PHE B 1 507 ? -10.43 9.719 19.469 1 97.12 507 PHE B CA 1
ATOM 8838 C C . PHE B 1 507 ? -9.18 10.547 19.219 1 97.12 507 PHE B C 1
ATOM 8840 O O . PHE B 1 507 ? -8.766 11.344 20.062 1 97.12 507 PHE B O 1
ATOM 8847 N N . GLY B 1 508 ? -8.508 10.305 18.094 1 96.19 508 GLY B N 1
ATOM 8848 C CA . GLY B 1 508 ? -7.332 11.062 17.703 1 96.19 508 GLY B CA 1
ATOM 8849 C C . GLY B 1 508 ? -6.734 10.609 16.375 1 96.19 508 GLY B C 1
ATOM 8850 O O . GLY B 1 508 ? -7.059 9.523 15.891 1 96.19 508 GLY B O 1
ATOM 8851 N N . GLY B 1 509 ? -5.949 11.461 15.797 1 95.44 509 GLY B N 1
ATOM 8852 C CA . GLY B 1 509 ? -5.27 11.172 14.547 1 95.44 509 GLY B CA 1
ATOM 8853 C C . GLY B 1 509 ? -3.758 11.188 14.672 1 95.44 509 GLY B C 1
ATOM 8854 O O . GLY B 1 509 ? -3.211 11.828 15.57 1 95.44 509 GLY B O 1
ATOM 8855 N N . SER B 1 510 ? -3.053 10.461 13.719 1 95.44 510 SER B N 1
ATOM 8856 C CA . SER B 1 510 ? -1.596 10.398 13.742 1 95.44 510 SER B CA 1
ATOM 8857 C C . SER B 1 510 ? -1.085 9.836 15.062 1 95.44 510 SER B C 1
ATOM 8859 O O . SER B 1 510 ? -1.504 8.75 15.477 1 95.44 510 SER B O 1
ATOM 8861 N N . TYR B 1 511 ? -0.305 10.586 15.859 1 96 511 TYR B N 1
ATOM 8862 C CA . TYR B 1 511 ? 0.076 10.164 17.203 1 96 511 TYR B CA 1
ATOM 8863 C C . TYR B 1 511 ? -1.152 9.953 18.078 1 96 511 TYR B C 1
ATOM 8865 O O . TYR B 1 511 ? -1.173 9.055 18.922 1 96 511 TYR B O 1
ATOM 8873 N N . GLY B 1 512 ? -2.146 10.758 17.875 1 96.88 512 GLY B N 1
ATOM 8874 C CA . GLY B 1 512 ? -3.402 10.578 18.578 1 96.88 512 GLY B CA 1
ATOM 8875 C C . GLY B 1 512 ? -4.094 9.266 18.25 1 96.88 512 GLY B C 1
ATOM 8876 O O . GLY B 1 512 ? -4.777 8.688 19.094 1 96.88 512 GLY B O 1
ATOM 8877 N N . GLY B 1 513 ? -3.975 8.859 16.938 1 97.75 513 GLY B N 1
ATOM 8878 C CA . GLY B 1 513 ? -4.477 7.547 16.562 1 97.75 513 GLY B CA 1
ATOM 8879 C C . GLY B 1 513 ? -3.73 6.41 17.234 1 97.75 513 GLY B C 1
ATOM 8880 O O . GLY B 1 513 ? -4.344 5.449 17.703 1 97.75 513 GLY B O 1
ATOM 8881 N N . TYR B 1 514 ? -2.393 6.539 17.312 1 97.88 514 TYR B N 1
ATOM 8882 C CA . TYR B 1 514 ? -1.573 5.609 18.094 1 97.88 514 TYR B CA 1
ATOM 8883 C C . TYR B 1 514 ? -2.012 5.586 19.547 1 97.88 514 TYR B C 1
ATOM 8885 O O . TYR B 1 514 ? -2.242 4.516 20.109 1 97.88 514 TYR B O 1
ATOM 8893 N N . MET B 1 515 ? -2.199 6.727 20.141 1 98.38 515 MET B N 1
ATOM 8894 C CA . MET B 1 515 ? -2.559 6.855 21.547 1 98.38 515 MET B CA 1
ATOM 8895 C C . MET B 1 515 ? -3.945 6.273 21.812 1 98.38 515 MET B C 1
ATOM 8897 O O . MET B 1 515 ? -4.184 5.684 22.859 1 98.38 515 MET B O 1
ATOM 8901 N N . THR B 1 516 ? -4.863 6.449 20.875 1 98.62 516 THR B N 1
ATOM 8902 C CA . THR B 1 516 ? -6.191 5.859 20.984 1 98.62 516 THR B CA 1
ATOM 8903 C C . THR B 1 516 ? -6.102 4.34 21.078 1 98.62 516 THR B C 1
ATOM 8905 O O . THR B 1 516 ? -6.629 3.742 22.031 1 98.62 516 THR B O 1
ATOM 8908 N N . LEU B 1 517 ? -5.355 3.74 20.188 1 98.69 517 LEU B N 1
ATOM 8909 C CA . LEU B 1 517 ? -5.211 2.289 20.172 1 98.69 517 LEU B CA 1
ATOM 8910 C C . LEU B 1 517 ? -4.445 1.813 21.406 1 98.69 517 LEU B C 1
ATOM 8912 O O . LEU B 1 517 ? -4.812 0.811 22.016 1 98.69 517 LEU B O 1
ATOM 8916 N N . ARG B 1 518 ? -3.445 2.578 21.734 1 98.12 518 ARG B N 1
ATOM 8917 C CA . ARG B 1 518 ? -2.629 2.264 22.906 1 98.12 518 ARG B CA 1
ATOM 8918 C C . ARG B 1 518 ? -3.465 2.283 24.172 1 98.12 518 ARG B C 1
ATOM 8920 O O . ARG B 1 518 ? -3.387 1.36 24.984 1 98.12 518 ARG B O 1
ATOM 8927 N N . SER B 1 519 ? -4.246 3.283 24.328 1 98.31 519 SER B N 1
ATOM 8928 C CA . SER B 1 519 ? -5.082 3.43 25.516 1 98.31 519 SER B CA 1
ATOM 8929 C C . SER B 1 519 ? -6.105 2.303 25.625 1 98.31 519 SER B C 1
ATOM 8931 O O . SER B 1 519 ? -6.352 1.776 26.703 1 98.31 519 SER B O 1
ATOM 8933 N N . LEU B 1 520 ? -6.707 1.924 24.547 1 98.38 520 LEU B N 1
ATOM 8934 C CA . LEU B 1 520 ? -7.691 0.847 24.547 1 98.38 520 LEU B CA 1
ATOM 8935 C C . LEU B 1 520 ? -7.039 -0.491 24.875 1 98.38 520 LEU B C 1
ATOM 8937 O O . LEU B 1 520 ? -7.684 -1.381 25.422 1 98.38 520 LEU B O 1
ATOM 8941 N N . ALA B 1 521 ? -5.77 -0.592 24.547 1 97.06 521 ALA B N 1
ATOM 8942 C CA . ALA B 1 521 ? -5.066 -1.862 24.719 1 97.06 521 ALA B CA 1
ATOM 8943 C C . ALA B 1 521 ? -4.625 -2.055 26.172 1 97.06 521 ALA B C 1
ATOM 8945 O O . ALA B 1 521 ? -4.543 -3.184 26.656 1 97.06 521 ALA B O 1
ATOM 8946 N N . ILE B 1 522 ? -4.379 -0.928 26.844 1 96.69 522 ILE B N 1
ATOM 8947 C CA . ILE B 1 522 ? -3.674 -1.163 28.109 1 96.69 522 ILE B CA 1
ATOM 8948 C C . ILE B 1 522 ? -4.438 -0.513 29.25 1 96.69 522 ILE B C 1
ATOM 8950 O O . ILE B 1 522 ? -3.941 -0.454 30.375 1 96.69 522 ILE B O 1
ATOM 8954 N N . THR B 1 523 ? -5.602 0.062 28.953 1 96.69 523 THR B N 1
ATOM 8955 C CA . THR B 1 523 ? -6.488 0.571 29.984 1 96.69 523 THR B CA 1
ATOM 8956 C C . THR B 1 523 ? -7.922 0.106 29.75 1 96.69 523 THR B C 1
ATOM 8958 O O . THR B 1 523 ? -8.266 -0.334 28.656 1 96.69 523 THR B O 1
ATOM 8961 N N . ASP B 1 524 ? -8.805 0.237 30.797 1 95.94 524 ASP B N 1
ATOM 8962 C CA . ASP B 1 524 ? -10.227 -0.048 30.688 1 95.94 524 ASP B CA 1
ATOM 8963 C C . ASP B 1 524 ? -11.055 1.229 30.812 1 95.94 524 ASP B C 1
ATOM 8965 O O . ASP B 1 524 ? -12.258 1.173 31.078 1 95.94 524 ASP B O 1
ATOM 8969 N N . THR B 1 525 ? -10.422 2.283 30.594 1 97.31 525 THR B N 1
ATOM 8970 C CA . THR B 1 525 ? -11 3.598 30.844 1 97.31 525 THR B CA 1
ATOM 8971 C C . THR B 1 525 ? -12.023 3.953 29.781 1 97.31 525 THR B C 1
ATOM 8973 O O . THR B 1 525 ? -13.031 4.609 30.062 1 97.31 525 THR B O 1
ATOM 8976 N N . PHE B 1 526 ? -11.828 3.523 28.562 1 98.44 526 PHE B N 1
ATOM 8977 C CA . PHE B 1 526 ? -12.609 4.008 27.438 1 98.44 526 PHE B CA 1
ATOM 8978 C C . PHE B 1 526 ? -13.57 2.932 26.938 1 98.44 526 PHE B C 1
ATOM 8980 O O . PHE B 1 526 ? -13.188 1.768 26.797 1 98.44 526 PHE B O 1
ATOM 8987 N N . LYS B 1 527 ? -14.742 3.293 26.641 1 97.62 527 LYS B N 1
ATOM 8988 C CA . LYS B 1 527 ? -15.781 2.357 26.219 1 97.62 527 LYS B CA 1
ATOM 8989 C C . LYS B 1 527 ? -15.781 2.191 24.703 1 97.62 527 LYS B C 1
ATOM 8991 O O . LYS B 1 527 ? -16.328 1.212 24.172 1 97.62 527 LYS B O 1
ATOM 8996 N N . ALA B 1 528 ? -15.219 3.199 24.016 1 98.31 528 ALA B N 1
ATOM 8997 C CA . ALA B 1 528 ? -15.055 3.133 22.562 1 98.31 528 ALA B CA 1
ATOM 8998 C C . ALA B 1 528 ? -13.961 4.086 22.094 1 98.31 528 ALA B C 1
ATOM 9000 O O . ALA B 1 528 ? -13.586 5.016 22.812 1 98.31 528 ALA B O 1
ATOM 9001 N N . GLY B 1 529 ? -13.438 3.791 20.922 1 98.62 529 GLY B N 1
ATOM 9002 C CA . GLY B 1 529 ? -12.406 4.652 20.375 1 98.62 529 GLY B CA 1
ATOM 9003 C C . GLY B 1 529 ? -12.516 4.82 18.875 1 98.62 529 GLY B C 1
ATOM 9004 O O . GLY B 1 529 ? -13.062 3.961 18.188 1 98.62 529 GLY B O 1
ATOM 9005 N N . VAL B 1 530 ? -12.07 5.961 18.344 1 98.25 530 VAL B N 1
ATOM 9006 C CA . VAL B 1 530 ? -11.883 6.219 16.922 1 98.25 530 VAL B CA 1
ATOM 9007 C C . VAL B 1 530 ? -10.43 6.617 16.656 1 98.25 530 VAL B C 1
ATOM 9009 O O . VAL B 1 530 ? -9.984 7.684 17.094 1 98.25 530 VAL B O 1
ATOM 9012 N N . ALA B 1 531 ? -9.703 5.766 16.031 1 98.5 531 ALA B N 1
ATOM 9013 C CA . ALA B 1 531 ? -8.305 6.023 15.688 1 98.5 531 ALA B CA 1
ATOM 9014 C C . ALA B 1 531 ? -8.172 6.426 14.219 1 98.5 531 ALA B C 1
ATOM 9016 O O . ALA B 1 531 ? -8.508 5.652 13.32 1 98.5 531 ALA B O 1
ATOM 9017 N N . MET B 1 532 ? -7.641 7.586 13.977 1 97.12 532 MET B N 1
ATOM 9018 C CA . MET B 1 532 ? -7.473 8.078 12.609 1 97.12 532 MET B CA 1
ATOM 9019 C C . MET B 1 532 ? -5.996 8.133 12.234 1 97.12 532 MET B C 1
ATOM 9021 O O . MET B 1 532 ? -5.203 8.797 12.906 1 97.12 532 MET B O 1
ATOM 9025 N N . TYR B 1 533 ? -5.621 7.477 11.141 1 97.12 533 TYR B N 1
ATOM 9026 C CA . TYR B 1 533 ? -4.301 7.43 10.531 1 97.12 533 TYR B CA 1
ATOM 9027 C C . TYR B 1 533 ? -3.211 7.32 11.594 1 97.12 533 TYR B C 1
ATOM 9029 O O . TYR B 1 533 ? -2.234 8.07 11.57 1 97.12 533 TYR B O 1
ATOM 9037 N N . GLY B 1 534 ? -3.443 6.434 12.617 1 97.06 534 GLY B N 1
ATOM 9038 C CA . GLY B 1 534 ? -2.443 6.082 13.609 1 97.06 534 GLY B CA 1
ATOM 9039 C C . GLY B 1 534 ? -1.536 4.949 13.172 1 97.06 534 GLY B C 1
ATOM 9040 O O . GLY B 1 534 ? -1.516 4.578 12 1 97.06 534 GLY B O 1
ATOM 9041 N N . PHE B 1 535 ? -0.674 4.449 14.109 1 96.62 535 PHE B N 1
ATOM 9042 C CA . PHE B 1 535 ? 0.238 3.354 13.797 1 96.62 535 PHE B CA 1
ATOM 9043 C C . PHE B 1 535 ? 0.275 2.34 14.938 1 96.62 535 PHE B C 1
ATOM 9045 O O . PHE B 1 535 ? -0.1 2.656 16.062 1 96.62 535 PHE B O 1
ATOM 9052 N N . VAL B 1 536 ? 0.716 1.099 14.602 1 97.12 536 VAL B N 1
ATOM 9053 C CA . VAL B 1 536 ? 0.662 0.029 15.594 1 97.12 536 VAL B CA 1
ATOM 9054 C C . VAL B 1 536 ? 2.053 -0.574 15.781 1 97.12 536 VAL B C 1
ATOM 9056 O O . VAL B 1 536 ? 2.309 -1.265 16.766 1 97.12 536 VAL B O 1
ATOM 9059 N N . HIS B 1 537 ? 2.924 -0.42 14.836 1 94.75 537 HIS B N 1
ATOM 9060 C CA . HIS B 1 537 ? 4.285 -0.947 14.852 1 94.75 537 HIS B CA 1
ATOM 9061 C C . HIS B 1 537 ? 5.277 0.071 14.305 1 94.75 537 HIS B C 1
ATOM 9063 O O . HIS B 1 537 ? 5.539 0.098 13.102 1 94.75 537 HIS B O 1
ATOM 9069 N N . GLY B 1 538 ? 5.93 0.806 15.195 1 91.31 538 GLY B N 1
ATOM 9070 C CA . GLY B 1 538 ? 6.742 1.952 14.82 1 91.31 538 GLY B CA 1
ATOM 9071 C C . GLY B 1 538 ? 7.879 1.596 13.883 1 91.31 538 GLY B C 1
ATOM 9072 O O . GLY B 1 538 ? 8 2.174 12.797 1 91.31 538 GLY B O 1
ATOM 9073 N N . ARG B 1 539 ? 8.688 0.607 14.211 1 90.75 539 ARG B N 1
ATOM 9074 C CA . ARG B 1 539 ? 9.859 0.26 13.414 1 90.75 539 ARG B CA 1
ATOM 9075 C C . ARG B 1 539 ? 9.445 -0.292 12.047 1 90.75 539 ARG B C 1
ATOM 9077 O O . ARG B 1 539 ? 10.062 0.031 11.031 1 90.75 539 ARG B O 1
ATOM 9084 N N . PHE B 1 540 ? 8.445 -1.181 12.023 1 93.25 540 PHE B N 1
ATOM 9085 C CA . PHE B 1 540 ? 7.965 -1.691 10.75 1 93.25 540 PHE B CA 1
ATOM 9086 C C . PHE B 1 540 ? 7.5 -0.551 9.852 1 93.25 540 PHE B C 1
ATOM 9088 O O . PHE B 1 540 ? 7.848 -0.506 8.664 1 93.25 540 PHE B O 1
ATOM 9095 N N . MET B 1 541 ? 6.734 0.384 10.438 1 93.69 541 MET B N 1
ATOM 9096 C CA . MET B 1 541 ? 6.219 1.52 9.672 1 93.69 541 MET B CA 1
ATOM 9097 C C . MET B 1 541 ? 7.363 2.355 9.109 1 93.69 541 MET B C 1
ATOM 9099 O O . MET B 1 541 ? 7.332 2.748 7.941 1 93.69 541 MET B O 1
ATOM 9103 N N . SER B 1 542 ? 8.391 2.648 9.922 1 92.19 542 SER B N 1
ATOM 9104 C CA . SER B 1 542 ? 9.523 3.453 9.484 1 92.19 542 SER B CA 1
ATOM 9105 C C . SER B 1 542 ? 10.281 2.771 8.352 1 92.19 542 SER B C 1
ATOM 9107 O O . SER B 1 542 ? 10.672 3.42 7.383 1 92.19 542 SER B O 1
ATOM 9109 N N . LEU B 1 543 ? 10.422 1.496 8.5 1 92.94 543 LEU B N 1
ATOM 9110 C CA . LEU B 1 543 ? 11.141 0.745 7.48 1 92.94 543 LEU B CA 1
ATOM 9111 C C . LEU B 1 543 ? 10.312 0.625 6.207 1 92.94 543 LEU B C 1
ATOM 9113 O O . LEU B 1 543 ? 10.852 0.657 5.102 1 92.94 543 LEU B O 1
ATOM 9117 N N . GLU B 1 544 ? 9.023 0.449 6.355 1 94.62 544 GLU B N 1
ATOM 9118 C CA . GLU B 1 544 ? 8.141 0.376 5.199 1 94.62 544 GLU B CA 1
ATOM 9119 C C . GLU B 1 544 ? 8.102 1.704 4.445 1 94.62 544 GLU B C 1
ATOM 9121 O O . GLU B 1 544 ? 8.195 1.731 3.219 1 94.62 544 GLU B O 1
ATOM 9126 N N . GLY B 1 545 ? 7.977 2.787 5.172 1 92.94 545 GLY B N 1
ATOM 9127 C CA . GLY B 1 545 ? 7.758 4.09 4.566 1 92.94 545 GLY B CA 1
ATOM 9128 C C . GLY B 1 545 ? 9.047 4.832 4.266 1 92.94 545 GLY B C 1
ATOM 9129 O O . GLY B 1 545 ? 9.078 5.707 3.4 1 92.94 545 GLY B O 1
ATOM 9130 N N . GLY B 1 546 ? 10.102 4.621 5.066 1 90.62 546 GLY B N 1
ATOM 9131 C CA . GLY B 1 546 ? 11.391 5.25 4.828 1 90.62 546 GLY B CA 1
ATOM 9132 C C . GLY B 1 546 ? 11.609 6.5 5.66 1 90.62 546 GLY B C 1
ATOM 9133 O O . GLY B 1 546 ? 12.688 7.109 5.605 1 90.62 546 GLY B O 1
ATOM 9134 N N . ASP B 1 547 ? 10.562 6.941 6.391 1 89.81 547 ASP B N 1
ATOM 9135 C CA . ASP B 1 547 ? 10.711 8.07 7.305 1 89.81 547 ASP B CA 1
ATOM 9136 C C . ASP B 1 547 ? 11.117 7.598 8.703 1 89.81 547 ASP B C 1
ATOM 9138 O O . ASP B 1 547 ? 10.344 6.918 9.375 1 89.81 547 ASP B O 1
ATOM 9142 N N . PHE B 1 548 ? 12.281 8.008 9.148 1 87.69 548 PHE B N 1
ATOM 9143 C CA . PHE B 1 548 ? 12.805 7.539 10.422 1 87.69 548 PHE B CA 1
ATOM 9144 C C . PHE B 1 548 ? 12.766 8.648 11.469 1 87.69 548 PHE B C 1
ATOM 9146 O O . PHE B 1 548 ? 13.539 8.633 12.43 1 87.69 548 PHE B O 1
ATOM 9153 N N . THR B 1 549 ? 11.883 9.602 11.266 1 87.19 549 THR B N 1
ATOM 9154 C CA . THR B 1 549 ? 11.742 10.703 12.211 1 87.19 549 THR B CA 1
ATOM 9155 C C . THR B 1 549 ? 11.438 10.172 13.609 1 87.19 549 THR B C 1
ATOM 9157 O O . THR B 1 549 ? 11.969 10.68 14.602 1 87.19 549 THR B O 1
ATOM 9160 N N . TRP B 1 550 ? 10.648 9.195 13.711 1 84.81 550 TRP B N 1
ATOM 9161 C CA . TRP B 1 550 ? 10.273 8.617 14.992 1 84.81 550 TRP B CA 1
ATOM 9162 C C . TRP B 1 550 ? 11.5 8.062 15.711 1 84.81 550 TRP B C 1
ATOM 9164 O O . TRP B 1 550 ? 11.711 8.336 16.891 1 84.81 550 TRP B O 1
ATOM 9174 N N . GLU B 1 551 ? 12.32 7.383 15.047 1 82.88 551 GLU B N 1
ATOM 9175 C CA . GLU B 1 551 ? 13.5 6.758 15.633 1 82.88 551 GLU B CA 1
ATOM 9176 C C . GLU B 1 551 ? 14.547 7.805 16.016 1 82.88 551 GLU B C 1
ATOM 9178 O O . GLU B 1 551 ? 15.133 7.73 17.094 1 82.88 551 GLU B O 1
ATOM 9183 N N . VAL B 1 552 ? 14.719 8.734 15.219 1 79.38 552 VAL B N 1
ATOM 9184 C CA . VAL B 1 552 ? 15.711 9.781 15.445 1 79.38 552 VAL B CA 1
ATOM 9185 C C . VAL B 1 552 ? 15.312 10.617 16.656 1 79.38 552 VAL B C 1
ATOM 9187 O O . VAL B 1 552 ? 16.172 10.977 17.469 1 79.38 552 VAL B O 1
ATOM 9190 N N . THR B 1 553 ? 14.07 10.797 16.781 1 78.44 553 THR B N 1
ATOM 9191 C CA . THR B 1 553 ? 13.609 11.75 17.781 1 78.44 553 THR B CA 1
ATOM 9192 C C . THR B 1 553 ? 13.289 11.031 19.094 1 78.44 553 THR B C 1
ATOM 9194 O O . THR B 1 553 ? 13.633 11.523 20.172 1 78.44 553 THR B O 1
ATOM 9197 N N . TRP B 1 554 ? 12.727 9.906 19.031 1 76.88 554 TRP B N 1
ATOM 9198 C CA . TRP B 1 554 ? 12.086 9.375 20.234 1 76.88 554 TRP B CA 1
ATOM 9199 C C . TRP B 1 554 ? 12.812 8.125 20.734 1 76.88 554 TRP B C 1
ATOM 9201 O O . TRP B 1 554 ? 12.484 7.59 21.781 1 76.88 554 TRP B O 1
ATOM 9211 N N . GLU B 1 555 ? 13.766 7.738 19.875 1 76.38 555 GLU B N 1
ATOM 9212 C CA . GLU B 1 555 ? 14.602 6.652 20.375 1 76.38 555 GLU B CA 1
ATOM 9213 C C . GLU B 1 555 ? 15.977 7.164 20.797 1 76.38 555 GLU B C 1
ATOM 9215 O O . GLU B 1 555 ? 16.719 7.719 19.984 1 76.38 555 GLU B O 1
ATOM 9220 N N . ASP B 1 556 ? 16.219 7.316 22.031 1 62.5 556 ASP B N 1
ATOM 9221 C CA . ASP B 1 556 ? 17.422 7.918 22.609 1 62.5 556 ASP B CA 1
ATOM 9222 C C . ASP B 1 556 ? 18.672 7.441 21.875 1 62.5 556 ASP B C 1
ATOM 9224 O O . ASP B 1 556 ? 19.609 8.219 21.656 1 62.5 556 ASP B O 1
ATOM 9228 N N . GLU B 1 557 ? 18.766 6.266 21.609 1 61.22 557 GLU B N 1
ATOM 9229 C CA . GLU B 1 557 ? 20.031 5.742 21.125 1 61.22 557 GLU B CA 1
ATOM 9230 C C . GLU B 1 557 ? 19.969 5.41 19.641 1 61.22 557 GLU B C 1
ATOM 9232 O O . GLU B 1 557 ? 20.797 4.668 19.125 1 61.22 557 GLU B O 1
ATOM 9237 N N . TYR B 1 558 ? 19.062 6.188 19.047 1 57.78 558 TYR B N 1
ATOM 9238 C CA . TYR B 1 558 ? 18.938 5.777 17.641 1 57.78 558 TYR B CA 1
ATOM 9239 C C . TYR B 1 558 ? 20.078 6.344 16.812 1 57.78 558 TYR B C 1
ATOM 9241 O O . TYR B 1 558 ? 20.297 7.559 16.781 1 57.78 558 TYR B O 1
ATOM 9249 N N . VAL B 1 559 ? 21.094 5.605 16.469 1 52.22 559 VAL B N 1
ATOM 9250 C CA . VAL B 1 559 ? 22.109 5.996 15.492 1 52.22 559 VAL B CA 1
ATOM 9251 C C . VAL B 1 559 ? 22 5.121 14.242 1 52.22 559 VAL B C 1
ATOM 9253 O O . VAL B 1 559 ? 22.047 3.891 14.336 1 52.22 559 VAL B O 1
ATOM 9256 N N . GLY B 1 560 ? 21.406 5.66 13.203 1 52.72 560 GLY B N 1
ATOM 9257 C CA . GLY B 1 560 ? 21.266 5.062 11.883 1 52.72 560 GLY B CA 1
ATOM 9258 C C . GLY B 1 560 ? 21.703 3.609 11.836 1 52.72 560 GLY B C 1
ATOM 9259 O O . GLY B 1 560 ? 20.938 2.744 11.406 1 52.72 560 GLY B O 1
ATOM 9260 N N . LYS B 1 561 ? 22.969 3.342 12.203 1 52.03 561 LYS B N 1
ATOM 9261 C CA . LYS B 1 561 ? 23.578 2.014 12.195 1 52.03 561 LYS B CA 1
ATOM 9262 C C . LYS B 1 561 ? 22.969 1.131 13.281 1 52.03 561 LYS B C 1
ATOM 9264 O O . LYS B 1 561 ? 22.984 -0.097 13.18 1 52.03 561 LYS B O 1
ATOM 9269 N N . GLN B 1 562 ? 22.328 1.764 14.227 1 58.12 562 GLN B N 1
ATOM 9270 C CA . GLN B 1 562 ? 21.938 1.009 15.414 1 58.12 562 GLN B CA 1
ATOM 9271 C C . GLN B 1 562 ? 20.438 0.718 15.406 1 58.12 562 GLN B C 1
ATOM 9273 O O . GLN B 1 562 ? 19.844 0.507 16.469 1 58.12 562 GLN B O 1
ATOM 9278 N N . ALA B 1 563 ? 19.922 0.709 14.234 1 62.56 563 ALA B N 1
ATOM 9279 C CA . ALA B 1 563 ? 18.484 0.455 14.117 1 62.56 563 ALA B CA 1
ATOM 9280 C C . ALA B 1 563 ? 18.141 -0.957 14.578 1 62.56 563 ALA B C 1
ATOM 9282 O O . ALA B 1 563 ? 16.984 -1.233 14.945 1 62.56 563 ALA B O 1
ATOM 9283 N N . TRP B 1 564 ? 19.156 -1.812 14.82 1 71.19 564 TRP B N 1
ATOM 9284 C CA . TRP B 1 564 ? 18.922 -3.188 15.234 1 71.19 564 TRP B CA 1
ATOM 9285 C C . TRP B 1 564 ? 19.859 -3.58 16.375 1 71.19 564 TRP B C 1
ATOM 9287 O O . TRP B 1 564 ? 21.016 -3.152 16.406 1 71.19 564 TRP B O 1
ATOM 9297 N N . PRO B 1 565 ? 19.359 -4.332 17.297 1 75.19 565 PRO B N 1
ATOM 9298 C CA . PRO B 1 565 ? 17.984 -4.832 17.438 1 75.19 565 PRO B CA 1
ATOM 9299 C C . PRO B 1 565 ? 17.016 -3.76 17.922 1 75.19 565 PRO B C 1
ATOM 9301 O O . PRO B 1 565 ? 17.438 -2.723 18.438 1 75.19 565 PRO B O 1
ATOM 9304 N N . ILE B 1 566 ? 15.805 -4.012 17.734 1 78.69 566 ILE B N 1
ATOM 9305 C CA . ILE B 1 566 ? 14.773 -3.148 18.297 1 78.69 566 ILE B CA 1
ATOM 9306 C C . ILE B 1 566 ? 14.836 -3.203 19.828 1 78.69 566 ILE B C 1
ATOM 9308 O O . ILE B 1 566 ? 14.984 -4.281 20.406 1 78.69 566 ILE B O 1
ATOM 9312 N N . THR B 1 567 ? 14.82 -2.107 20.469 1 79.12 567 THR B N 1
ATOM 9313 C CA . THR B 1 567 ? 14.945 -2.045 21.906 1 79.12 567 THR B CA 1
ATOM 9314 C C . THR B 1 567 ? 13.656 -2.486 22.594 1 79.12 567 THR B C 1
ATOM 9316 O O . THR B 1 567 ? 12.578 -2.414 22 1 79.12 567 THR B O 1
ATOM 9319 N N . ASP B 1 568 ? 13.758 -2.881 23.781 1 79.81 568 ASP B N 1
ATOM 9320 C CA . ASP B 1 568 ? 12.594 -3.266 24.578 1 79.81 568 ASP B CA 1
ATOM 9321 C C . ASP B 1 568 ? 11.633 -2.092 24.766 1 79.81 568 ASP B C 1
ATOM 9323 O O . ASP B 1 568 ? 10.414 -2.271 24.734 1 79.81 568 ASP B O 1
ATOM 9327 N N . ALA B 1 569 ? 12.25 -0.928 24.969 1 78.69 569 ALA B N 1
ATOM 9328 C CA . ALA B 1 569 ? 11.422 0.26 25.141 1 78.69 569 ALA B CA 1
ATOM 9329 C C . ALA B 1 569 ? 10.555 0.508 23.906 1 78.69 569 ALA B C 1
ATOM 9331 O O . ALA B 1 569 ? 9.383 0.884 24.031 1 78.69 569 ALA B O 1
ATOM 9332 N N . THR B 1 570 ? 11.188 0.236 22.781 1 82.12 570 THR B N 1
ATOM 9333 C CA . THR B 1 570 ? 10.453 0.413 21.531 1 82.12 570 THR B CA 1
ATOM 9334 C C . THR B 1 570 ? 9.367 -0.649 21.375 1 82.12 570 THR B C 1
ATOM 9336 O O . THR B 1 570 ? 8.258 -0.349 20.938 1 82.12 570 THR B O 1
ATOM 9339 N N . ILE B 1 571 ? 9.703 -1.805 21.766 1 84 571 ILE B N 1
ATOM 9340 C CA . ILE B 1 571 ? 8.734 -2.893 21.703 1 84 571 ILE B CA 1
ATOM 9341 C C . ILE B 1 571 ? 7.574 -2.605 22.656 1 84 571 ILE B C 1
ATOM 9343 O O . ILE B 1 571 ? 6.41 -2.801 22.297 1 84 571 ILE B O 1
ATOM 9347 N N . ASP B 1 572 ? 7.918 -2.053 23.812 1 85.94 572 ASP B N 1
ATOM 9348 C CA . ASP B 1 572 ? 6.914 -1.779 24.828 1 85.94 572 ASP B CA 1
ATOM 9349 C C . ASP B 1 572 ? 5.977 -0.657 24.406 1 85.94 572 ASP B C 1
ATOM 9351 O O . ASP B 1 572 ? 4.805 -0.63 24.797 1 85.94 572 ASP B O 1
ATOM 9355 N N . SER B 1 573 ? 6.492 0.216 23.641 1 88.56 573 SER B N 1
ATOM 9356 C CA . SER B 1 573 ? 5.699 1.373 23.234 1 88.56 573 SER B CA 1
ATOM 9357 C C . SER B 1 573 ? 4.824 1.048 22.031 1 88.56 573 SER B C 1
ATOM 9359 O O . SER B 1 573 ? 3.891 1.79 21.719 1 88.56 573 SER B O 1
ATOM 9361 N N . ASP B 1 574 ? 5.109 -0.053 21.406 1 91.5 574 ASP B N 1
ATOM 9362 C CA . ASP B 1 574 ? 4.309 -0.443 20.234 1 91.5 574 ASP B CA 1
ATOM 9363 C C . ASP B 1 574 ? 2.975 -1.046 20.672 1 91.5 574 ASP B C 1
ATOM 9365 O O . ASP B 1 574 ? 2.838 -1.524 21.797 1 91.5 574 ASP B O 1
ATOM 9369 N N . VAL B 1 575 ? 2.01 -0.998 19.781 1 95.81 575 VAL B N 1
ATOM 9370 C CA . VAL B 1 575 ? 0.677 -1.499 20.094 1 95.81 575 VAL B CA 1
ATOM 9371 C C . VAL B 1 575 ? 0.493 -2.891 19.5 1 95.81 575 VAL B C 1
ATOM 9373 O O . VAL B 1 575 ? -0.413 -3.629 19.891 1 95.81 575 VAL B O 1
ATOM 9376 N N . PHE B 1 576 ? 1.312 -3.275 18.516 1 94.25 576 PHE B N 1
ATOM 9377 C CA . PHE B 1 576 ? 1.092 -4.461 17.703 1 94.25 576 PHE B CA 1
ATOM 9378 C C . PHE B 1 576 ? 0.896 -5.695 18.562 1 94.25 576 PHE B C 1
ATOM 9380 O O . PHE B 1 576 ? -0.102 -6.406 18.438 1 94.25 576 PHE B O 1
ATOM 9387 N N . HIS B 1 577 ? 1.746 -5.891 19.531 1 90.38 577 HIS B N 1
ATOM 9388 C CA . HIS B 1 577 ? 1.685 -7.098 20.359 1 90.38 577 HIS B CA 1
ATOM 9389 C C . HIS B 1 577 ? 0.551 -7.016 21.375 1 90.38 577 HIS B C 1
ATOM 9391 O O . HIS B 1 577 ? 0.197 -8.016 22 1 90.38 577 HIS B O 1
ATOM 9397 N N . GLN B 1 578 ? -0.047 -5.875 21.453 1 93.06 578 GLN B N 1
ATOM 9398 C CA . GLN B 1 578 ? -1.094 -5.688 22.453 1 93.06 578 GLN B CA 1
ATOM 9399 C C . GLN B 1 578 ? -2.465 -5.551 21.797 1 93.06 578 GLN B C 1
ATOM 9401 O O . GLN B 1 578 ? -3.467 -5.328 22.484 1 93.06 578 GLN B O 1
ATOM 9406 N N . LEU B 1 579 ? -2.504 -5.641 20.5 1 94.31 579 LEU B N 1
ATOM 9407 C CA . LEU B 1 579 ? -3.768 -5.516 19.781 1 94.31 579 LEU B CA 1
ATOM 9408 C C . LEU B 1 579 ? -4.789 -6.523 20.297 1 94.31 579 LEU B C 1
ATOM 9410 O O . LEU B 1 579 ? -5.992 -6.254 20.297 1 94.31 579 LEU B O 1
ATOM 9414 N N . GLY B 1 580 ? -4.359 -7.637 20.75 1 91.44 580 GLY B N 1
ATOM 9415 C CA . GLY B 1 580 ? -5.223 -8.68 21.281 1 91.44 580 GLY B CA 1
ATOM 9416 C C . GLY B 1 580 ? -5.922 -8.281 22.562 1 91.44 580 GLY B C 1
ATOM 9417 O O . GLY B 1 580 ? -6.898 -8.914 22.969 1 91.44 580 GLY B O 1
ATOM 9418 N N . ASN B 1 581 ? -5.438 -7.227 23.219 1 94.44 581 ASN B N 1
ATOM 9419 C CA . ASN B 1 581 ? -6 -6.77 24.484 1 94.44 581 ASN B CA 1
ATOM 9420 C C . ASN B 1 581 ? -7.207 -5.863 24.266 1 94.44 581 ASN B C 1
ATOM 9422 O O . ASN B 1 581 ? -7.969 -5.598 25.203 1 94.44 581 ASN B O 1
ATOM 9426 N N . ILE B 1 582 ? -7.371 -5.375 23.062 1 96.62 582 ILE B N 1
ATOM 9427 C CA . ILE B 1 582 ? -8.43 -4.41 22.812 1 96.62 582 ILE B CA 1
ATOM 9428 C C . ILE B 1 582 ? -9.781 -5.129 22.734 1 96.62 582 ILE B C 1
ATOM 9430 O O . ILE B 1 582 ? -9.961 -6.043 21.938 1 96.62 582 ILE B O 1
ATOM 9434 N N . THR B 1 583 ? -10.703 -4.707 23.547 1 96.5 583 THR B N 1
ATOM 9435 C CA . THR B 1 583 ? -12.031 -5.297 23.562 1 96.5 583 THR B CA 1
ATOM 9436 C C . THR B 1 583 ? -13.102 -4.238 23.297 1 96.5 583 THR B C 1
ATOM 9438 O O . THR B 1 583 ? -14.25 -4.57 23 1 96.5 583 THR B O 1
ATOM 9441 N N . ALA B 1 584 ? -12.766 -2.986 23.422 1 97.75 584 ALA B N 1
ATOM 9442 C CA . ALA B 1 584 ? -13.727 -1.904 23.203 1 97.75 584 ALA B CA 1
ATOM 9443 C C . ALA B 1 584 ? -13.984 -1.695 21.719 1 97.75 584 ALA B C 1
ATOM 9445 O O . ALA B 1 584 ? -13.062 -1.819 20.891 1 97.75 584 ALA B O 1
ATOM 9446 N N . PRO B 1 585 ? -15.258 -1.266 21.375 1 98.25 585 PRO B N 1
ATOM 9447 C CA . PRO B 1 585 ? -15.523 -0.896 19.984 1 98.25 585 PRO B CA 1
ATOM 9448 C C . PRO B 1 585 ? -14.547 0.15 19.453 1 98.25 585 PRO B C 1
ATOM 9450 O O . PRO B 1 585 ? -14.273 1.146 20.125 1 98.25 585 PRO B O 1
ATOM 9453 N N . THR B 1 586 ? -13.961 -0.144 18.281 1 98.69 586 THR B N 1
ATOM 9454 C CA . THR B 1 586 ? -12.914 0.711 17.734 1 98.69 586 THR B CA 1
ATOM 9455 C C . THR B 1 586 ? -13.133 0.958 16.234 1 98.69 586 THR B C 1
ATOM 9457 O O . THR B 1 586 ? -13.242 0.012 15.461 1 98.69 586 THR B O 1
ATOM 9460 N N . LEU B 1 587 ? -13.227 2.217 15.82 1 98.62 587 LEU B N 1
ATOM 9461 C CA . LEU B 1 587 ? -13.336 2.611 14.422 1 98.62 587 LEU B CA 1
ATOM 9462 C C . LEU B 1 587 ? -12 3.148 13.906 1 98.62 587 LEU B C 1
ATOM 9464 O O . LEU B 1 587 ? -11.328 3.916 14.602 1 98.62 587 LEU B O 1
ATOM 9468 N N . LEU B 1 588 ? -11.609 2.688 12.75 1 98.62 588 LEU B N 1
ATOM 9469 C CA . LEU B 1 588 ? -10.375 3.152 12.141 1 98.62 588 LEU B CA 1
ATOM 9470 C C . LEU B 1 588 ? -10.656 3.916 10.852 1 98.62 588 LEU B C 1
ATOM 9472 O O . LEU B 1 588 ? -11.5 3.504 10.055 1 98.62 588 LEU B O 1
ATOM 9476 N N . LEU B 1 589 ? -10.07 5.078 10.633 1 97.94 589 LEU B N 1
ATOM 9477 C CA . LEU B 1 589 ? -10.125 5.863 9.406 1 97.94 589 LEU B CA 1
ATOM 9478 C C . LEU B 1 589 ? -8.727 6.207 8.914 1 97.94 589 LEU B C 1
ATOM 9480 O O . LEU B 1 589 ? -7.859 6.59 9.703 1 97.94 589 LEU B O 1
ATOM 9484 N N . HIS B 1 590 ? -8.484 6.027 7.602 1 98.5 590 HIS B N 1
ATOM 9485 C CA . HIS B 1 590 ? -7.129 6.227 7.102 1 98.5 590 HIS B CA 1
ATOM 9486 C C . HIS B 1 590 ? -7.141 6.684 5.648 1 98.5 590 HIS B C 1
ATOM 9488 O O . HIS B 1 590 ? -8.07 6.375 4.902 1 98.5 590 HIS B O 1
ATOM 9494 N N . GLY B 1 591 ? -6.16 7.543 5.297 1 97.69 591 GLY B N 1
ATOM 9495 C CA . GLY B 1 591 ? -5.961 7.871 3.893 1 97.69 591 GLY B CA 1
ATOM 9496 C C . GLY B 1 591 ? -5.219 6.793 3.127 1 97.69 591 GLY B C 1
ATOM 9497 O O . GLY B 1 591 ? -4.258 6.211 3.639 1 97.69 591 GLY B O 1
ATOM 9498 N N . ASP B 1 592 ? -5.605 6.609 1.893 1 96.06 592 ASP B N 1
ATOM 9499 C CA . ASP B 1 592 ? -5.055 5.555 1.047 1 96.06 592 ASP B CA 1
ATOM 9500 C C . ASP B 1 592 ? -3.596 5.84 0.692 1 96.06 592 ASP B C 1
ATOM 9502 O O . ASP B 1 592 ? -2.812 4.91 0.474 1 96.06 592 ASP B O 1
ATOM 9506 N N . GLU B 1 593 ? -3.211 7.051 0.624 1 94.38 593 GLU B N 1
ATOM 9507 C CA . GLU B 1 593 ? -1.885 7.457 0.171 1 94.38 593 GLU B CA 1
ATOM 9508 C C . GLU B 1 593 ? -1.115 8.164 1.282 1 94.38 593 GLU B C 1
ATOM 9510 O O . GLU B 1 593 ? -0.305 9.055 1.013 1 94.38 593 GLU B O 1
ATOM 9515 N N . ASP B 1 594 ? -1.461 7.801 2.512 1 95.25 594 ASP B N 1
ATOM 9516 C CA . ASP B 1 594 ? -0.737 8.344 3.658 1 95.25 594 ASP B CA 1
ATOM 9517 C C . ASP B 1 594 ? 0.723 7.898 3.646 1 95.25 594 ASP B C 1
ATOM 9519 O O . ASP B 1 594 ? 1.015 6.703 3.748 1 95.25 594 ASP B O 1
ATOM 9523 N N . ASP B 1 595 ? 1.638 8.875 3.58 1 90.69 595 ASP B N 1
ATOM 9524 C CA . ASP B 1 595 ? 3.055 8.539 3.486 1 90.69 595 ASP B CA 1
ATOM 9525 C C . ASP B 1 595 ? 3.781 8.852 4.789 1 90.69 595 ASP B C 1
ATOM 9527 O O . ASP B 1 595 ? 5.012 8.797 4.852 1 90.69 595 ASP B O 1
ATOM 9531 N N . ILE B 1 596 ? 3.041 9.195 5.797 1 92.25 596 ILE B N 1
ATOM 9532 C CA . ILE B 1 596 ? 3.619 9.453 7.109 1 92.25 596 ILE B CA 1
ATOM 9533 C C . ILE B 1 596 ? 3.34 8.273 8.039 1 92.25 596 ILE B C 1
ATOM 9535 O O . ILE B 1 596 ? 4.27 7.617 8.516 1 92.25 596 ILE B O 1
ATOM 9539 N N . CYS B 1 597 ? 2.111 8.055 8.305 1 94.88 597 CYS B N 1
ATOM 9540 C CA . CYS B 1 597 ? 1.638 6.824 8.922 1 94.88 597 CYS B CA 1
ATOM 9541 C C . CYS B 1 597 ? 0.923 5.941 7.906 1 94.88 597 CYS B C 1
ATOM 9543 O O . CYS B 1 597 ? -0.172 6.273 7.449 1 94.88 597 CYS B O 1
ATOM 9545 N N . LEU B 1 598 ? 1.445 4.859 7.598 1 96 598 LEU B N 1
ATOM 9546 C CA . LEU B 1 598 ? 0.96 4.059 6.48 1 96 598 LEU B CA 1
ATOM 9547 C C . LEU B 1 598 ? -0.341 3.352 6.844 1 96 598 LEU B C 1
ATOM 9549 O O . LEU B 1 598 ? -0.529 2.939 7.992 1 96 598 LEU B O 1
ATOM 9553 N N . LYS B 1 599 ? -1.232 3.18 5.852 1 97.38 599 LYS B N 1
ATOM 9554 C CA . LYS B 1 599 ? -2.557 2.6 6.055 1 97.38 599 LYS B CA 1
ATOM 9555 C C . LYS B 1 599 ? -2.455 1.16 6.555 1 97.38 599 LYS B C 1
ATOM 9557 O O . LYS B 1 599 ? -3.426 0.607 7.074 1 97.38 599 LYS B O 1
ATOM 9562 N N . SER B 1 600 ? -1.305 0.53 6.32 1 97.19 600 SER B N 1
ATOM 9563 C CA . SER B 1 600 ? -1.121 -0.835 6.801 1 97.19 600 SER B CA 1
ATOM 9564 C C . SER B 1 600 ? -1.453 -0.949 8.289 1 97.19 600 SER B C 1
ATOM 9566 O O . SER B 1 600 ? -1.987 -1.967 8.734 1 97.19 600 SER B O 1
ATOM 9568 N N . SER B 1 601 ? -1.17 0.096 9.031 1 97.62 601 SER B N 1
ATOM 9569 C CA . SER B 1 601 ? -1.413 0.083 10.477 1 97.62 601 SER B CA 1
ATOM 9570 C C . SER B 1 601 ? -2.898 -0.06 10.781 1 97.62 601 SER B C 1
ATOM 9572 O O . SER B 1 601 ? -3.287 -0.851 11.648 1 97.62 601 SER B O 1
ATOM 9574 N N . SER B 1 602 ? -3.709 0.69 10.109 1 98.25 602 SER B N 1
ATOM 9575 C CA . SER B 1 602 ? -5.148 0.619 10.344 1 98.25 602 SER B CA 1
ATOM 9576 C C . SER B 1 602 ? -5.719 -0.717 9.883 1 98.25 602 SER B C 1
ATOM 9578 O O . SER B 1 602 ? -6.617 -1.271 10.516 1 98.25 602 SER B O 1
ATOM 9580 N N . LEU B 1 603 ? -5.215 -1.237 8.773 1 96.94 603 LEU B N 1
ATOM 9581 C CA . LEU B 1 603 ? -5.68 -2.531 8.281 1 96.94 603 LEU B CA 1
ATOM 9582 C C . LEU B 1 603 ? -5.324 -3.643 9.258 1 96.94 603 LEU B C 1
ATOM 9584 O O . LEU B 1 603 ? -6.152 -4.512 9.547 1 96.94 603 LEU B O 1
ATOM 9588 N N . VAL B 1 604 ? -4.133 -3.621 9.766 1 96.62 604 VAL B N 1
ATOM 9589 C CA . VAL B 1 604 ? -3.672 -4.598 10.742 1 96.62 604 VAL B CA 1
ATOM 9590 C C . VAL B 1 604 ? -4.543 -4.527 11.992 1 96.62 604 VAL B C 1
ATOM 9592 O O . VAL B 1 604 ? -5.023 -5.555 12.484 1 96.62 604 VAL B O 1
ATOM 9595 N N . ALA B 1 605 ? -4.754 -3.314 12.5 1 97.81 605 ALA B N 1
ATOM 9596 C CA . ALA B 1 605 ? -5.582 -3.152 13.688 1 97.81 605 ALA B CA 1
ATOM 9597 C C . ALA B 1 605 ? -7.004 -3.65 13.445 1 97.81 605 ALA B C 1
ATOM 9599 O O . ALA B 1 605 ? -7.566 -4.379 14.266 1 97.81 605 ALA B O 1
ATOM 9600 N N . TYR B 1 606 ? -7.566 -3.303 12.305 1 97.12 606 TYR B N 1
ATOM 9601 C CA . TYR B 1 606 ? -8.922 -3.695 11.953 1 97.12 606 TYR B CA 1
ATOM 9602 C C . TYR B 1 606 ? -9.07 -5.215 11.953 1 97.12 606 TYR B C 1
ATOM 9604 O O . TYR B 1 606 ? -9.969 -5.754 12.602 1 97.12 606 TYR B O 1
ATOM 9612 N N . ARG B 1 607 ? -8.219 -5.863 11.305 1 93.31 607 ARG B N 1
ATOM 9613 C CA . ARG B 1 607 ? -8.398 -7.301 11.125 1 93.31 607 ARG B CA 1
ATOM 9614 C C . ARG B 1 607 ? -8.055 -8.055 12.406 1 93.31 607 ARG B C 1
ATOM 9616 O O . ARG B 1 607 ? -8.641 -9.102 12.688 1 93.31 607 ARG B O 1
ATOM 9623 N N . ALA B 1 608 ? -7.082 -7.5 13.211 1 93.75 608 ALA B N 1
ATOM 9624 C CA . ALA B 1 608 ? -6.82 -8.086 14.523 1 93.75 608 ALA B CA 1
ATOM 9625 C C . ALA B 1 608 ? -8.07 -8.078 15.391 1 93.75 608 ALA B C 1
ATOM 9627 O O . ALA B 1 608 ? -8.32 -9.016 16.156 1 93.75 608 ALA B O 1
ATOM 9628 N N . LEU B 1 609 ? -8.852 -7.035 15.281 1 95.38 609 LEU B N 1
ATOM 9629 C CA . LEU B 1 609 ? -10.078 -6.906 16.062 1 95.38 609 LEU B CA 1
ATOM 9630 C C . LEU B 1 609 ? -11.219 -7.691 15.43 1 95.38 609 LEU B C 1
ATOM 9632 O O . LEU B 1 609 ? -11.93 -8.43 16.109 1 95.38 609 LEU B O 1
ATOM 9636 N N . HIS B 1 610 ? -11.352 -7.57 14.109 1 92.12 610 HIS B N 1
ATOM 9637 C CA . HIS B 1 610 ? -12.461 -8.172 13.375 1 92.12 610 HIS B CA 1
ATOM 9638 C C . HIS B 1 610 ? -12.445 -9.688 13.5 1 92.12 610 HIS B C 1
ATOM 9640 O O . HIS B 1 610 ? -13.492 -10.312 13.703 1 92.12 610 HIS B O 1
ATOM 9646 N N . THR B 1 611 ? -11.305 -10.273 13.367 1 86.81 611 THR B N 1
ATOM 9647 C CA . THR B 1 611 ? -11.18 -11.727 13.422 1 86.81 611 THR B CA 1
ATOM 9648 C C . THR B 1 611 ? -11.555 -12.25 14.805 1 86.81 611 THR B C 1
ATOM 9650 O O . THR B 1 611 ? -11.844 -13.438 14.969 1 86.81 611 THR B O 1
ATOM 9653 N N . ARG B 1 612 ? -11.578 -11.359 15.797 1 89.12 612 ARG B N 1
ATOM 9654 C CA . ARG B 1 612 ? -11.906 -11.742 17.156 1 89.12 612 ARG B CA 1
ATOM 9655 C C . ARG B 1 612 ? -13.328 -11.344 17.516 1 89.12 612 ARG B C 1
ATOM 9657 O O . ARG B 1 612 ? -13.758 -11.5 18.656 1 89.12 612 ARG B O 1
ATOM 9664 N N . GLY B 1 613 ? -14.023 -10.742 16.609 1 90.44 613 GLY B N 1
ATOM 9665 C CA . GLY B 1 613 ? -15.43 -10.414 16.797 1 90.44 613 GLY B CA 1
ATOM 9666 C C . GLY B 1 613 ? -15.641 -9.125 17.562 1 90.44 613 GLY B C 1
ATOM 9667 O O . GLY B 1 613 ? -16.734 -8.875 18.078 1 90.44 613 GLY B O 1
ATOM 9668 N N . ILE B 1 614 ? -14.555 -8.344 17.734 1 94.25 614 ILE B N 1
ATOM 9669 C CA . ILE B 1 614 ? -14.695 -7.039 18.375 1 94.25 614 ILE B CA 1
ATOM 9670 C C . ILE B 1 614 ? -15.375 -6.066 17.422 1 94.25 614 ILE B C 1
ATOM 9672 O O . ILE B 1 614 ? -15.016 -5.984 16.25 1 94.25 614 ILE B O 1
ATOM 9676 N N . PRO B 1 615 ? -16.469 -5.324 17.875 1 96.44 615 PRO B N 1
ATOM 9677 C CA . PRO B 1 615 ? -17.062 -4.328 16.969 1 96.44 615 PRO B CA 1
ATOM 9678 C C . PRO B 1 615 ? -16.031 -3.344 16.422 1 96.44 615 PRO B C 1
ATOM 9680 O O . PRO B 1 615 ? -15.344 -2.672 17.203 1 96.44 615 PRO B O 1
ATOM 9683 N N . THR B 1 616 ? -15.875 -3.4 15.141 1 97.19 616 THR B N 1
ATOM 9684 C CA . THR B 1 616 ? -14.867 -2.547 14.523 1 97.19 616 THR B CA 1
ATOM 9685 C C . THR B 1 616 ? -15.258 -2.203 13.094 1 97.19 616 THR B C 1
ATOM 9687 O O . THR B 1 616 ? -16.234 -2.746 12.562 1 97.19 616 THR B O 1
ATOM 9690 N N . GLY B 1 617 ? -14.695 -1.163 12.586 1 96.5 617 GLY B N 1
ATOM 9691 C CA . GLY B 1 617 ? -14.758 -0.726 11.203 1 96.5 617 GLY B CA 1
ATOM 9692 C C . GLY B 1 617 ? -13.492 -0.017 10.742 1 96.5 617 GLY B C 1
ATOM 9693 O O . GLY B 1 617 ? -12.727 0.48 11.562 1 96.5 617 GLY B O 1
ATOM 9694 N N . CYS B 1 618 ? -13.273 -0.088 9.477 1 97.62 618 CYS B N 1
ATOM 9695 C CA . CYS B 1 618 ? -12.133 0.604 8.883 1 97.62 618 CYS B CA 1
ATOM 9696 C C . CYS B 1 618 ? -12.539 1.298 7.586 1 97.62 618 CYS B C 1
ATOM 9698 O O . CYS B 1 618 ? -13.094 0.665 6.684 1 97.62 618 CYS B O 1
ATOM 9700 N N . ILE B 1 619 ? -12.344 2.559 7.527 1 97.38 619 ILE B N 1
ATOM 9701 C CA . ILE B 1 619 ? -12.648 3.375 6.359 1 97.38 619 ILE B CA 1
ATOM 9702 C C . ILE B 1 619 ? -11.359 3.873 5.719 1 97.38 619 ILE B C 1
ATOM 9704 O O . ILE B 1 619 ? -10.539 4.52 6.383 1 97.38 619 ILE B O 1
ATOM 9708 N N . ILE B 1 620 ? -11.141 3.561 4.457 1 96.94 620 ILE B N 1
ATOM 9709 C CA . ILE B 1 620 ? -9.984 4.051 3.713 1 96.94 620 ILE B CA 1
ATOM 9710 C C . ILE B 1 620 ? -10.445 5.051 2.652 1 96.94 620 ILE B C 1
ATOM 9712 O O . ILE B 1 620 ? -11.273 4.723 1.799 1 96.94 620 ILE B O 1
ATOM 9716 N N . TYR B 1 621 ? -9.945 6.227 2.699 1 96.75 621 TYR B N 1
ATOM 9717 C CA . TYR B 1 621 ? -10.312 7.277 1.754 1 96.75 621 TYR B CA 1
ATOM 9718 C C . TYR B 1 621 ? -9.344 7.301 0.572 1 96.75 621 TYR B C 1
ATOM 9720 O O . TYR B 1 621 ? -8.172 7.637 0.728 1 96.75 621 TYR B O 1
ATOM 9728 N N . PRO B 1 622 ? -9.867 7.059 -0.623 1 94.94 622 PRO B N 1
ATOM 9729 C CA . PRO B 1 622 ? -9 6.98 -1.804 1 94.94 622 PRO B CA 1
ATOM 9730 C C . PRO B 1 622 ? -8.312 8.305 -2.123 1 94.94 622 PRO B C 1
ATOM 9732 O O . PRO B 1 622 ? -8.953 9.359 -2.08 1 94.94 622 PRO B O 1
ATOM 9735 N N . GLY B 1 623 ? -7.02 8.25 -2.352 1 93.44 623 GLY B N 1
ATOM 9736 C CA . GLY B 1 623 ? -6.258 9.414 -2.785 1 93.44 623 GLY B CA 1
ATOM 9737 C C . GLY B 1 623 ? -5.867 10.328 -1.644 1 93.44 623 GLY B C 1
ATOM 9738 O O . GLY B 1 623 ? -5.109 11.281 -1.839 1 93.44 623 GLY B O 1
ATOM 9739 N N . GLU B 1 624 ? -6.312 10.047 -0.402 1 94.88 624 GLU B N 1
ATOM 9740 C CA . GLU B 1 624 ? -6.031 10.922 0.731 1 94.88 624 GLU B CA 1
ATOM 9741 C C . GLU B 1 624 ? -4.703 10.555 1.391 1 94.88 624 GLU B C 1
ATOM 9743 O O . GLU B 1 624 ? -4.336 9.383 1.452 1 94.88 624 GLU B O 1
ATOM 9748 N N . GLY B 1 625 ? -4.023 11.648 1.816 1 93.56 625 GLY B N 1
ATOM 9749 C CA . GLY B 1 625 ? -2.795 11.469 2.576 1 93.56 625 GLY B CA 1
ATOM 9750 C C . GLY B 1 625 ? -3.014 11.484 4.078 1 93.56 625 GLY B C 1
ATOM 9751 O O . GLY B 1 625 ? -4.016 10.969 4.57 1 93.56 625 GLY B O 1
ATOM 9752 N N . HIS B 1 626 ? -2.021 12.047 4.758 1 91.62 626 HIS B N 1
ATOM 9753 C CA . HIS B 1 626 ? -2.031 12.102 6.215 1 91.62 626 HIS B CA 1
ATOM 9754 C C . HIS B 1 626 ? -2.988 13.18 6.719 1 91.62 626 HIS B C 1
ATOM 9756 O O . HIS B 1 626 ? -2.686 14.367 6.645 1 91.62 626 HIS B O 1
ATOM 9762 N N . GLY B 1 627 ? -4.262 12.898 7.188 1 88 627 GLY B N 1
ATOM 9763 C CA . GLY B 1 627 ? -5.168 13.859 7.789 1 88 627 GLY B CA 1
ATOM 9764 C C . GLY B 1 627 ? -6.32 14.25 6.879 1 88 627 GLY B C 1
ATOM 9765 O O . GLY B 1 627 ? -7.074 15.172 7.184 1 88 627 GLY B O 1
ATOM 9766 N N . PHE B 1 628 ? -6.57 13.75 5.777 1 88.38 628 PHE B N 1
ATOM 9767 C CA . PHE B 1 628 ? -7.68 13.922 4.852 1 88.38 628 PHE B CA 1
ATOM 9768 C C . PHE B 1 628 ? -7.781 15.375 4.398 1 88.38 628 PHE B C 1
ATOM 9770 O O . PHE B 1 628 ? -7.973 16.281 5.219 1 88.38 628 PHE B O 1
ATOM 9777 N N . GLU B 1 629 ? -7.789 15.711 3.244 1 82.81 629 GLU B N 1
ATOM 9778 C CA . GLU B 1 629 ? -7.844 17.078 2.738 1 82.81 629 GLU B CA 1
ATOM 9779 C C . GLU B 1 629 ? -9.141 17.328 1.985 1 82.81 629 GLU B C 1
ATOM 9781 O O . GLU B 1 629 ? -9.68 18.453 2.021 1 82.81 629 GLU B O 1
ATOM 9786 N N . ASN B 1 630 ? -9.695 16.328 1.334 1 83.38 630 ASN B N 1
ATOM 9787 C CA . ASN B 1 630 ? -10.922 16.469 0.557 1 83.38 630 ASN B CA 1
ATOM 9788 C C . ASN B 1 630 ? -12.133 16.734 1.456 1 83.38 630 ASN B C 1
ATOM 9790 O O . ASN B 1 630 ? -12.469 15.898 2.305 1 83.38 630 ASN B O 1
ATOM 9794 N N . PRO B 1 631 ? -12.836 17.891 1.232 1 82.5 631 PRO B N 1
ATOM 9795 C CA . PRO B 1 631 ? -13.961 18.234 2.105 1 82.5 631 PRO B CA 1
ATOM 9796 C C . PRO B 1 631 ? -15.031 17.141 2.15 1 82.5 631 PRO B C 1
ATOM 9798 O O . PRO B 1 631 ? -15.695 16.969 3.176 1 82.5 631 PRO B O 1
ATOM 9801 N N . VAL B 1 632 ? -15.18 16.453 1.078 1 84.81 632 VAL B N 1
ATOM 9802 C CA . VAL B 1 632 ? -16.172 15.375 1.042 1 84.81 632 VAL B CA 1
ATOM 9803 C C . VAL B 1 632 ? -15.781 14.289 2.039 1 84.81 632 VAL B C 1
ATOM 9805 O O . VAL B 1 632 ? -16.625 13.797 2.789 1 84.81 632 VAL B O 1
ATOM 9808 N N . TYR B 1 633 ? -14.539 13.914 2.031 1 89.38 633 TYR B N 1
ATOM 9809 C CA . TYR B 1 633 ? -14.062 12.891 2.951 1 89.38 633 TYR B CA 1
ATOM 9810 C C . TYR B 1 633 ? -14.047 13.406 4.383 1 89.38 633 TYR B C 1
ATOM 9812 O O . TYR B 1 633 ? -14.273 12.648 5.328 1 89.38 633 TYR B O 1
ATOM 9820 N N . GLN B 1 634 ? -13.781 14.703 4.57 1 87.44 634 GLN B N 1
ATOM 9821 C CA . GLN B 1 634 ? -13.836 15.297 5.902 1 87.44 634 GLN B CA 1
ATOM 9822 C C . GLN B 1 634 ? -15.234 15.203 6.492 1 87.44 634 GLN B C 1
ATOM 9824 O O . GLN B 1 634 ? -15.398 14.867 7.668 1 87.44 634 GLN B O 1
ATOM 9829 N N . ARG B 1 635 ? -16.219 15.508 5.695 1 86.5 635 ARG B N 1
ATOM 9830 C CA . ARG B 1 635 ? -17.594 15.422 6.148 1 86.5 635 ARG B CA 1
ATOM 9831 C C . ARG B 1 635 ? -17.969 13.984 6.496 1 86.5 635 ARG B C 1
ATOM 9833 O O . ARG B 1 635 ? -18.656 13.742 7.492 1 86.5 635 ARG B O 1
ATOM 9840 N N . ASP B 1 636 ? -17.531 13.094 5.621 1 90.38 636 ASP B N 1
ATOM 9841 C CA . ASP B 1 636 ? -17.797 11.688 5.895 1 90.38 636 ASP B CA 1
ATOM 9842 C C . ASP B 1 636 ? -17.156 11.25 7.207 1 90.38 636 ASP B C 1
ATOM 9844 O O . ASP B 1 636 ? -17.781 10.578 8.023 1 90.38 636 ASP B O 1
ATOM 9848 N N . ARG B 1 637 ? -15.93 11.633 7.375 1 92 637 ARG B N 1
ATOM 9849 C CA . ARG B 1 637 ? -15.211 11.359 8.617 1 92 637 ARG B CA 1
ATOM 9850 C C . ARG B 1 637 ? -15.977 11.875 9.828 1 92 637 ARG B C 1
ATOM 9852 O O . ARG B 1 637 ? -16.172 11.148 10.805 1 92 637 ARG B O 1
ATOM 9859 N N . ASP B 1 638 ? -16.406 13.133 9.758 1 89.75 638 ASP B N 1
ATOM 9860 C CA . ASP B 1 638 ? -17.094 13.758 10.867 1 89.75 638 ASP B CA 1
ATOM 9861 C C . ASP B 1 638 ? -18.391 13.016 11.203 1 89.75 638 ASP B C 1
ATOM 9863 O O . ASP B 1 638 ? -18.703 12.797 12.375 1 89.75 638 ASP B O 1
ATOM 9867 N N . LEU B 1 639 ? -19.094 12.664 10.188 1 90.62 639 LEU B N 1
ATOM 9868 C CA . LEU B 1 639 ? -20.344 11.945 10.383 1 90.62 639 LEU B CA 1
ATOM 9869 C C . LEU B 1 639 ? -20.094 10.57 10.984 1 90.62 639 LEU B C 1
ATOM 9871 O O . LEU B 1 639 ? -20.828 10.141 11.883 1 90.62 639 LEU B O 1
ATOM 9875 N N . ARG B 1 640 ? -19.109 9.867 10.516 1 92.5 640 ARG B N 1
ATOM 9876 C CA . ARG B 1 640 ? -18.812 8.531 11.016 1 92.5 640 ARG B CA 1
ATOM 9877 C C . ARG B 1 640 ? -18.344 8.578 12.469 1 92.5 640 ARG B C 1
ATOM 9879 O O . ARG B 1 640 ? -18.672 7.703 13.266 1 92.5 640 ARG B O 1
ATOM 9886 N N . LEU B 1 641 ? -17.547 9.555 12.727 1 93.56 641 LEU B N 1
ATOM 9887 C CA . LEU B 1 641 ? -17.109 9.758 14.102 1 93.56 641 LEU B CA 1
ATOM 9888 C C . LEU B 1 641 ? -18.312 9.945 15.031 1 93.56 641 LEU B C 1
ATOM 9890 O O . LEU B 1 641 ? -18.391 9.297 16.078 1 93.56 641 LEU B O 1
ATOM 9894 N N . LEU B 1 642 ? -19.188 10.758 14.641 1 93.12 642 LEU B N 1
ATOM 9895 C CA . LEU B 1 642 ? -20.375 11.023 15.438 1 93.12 642 LEU B CA 1
ATOM 9896 C C . LEU B 1 642 ? -21.234 9.758 15.586 1 93.12 642 LEU B C 1
ATOM 9898 O O . LEU B 1 642 ? -21.609 9.398 16.703 1 93.12 642 LEU B O 1
ATOM 9902 N N . LYS B 1 643 ? -21.469 9.078 14.508 1 93.81 643 LYS B N 1
ATOM 9903 C CA . LYS B 1 643 ? -22.297 7.887 14.531 1 93.81 643 LYS B CA 1
ATOM 9904 C C . LYS B 1 643 ? -21.703 6.801 15.422 1 93.81 643 LYS B C 1
ATOM 9906 O O . LYS B 1 643 ? -22.422 6.082 16.109 1 93.81 643 LYS B O 1
ATOM 9911 N N . TRP B 1 644 ? -20.422 6.711 15.344 1 96.06 644 TRP B N 1
ATOM 9912 C CA . TRP B 1 644 ? -19.75 5.691 16.141 1 96.06 644 TRP B CA 1
ATOM 9913 C C . TRP B 1 644 ? -19.953 5.941 17.641 1 96.06 644 TRP B C 1
ATOM 9915 O O . TRP B 1 644 ? -20.328 5.027 18.375 1 96.06 644 TRP B O 1
ATOM 9925 N N . PHE B 1 645 ? -19.781 7.148 18.094 1 95.81 645 PHE B N 1
ATOM 9926 C CA . PHE B 1 645 ? -19.922 7.457 19.5 1 95.81 645 PHE B CA 1
ATOM 9927 C C . PHE B 1 645 ? -21.375 7.418 19.922 1 95.81 645 PHE B C 1
ATOM 9929 O O . PHE B 1 645 ? -21.703 7 21.047 1 95.81 645 PHE B O 1
ATOM 9936 N N . LEU B 1 646 ? -22.281 7.82 19.078 1 94.75 646 LEU B N 1
ATOM 9937 C CA . LEU B 1 646 ? -23.703 7.699 19.391 1 94.75 646 LEU B CA 1
ATOM 9938 C C . LEU B 1 646 ? -24.062 6.246 19.672 1 94.75 646 LEU B C 1
ATOM 9940 O O . LEU B 1 646 ? -24.891 5.969 20.547 1 94.75 646 LEU B O 1
ATOM 9944 N N . ALA B 1 647 ? -23.438 5.387 18.984 1 94.44 647 ALA B N 1
ATOM 9945 C CA . ALA B 1 647 ? -23.766 3.969 19.094 1 94.44 647 ALA B CA 1
ATOM 9946 C C . ALA B 1 647 ? -23.109 3.344 20.312 1 94.44 647 ALA B C 1
ATOM 9948 O O . ALA B 1 647 ? -23.688 2.457 20.953 1 94.44 647 ALA B O 1
ATOM 9949 N N . HIS B 1 648 ? -21.922 3.859 20.688 1 96.19 648 HIS B N 1
ATOM 9950 C CA . HIS B 1 648 ? -21.141 3.076 21.641 1 96.19 648 HIS B CA 1
ATOM 9951 C C . HIS B 1 648 ? -20.891 3.861 22.922 1 96.19 648 HIS B C 1
ATOM 9953 O O . HIS B 1 648 ? -20.5 3.283 23.953 1 96.19 648 HIS B O 1
ATOM 9959 N N . VAL B 1 649 ? -21 5.188 22.844 1 96.75 649 VAL B N 1
ATOM 9960 C CA . VAL B 1 649 ? -20.906 6.078 23.984 1 96.75 649 VAL B CA 1
ATOM 9961 C C . VAL B 1 649 ? -22.016 7.125 23.922 1 96.75 649 VAL B C 1
ATOM 9963 O O . VAL B 1 649 ? -21.75 8.312 23.719 1 96.75 649 VAL B O 1
ATOM 9966 N N . PRO B 1 650 ? -23.203 6.762 24.234 1 94.12 650 PRO B N 1
ATOM 9967 C CA . PRO B 1 650 ? -24.281 7.742 24.141 1 94.12 650 PRO B CA 1
ATOM 9968 C C . PRO B 1 650 ? -24.031 8.992 24.969 1 94.12 650 PRO B C 1
ATOM 9970 O O . PRO B 1 650 ? -23.453 8.906 26.062 1 94.12 650 PRO B O 1
ATOM 9973 N N . PRO B 1 651 ? -24.453 10.133 24.453 1 92.5 651 PRO B N 1
ATOM 9974 C CA . PRO B 1 651 ? -24.125 11.406 25.094 1 92.5 651 PRO B CA 1
ATOM 9975 C C . PRO B 1 651 ? -24.734 11.547 26.484 1 92.5 651 PRO B C 1
ATOM 9977 O O . PRO B 1 651 ? -24.219 12.289 27.328 1 92.5 651 PRO B O 1
ATOM 9980 N N . THR B 1 652 ? -25.922 11.031 26.641 1 84.25 652 THR B N 1
ATOM 9981 C CA . THR B 1 652 ? -26.578 11.023 27.953 1 84.25 652 THR B CA 1
ATOM 9982 C C . THR B 1 652 ? -27.094 9.633 28.297 1 84.25 652 THR B C 1
ATOM 9984 O O . THR B 1 652 ? -27.391 8.836 27.406 1 84.25 652 THR B O 1
ATOM 9987 N N . PRO B 1 653 ? -26.938 9.352 29.625 1 68.44 653 PRO B N 1
ATOM 9988 C CA . PRO B 1 653 ? -27.5 8.055 30 1 68.44 653 PRO B CA 1
ATOM 9989 C C . PRO B 1 653 ? -28.938 7.875 29.547 1 68.44 653 PRO B C 1
ATOM 9991 O O . PRO B 1 653 ? -29.688 8.859 29.438 1 68.44 653 PRO B O 1
ATOM 9994 N N . ALA B 1 654 ? -29.297 6.551 29.125 1 50.12 654 ALA B N 1
ATOM 9995 C CA . ALA B 1 654 ? -30.688 6.234 28.859 1 50.12 654 ALA B CA 1
ATOM 9996 C C . ALA B 1 654 ? -31.547 6.508 30.094 1 50.12 654 ALA B C 1
ATOM 9998 O O . ALA B 1 654 ? -31.125 6.234 31.219 1 50.12 654 ALA B O 1
#